Protein AF-0000000079148499 (afdb_homodimer)

Sequence (964 aa):
MKLIAAFCLLALFGLTNADIQADKLYELLKAKRSRNSPVVNTWSATDEATNEYSPVYIPPQDGLAEQDKIGSLPGQPSGVDFNQYSGYVTVNPTAGRALFYYFVESPTDSSNKPLVLWLNGGPGCSSMIGAMSELGPFRITNDGKSLFRNDYAWSNVANMLFLESPAGVGFSYSNTTSDYDHAGDKNTADDAYIFIVNWLERFPQYKTRDFYITGESYAGHYVPQLALNIVFNNKKTNQTIVNIKGIAIGNAWIDDETSEKGMYDYWWTHAVNSDATHDAILKYCDFANETSTDMCDKSTDKAWDEMGNVDIYNIYAPICLNPDLRNASTTGSINDFDPCWQYTLVNYLNNSAVQKELHVKPTSWDVCSDVIPGWNDSPVTILPTIKYLIENGQRIWVFSGDTDARVPITSSRYSVNALNLPIVTAWRPWYLNKEVGGYLEAYQGLLLITVRGAGHTVPSYQPERALTLFSSFLGGMLPPSSMKLIAAFCLLALFGLTNADIQADKLYELLKAKRSRNSPVVNTWSATDEATNEYSPVYIPPQDGLAEQDKIGSLPGQPSGVDFNQYSGYVTVNPTAGRALFYYFVESPTDSSNKPLVLWLNGGPGCSSMIGAMSELGPFRITNDGKSLFRNDYAWSNVANMLFLESPAGVGFSYSNTTSDYDHAGDKNTADDAYIFIVNWLERFPQYKTRDFYITGESYAGHYVPQLALNIVFNNKKTNQTIVNIKGIAIGNAWIDDETSEKGMYDYWWTHAVNSDATHDAILKYCDFANETSTDMCDKSTDKAWDEMGNVDIYNIYAPICLNPDLRNASTTGSINDFDPCWQYTLVNYLNNSAVQKELHVKPTSWDVCSDVIPGWNDSPVTILPTIKYLIENGQRIWVFSGDTDARVPITSSRYSVNALNLPIVTAWRPWYLNKEVGGYLEAYQGLLLITVRGAGHTVPSYQPERALTLFSSFLGGMLPPSS

pLDDT: mean 89.92, std 16.59, range [23.19, 98.94]

Foldseek 3Di:
DPPPPPPPPPVPPPPQLADLLLVLVVVFLVVLQVPQDNPLPPPPPPVPPPPPDDAQDADDQPPVQVVQWFDDFFQEDPDDQWTKGKDWDARDVVFQWIKIKIKIAASPPSLAAFEEEEDEPSPFFFQVCCQAQFAHQWHFALVLGHIDGDPLHLNNRHTYMTIRDDAQRFQTHTNHLCVLQAAAQVVRLSSVLSRVQNVCSNVVSNLPGEYEYEYFEQCLSNRLSNVLVLLSCLVRPPHRRHNYAAYEYELHDFAQQLQVLLLLVVCVVVVQDDPVLNVQCVVQDRRVDSHHDPSNVVSVVVSVVSNPNAHLLFRPDDADPDLPVSPDDPDPDLQDFDNNRQSSSQSNSLDPSSCVSNVGDNDRGHRGGPSNPHHDDDNNGNLVSLVVCLVVNHAYEYEYECRRSSSHLSSVVSNVVVNVFAWDADKAFADDPRDGQWIWTDGRRYIYTYGYQAGRSRRNNPSNSVSQCSSCVSVVHDHHRD/DPPPPPPPPPVPPPPQLADLLLVLVVVFLVVLQVPQDAPLPPPPPPVPPPPPDDAQDADDQPPVQVVQWFDDFFQEDPDDQWTKGKDWDQRDVVFQWIKIKIKIAASPPSLAAFEEEEDEPSPFFFQVCCQAQFAHQWHFALVLGHIDGDPLHLNNRHTYMTIRDDAQRFQTHTSHLCVLQAAAQVVRLSSVLSRVQNVCSNVVSNLPGEYEYEYFEQCLRNRLSNVLVLLSCLPDPPGRRHNYAAYEYELHDFAQQLQVLLLLVVCVVVVQDDPVLNVQCVPQDRRVDSHHDPSNVVSVVVSVVSNPNAHLLFRPDDADPDLPCSVVPDDSDLQDFGNNSQSSSQSNSLDPSSCVSNVGDNDRGHRGGPSNPHHDDDNNGCLVSLVVCLVVNHAYEYEYECRRSSSHLSSVVSNVVVNVFAWDADKAFADDPRDGQWIWTDGRRYIYTYGYQAGRSRRNNPSNSVSQCSSCVSVVHDHHRD

InterPro domains:
  IPR001563 Peptidase S10, serine carboxypeptidase [PF00450] (74-475)
  IPR001563 Peptidase S10, serine carboxypeptidase [PR00724] (150-162)
  IPR001563 Peptidase S10, serine carboxypeptidase [PR00724] (163-173)
  IPR001563 Peptidase S10, serine carboxypeptidase [PR00724] (199-224)
  IPR001563 Peptidase S10, serine carboxypeptidase [PR00724] (446-459)
  IPR001563 Peptidase S10, serine carboxypeptidase [PTHR11802] (72-463)
  IPR018202 Serine carboxypeptidase, serine active site [PS00131] (213-220)
  IPR029058 Alpha/Beta hydrolase fold [G3DSA:3.40.50.1820] (64-322)
  IPR029058 Alpha/Beta hydrolase fold [SSF53474] (70-477)
  IPR033124 Serine carboxypeptidases, histidine active site [PS00560] (446-463)

Nearest PDB structures (foldseek):
  4ci9-assembly1_A-2  TM=8.808E-01  e=1.629E-41  Homo sapiens
  6wia-assembly1_A-2  TM=8.748E-01  e=1.825E-41  Homo sapiens
  4cib-assembly1_A-2  TM=8.719E-01  e=4.039E-41  Homo sapiens
  1ivy-assembly1_A  TM=8.769E-01  e=2.482E-40  Homo sapiens
  7kdv-assembly1_B  TM=8.535E-01  e=1.060E-40  Mus musculus

Organism: Lactuca saligna (NCBI:txid75948)

Radius of gyration: 31.11 Å; Cα contacts (8 Å, |Δi|>4): 2090; chains: 2; bounding box: 101×101×72 Å

Structure (mmCIF, N/CA/C/O backbone):
data_AF-0000000079148499-model_v1
#
loop_
_entity.id
_entity.type
_entity.pdbx_description
1 polymer Carboxypeptidase
#
loop_
_atom_site.group_PDB
_atom_site.id
_atom_site.type_symbol
_atom_site.label_atom_id
_atom_site.label_alt_id
_atom_site.label_comp_id
_atom_site.label_asym_id
_atom_site.label_entity_id
_atom_site.label_seq_id
_atom_site.pdbx_PDB_ins_code
_atom_site.Cartn_x
_atom_site.Cartn_y
_atom_site.Cartn_z
_atom_site.occupancy
_atom_site.B_iso_or_equiv
_atom_site.auth_seq_id
_atom_site.auth_comp_id
_atom_site.auth_asym_id
_atom_site.auth_atom_id
_atom_site.pdbx_PDB_model_num
ATOM 1 N N . MET A 1 1 ? -51 -31.609 3.83 1 23.19 1 MET A N 1
ATOM 2 C CA . MET A 1 1 ? -49.719 -31.828 3.143 1 23.19 1 MET A CA 1
ATOM 3 C C . MET A 1 1 ? -49.062 -30.5 2.812 1 23.19 1 MET A C 1
ATOM 5 O O . MET A 1 1 ? -49.312 -29.922 1.755 1 23.19 1 MET A O 1
ATOM 9 N N . LYS A 1 2 ? -48.938 -29.547 3.816 1 28.95 2 LYS A N 1
ATOM 10 C CA . LYS A 1 2 ? -48.344 -28.219 3.752 1 28.95 2 LYS A CA 1
ATOM 11 C C . LYS A 1 2 ? -46.875 -28.281 3.289 1 28.95 2 LYS A C 1
ATOM 13 O O . LYS A 1 2 ? -46.062 -28.922 3.943 1 28.95 2 LYS A O 1
ATOM 18 N N . LEU A 1 3 ? -46.719 -28.125 1.939 1 25.94 3 LEU A N 1
ATOM 19 C CA . LEU A 1 3 ? -45.438 -28.031 1.26 1 25.94 3 LEU A CA 1
ATOM 20 C C . LEU A 1 3 ? -44.562 -26.922 1.875 1 25.94 3 LEU A C 1
ATOM 22 O O . LEU A 1 3 ? -44.938 -25.75 1.823 1 25.94 3 LEU A O 1
ATOM 26 N N . ILE A 1 4 ? -43.938 -27.219 2.928 1 32.44 4 ILE A N 1
ATOM 27 C CA . ILE A 1 4 ? -42.969 -26.328 3.539 1 32.44 4 ILE A CA 1
ATOM 28 C C . ILE A 1 4 ? -41.906 -25.953 2.521 1 32.44 4 ILE A C 1
ATOM 30 O O . ILE A 1 4 ? -41.125 -26.812 2.08 1 32.44 4 ILE A O 1
ATOM 34 N N . ALA A 1 5 ? -42.156 -24.891 1.682 1 30.02 5 ALA A N 1
ATOM 35 C CA . ALA A 1 5 ? -41.188 -24.234 0.806 1 30.02 5 ALA A CA 1
ATOM 36 C C . ALA A 1 5 ? -40 -23.75 1.592 1 30.02 5 ALA A C 1
ATOM 38 O O . ALA A 1 5 ? -40.094 -22.859 2.436 1 30.02 5 ALA A O 1
ATOM 39 N N . ALA A 1 6 ? -39.094 -24.703 1.84 1 30.42 6 ALA A N 1
ATOM 40 C CA . ALA A 1 6 ? -37.75 -24.344 2.33 1 30.42 6 ALA A CA 1
ATOM 41 C C . ALA A 1 6 ? -37.094 -23.344 1.389 1 30.42 6 ALA A C 1
ATOM 43 O O . ALA A 1 6 ? -36.656 -23.719 0.299 1 30.42 6 ALA A O 1
ATOM 44 N N . PHE A 1 7 ? -37.531 -22.125 1.354 1 28.66 7 PHE A N 1
ATOM 45 C CA . PHE A 1 7 ? -36.781 -21.078 0.664 1 28.66 7 PHE A CA 1
ATOM 46 C C . PHE A 1 7 ? -35.375 -20.969 1.219 1 28.66 7 PHE A C 1
ATOM 48 O O . PHE A 1 7 ? -35.188 -20.562 2.371 1 28.66 7 PHE A O 1
ATOM 55 N N . CYS A 1 8 ? -34.5 -21.875 0.774 1 27.42 8 CYS A N 1
ATOM 56 C CA . CYS A 1 8 ? -33.062 -21.672 0.943 1 27.42 8 CYS A CA 1
ATOM 57 C C . CYS A 1 8 ? -32.688 -20.234 0.586 1 27.42 8 CYS A C 1
ATOM 59 O O . CYS A 1 8 ? -32.781 -19.844 -0.575 1 27.42 8 CYS A O 1
ATOM 61 N N . LEU A 1 9 ? -32.906 -19.312 1.457 1 27.17 9 LEU A N 1
ATOM 62 C CA . LEU A 1 9 ? -32.312 -17.984 1.374 1 27.17 9 LEU A CA 1
ATOM 63 C C . LEU A 1 9 ? -30.812 -18.078 1.04 1 27.17 9 LEU A C 1
ATOM 65 O O . LEU A 1 9 ? -30 -18.344 1.92 1 27.17 9 LEU A O 1
ATOM 69 N N . LEU A 1 10 ? -30.422 -18.688 -0.08 1 28 10 LEU A N 1
ATOM 70 C CA . LEU A 1 10 ? -29.094 -18.328 -0.557 1 28 10 LEU A CA 1
ATOM 71 C C . LEU A 1 10 ? -28.875 -16.812 -0.499 1 28 10 LEU A C 1
ATOM 73 O O . LEU A 1 10 ? -29.5 -16.062 -1.254 1 28 10 LEU A O 1
ATOM 77 N N . ALA A 1 11 ? -28.703 -16.297 0.637 1 30.64 11 ALA A N 1
ATOM 78 C CA . ALA A 1 11 ? -28.156 -14.938 0.689 1 30.64 11 ALA A CA 1
ATOM 79 C C . ALA A 1 11 ? -27.188 -14.695 -0.465 1 30.64 11 ALA A C 1
ATOM 81 O O . ALA A 1 11 ? -26.188 -15.398 -0.604 1 30.64 11 ALA A O 1
ATOM 82 N N . LEU A 1 12 ? -27.641 -14.211 -1.574 1 30.16 12 LEU A N 1
ATOM 83 C CA . LEU A 1 12 ? -26.828 -13.602 -2.623 1 30.16 12 LEU A CA 1
ATOM 84 C C . LEU A 1 12 ? -25.656 -12.836 -2.027 1 30.16 12 LEU A C 1
ATOM 86 O O . LEU A 1 12 ? -25.844 -11.758 -1.455 1 30.16 12 LEU A O 1
ATOM 90 N N . PHE A 1 13 ? -24.734 -13.461 -1.412 1 34.59 13 PHE A N 1
ATOM 91 C CA . PHE A 1 13 ? -23.453 -12.766 -1.297 1 34.59 13 PHE A CA 1
ATOM 92 C C . PHE A 1 13 ? -23.219 -11.859 -2.496 1 34.59 13 PHE A C 1
ATOM 94 O O . PHE A 1 13 ? -23.266 -12.312 -3.643 1 34.59 13 PHE A O 1
ATOM 101 N N . GLY A 1 14 ? -23.828 -10.734 -2.494 1 34.72 14 GLY A N 1
ATOM 102 C CA . GLY A 1 14 ? -23.484 -9.734 -3.486 1 34.72 14 GLY A CA 1
ATOM 103 C C . GLY A 1 14 ? -22.109 -9.961 -4.105 1 34.72 14 GLY A C 1
ATOM 104 O O . GLY A 1 14 ? -21.141 -10.203 -3.395 1 34.72 14 GLY A O 1
ATOM 105 N N . LEU A 1 15 ? -21.969 -10.508 -5.312 1 39.94 15 LEU A N 1
ATOM 106 C CA . LEU A 1 15 ? -20.812 -10.656 -6.18 1 39.94 15 LEU A CA 1
ATOM 107 C C . LEU A 1 15 ? -19.875 -9.453 -6.047 1 39.94 15 LEU A C 1
ATOM 109 O O . LEU A 1 15 ? -20.188 -8.367 -6.535 1 39.94 15 LEU A O 1
ATOM 113 N N . THR A 1 16 ? -19.297 -9.234 -4.945 1 47.28 16 THR A N 1
ATOM 114 C CA . THR A 1 16 ? -18.203 -8.273 -4.848 1 47.28 16 THR A CA 1
ATOM 115 C C . THR A 1 16 ? -17.281 -8.383 -6.055 1 47.28 16 THR A C 1
ATOM 117 O O . THR A 1 16 ? -17.172 -9.445 -6.672 1 47.28 16 THR A O 1
ATOM 120 N N . ASN A 1 17 ? -17.109 -7.383 -6.809 1 48.78 17 ASN A N 1
ATOM 121 C CA . ASN A 1 17 ? -16.172 -7.18 -7.898 1 48.78 17 ASN A CA 1
ATOM 122 C C . ASN A 1 17 ? -14.789 -7.746 -7.559 1 48.78 17 ASN A C 1
ATOM 124 O O . ASN A 1 17 ? -13.773 -7.293 -8.094 1 48.78 17 ASN A O 1
ATOM 128 N N . ALA A 1 18 ? -14.883 -8.711 -6.668 1 55.72 18 ALA A N 1
ATOM 129 C CA . ALA A 1 18 ? -13.648 -9.359 -6.242 1 55.72 18 ALA A CA 1
ATOM 130 C C . ALA A 1 18 ? -13.148 -10.336 -7.305 1 55.72 18 ALA A C 1
ATOM 132 O O . ALA A 1 18 ? -13.938 -10.859 -8.094 1 55.72 18 ALA A O 1
ATOM 133 N N . ASP A 1 19 ? -11.852 -10.5 -7.359 1 71.62 19 ASP A N 1
ATOM 134 C CA . ASP A 1 19 ? -11.133 -11.484 -8.164 1 71.62 19 ASP A CA 1
ATOM 135 C C . ASP A 1 19 ? -11.656 -12.898 -7.895 1 71.62 19 ASP A C 1
ATOM 137 O O . ASP A 1 19 ? -11.688 -13.344 -6.746 1 71.62 19 ASP A O 1
ATOM 141 N N . ILE A 1 20 ? -12.266 -13.539 -8.836 1 72.38 20 ILE A N 1
ATOM 142 C CA . ILE A 1 20 ? -12.93 -14.836 -8.75 1 72.38 20 ILE A CA 1
ATOM 143 C C . ILE A 1 20 ? -11.969 -15.867 -8.164 1 72.38 20 ILE A C 1
ATOM 145 O O . ILE A 1 20 ? -12.383 -16.75 -7.41 1 72.38 20 ILE A O 1
ATOM 149 N N . GLN A 1 21 ? -10.719 -15.789 -8.461 1 78.69 21 GLN A N 1
ATOM 150 C CA . GLN A 1 21 ? -9.742 -16.719 -7.898 1 78.69 21 GLN A CA 1
ATOM 151 C C . GLN A 1 21 ? -9.688 -16.594 -6.379 1 78.69 21 GLN A C 1
ATOM 153 O O . GLN A 1 21 ? -9.602 -17.609 -5.672 1 78.69 21 GLN A O 1
ATOM 158 N N . ALA A 1 22 ? -9.75 -15.445 -5.895 1 81.56 22 ALA A N 1
ATOM 159 C CA . ALA A 1 22 ? -9.742 -15.203 -4.453 1 81.56 22 ALA A CA 1
ATOM 160 C C . ALA A 1 22 ? -10.953 -15.852 -3.781 1 81.56 22 ALA A C 1
ATOM 162 O O . ALA A 1 22 ? -10.844 -16.391 -2.676 1 81.56 22 ALA A O 1
ATOM 163 N N . ASP A 1 23 ? -12.031 -15.805 -4.484 1 79.25 23 ASP A N 1
ATOM 164 C CA . ASP A 1 23 ? -13.273 -16.344 -3.941 1 79.25 23 ASP A CA 1
ATOM 165 C C . ASP A 1 23 ? -13.18 -17.859 -3.781 1 79.25 23 ASP A C 1
ATOM 167 O O . ASP A 1 23 ? -13.703 -18.422 -2.814 1 79.25 23 ASP A O 1
ATOM 171 N N . LYS A 1 24 ? -12.516 -18.5 -4.723 1 82 24 LYS A N 1
ATOM 172 C CA . LYS A 1 24 ? -12.422 -19.953 -4.684 1 82 24 LYS A CA 1
ATOM 173 C C . LYS A 1 24 ? -11.641 -20.422 -3.459 1 82 24 LYS A C 1
ATOM 175 O O . LYS A 1 24 ? -12.031 -21.375 -2.795 1 82 24 LYS A O 1
ATOM 180 N N . LEU A 1 25 ? -10.57 -19.781 -3.152 1 81.19 25 LEU A N 1
ATOM 181 C CA . LEU A 1 25 ? -9.812 -20.125 -1.954 1 81.19 25 LEU A CA 1
ATOM 182 C C . LEU A 1 25 ? -10.648 -19.891 -0.698 1 81.19 25 LEU A C 1
ATOM 184 O O . LEU A 1 25 ? -10.641 -20.719 0.219 1 81.19 25 LEU A O 1
ATOM 188 N N . TYR A 1 26 ? -11.344 -18.797 -0.679 1 80.19 26 TYR A N 1
ATOM 189 C CA . TYR A 1 26 ? -12.203 -18.484 0.458 1 80.19 26 TYR A CA 1
ATOM 190 C C . TYR A 1 26 ? -13.266 -19.562 0.645 1 80.19 26 TYR A C 1
ATOM 192 O O . TYR A 1 26 ? -13.5 -20.016 1.764 1 80.19 26 TYR A O 1
ATOM 200 N N . GLU A 1 27 ? -13.898 -19.953 -0.492 1 80.31 27 GLU A N 1
ATOM 201 C CA . GLU A 1 27 ? -14.93 -20.984 -0.455 1 80.31 27 GLU A CA 1
ATOM 202 C C . GLU A 1 27 ? -14.367 -22.297 0.094 1 80.31 27 GLU A C 1
ATOM 204 O O . GLU A 1 27 ? -15.031 -22.984 0.88 1 80.31 27 GLU A O 1
ATOM 209 N N . LEU A 1 28 ? -13.242 -22.625 -0.334 1 81.06 28 LEU A N 1
ATOM 210 C CA . LEU A 1 28 ? -12.617 -23.859 0.135 1 81.06 28 LEU A CA 1
ATOM 211 C C . LEU A 1 28 ? -12.391 -23.812 1.643 1 81.06 28 LEU A C 1
ATOM 213 O O . LEU A 1 28 ? -12.719 -24.766 2.354 1 81.06 28 LEU A O 1
ATOM 217 N N . LEU A 1 29 ? -11.844 -22.75 2.129 1 77.56 29 LEU A N 1
ATOM 218 C CA . LEU A 1 29 ? -11.531 -22.625 3.547 1 77.56 29 LEU A CA 1
ATOM 219 C C . LEU A 1 29 ? -12.797 -22.672 4.391 1 77.56 29 LEU A C 1
ATOM 221 O O . LEU A 1 29 ? -12.812 -23.281 5.461 1 77.56 29 LEU A O 1
ATOM 225 N N . LYS A 1 30 ? -13.836 -22.031 3.898 1 76.62 30 LYS A N 1
ATOM 226 C CA . LYS A 1 30 ? -15.117 -22.062 4.594 1 76.62 30 LYS A CA 1
ATOM 227 C C . LYS A 1 30 ? -15.688 -23.484 4.637 1 76.62 30 LYS A C 1
ATOM 229 O O . LYS A 1 30 ? -16.234 -23.906 5.656 1 76.62 30 LYS A O 1
ATOM 234 N N . ALA A 1 31 ? -15.617 -24.188 3.529 1 76.12 31 ALA A N 1
ATOM 235 C CA . ALA A 1 31 ? -16.109 -25.562 3.439 1 76.12 31 ALA A CA 1
ATOM 236 C C . ALA A 1 31 ? -15.359 -26.484 4.395 1 76.12 31 ALA A C 1
ATOM 238 O O . ALA A 1 31 ? -15.953 -27.375 5.004 1 76.12 31 ALA A O 1
ATOM 239 N N . LYS A 1 32 ? -14.102 -26.344 4.477 1 76.75 32 LYS A N 1
ATOM 240 C CA . LYS A 1 32 ? -13.289 -27.156 5.375 1 76.75 32 LYS A CA 1
ATOM 241 C C . LYS A 1 32 ? -13.727 -26.984 6.824 1 76.75 32 LYS A C 1
ATOM 243 O O . LYS A 1 32 ? -13.75 -27.953 7.59 1 76.75 32 LYS A O 1
ATOM 248 N N . ARG A 1 33 ? -13.969 -25.828 7.195 1 73.62 33 ARG A N 1
ATOM 249 C CA . ARG A 1 33 ? -14.344 -25.516 8.57 1 73.62 33 ARG A CA 1
ATOM 250 C C . ARG A 1 33 ? -15.719 -26.094 8.906 1 73.62 33 ARG A C 1
ATOM 252 O O . ARG A 1 33 ? -15.992 -26.422 10.062 1 73.62 33 ARG A O 1
ATOM 259 N N . SER A 1 34 ? -16.562 -26.156 7.949 1 66.12 34 SER A N 1
ATOM 260 C CA . SER A 1 34 ? -17.906 -26.656 8.172 1 66.12 34 SER A CA 1
ATOM 261 C C . SER A 1 34 ? -17.938 -28.172 8.273 1 66.12 34 SER A C 1
ATOM 263 O O . SER A 1 34 ? -18.875 -28.75 8.812 1 66.12 34 SER A O 1
ATOM 265 N N . ARG A 1 35 ? -16.906 -28.875 7.648 1 62.72 35 ARG A N 1
ATOM 266 C CA . ARG A 1 35 ? -16.875 -30.328 7.68 1 62.72 35 ARG A CA 1
ATOM 267 C C . ARG A 1 35 ? -16.312 -30.844 9 1 62.72 35 ARG A C 1
ATOM 269 O O . ARG A 1 35 ? -15.445 -30.203 9.602 1 62.72 35 ARG A O 1
ATOM 276 N N . ASN A 1 36 ? -17.094 -31.234 10.023 1 50.03 36 ASN A N 1
ATOM 277 C CA . ASN A 1 36 ? -16.766 -31.766 11.344 1 50.03 36 ASN A CA 1
ATOM 278 C C . ASN A 1 36 ? -15.57 -32.719 11.297 1 50.03 36 ASN A C 1
ATOM 280 O O . ASN A 1 36 ? -15.18 -33.281 12.32 1 50.03 36 ASN A O 1
ATOM 284 N N . SER A 1 37 ? -15.016 -33.312 10.125 1 43.81 37 SER A N 1
ATOM 285 C CA . SER A 1 37 ? -13.945 -34.281 10.25 1 43.81 37 SER A CA 1
ATOM 286 C C . SER A 1 37 ? -12.734 -33.906 9.406 1 43.81 37 SER A C 1
ATOM 288 O O . SER A 1 37 ? -12.781 -33.938 8.172 1 43.81 37 SER A O 1
ATOM 290 N N . PRO A 1 38 ? -11.758 -33.188 10.062 1 46.81 38 PRO A N 1
ATOM 291 C CA . PRO A 1 38 ? -10.57 -32.844 9.281 1 46.81 38 PRO A CA 1
ATOM 292 C C . PRO A 1 38 ? -9.875 -34.094 8.688 1 46.81 38 PRO A C 1
ATOM 294 O O . PRO A 1 38 ? -9.633 -35.062 9.398 1 46.81 38 PRO A O 1
ATOM 297 N N . VAL A 1 39 ? -10.078 -34.562 7.617 1 43.72 39 VAL A N 1
ATOM 298 C CA . VAL A 1 39 ? -9.156 -35.594 7.16 1 43.72 39 VAL A CA 1
ATOM 299 C C . VAL A 1 39 ? -7.727 -35.031 7.156 1 43.72 39 VAL A C 1
ATOM 301 O O . VAL A 1 39 ? -7.391 -34.156 6.352 1 43.72 39 VAL A O 1
ATOM 304 N N . VAL A 1 40 ? -7.055 -34.906 8.297 1 45.31 40 VAL A N 1
ATOM 305 C CA . VAL A 1 40 ? -5.617 -34.688 8.375 1 45.31 40 VAL A CA 1
ATOM 306 C C . VAL A 1 40 ? -4.879 -35.656 7.453 1 45.31 40 VAL A C 1
ATOM 308 O O . VAL A 1 40 ? -4.578 -36.781 7.844 1 45.31 40 VAL A O 1
ATOM 311 N N . ASN A 1 41 ? -5.25 -35.781 6.273 1 45.62 41 ASN A N 1
ATOM 312 C CA . ASN A 1 41 ? -4.434 -36.688 5.457 1 45.62 41 ASN A CA 1
ATOM 313 C C . ASN A 1 41 ? -3.062 -36.094 5.164 1 45.62 41 ASN A C 1
ATOM 315 O O . ASN A 1 41 ? -2.955 -35.094 4.438 1 45.62 41 ASN A O 1
ATOM 319 N N . THR A 1 42 ? -2.189 -36.094 6.223 1 47.09 42 THR A N 1
ATOM 320 C CA . THR A 1 42 ? -0.797 -35.75 5.949 1 47.09 42 THR A CA 1
ATOM 321 C C . THR A 1 42 ? -0.3 -36.469 4.699 1 47.09 42 THR A C 1
ATOM 323 O O . THR A 1 42 ? -0.424 -37.688 4.586 1 47.09 42 THR A O 1
ATOM 326 N N . TRP A 1 43 ? -0.343 -35.875 3.666 1 50.62 43 TRP A N 1
ATOM 327 C CA . TRP A 1 43 ? 0.445 -36.406 2.561 1 50.62 43 TRP A CA 1
ATOM 328 C C . TRP A 1 43 ? 1.8 -36.906 3.053 1 50.62 43 TRP A C 1
ATOM 330 O O . TRP A 1 43 ? 2.621 -36.125 3.531 1 50.62 43 TRP A O 1
ATOM 340 N N . SER A 1 44 ? 1.838 -37.719 4.117 1 47.69 44 SER A N 1
ATOM 341 C CA . SER A 1 44 ? 3.115 -38.188 4.648 1 47.69 44 SER A CA 1
ATOM 342 C C . SER A 1 44 ? 3.959 -38.844 3.559 1 47.69 44 SER A C 1
ATOM 344 O O . SER A 1 44 ? 3.43 -39.562 2.691 1 47.69 44 SER A O 1
ATOM 346 N N . ALA A 1 45 ? 5.074 -38.344 3.395 1 46.81 45 ALA A N 1
ATOM 347 C CA . ALA A 1 45 ? 6.113 -39.062 2.658 1 46.81 45 ALA A CA 1
ATOM 348 C C . ALA A 1 45 ? 6.008 -40.562 2.889 1 46.81 45 ALA A C 1
ATOM 350 O O . ALA A 1 45 ? 6.656 -41.375 2.193 1 46.81 45 ALA A O 1
ATOM 351 N N . THR A 1 46 ? 5.395 -40.875 4.031 1 40.81 46 THR A N 1
ATOM 352 C CA . THR A 1 46 ? 5.406 -42.281 4.371 1 40.81 46 THR A CA 1
ATOM 353 C C . THR A 1 46 ? 4.414 -43.062 3.506 1 40.81 46 THR A C 1
ATOM 355 O O . THR A 1 46 ? 4.262 -44.281 3.656 1 40.81 46 THR A O 1
ATOM 358 N N . ASP A 1 47 ? 3.281 -42.438 3.252 1 45.06 47 ASP A N 1
ATOM 359 C CA . ASP A 1 47 ? 2.564 -43.281 2.295 1 45.06 47 ASP A CA 1
ATOM 360 C C . ASP A 1 47 ? 3.498 -43.781 1.193 1 45.06 47 ASP A C 1
ATOM 362 O O . ASP A 1 47 ? 3.775 -43.062 0.235 1 45.06 47 ASP A O 1
ATOM 366 N N . GLU A 1 48 ? 4.5 -44.156 1.646 1 41.56 48 GLU A N 1
ATOM 367 C CA . GLU A 1 48 ? 5.543 -44.906 0.93 1 41.56 48 GLU A CA 1
ATOM 368 C C . GLU A 1 48 ? 4.996 -45.531 -0.349 1 41.56 48 GLU A C 1
ATOM 370 O O . GLU A 1 48 ? 3.873 -46.031 -0.367 1 41.56 48 GLU A O 1
ATOM 375 N N . ALA A 1 49 ? 5.594 -45.125 -1.469 1 45.81 49 ALA A N 1
ATOM 376 C CA . ALA A 1 49 ? 5.602 -45.844 -2.742 1 45.81 49 ALA A CA 1
ATOM 377 C C . ALA A 1 49 ? 5.273 -47.312 -2.543 1 45.81 49 ALA A C 1
ATOM 379 O O . ALA A 1 49 ? 6.082 -48.062 -1.993 1 45.81 49 ALA A O 1
ATOM 380 N N . THR A 1 50 ? 4.277 -47.625 -2.072 1 42.22 50 THR A N 1
ATOM 381 C CA . THR A 1 50 ? 4.156 -49 -2.506 1 42.22 50 THR A CA 1
ATOM 382 C C . THR A 1 50 ? 4.859 -49.219 -3.84 1 42.22 50 THR A C 1
ATOM 384 O O . THR A 1 50 ? 4.699 -48.438 -4.77 1 42.22 50 THR A O 1
ATOM 387 N N . ASN A 1 51 ? 6.055 -49.688 -3.75 1 46.06 51 ASN A N 1
ATOM 388 C CA . ASN A 1 51 ? 6.957 -50.156 -4.797 1 46.06 51 ASN A CA 1
ATOM 389 C C . ASN A 1 51 ? 6.191 -50.688 -6.012 1 46.06 51 ASN A C 1
ATOM 391 O O . ASN A 1 51 ? 6.742 -51.406 -6.844 1 46.06 51 ASN A O 1
ATOM 395 N N . GLU A 1 52 ? 4.836 -50.719 -5.855 1 48.78 52 GLU A N 1
ATOM 396 C CA . GLU A 1 52 ? 4.359 -51.312 -7.105 1 48.78 52 GLU A CA 1
ATOM 397 C C . GLU A 1 52 ? 4.422 -50.281 -8.242 1 48.78 52 GLU A C 1
ATOM 399 O O . GLU A 1 52 ? 3.756 -49.25 -8.203 1 48.78 52 GLU A O 1
ATOM 404 N N . TYR A 1 53 ? 5.477 -50.25 -8.875 1 55.69 53 TYR A N 1
ATOM 405 C CA . TYR A 1 53 ? 5.746 -49.469 -10.086 1 55.69 53 TYR A CA 1
ATOM 406 C C . TYR A 1 53 ? 4.602 -49.625 -11.086 1 55.69 53 TYR A C 1
ATOM 408 O O . TYR A 1 53 ? 4.27 -50.75 -11.5 1 55.69 53 TYR A O 1
ATOM 416 N N . SER A 1 54 ? 3.695 -48.719 -11.109 1 64.19 54 SER A N 1
ATOM 417 C CA . SER A 1 54 ? 2.84 -48.719 -12.297 1 64.19 54 SER A CA 1
ATOM 418 C C . SER A 1 54 ? 3.316 -47.719 -13.336 1 64.19 54 SER A C 1
ATOM 420 O O . SER A 1 54 ? 3.26 -46.5 -13.117 1 64.19 54 SER A O 1
ATOM 422 N N . PRO A 1 55 ? 3.914 -48.219 -14.375 1 77.31 55 PRO A N 1
ATOM 423 C CA . PRO A 1 55 ? 4.426 -47.312 -15.414 1 77.31 55 PRO A CA 1
ATOM 424 C C . PRO A 1 55 ? 3.342 -46.406 -16 1 77.31 55 PRO A C 1
ATOM 426 O O . PRO A 1 55 ? 2.188 -46.844 -16.125 1 77.31 55 PRO A O 1
ATOM 429 N N . VAL A 1 56 ? 3.684 -45.125 -16.172 1 86.56 56 VAL A N 1
ATOM 430 C CA . VAL A 1 56 ? 2.809 -44.188 -16.875 1 86.56 56 VAL A CA 1
ATOM 431 C C . VAL A 1 56 ? 2.568 -44.688 -18.297 1 86.56 56 VAL A C 1
ATOM 433 O O . VAL A 1 56 ? 3.508 -45.094 -19 1 86.56 56 VAL A O 1
ATOM 436 N N . TYR A 1 57 ? 1.314 -44.781 -18.625 1 86.19 57 TYR A N 1
ATOM 437 C CA . TYR A 1 57 ? 1.001 -45.094 -20.016 1 86.19 57 TYR A CA 1
ATOM 438 C C . TYR A 1 57 ? 1.381 -43.938 -20.938 1 86.19 57 TYR A C 1
ATOM 440 O O . TYR A 1 57 ? 0.965 -42.812 -20.734 1 86.19 57 TYR A O 1
ATOM 448 N N . ILE A 1 58 ? 2.152 -44.312 -21.969 1 90 58 ILE A N 1
ATOM 449 C CA . ILE A 1 58 ? 2.598 -43.312 -22.938 1 90 58 ILE A CA 1
ATOM 450 C C . ILE A 1 58 ? 2.092 -43.688 -24.328 1 90 58 ILE A C 1
ATOM 452 O O . ILE A 1 58 ? 2.629 -44.594 -24.969 1 90 58 ILE A O 1
ATOM 456 N N . PRO A 1 59 ? 1.072 -43.031 -24.734 1 89.88 59 PRO A N 1
ATOM 457 C CA . PRO A 1 59 ? 0.663 -43.25 -26.125 1 89.88 59 PRO A CA 1
ATOM 458 C C . PRO A 1 59 ? 1.659 -42.688 -27.125 1 89.88 59 PRO A C 1
ATOM 460 O O . PRO A 1 59 ? 2.547 -41.906 -26.75 1 89.88 59 PRO A O 1
ATOM 463 N N . PRO A 1 60 ? 1.559 -43.125 -28.406 1 90.12 60 PRO A N 1
ATOM 464 C CA . PRO A 1 60 ? 2.434 -42.531 -29.422 1 90.12 60 PRO A CA 1
ATOM 465 C C . PRO A 1 60 ? 2.293 -41 -29.5 1 90.12 60 PRO A C 1
ATOM 467 O O . PRO A 1 60 ? 1.176 -40.469 -29.5 1 90.12 60 PRO A O 1
ATOM 470 N N . GLN A 1 61 ? 3.395 -40.281 -29.484 1 92.81 61 GLN A N 1
ATOM 471 C CA . GLN A 1 61 ? 3.406 -38.812 -29.453 1 92.81 61 GLN A CA 1
ATOM 472 C C . GLN A 1 61 ? 3.957 -38.25 -30.75 1 92.81 61 GLN A C 1
ATOM 474 O O . GLN A 1 61 ? 3.959 -37.031 -30.953 1 92.81 61 GLN A O 1
ATOM 479 N N . ASP A 1 62 ? 4.328 -39.062 -31.672 1 89.88 62 ASP A N 1
ATOM 480 C CA . ASP A 1 62 ? 5.012 -38.656 -32.906 1 89.88 62 ASP A CA 1
ATOM 481 C C . ASP A 1 62 ? 4.141 -37.688 -33.719 1 89.88 62 ASP A C 1
ATOM 483 O O . ASP A 1 62 ? 2.975 -38 -33.969 1 89.88 62 ASP A O 1
ATOM 487 N N . GLY A 1 63 ? 4.727 -36.594 -34.062 1 93.5 63 GLY A N 1
ATOM 488 C CA . GLY A 1 63 ? 4.078 -35.625 -34.938 1 93.5 63 GLY A CA 1
ATOM 489 C C . GLY A 1 63 ? 3.102 -34.719 -34.219 1 93.5 63 GLY A C 1
ATOM 490 O O . GLY A 1 63 ? 2.621 -33.75 -34.781 1 93.5 63 GLY A O 1
ATOM 491 N N . LEU A 1 64 ? 2.826 -34.969 -33 1 95.94 64 LEU A N 1
ATOM 492 C CA . LEU A 1 64 ? 1.795 -34.219 -32.281 1 95.94 64 LEU A CA 1
ATOM 493 C C . LEU A 1 64 ? 2.283 -32.844 -31.938 1 95.94 64 LEU A C 1
ATOM 495 O O . LEU A 1 64 ? 1.493 -31.891 -31.891 1 95.94 64 LEU A O 1
ATOM 499 N N . ALA A 1 65 ? 3.574 -32.688 -31.688 1 97.44 65 ALA A N 1
ATOM 500 C CA . ALA A 1 65 ? 4.121 -31.375 -31.406 1 97.44 65 ALA A CA 1
ATOM 501 C C . ALA A 1 65 ? 3.867 -30.406 -32.562 1 97.44 65 ALA A C 1
ATOM 503 O O . ALA A 1 65 ? 3.498 -29.25 -32.344 1 97.44 65 ALA A O 1
ATOM 504 N N . GLU A 1 66 ? 4.062 -30.859 -33.75 1 97.12 66 GLU A N 1
ATOM 505 C CA . GLU A 1 66 ? 3.844 -30.047 -34.906 1 97.12 66 GLU A CA 1
ATOM 506 C C . GLU A 1 66 ? 2.371 -29.672 -35.062 1 97.12 66 GLU A C 1
ATOM 508 O O . GLU A 1 66 ? 2.041 -28.562 -35.5 1 97.12 66 GLU A O 1
ATOM 513 N N . GLN A 1 67 ? 1.559 -30.594 -34.75 1 97.19 67 GLN A N 1
ATOM 514 C CA . GLN A 1 67 ? 0.122 -30.359 -34.844 1 97.19 67 GLN A CA 1
ATOM 515 C C . GLN A 1 67 ? -0.327 -29.328 -33.812 1 97.19 67 GLN A C 1
ATOM 517 O O . GLN A 1 67 ? -1.329 -28.641 -34 1 97.19 67 GLN A O 1
ATOM 522 N N . ASP A 1 68 ? 0.408 -29.281 -32.75 1 98.5 68 ASP A N 1
ATOM 523 C CA . ASP A 1 68 ? 0.056 -28.391 -31.641 1 98.5 68 ASP A CA 1
ATOM 524 C C . ASP A 1 68 ? 0.581 -26.984 -31.891 1 98.5 68 ASP A C 1
ATOM 526 O O . ASP A 1 68 ? 0.278 -26.047 -31.141 1 98.5 68 ASP A O 1
ATOM 530 N N . LYS A 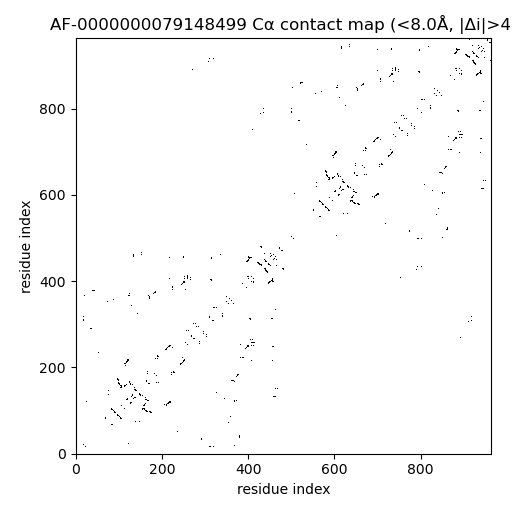1 69 ? 1.359 -26.766 -32.906 1 98.62 69 LYS A N 1
ATOM 531 C CA . LYS A 1 69 ? 1.95 -25.469 -33.188 1 98.62 69 LYS A CA 1
ATOM 532 C C . LYS A 1 69 ? 0.877 -24.438 -33.531 1 98.62 69 LYS A C 1
ATOM 534 O O . LYS A 1 69 ? -0.014 -24.703 -34.344 1 98.62 69 LYS A O 1
ATOM 539 N N . ILE A 1 70 ? 0.963 -23.344 -32.875 1 98.25 70 ILE A N 1
ATOM 540 C CA . ILE A 1 70 ? 0.057 -22.234 -33.125 1 98.25 70 ILE A CA 1
ATOM 541 C C . ILE A 1 70 ? 0.626 -21.344 -34.219 1 98.25 70 ILE A C 1
ATOM 543 O O . ILE A 1 70 ? 1.781 -20.922 -34.156 1 98.25 70 ILE A O 1
ATOM 547 N N . GLY A 1 71 ? -0.125 -21.109 -35.25 1 95.56 71 GLY A N 1
ATOM 548 C CA . GLY A 1 71 ? 0.313 -20.172 -36.281 1 95.56 71 GLY A CA 1
ATOM 549 C C . GLY A 1 71 ? 0.372 -18.734 -35.781 1 95.56 71 GLY A C 1
ATOM 550 O O . GLY A 1 71 ? 1.456 -18.172 -35.625 1 95.56 71 GLY A O 1
ATOM 551 N N . SER A 1 72 ? -0.796 -18.156 -35.594 1 96.62 72 SER A N 1
ATOM 552 C CA . SER A 1 72 ? -0.942 -16.812 -35.031 1 96.62 72 SER A CA 1
ATOM 553 C C . SER A 1 72 ? -2.244 -16.672 -34.25 1 96.62 72 SER A C 1
ATOM 555 O O . SER A 1 72 ? -3.326 -16.922 -34.781 1 96.62 72 SER A O 1
ATOM 557 N N . LEU A 1 73 ? -2.053 -16.25 -33.031 1 97.81 73 LEU A N 1
ATOM 558 C CA . LEU A 1 73 ? -3.273 -15.984 -32.281 1 97.81 73 LEU A CA 1
ATOM 559 C C . LEU A 1 73 ? -4.004 -14.773 -32.844 1 97.81 73 LEU A C 1
ATOM 561 O O . LEU A 1 73 ? -3.375 -13.789 -33.219 1 97.81 73 LEU A O 1
ATOM 565 N N . PRO A 1 74 ? -5.312 -14.867 -32.875 1 97.31 74 PRO A N 1
ATOM 566 C CA . PRO A 1 74 ? -6.051 -13.672 -33.281 1 97.31 74 PRO A CA 1
ATOM 567 C C . PRO A 1 74 ? -5.672 -12.43 -32.5 1 97.31 74 PRO A C 1
ATOM 569 O O . PRO A 1 74 ? -5.629 -12.477 -31.25 1 97.31 74 PRO A O 1
ATOM 572 N N . GLY A 1 75 ? -5.34 -11.383 -33.219 1 96.12 75 GLY A N 1
ATOM 573 C CA . GLY A 1 75 ? -5.016 -10.109 -32.594 1 96.12 75 GLY A CA 1
ATOM 574 C C . GLY A 1 75 ? -3.553 -10 -32.188 1 96.12 75 GLY A C 1
ATOM 575 O O . GLY A 1 75 ? -3.117 -8.953 -31.703 1 96.12 75 GLY A O 1
ATOM 576 N N . GLN A 1 76 ? -2.771 -11.039 -32.344 1 95.62 76 GLN A N 1
ATOM 577 C CA . GLN A 1 76 ? -1.356 -11 -31.984 1 95.62 76 GLN A CA 1
ATOM 578 C C . GLN A 1 76 ? -0.606 -9.984 -32.844 1 95.62 76 GLN A C 1
ATOM 580 O O . GLN A 1 76 ? -0.921 -9.797 -34.031 1 95.62 76 GLN A O 1
ATOM 585 N N . PRO A 1 77 ? 0.371 -9.297 -32.281 1 94.19 77 PRO A N 1
ATOM 586 C CA . PRO A 1 77 ? 1.14 -8.344 -33.094 1 94.19 77 PRO A CA 1
ATOM 587 C C . PRO A 1 77 ? 1.987 -9.023 -34.156 1 94.19 77 PRO A C 1
ATOM 589 O O . PRO A 1 77 ? 2.246 -10.227 -34.062 1 94.19 77 PRO A O 1
ATOM 592 N N . SER A 1 78 ? 2.418 -8.234 -35.125 1 93.56 78 SER A N 1
ATOM 593 C CA . SER A 1 78 ? 3.32 -8.75 -36.156 1 93.56 78 SER A CA 1
ATOM 594 C C . SER A 1 78 ? 4.734 -8.93 -35.594 1 93.56 78 SER A C 1
ATOM 596 O O . SER A 1 78 ? 5.098 -8.305 -34.594 1 93.56 78 SER A O 1
ATOM 598 N N . GLY A 1 79 ? 5.434 -9.781 -36.125 1 93.38 79 GLY A N 1
ATOM 599 C CA . GLY A 1 79 ? 6.852 -9.898 -35.812 1 93.38 79 GLY A CA 1
ATOM 600 C C . GLY A 1 79 ? 7.129 -10.773 -34.594 1 93.38 79 GLY A C 1
ATOM 601 O O . GLY A 1 79 ? 8.141 -10.594 -33.938 1 93.38 79 GLY A O 1
ATOM 602 N N . VAL A 1 80 ? 6.184 -11.609 -34.281 1 95.12 80 VAL A N 1
ATOM 603 C CA . VAL A 1 80 ? 6.426 -12.57 -33.219 1 95.12 80 VAL A CA 1
ATOM 604 C C . VAL A 1 80 ? 7.629 -13.438 -33.562 1 95.12 80 VAL A C 1
ATOM 606 O O . VAL A 1 80 ? 7.707 -13.992 -34.656 1 95.12 80 VAL A O 1
ATOM 609 N N . ASP A 1 81 ? 8.594 -13.555 -32.625 1 97.38 81 ASP A N 1
ATOM 610 C CA . ASP A 1 81 ? 9.891 -14.172 -32.906 1 97.38 81 ASP A CA 1
ATOM 611 C C . ASP A 1 81 ? 10.094 -15.438 -32.094 1 97.38 81 ASP A C 1
ATOM 613 O O . ASP A 1 81 ? 11.227 -15.789 -31.75 1 97.38 81 ASP A O 1
ATOM 617 N N . PHE A 1 82 ? 9.086 -16.062 -31.672 1 97.88 82 PHE A N 1
ATOM 618 C CA . PHE A 1 82 ? 9.133 -17.312 -30.906 1 97.88 82 PHE A CA 1
ATOM 619 C C . PHE A 1 82 ? 8.031 -18.25 -31.359 1 97.88 82 PHE A C 1
ATOM 621 O O . PHE A 1 82 ? 7.055 -17.828 -31.984 1 97.88 82 PHE A O 1
ATOM 628 N N . ASN A 1 83 ? 8.195 -19.5 -31.031 1 97.94 83 ASN A N 1
ATOM 629 C CA . ASN A 1 83 ? 7.172 -20.5 -31.312 1 97.94 83 ASN A CA 1
ATOM 630 C C . ASN A 1 83 ? 6.234 -20.703 -30.125 1 97.94 83 ASN A C 1
ATOM 632 O O . ASN A 1 83 ? 6.641 -20.547 -28.984 1 97.94 83 ASN A O 1
ATOM 636 N N . GLN A 1 84 ? 5.02 -21 -30.438 1 98.25 84 GLN A N 1
ATOM 637 C CA . GLN A 1 84 ? 4.008 -21.328 -29.438 1 98.25 84 GLN A CA 1
ATOM 638 C C . GLN A 1 84 ? 3.242 -22.594 -29.828 1 98.25 84 GLN A C 1
ATOM 640 O O . GLN A 1 84 ? 3.074 -22.875 -31.016 1 98.25 84 GLN A O 1
ATOM 645 N N . TYR A 1 85 ? 2.859 -23.297 -28.859 1 98.75 85 TYR A N 1
ATOM 646 C CA . TYR A 1 85 ? 2.143 -24.562 -29.031 1 98.75 85 TYR A CA 1
ATOM 647 C C . TYR A 1 85 ? 0.99 -24.672 -28.047 1 98.75 85 TYR A C 1
ATOM 649 O O . TYR A 1 85 ? 1.062 -24.141 -26.938 1 98.75 85 TYR A O 1
ATOM 657 N N . SER A 1 86 ? -0.053 -25.328 -28.453 1 98.81 86 SER A N 1
ATOM 658 C CA . SER A 1 86 ? -1.114 -25.703 -27.516 1 98.81 86 SER A CA 1
ATOM 659 C C . SER A 1 86 ? -1.839 -26.953 -27.984 1 98.81 86 SER A C 1
ATOM 661 O O . SER A 1 86 ? -1.84 -27.281 -29.172 1 98.81 86 SER A O 1
ATOM 663 N N . GLY A 1 87 ? -2.375 -27.594 -27.031 1 98.19 87 GLY A N 1
ATOM 664 C CA . GLY A 1 87 ? -3.107 -28.812 -27.312 1 98.19 87 GLY A CA 1
ATOM 665 C C . GLY A 1 87 ? -3.445 -29.594 -26.047 1 98.19 87 GLY A C 1
ATOM 666 O O . GLY A 1 87 ? -3.479 -29.031 -24.953 1 98.19 87 GLY A O 1
ATOM 667 N N . TYR A 1 88 ? -3.803 -30.859 -26.266 1 98.38 88 TYR A N 1
ATOM 668 C CA . TYR A 1 88 ? -4.219 -31.719 -25.156 1 98.38 88 TYR A CA 1
ATOM 669 C C . TYR A 1 88 ? -3.236 -32.875 -24.969 1 98.38 88 TYR A C 1
ATOM 671 O O . TYR A 1 88 ? -2.689 -33.406 -25.938 1 98.38 88 TYR A O 1
ATOM 679 N N . VAL A 1 89 ? -3.027 -33.219 -23.812 1 98.31 89 VAL A N 1
ATOM 680 C CA . VAL A 1 89 ? -2.336 -34.438 -23.453 1 98.31 89 VAL A CA 1
ATOM 681 C C . VAL A 1 89 ? -3.268 -35.344 -22.641 1 98.31 89 VAL A C 1
ATOM 683 O O . VAL A 1 89 ? -3.779 -34.938 -21.594 1 98.31 89 VAL A O 1
ATOM 686 N N . THR A 1 90 ? -3.469 -36.531 -23.141 1 97.38 90 THR A N 1
ATOM 687 C CA . THR A 1 90 ? -4.324 -37.5 -22.438 1 97.38 90 THR A CA 1
ATOM 688 C C . THR A 1 90 ? -3.623 -38.031 -21.203 1 97.38 90 THR A C 1
ATOM 690 O O . THR A 1 90 ? -2.494 -38.531 -21.297 1 97.38 90 THR A O 1
ATOM 693 N N . VAL A 1 91 ? -4.324 -38.031 -20.078 1 97.44 91 VAL A N 1
ATOM 694 C CA . VAL A 1 91 ? -3.689 -38.469 -18.859 1 97.44 91 VAL A CA 1
ATOM 695 C C . VAL A 1 91 ? -4.402 -39.719 -18.328 1 97.44 91 VAL A C 1
ATOM 697 O O . VAL A 1 91 ? -3.861 -40.469 -17.5 1 97.44 91 VAL A O 1
ATOM 700 N N . ASN A 1 92 ? -5.57 -39.969 -18.781 1 97.06 92 ASN A N 1
ATOM 701 C CA . ASN A 1 92 ? -6.332 -41.188 -18.531 1 97.06 92 ASN A CA 1
ATOM 702 C C . ASN A 1 92 ? -7.168 -41.594 -19.734 1 97.06 92 ASN A C 1
ATOM 704 O O . ASN A 1 92 ? -8.305 -41.156 -19.891 1 97.06 92 ASN A O 1
ATOM 708 N N . PRO A 1 93 ? -6.664 -42.438 -20.516 1 95.81 93 PRO A N 1
ATOM 709 C CA . PRO A 1 93 ? -7.367 -42.781 -21.75 1 95.81 93 PRO A CA 1
ATOM 710 C C . PRO A 1 93 ? -8.734 -43.406 -21.484 1 95.81 93 PRO A C 1
ATOM 712 O O . PRO A 1 93 ? -9.68 -43.188 -22.234 1 95.81 93 PRO A O 1
ATOM 715 N N . THR A 1 94 ? -8.836 -44.219 -20.5 1 96.06 94 THR A N 1
ATOM 716 C CA . THR A 1 94 ? -10.094 -44.906 -20.188 1 96.06 94 THR A CA 1
ATOM 717 C C . THR A 1 94 ? -11.195 -43.906 -19.875 1 96.06 94 THR A C 1
ATOM 719 O O . THR A 1 94 ? -12.32 -44.031 -20.359 1 96.06 94 THR A O 1
ATOM 722 N N . ALA A 1 95 ? -10.852 -42.906 -19.156 1 96.69 95 ALA A N 1
ATOM 723 C CA . ALA A 1 95 ? -11.82 -41.875 -18.766 1 96.69 95 ALA A CA 1
ATOM 724 C C . ALA A 1 95 ? -11.945 -40.812 -19.844 1 96.69 95 ALA A C 1
ATOM 726 O O . ALA A 1 95 ? -12.875 -40 -19.828 1 96.69 95 ALA A O 1
ATOM 727 N N . GLY A 1 96 ? -11.062 -40.844 -20.828 1 97.25 96 GLY A N 1
ATOM 728 C CA . GLY A 1 96 ? -11 -39.75 -21.781 1 97.25 96 GLY A CA 1
ATOM 729 C C . GLY A 1 96 ? -10.594 -38.438 -21.156 1 97.25 96 GLY A C 1
ATOM 730 O O . GLY A 1 96 ? -11.148 -37.375 -21.484 1 97.25 96 GLY A O 1
ATOM 731 N N . ARG A 1 97 ? -9.805 -38.5 -20.109 1 97.69 97 ARG A N 1
ATOM 732 C CA . ARG A 1 97 ? -9.336 -37.312 -19.406 1 97.69 97 ARG A CA 1
ATOM 733 C C . ARG A 1 97 ? -8.094 -36.719 -20.062 1 97.69 97 ARG A C 1
ATOM 735 O O . ARG A 1 97 ? -7.102 -37.438 -20.266 1 97.69 97 ARG A O 1
ATOM 742 N N . ALA A 1 98 ? -8.148 -35.469 -20.453 1 98.06 98 ALA A N 1
ATOM 743 C CA . ALA A 1 98 ? -7.062 -34.781 -21.156 1 98.06 98 ALA A CA 1
ATOM 744 C C . ALA A 1 98 ? -6.852 -33.375 -20.625 1 98.06 98 ALA A C 1
ATOM 746 O O . ALA A 1 98 ? -7.816 -32.656 -20.344 1 98.06 98 ALA A O 1
ATOM 747 N N . LEU A 1 99 ? -5.637 -33.031 -20.422 1 98.75 99 LEU A N 1
ATOM 748 C CA . LEU A 1 99 ? -5.297 -31.703 -19.906 1 98.75 99 LEU A CA 1
ATOM 749 C C . LEU A 1 99 ? -4.785 -30.797 -21.016 1 98.75 99 LEU A C 1
ATOM 751 O O . LEU A 1 99 ? -4.047 -31.25 -21.906 1 98.75 99 LEU A O 1
ATOM 755 N N . PHE A 1 100 ? -5.234 -29.578 -21 1 98.81 100 PHE A N 1
ATOM 756 C CA . PHE A 1 100 ? -4.832 -28.562 -21.969 1 98.81 100 PHE A CA 1
ATOM 757 C C . PHE A 1 100 ? -3.564 -27.844 -21.5 1 98.81 100 PHE A C 1
ATOM 759 O O . PHE A 1 100 ? -3.391 -27.594 -20.312 1 98.81 100 PHE A O 1
ATOM 766 N N . TYR A 1 101 ? -2.695 -27.562 -22.484 1 98.88 101 TYR A N 1
ATOM 767 C CA . TYR A 1 101 ? -1.506 -26.781 -22.172 1 98.88 101 TYR A CA 1
ATOM 768 C C . TYR A 1 101 ? -1.28 -25.688 -23.219 1 98.88 101 TYR A C 1
ATOM 770 O O . TYR A 1 101 ? -1.773 -25.797 -24.344 1 98.88 101 TYR A O 1
ATOM 778 N N . TYR A 1 102 ? -0.703 -24.625 -22.812 1 98.94 102 TYR A N 1
ATOM 779 C CA . TYR A 1 102 ? -0.137 -23.562 -23.641 1 98.94 102 TYR A CA 1
ATOM 780 C C . TYR A 1 102 ? 1.362 -23.422 -23.406 1 98.94 102 TYR A C 1
ATOM 782 O O . TYR A 1 102 ? 1.808 -23.297 -22.266 1 98.94 102 TYR A O 1
ATOM 790 N N . PHE A 1 103 ? 2.143 -23.594 -24.469 1 98.88 103 PHE A N 1
ATOM 791 C CA . PHE A 1 103 ? 3.598 -23.609 -24.375 1 98.88 103 PHE A CA 1
ATOM 792 C C . PHE A 1 103 ? 4.211 -22.516 -25.234 1 98.88 103 PHE A C 1
ATOM 794 O O . PHE A 1 103 ? 3.846 -22.375 -26.406 1 98.88 103 PHE A O 1
ATOM 801 N N . VAL A 1 104 ? 5.125 -21.75 -24.609 1 98.81 104 VAL A N 1
ATOM 802 C CA . VAL A 1 104 ? 5.789 -20.656 -25.312 1 98.81 104 VAL A CA 1
ATOM 803 C C . VAL A 1 104 ? 7.305 -20.828 -25.219 1 98.81 104 VAL A C 1
ATOM 805 O O . VAL A 1 104 ? 7.863 -20.875 -24.109 1 98.81 104 VAL A O 1
ATOM 808 N N . GLU A 1 105 ? 7.973 -20.922 -26.359 1 98.69 105 GLU A N 1
ATOM 809 C CA . GLU A 1 105 ? 9.43 -20.969 -26.391 1 98.69 105 GLU A CA 1
ATOM 810 C C . GLU A 1 105 ? 10.047 -19.594 -26.172 1 98.69 105 GLU A C 1
ATOM 812 O O . GLU A 1 105 ? 9.453 -18.578 -26.547 1 98.69 105 GLU A O 1
ATOM 817 N N . SER A 1 106 ? 11.188 -19.578 -25.578 1 98.75 106 SER A N 1
ATOM 818 C CA . SER A 1 106 ? 11.922 -18.328 -25.469 1 98.75 106 SER A CA 1
ATOM 819 C C . SER A 1 106 ? 12.281 -17.766 -26.844 1 98.75 106 SER A C 1
ATOM 821 O O . SER A 1 106 ? 12.664 -18.516 -27.734 1 98.75 106 SER A O 1
ATOM 823 N N . PRO A 1 107 ? 12.164 -16.469 -27 1 97.81 107 PRO A N 1
ATOM 824 C CA . PRO A 1 107 ? 12.547 -15.883 -28.281 1 97.81 107 PRO A CA 1
ATOM 825 C C . PRO A 1 107 ? 14.039 -15.977 -28.547 1 97.81 107 PRO A C 1
ATOM 827 O O . PRO A 1 107 ? 14.469 -15.953 -29.719 1 97.81 107 PRO A O 1
ATOM 830 N N . THR A 1 108 ? 14.766 -16.078 -27.469 1 96.69 108 THR A N 1
ATOM 831 C CA . THR A 1 108 ? 16.219 -16.141 -27.625 1 96.69 108 THR A CA 1
ATOM 832 C C . THR A 1 108 ? 16.766 -17.406 -26.984 1 96.69 108 THR A C 1
ATOM 834 O O . THR A 1 108 ? 16.484 -17.703 -25.828 1 96.69 108 THR A O 1
ATOM 837 N N . ASP A 1 109 ? 17.531 -18.188 -27.734 1 97.06 109 ASP A N 1
ATOM 838 C CA . ASP A 1 109 ? 18.281 -19.344 -27.234 1 97.06 109 ASP A CA 1
ATOM 839 C C . ASP A 1 109 ? 17.344 -20.328 -26.562 1 97.06 109 ASP A C 1
ATOM 841 O O . ASP A 1 109 ? 17.625 -20.812 -25.453 1 97.06 109 ASP A O 1
ATOM 845 N N . SER A 1 110 ? 16.203 -20.594 -27.156 1 97.06 110 SER A N 1
ATOM 846 C CA . SER A 1 110 ? 15.203 -21.469 -26.562 1 97.06 110 SER A CA 1
ATOM 847 C C . SER A 1 110 ? 15.773 -22.859 -26.297 1 97.06 110 SER A C 1
ATOM 849 O O . SER A 1 110 ? 15.352 -23.547 -25.359 1 97.06 110 SER A O 1
ATOM 851 N N . SER A 1 111 ? 16.781 -23.297 -27.016 1 97 111 SER A N 1
ATOM 852 C CA . SER A 1 111 ? 17.328 -24.641 -26.922 1 97 111 SER A CA 1
ATOM 853 C C . SER A 1 111 ? 18.172 -24.828 -25.672 1 97 111 SER A C 1
ATOM 855 O O . SER A 1 111 ? 18.469 -25.969 -25.281 1 97 111 SER A O 1
ATOM 857 N N . ASN A 1 112 ? 18.516 -23.766 -25.031 1 96.62 112 ASN A N 1
ATOM 858 C CA . ASN A 1 112 ? 19.375 -23.891 -23.859 1 96.62 112 ASN A CA 1
ATOM 859 C C . ASN A 1 112 ? 18.688 -23.359 -22.594 1 96.62 112 ASN A C 1
ATOM 861 O O . ASN A 1 112 ? 19.156 -23.594 -21.484 1 96.62 112 ASN A O 1
ATOM 865 N N . LYS A 1 113 ? 17.594 -22.719 -22.781 1 98.19 113 LYS A N 1
ATOM 866 C CA . LYS A 1 113 ? 16.891 -22.156 -21.641 1 98.19 113 LYS A CA 1
ATOM 867 C C . LYS A 1 113 ? 16.078 -23.219 -20.906 1 98.19 113 LYS A C 1
ATOM 869 O O . LYS A 1 113 ? 15.641 -24.203 -21.516 1 98.19 113 LYS A O 1
ATOM 874 N N . PRO A 1 114 ? 15.922 -22.984 -19.625 1 98.69 114 PRO A N 1
ATOM 875 C CA . PRO A 1 114 ? 15.172 -23.984 -18.859 1 98.69 114 PRO A CA 1
ATOM 876 C C . PRO A 1 114 ? 13.703 -24.062 -19.266 1 98.69 114 PRO A C 1
ATOM 878 O O . PRO A 1 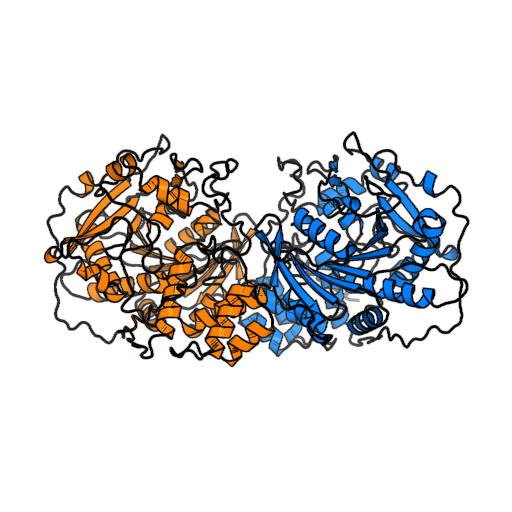114 ? 13.211 -23.172 -19.969 1 98.69 114 PRO A O 1
ATOM 881 N N . LEU A 1 115 ? 13.086 -25.188 -18.906 1 98.88 115 LEU A N 1
ATOM 882 C CA . LEU A 1 115 ? 11.641 -25.391 -19 1 98.88 115 LEU A CA 1
ATOM 883 C C . LEU A 1 115 ? 10.969 -25.094 -17.656 1 98.88 115 LEU A C 1
ATOM 885 O O . LEU A 1 115 ? 11.398 -25.609 -16.625 1 98.88 115 LEU A O 1
ATOM 889 N N . VAL A 1 116 ? 9.961 -24.25 -17.656 1 98.94 116 VAL A N 1
ATOM 890 C CA . VAL A 1 116 ? 9.289 -23.891 -16.422 1 98.94 116 VAL A CA 1
ATOM 891 C C . VAL A 1 116 ? 7.781 -24.109 -16.562 1 98.94 116 VAL A C 1
ATOM 893 O O . VAL A 1 116 ? 7.168 -23.625 -17.516 1 98.94 116 VAL A O 1
ATOM 896 N N . LEU A 1 117 ? 7.223 -24.812 -15.648 1 98.94 117 LEU A N 1
ATOM 897 C CA . LEU A 1 117 ? 5.777 -25.016 -15.562 1 98.94 117 LEU A CA 1
ATOM 898 C C . LEU A 1 117 ? 5.133 -23.969 -14.664 1 98.94 117 LEU A C 1
ATOM 900 O O . LEU A 1 117 ? 5.652 -23.672 -13.586 1 98.94 117 LEU A O 1
ATOM 904 N N . TRP A 1 118 ? 4.055 -23.422 -15.109 1 98.94 118 TRP A N 1
ATOM 905 C CA . TRP A 1 118 ? 3.271 -22.484 -14.32 1 98.94 118 TRP A CA 1
ATOM 906 C C . TRP A 1 118 ? 1.901 -23.062 -13.984 1 98.94 118 TRP A C 1
ATOM 908 O O . TRP A 1 118 ? 1.201 -23.562 -14.859 1 98.94 118 TRP A O 1
ATOM 918 N N . LEU A 1 119 ? 1.519 -22.891 -12.695 1 98.81 119 LEU A N 1
ATOM 919 C CA . LEU A 1 119 ? 0.219 -23.328 -12.203 1 98.81 119 LEU A CA 1
ATOM 920 C C . LEU A 1 119 ? -0.452 -22.234 -11.375 1 98.81 119 LEU A C 1
ATOM 922 O O . LEU A 1 119 ? 0.067 -21.828 -10.336 1 98.81 119 LEU A O 1
ATOM 926 N N . ASN A 1 120 ? -1.58 -21.781 -11.805 1 97.5 120 ASN A N 1
ATOM 927 C CA . ASN A 1 120 ? -2.391 -20.906 -10.961 1 97.5 120 ASN A CA 1
ATOM 928 C C . ASN A 1 120 ? -3.1 -21.688 -9.859 1 97.5 120 ASN A C 1
ATOM 930 O O . ASN A 1 120 ? -3.082 -22.922 -9.859 1 97.5 120 ASN A O 1
ATOM 934 N N . GLY A 1 121 ? -3.664 -20.938 -8.977 1 95 121 GLY A N 1
ATOM 935 C CA . GLY A 1 121 ? -4.277 -21.578 -7.82 1 95 121 GLY A CA 1
ATOM 936 C C . GLY A 1 121 ? -5.781 -21.734 -7.953 1 95 121 GLY A C 1
ATOM 937 O O . GLY A 1 121 ? -6.27 -22.25 -8.953 1 95 121 GLY A O 1
ATOM 938 N N . GLY A 1 122 ? -6.363 -21.312 -7.086 1 92.31 122 GLY A N 1
ATOM 939 C CA . GLY A 1 122 ? -7.797 -21.453 -6.914 1 92.31 122 GLY A CA 1
ATOM 940 C C . GLY A 1 122 ? -8.18 -21.984 -5.543 1 92.31 122 GLY A C 1
ATOM 941 O O . GLY A 1 122 ? -8.055 -21.266 -4.547 1 92.31 122 GLY A O 1
ATOM 942 N N . PRO A 1 123 ? -8.383 -23.188 -5.48 1 94.12 123 PRO A N 1
ATOM 943 C CA . PRO A 1 123 ? -8.094 -24.219 -6.48 1 94.12 123 PRO A CA 1
ATOM 944 C C . PRO A 1 123 ? -9.078 -24.188 -7.648 1 94.12 123 PRO A C 1
ATOM 946 O O . PRO A 1 123 ? -10.133 -23.562 -7.566 1 94.12 123 PRO A O 1
ATOM 949 N N . GLY A 1 124 ? -8.633 -24.781 -8.688 1 95.94 124 GLY A N 1
ATOM 950 C CA . GLY A 1 124 ? -9.5 -25 -9.828 1 95.94 124 GLY A CA 1
ATOM 951 C C . GLY A 1 124 ? -9.562 -23.812 -10.766 1 95.94 124 GLY A C 1
ATOM 952 O O . GLY A 1 124 ? -10.578 -23.578 -11.43 1 95.94 124 GLY A O 1
ATOM 953 N N . CYS A 1 125 ? -8.523 -23 -10.711 1 97.25 125 CYS A N 1
ATOM 954 C CA . CYS A 1 125 ? -8.492 -21.859 -11.625 1 97.25 125 CYS A CA 1
ATOM 955 C C . CYS A 1 125 ? -7.445 -22.078 -12.719 1 97.25 125 CYS A C 1
ATOM 957 O O . CYS A 1 125 ? -6.512 -22.859 -12.547 1 97.25 125 CYS A O 1
ATOM 959 N N . SER A 1 126 ? -7.609 -21.406 -13.766 1 98.25 126 SER A N 1
ATOM 960 C CA . SER A 1 126 ? -6.902 -21.656 -15.016 1 98.25 126 SER A CA 1
ATOM 961 C C . SER A 1 126 ? -5.52 -21.016 -15.016 1 98.25 126 SER A C 1
ATOM 963 O O . SER A 1 126 ? -5.363 -19.875 -14.578 1 98.25 126 SER A O 1
ATOM 965 N N . SER A 1 127 ? -4.586 -21.688 -15.578 1 98.62 127 SER A N 1
ATOM 966 C CA . SER A 1 127 ? -3.24 -21.141 -15.742 1 98.62 127 SER A CA 1
ATOM 967 C C . SER A 1 127 ? -3.178 -20.156 -16.906 1 98.62 127 SER A C 1
ATOM 969 O O . SER A 1 127 ? -2.18 -19.453 -17.078 1 98.62 127 SER A O 1
ATOM 971 N N . MET A 1 128 ? -4.258 -20.047 -17.641 1 98.56 128 MET A N 1
ATOM 972 C CA . MET A 1 128 ? -4.312 -19.031 -18.688 1 98.56 128 MET A CA 1
ATOM 973 C C . MET A 1 128 ? -4.395 -17.625 -18.094 1 98.56 128 MET A C 1
ATOM 975 O O . MET A 1 128 ? -4.129 -16.641 -18.766 1 98.56 128 MET A O 1
ATOM 979 N N . ILE A 1 129 ? -4.762 -17.594 -16.812 1 97.69 129 ILE A N 1
ATOM 980 C CA . ILE A 1 129 ? -4.629 -16.328 -16.094 1 97.69 129 ILE A CA 1
ATOM 981 C C . ILE A 1 129 ? -3.18 -15.852 -16.156 1 97.69 129 ILE A C 1
ATOM 983 O O . ILE A 1 129 ? -2.904 -14.727 -16.562 1 97.69 129 ILE A O 1
ATOM 987 N N . GLY A 1 130 ? -2.264 -16.75 -15.719 1 98.31 130 GLY A N 1
ATOM 988 C CA . GLY A 1 130 ? -0.842 -16.438 -15.789 1 98.31 130 GLY A CA 1
ATOM 989 C C . GLY A 1 130 ? -0.358 -16.172 -17.203 1 98.31 130 GLY A C 1
ATOM 990 O O . GLY A 1 130 ? 0.409 -15.234 -17.438 1 98.31 130 GLY A O 1
ATOM 991 N N . ALA A 1 131 ? -0.865 -16.875 -18.156 1 98.62 131 ALA A N 1
ATOM 992 C CA . ALA A 1 131 ? -0.375 -16.844 -19.531 1 98.62 131 ALA A CA 1
ATOM 993 C C . ALA A 1 131 ? -0.787 -15.539 -20.234 1 98.62 131 ALA A C 1
ATOM 995 O O . ALA A 1 131 ? -0.045 -15.008 -21.062 1 98.62 131 ALA A O 1
ATOM 996 N N . MET A 1 132 ? -1.965 -15.062 -19.844 1 97.12 132 MET A N 1
ATOM 997 C CA . MET A 1 132 ? -2.48 -13.992 -20.688 1 97.12 132 MET A CA 1
ATOM 998 C C . MET A 1 132 ? -2.752 -12.734 -19.875 1 97.12 132 MET A C 1
ATOM 1000 O O . MET A 1 132 ? -3.045 -11.68 -20.422 1 97.12 132 MET A O 1
ATOM 1004 N N . SER A 1 133 ? -2.582 -12.812 -18.547 1 95.38 133 SER A N 1
ATOM 1005 C CA . SER A 1 133 ? -2.865 -11.641 -17.719 1 95.38 133 SER A CA 1
ATOM 1006 C C . SER A 1 133 ? -1.735 -11.375 -16.734 1 95.38 133 SER A C 1
ATOM 1008 O O . SER A 1 133 ? -1.805 -10.43 -15.945 1 95.38 133 SER A O 1
ATOM 1010 N N . GLU A 1 134 ? -0.7 -12.188 -16.734 1 97.19 134 GLU A N 1
ATOM 1011 C CA . GLU A 1 134 ? 0.357 -12 -15.742 1 97.19 134 GLU A CA 1
ATOM 1012 C C . GLU A 1 134 ? 1.736 -12.039 -16.391 1 97.19 134 GLU A C 1
ATOM 1014 O O . GLU A 1 134 ? 2.352 -11 -16.625 1 97.19 134 GLU A O 1
ATOM 1019 N N . LEU A 1 135 ? 2.225 -13.172 -16.781 1 98.56 135 LEU A N 1
ATOM 1020 C CA . LEU A 1 135 ? 3.648 -13.344 -17.047 1 98.56 135 LEU A CA 1
ATOM 1021 C C . LEU A 1 135 ? 3.877 -13.859 -18.453 1 98.56 135 LEU A C 1
ATOM 1023 O O . LEU A 1 135 ? 5.023 -14.047 -18.875 1 98.56 135 LEU A O 1
ATOM 1027 N N . GLY A 1 136 ? 2.848 -14.109 -19.234 1 98.38 136 GLY A N 1
ATOM 1028 C CA . GLY A 1 136 ? 2.979 -14.68 -20.562 1 98.38 136 GLY A CA 1
ATOM 1029 C C . GLY A 1 136 ? 3.512 -13.695 -21.578 1 98.38 136 GLY A C 1
ATOM 1030 O O . GLY A 1 136 ? 3.83 -12.555 -21.25 1 98.38 136 GLY A O 1
ATOM 1031 N N . PRO A 1 137 ? 3.598 -14.133 -22.797 1 98.06 137 PRO A N 1
ATOM 1032 C CA . PRO A 1 137 ? 4.258 -13.336 -23.828 1 98.06 137 PRO A CA 1
ATOM 1033 C C . PRO A 1 137 ? 3.406 -12.156 -24.297 1 98.06 137 PRO A C 1
ATOM 1035 O O . PRO A 1 137 ? 3.939 -11.172 -24.812 1 98.06 137 PRO A O 1
ATOM 1038 N N . PHE A 1 138 ? 2.043 -12.32 -24.109 1 96.62 138 PHE A N 1
ATOM 1039 C CA . PHE A 1 138 ? 1.123 -11.273 -24.562 1 96.62 138 PHE A CA 1
ATOM 1040 C C . PHE A 1 138 ? 0.193 -10.859 -23.422 1 96.62 138 PHE A C 1
ATOM 1042 O O . PHE A 1 138 ? 0.014 -11.602 -22.453 1 96.62 138 PHE A O 1
ATOM 1049 N N . ARG A 1 139 ? -0.322 -9.625 -23.594 1 94.94 139 ARG A N 1
ATOM 1050 C CA . ARG A 1 139 ? -1.457 -9.148 -22.812 1 94.94 139 ARG A CA 1
ATOM 1051 C C . ARG A 1 139 ? -2.629 -8.773 -23.703 1 94.94 139 ARG A C 1
ATOM 1053 O O . ARG A 1 139 ? -2.432 -8.391 -24.859 1 94.94 139 ARG A O 1
ATOM 1060 N N . ILE A 1 140 ? -3.725 -8.938 -23.172 1 92.75 140 ILE A N 1
ATOM 1061 C CA . ILE A 1 140 ? -4.926 -8.594 -23.922 1 92.75 140 ILE A CA 1
ATOM 1062 C C . ILE A 1 140 ? -5.227 -7.102 -23.75 1 92.75 140 ILE A C 1
ATOM 1064 O O . ILE A 1 140 ? -5.238 -6.59 -22.641 1 92.75 140 ILE A O 1
ATOM 1068 N N . THR A 1 141 ? -5.41 -6.43 -24.828 1 87.81 141 THR A N 1
ATOM 1069 C CA . THR A 1 141 ? -5.777 -5.02 -24.75 1 87.81 141 THR A CA 1
ATOM 1070 C C . THR A 1 141 ? -7.195 -4.855 -24.219 1 87.81 141 THR A C 1
ATOM 1072 O O . THR A 1 141 ? -7.965 -5.82 -24.172 1 87.81 141 THR A O 1
ATOM 1075 N N . ASN A 1 142 ? -7.535 -3.682 -23.875 1 79.69 142 ASN A N 1
ATOM 1076 C CA . ASN A 1 142 ? -8.828 -3.391 -23.266 1 79.69 142 ASN A CA 1
ATOM 1077 C C . ASN A 1 142 ? -9.969 -3.607 -24.266 1 79.69 142 ASN A C 1
ATOM 1079 O O . ASN A 1 142 ? -11.133 -3.711 -23.859 1 79.69 142 ASN A O 1
ATOM 1083 N N . ASP A 1 143 ? -9.648 -3.75 -25.578 1 78.5 143 ASP A N 1
ATOM 1084 C CA . ASP A 1 143 ? -10.703 -3.992 -26.547 1 78.5 143 ASP A CA 1
ATOM 1085 C C . ASP A 1 143 ? -11.148 -5.453 -26.531 1 78.5 143 ASP A C 1
ATOM 1087 O O . ASP A 1 143 ? -12.172 -5.805 -27.125 1 78.5 143 ASP A O 1
ATOM 1091 N N . GLY A 1 144 ? -10.328 -6.254 -25.875 1 81.38 144 GLY A N 1
ATOM 1092 C CA . GLY A 1 144 ? -10.688 -7.652 -25.688 1 81.38 144 GLY A CA 1
ATOM 1093 C C . GLY A 1 144 ? -10.398 -8.5 -26.906 1 81.38 144 GLY A C 1
ATOM 1094 O O . GLY A 1 144 ? -10.711 -9.695 -26.938 1 81.38 144 GLY A O 1
ATOM 1095 N N . LYS A 1 145 ? -9.727 -7.934 -27.938 1 88.12 145 LYS A N 1
ATOM 1096 C CA . LYS A 1 145 ? -9.539 -8.656 -29.203 1 88.12 145 LYS A CA 1
ATOM 1097 C C . LYS A 1 145 ? -8.078 -8.633 -29.641 1 88.12 145 LYS A C 1
ATOM 1099 O O . LYS A 1 145 ? -7.621 -9.547 -30.328 1 88.12 145 LYS A O 1
ATOM 1104 N N . SER A 1 146 ? -7.438 -7.609 -29.219 1 91.31 146 SER A N 1
ATOM 1105 C CA . SER A 1 146 ? -6.051 -7.453 -29.641 1 91.31 146 SER A CA 1
ATOM 1106 C C . SER A 1 146 ? -5.086 -7.824 -28.516 1 91.31 146 SER A C 1
ATOM 1108 O O . SER A 1 146 ? -5.445 -7.77 -27.328 1 91.31 146 SER A O 1
ATOM 1110 N N . LEU A 1 147 ? -3.939 -8.305 -28.953 1 95.12 147 LEU A N 1
ATOM 1111 C CA . LEU A 1 147 ? -2.857 -8.633 -28.031 1 95.12 147 LEU A CA 1
ATOM 1112 C C . LEU A 1 147 ? -1.674 -7.691 -28.219 1 95.12 147 LEU A C 1
ATOM 1114 O O . LEU A 1 147 ? -1.435 -7.203 -29.328 1 95.12 147 LEU A O 1
ATOM 1118 N N . PHE A 1 148 ? -1 -7.359 -27.188 1 93.62 148 PHE A N 1
ATOM 1119 C CA . PHE A 1 148 ? 0.271 -6.652 -27.297 1 93.62 148 PHE A CA 1
ATOM 1120 C C . PHE A 1 148 ? 1.37 -7.398 -26.547 1 93.62 148 PHE A C 1
ATOM 1122 O O . PHE A 1 148 ? 1.09 -8.156 -25.625 1 93.62 148 PHE A O 1
ATOM 1129 N N . ARG A 1 149 ? 2.58 -7.223 -26.984 1 95.19 149 ARG A N 1
ATOM 1130 C CA . ARG A 1 149 ? 3.717 -7.961 -26.453 1 95.19 149 ARG A CA 1
ATOM 1131 C C . ARG A 1 149 ? 4.02 -7.531 -25.016 1 95.19 149 ARG A C 1
ATOM 1133 O O . ARG A 1 149 ? 3.979 -6.344 -24.703 1 95.19 149 ARG A O 1
ATOM 1140 N N . ASN A 1 150 ? 4.238 -8.453 -24.172 1 96.44 150 ASN A N 1
ATOM 1141 C CA . ASN A 1 150 ? 4.734 -8.242 -22.828 1 96.44 150 ASN A CA 1
ATOM 1142 C C . ASN A 1 150 ? 6.258 -8.18 -22.781 1 96.44 150 ASN A C 1
ATOM 1144 O O . ASN A 1 150 ? 6.922 -9.219 -22.797 1 96.44 150 ASN A O 1
ATOM 1148 N N . ASP A 1 151 ? 6.805 -7.059 -22.594 1 96 151 ASP A N 1
ATOM 1149 C CA . ASP A 1 151 ? 8.258 -6.891 -22.609 1 96 151 ASP A CA 1
ATOM 1150 C C . ASP A 1 151 ? 8.906 -7.559 -21.406 1 96 151 ASP A C 1
ATOM 1152 O O . ASP A 1 151 ? 10.109 -7.797 -21.391 1 96 151 ASP A O 1
ATOM 1156 N N . TYR A 1 152 ? 8.086 -7.898 -20.5 1 98 152 TYR A N 1
ATOM 1157 C CA . TYR A 1 152 ? 8.609 -8.516 -19.281 1 98 152 TYR A CA 1
ATOM 1158 C C . TYR A 1 152 ? 8.078 -9.938 -19.125 1 98 152 TYR A C 1
ATOM 1160 O O . TYR A 1 152 ? 7.875 -10.414 -18 1 98 152 TYR A O 1
ATOM 1168 N N . ALA A 1 153 ? 7.805 -10.57 -20.188 1 98.5 153 ALA A N 1
ATOM 1169 C CA . ALA A 1 153 ? 7.363 -11.961 -20.172 1 98.5 153 ALA A CA 1
ATOM 1170 C C . ALA A 1 153 ? 8.43 -12.867 -19.562 1 98.5 153 ALA A C 1
ATOM 1172 O O . ALA A 1 153 ? 9.625 -12.672 -19.797 1 98.5 153 ALA A O 1
ATOM 1173 N N . TRP A 1 154 ? 8.016 -13.844 -18.828 1 98.88 154 TRP A N 1
ATOM 1174 C CA . TRP A 1 154 ? 8.953 -14.789 -18.234 1 98.88 154 TRP A CA 1
ATOM 1175 C C . TRP A 1 154 ? 9.617 -15.648 -19.312 1 98.88 154 TRP A C 1
ATOM 1177 O O . TRP A 1 154 ? 10.719 -16.156 -19.109 1 98.88 154 TRP A O 1
ATOM 1187 N N . SER A 1 155 ? 9.031 -15.719 -20.5 1 98.75 155 SER A N 1
ATOM 1188 C CA . SER A 1 155 ? 9.617 -16.453 -21.625 1 98.75 155 SER A CA 1
ATOM 1189 C C . SER A 1 155 ? 10.891 -15.781 -22.125 1 98.75 155 SER A C 1
ATOM 1191 O O . SER A 1 155 ? 11.648 -16.375 -22.891 1 98.75 155 SER A O 1
ATOM 1193 N N . ASN A 1 156 ? 11.102 -14.594 -21.656 1 98.44 156 ASN A N 1
ATOM 1194 C CA . ASN A 1 156 ? 12.367 -13.945 -22 1 98.44 156 ASN A CA 1
ATOM 1195 C C . ASN A 1 156 ? 13.555 -14.727 -21.453 1 98.44 156 ASN A C 1
ATOM 1197 O O . ASN A 1 156 ? 14.664 -14.625 -21.984 1 98.44 156 ASN A O 1
ATOM 1201 N N . VAL A 1 157 ? 13.336 -15.562 -20.406 1 98.69 157 VAL A N 1
ATOM 1202 C CA . VAL A 1 157 ? 14.484 -16.203 -19.781 1 98.69 157 VAL A CA 1
ATOM 1203 C C . VAL A 1 1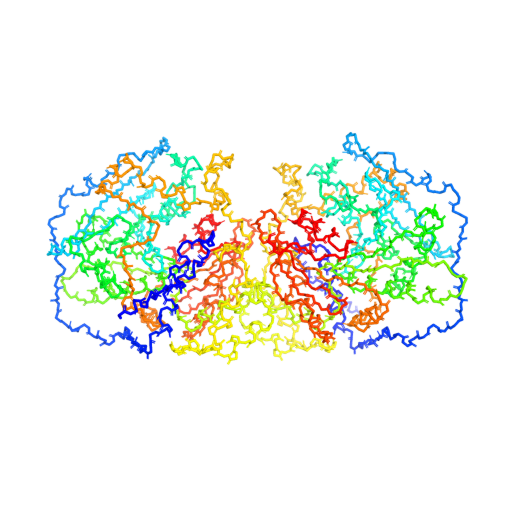57 ? 14.219 -17.688 -19.609 1 98.69 157 VAL A C 1
ATOM 1205 O O . VAL A 1 157 ? 15.039 -18.422 -19.031 1 98.69 157 VAL A O 1
ATOM 1208 N N . ALA A 1 158 ? 13.125 -18.172 -20.078 1 98.88 158 ALA A N 1
ATOM 1209 C CA . ALA A 1 158 ? 12.758 -19.578 -19.953 1 98.88 158 ALA A CA 1
ATOM 1210 C C . ALA A 1 158 ? 11.789 -20 -21.047 1 98.88 158 ALA A C 1
ATOM 1212 O O . ALA A 1 158 ? 11.234 -19.156 -21.75 1 98.88 158 ALA A O 1
ATOM 1213 N N . ASN A 1 159 ? 11.695 -21.266 -21.359 1 98.94 159 ASN A N 1
ATOM 1214 C CA . ASN A 1 159 ? 10.555 -21.844 -22.047 1 98.94 159 ASN A CA 1
ATOM 1215 C C . ASN A 1 159 ? 9.391 -22.109 -21.094 1 98.94 159 ASN A C 1
ATOM 1217 O O . ASN A 1 159 ? 9.531 -22.875 -20.156 1 98.94 159 ASN A O 1
ATOM 1221 N N . MET A 1 160 ? 8.258 -21.5 -21.359 1 98.94 160 MET A N 1
ATOM 1222 C CA . MET A 1 160 ? 7.188 -21.484 -20.359 1 98.94 160 MET A CA 1
ATOM 1223 C C . MET A 1 160 ? 6.066 -22.438 -20.766 1 98.94 160 MET A C 1
ATOM 1225 O O . MET A 1 160 ? 5.543 -22.359 -21.875 1 98.94 160 MET A O 1
ATOM 1229 N N . LEU A 1 161 ? 5.703 -23.281 -19.891 1 98.94 161 LEU A N 1
ATOM 1230 C CA . LEU A 1 161 ? 4.605 -24.234 -20.031 1 98.94 161 LEU A CA 1
ATOM 1231 C C . LEU A 1 161 ? 3.479 -23.906 -19.047 1 98.94 161 LEU A C 1
ATOM 1233 O O . LEU A 1 161 ? 3.691 -23.875 -17.844 1 98.94 161 LEU A O 1
ATOM 1237 N N . PHE A 1 162 ? 2.297 -23.594 -19.578 1 98.94 162 PHE A N 1
ATOM 1238 C CA . PHE A 1 162 ? 1.106 -23.328 -18.766 1 98.94 162 PHE A CA 1
ATOM 1239 C C . PHE A 1 162 ? 0.14 -24.5 -18.828 1 98.94 162 PHE A C 1
ATOM 1241 O O . PHE A 1 162 ? -0.249 -24.953 -19.906 1 98.94 162 PHE A O 1
ATOM 1248 N N . LEU A 1 163 ? -0.232 -24.969 -17.688 1 98.94 163 LEU A N 1
ATOM 1249 C CA . LEU A 1 163 ? -1.069 -26.172 -17.625 1 98.94 163 LEU A CA 1
ATOM 1250 C C . LEU A 1 163 ? -2.395 -25.875 -16.938 1 98.94 163 LEU A C 1
ATOM 1252 O O . LEU A 1 163 ? -2.412 -25.297 -15.836 1 98.94 163 LEU A O 1
ATOM 1256 N N . GLU A 1 164 ? -3.449 -26.156 -17.609 1 98.69 164 GLU A N 1
ATOM 1257 C CA . GLU A 1 164 ? -4.75 -26.125 -16.953 1 98.69 164 GLU A CA 1
ATOM 1258 C C . GLU A 1 164 ? -5.059 -27.453 -16.281 1 98.69 164 GLU A C 1
ATOM 1260 O O . GLU A 1 164 ? -5.309 -28.453 -16.953 1 98.69 164 GLU A O 1
ATOM 1265 N N . SER A 1 165 ? -5.043 -27.453 -15.062 1 97.94 165 SER A N 1
ATOM 1266 C CA . SER A 1 165 ? -5.277 -28.656 -14.273 1 97.94 165 SER A CA 1
ATOM 1267 C C . SER A 1 165 ? -6.066 -28.328 -13.008 1 97.94 165 SER A C 1
ATOM 1269 O O . SER A 1 165 ? -5.992 -27.219 -12.484 1 97.94 165 SER A O 1
ATOM 1271 N N . PRO A 1 166 ? -6.906 -29.328 -12.531 1 97.44 166 PRO A N 1
ATOM 1272 C CA . PRO A 1 166 ? -7.215 -30.656 -13.078 1 97.44 166 PRO A CA 1
ATOM 1273 C C . PRO A 1 166 ? -8.25 -30.609 -14.195 1 97.44 166 PRO A C 1
ATOM 1275 O O . PRO A 1 166 ? -8.547 -29.531 -14.727 1 97.44 166 PRO A O 1
ATOM 1278 N N . ALA A 1 167 ? -8.609 -31.812 -14.68 1 98.12 167 ALA A N 1
ATOM 1279 C CA . ALA A 1 167 ? -9.711 -31.859 -15.633 1 98.12 167 ALA A CA 1
ATOM 1280 C C . ALA A 1 167 ? -10.914 -31.062 -15.117 1 98.12 167 ALA A C 1
ATOM 1282 O O . ALA A 1 167 ? -11.258 -31.141 -13.938 1 98.12 167 ALA A O 1
ATOM 1283 N N . GLY A 1 168 ? -11.523 -30.297 -16.016 1 97.31 168 GLY A N 1
ATOM 1284 C CA . GLY A 1 168 ? -12.625 -29.422 -15.648 1 97.31 168 GLY A CA 1
ATOM 1285 C C . GLY A 1 168 ? -12.219 -27.953 -15.555 1 97.31 168 GLY A C 1
ATOM 1286 O O . GLY A 1 168 ? -13.078 -27.078 -15.531 1 97.31 168 GLY A O 1
ATOM 1287 N N . VAL A 1 169 ? -10.961 -27.688 -15.492 1 97.94 169 VAL A N 1
ATOM 1288 C CA . VAL A 1 169 ? -10.445 -26.328 -15.43 1 97.94 169 VAL A CA 1
ATOM 1289 C C . VAL A 1 169 ? -10.141 -25.828 -16.844 1 97.94 169 VAL A C 1
ATOM 1291 O O . VAL A 1 169 ? -9.406 -26.484 -17.594 1 97.94 169 VAL A O 1
ATOM 1294 N N . GLY A 1 170 ? -10.703 -24.656 -17.172 1 98.06 170 GLY A N 1
ATOM 1295 C CA . GLY A 1 170 ? -10.477 -24.078 -18.484 1 98.06 170 GLY A CA 1
ATOM 1296 C C . GLY A 1 170 ? -10.875 -25 -19.609 1 98.06 170 GLY A C 1
ATOM 1297 O O . GLY A 1 170 ? -12.008 -25.484 -19.656 1 98.06 170 GLY A O 1
ATOM 1298 N N . PHE A 1 171 ? -9.852 -25.328 -20.469 1 98.62 171 PHE A N 1
ATOM 1299 C CA . PHE A 1 171 ? -10.109 -26.156 -21.641 1 98.62 171 PHE A CA 1
ATOM 1300 C C . PHE A 1 171 ? -9.906 -27.641 -21.312 1 98.62 171 PHE A C 1
ATOM 1302 O O . PHE A 1 171 ? -10.289 -28.516 -22.094 1 98.62 171 PHE A O 1
ATOM 1309 N N . SER A 1 172 ? -9.281 -27.953 -20.188 1 98.5 172 SER A N 1
ATOM 1310 C CA . SER A 1 172 ? -9.078 -29.344 -19.812 1 98.5 172 SER A CA 1
ATOM 1311 C C . SER A 1 172 ? -10.414 -30.047 -19.547 1 98.5 172 SER A C 1
ATOM 1313 O O . SER A 1 172 ? -11.352 -29.422 -19.031 1 98.5 172 SER A O 1
ATOM 1315 N N . TYR A 1 173 ? -10.438 -31.391 -19.844 1 98 173 TYR A N 1
ATOM 1316 C CA . TYR A 1 173 ? -11.742 -32.031 -19.75 1 98 173 TYR A CA 1
ATOM 1317 C C . TYR A 1 173 ? -11.602 -33.531 -19.453 1 98 173 TYR A C 1
ATOM 1319 O O . TYR A 1 173 ? -10.492 -34.062 -19.5 1 98 173 TYR A O 1
ATOM 1327 N N . SER A 1 174 ? -12.688 -34.125 -19.125 1 97.94 174 SER A N 1
ATOM 1328 C CA . SER A 1 174 ? -12.883 -35.562 -19.047 1 97.94 174 SER A CA 1
ATOM 1329 C C . SER A 1 174 ? -14.172 -35.969 -19.734 1 97.94 174 SER A C 1
ATOM 1331 O O . SER A 1 174 ? -15.18 -35.25 -19.672 1 97.94 174 SER A O 1
ATOM 1333 N N . ASN A 1 175 ? -14.109 -37.125 -20.406 1 97.38 175 ASN A N 1
ATOM 1334 C CA . ASN A 1 175 ? -15.328 -37.688 -20.969 1 97.38 175 ASN A CA 1
ATOM 1335 C C . ASN A 1 175 ? -16.125 -38.469 -19.938 1 97.38 175 ASN A C 1
ATOM 1337 O O . ASN A 1 175 ? -17.219 -38.938 -20.219 1 97.38 175 ASN A O 1
ATOM 1341 N N . THR A 1 176 ? -15.539 -38.531 -18.766 1 97.44 176 THR A N 1
ATOM 1342 C CA . THR A 1 176 ? -16.188 -39.156 -17.625 1 97.44 176 THR A CA 1
ATOM 1343 C C . THR A 1 176 ? -16.594 -38.094 -16.594 1 97.44 176 THR A C 1
ATOM 1345 O O . THR A 1 176 ? -15.773 -37.656 -15.789 1 97.44 176 THR A O 1
ATOM 1348 N N . THR A 1 177 ? -17.859 -37.875 -16.469 1 95.06 177 THR A N 1
ATOM 1349 C CA . THR A 1 177 ? -18.391 -36.75 -15.703 1 95.06 177 THR A CA 1
ATOM 1350 C C . THR A 1 177 ? -18.062 -36.938 -14.219 1 95.06 177 THR A C 1
ATOM 1352 O O . THR A 1 177 ? -17.844 -35.938 -13.516 1 95.06 177 THR A O 1
ATOM 1355 N N . SER A 1 178 ? -18 -38.094 -13.758 1 95 178 SER A N 1
ATOM 1356 C CA . SER A 1 178 ? -17.766 -38.344 -12.344 1 95 178 SER A CA 1
ATOM 1357 C C . SER A 1 178 ? -16.359 -37.938 -11.922 1 95 178 SER A C 1
ATOM 1359 O O . SER A 1 178 ? -16.094 -37.75 -10.727 1 95 178 SER A O 1
ATOM 1361 N N . ASP A 1 179 ? -15.43 -37.781 -12.898 1 96 179 ASP A N 1
ATOM 1362 C CA . ASP A 1 179 ? -14.086 -37.281 -12.586 1 96 179 ASP A CA 1
ATOM 1363 C C . ASP A 1 179 ? -14.133 -35.938 -11.898 1 96 179 ASP A C 1
ATOM 1365 O O . ASP A 1 179 ? -13.297 -35.625 -11.047 1 96 179 ASP A O 1
ATOM 1369 N N . TYR A 1 180 ? -15.117 -35.125 -12.242 1 96.25 180 TYR A N 1
ATOM 1370 C CA . TYR A 1 180 ? -15.227 -33.781 -11.695 1 96.25 180 TYR A CA 1
ATOM 1371 C C . TYR A 1 180 ? -15.617 -33.812 -10.219 1 96.25 180 TYR A C 1
ATOM 1373 O O . TYR A 1 180 ? -15.219 -32.938 -9.445 1 96.25 180 TYR A O 1
ATOM 1381 N N . ASP A 1 181 ? -16.344 -34.844 -9.805 1 94.19 181 ASP A N 1
ATOM 1382 C CA . ASP A 1 181 ? -16.781 -35 -8.422 1 94.19 181 ASP A CA 1
ATOM 1383 C C . ASP A 1 181 ? -15.625 -35.438 -7.527 1 94.19 181 ASP A C 1
ATOM 1385 O O . ASP A 1 181 ? -15.711 -35.344 -6.301 1 94.19 181 ASP A O 1
ATOM 1389 N N . HIS A 1 182 ? -14.57 -35.875 -8.156 1 92.62 182 HIS A N 1
ATOM 1390 C CA . HIS A 1 182 ? -13.469 -36.438 -7.383 1 92.62 182 HIS A CA 1
ATOM 1391 C C . HIS A 1 182 ? -12.242 -35.531 -7.43 1 92.62 182 HIS A C 1
ATOM 1393 O O . HIS A 1 182 ? -11.156 -35.938 -7.012 1 92.62 182 HIS A O 1
ATOM 1399 N N . ALA A 1 183 ? -12.422 -34.375 -7.918 1 94.06 183 ALA A N 1
ATOM 1400 C CA . ALA A 1 183 ? -11.297 -33.438 -8.016 1 94.06 183 ALA A CA 1
ATOM 1401 C C . ALA A 1 183 ? -10.719 -33.125 -6.637 1 94.06 183 ALA A C 1
ATOM 1403 O O . ALA A 1 183 ? -11.461 -33.031 -5.656 1 94.06 183 ALA A O 1
ATOM 1404 N N . GLY A 1 184 ? -9.445 -33.031 -6.496 1 95.19 184 GLY A N 1
ATOM 1405 C CA . GLY A 1 184 ? -8.68 -32.75 -5.297 1 95.19 184 GLY A CA 1
ATOM 1406 C C . GLY A 1 184 ? -7.184 -32.656 -5.547 1 95.19 184 GLY A C 1
ATOM 1407 O O . GLY A 1 184 ? -6.738 -32.719 -6.695 1 95.19 184 GLY A O 1
ATOM 1408 N N . ASP A 1 185 ? -6.426 -32.469 -4.535 1 96.69 185 ASP A N 1
ATOM 1409 C CA . ASP A 1 185 ? -4.984 -32.281 -4.652 1 96.69 185 ASP A CA 1
ATOM 1410 C C . ASP A 1 185 ? -4.301 -33.531 -5.195 1 96.69 185 ASP A C 1
ATOM 1412 O O . ASP A 1 185 ? -3.42 -33.438 -6.051 1 96.69 185 ASP A O 1
ATOM 1416 N N . LYS A 1 186 ? -4.68 -34.688 -4.715 1 95 186 LYS A N 1
ATOM 1417 C CA . LYS A 1 186 ? -4.012 -35.938 -5.082 1 95 186 LYS A CA 1
ATOM 1418 C C . LYS A 1 186 ? -4.16 -36.219 -6.574 1 95 186 LYS A C 1
ATOM 1420 O O . LYS A 1 186 ? -3.168 -36.438 -7.266 1 95 186 LYS A O 1
ATOM 1425 N N . ASN A 1 187 ? -5.395 -36.219 -7.035 1 95.44 187 ASN A N 1
ATOM 1426 C CA . ASN A 1 187 ? -5.605 -36.5 -8.453 1 95.44 187 ASN A CA 1
ATOM 1427 C C . ASN A 1 187 ? -4.969 -35.406 -9.336 1 95.44 187 ASN A C 1
ATOM 1429 O O . ASN A 1 187 ? -4.508 -35.719 -10.438 1 95.44 187 ASN A O 1
ATOM 1433 N N . THR A 1 188 ? -5.004 -34.156 -8.844 1 97.56 188 THR A N 1
ATOM 1434 C CA . THR A 1 188 ? -4.363 -33.094 -9.586 1 97.56 188 THR A CA 1
ATOM 1435 C C . THR A 1 188 ? -2.867 -33.344 -9.734 1 97.56 188 THR A C 1
ATOM 1437 O O . THR A 1 188 ? -2.318 -33.219 -10.836 1 97.56 188 THR A O 1
ATOM 1440 N N . ALA A 1 189 ? -2.186 -33.719 -8.688 1 97.56 189 ALA A N 1
ATOM 1441 C CA . ALA A 1 189 ? -0.754 -34 -8.711 1 97.56 189 ALA A CA 1
ATOM 1442 C C . ALA A 1 189 ? -0.454 -35.219 -9.602 1 97.56 189 ALA A C 1
ATOM 1444 O O . ALA A 1 189 ? 0.5 -35.188 -10.383 1 97.56 189 ALA A O 1
ATOM 1445 N N . ASP A 1 190 ? -1.257 -36.25 -9.508 1 96.19 190 ASP A N 1
ATOM 1446 C CA . ASP A 1 190 ? -1.056 -37.469 -10.297 1 96.19 190 ASP A CA 1
ATOM 1447 C C . ASP A 1 190 ? -1.21 -37.188 -11.789 1 96.19 190 ASP A C 1
ATOM 1449 O O . ASP A 1 190 ? -0.354 -37.562 -12.594 1 96.19 190 ASP A O 1
ATOM 1453 N N . ASP A 1 191 ? -2.307 -36.531 -12.086 1 97.75 191 ASP A N 1
ATOM 1454 C CA . ASP A 1 191 ? -2.559 -36.25 -13.492 1 97.75 191 ASP A CA 1
ATOM 1455 C C . ASP A 1 191 ? -1.492 -35.281 -14.047 1 97.75 191 ASP A C 1
ATOM 1457 O O . ASP A 1 191 ? -1.087 -35.406 -15.203 1 97.75 191 ASP A O 1
ATOM 1461 N N . ALA A 1 192 ? -1.09 -34.344 -13.25 1 98.56 192 ALA A N 1
ATOM 1462 C CA . ALA A 1 192 ? -0.053 -33.406 -13.703 1 98.56 192 ALA A CA 1
ATOM 1463 C C . ALA A 1 192 ? 1.259 -34.156 -13.969 1 98.56 192 ALA A C 1
ATOM 1465 O O . ALA A 1 192 ? 1.983 -33.812 -14.906 1 98.56 192 ALA A O 1
ATOM 1466 N N . TYR A 1 193 ? 1.599 -35.094 -13.094 1 97.75 193 TYR A N 1
ATOM 1467 C CA . TYR A 1 193 ? 2.807 -35.875 -13.312 1 97.75 193 TYR A CA 1
ATOM 1468 C C . TYR A 1 193 ? 2.717 -36.656 -14.617 1 97.75 193 TYR A C 1
ATOM 1470 O O . TYR A 1 193 ? 3.654 -36.656 -15.422 1 97.75 193 TYR A O 1
ATOM 1478 N N . ILE A 1 194 ? 1.591 -37.344 -14.867 1 97.25 194 ILE A N 1
ATOM 1479 C CA . ILE A 1 194 ? 1.38 -38.094 -16.094 1 97.25 194 ILE A CA 1
ATOM 1480 C C . ILE A 1 194 ? 1.471 -37.156 -17.297 1 97.25 194 ILE A C 1
ATOM 1482 O O . ILE A 1 194 ? 2.059 -37.531 -18.328 1 97.25 194 ILE A O 1
ATOM 1486 N N . PHE A 1 195 ? 0.873 -36.062 -17.172 1 98.44 195 PHE A N 1
ATOM 1487 C CA . PHE A 1 195 ? 0.955 -35.031 -18.219 1 98.44 195 PHE A CA 1
ATOM 1488 C C . PHE A 1 195 ? 2.408 -34.719 -18.562 1 98.44 195 PHE A C 1
ATOM 1490 O O . PHE A 1 195 ? 2.781 -34.719 -19.734 1 98.44 195 PHE A O 1
ATOM 1497 N N . ILE A 1 196 ? 3.252 -34.406 -17.516 1 98.31 196 ILE A N 1
ATOM 1498 C CA . ILE A 1 196 ? 4.637 -34 -17.734 1 98.31 196 ILE A CA 1
ATOM 1499 C C . ILE A 1 196 ? 5.387 -35.125 -18.469 1 98.31 196 ILE A C 1
ATOM 1501 O O . ILE A 1 196 ? 6.109 -34.875 -19.438 1 98.31 196 ILE A O 1
ATOM 1505 N N . VAL A 1 197 ? 5.18 -36.375 -18.109 1 96.44 197 VAL A N 1
ATOM 1506 C CA . VAL A 1 197 ? 5.867 -37.5 -18.719 1 96.44 197 VAL A CA 1
ATOM 1507 C C . VAL A 1 197 ? 5.484 -37.625 -20.188 1 96.44 197 VAL A C 1
ATOM 1509 O O . VAL A 1 197 ? 6.352 -37.719 -21.047 1 96.44 197 VAL A O 1
ATOM 1512 N N . ASN A 1 198 ? 4.211 -37.531 -20.453 1 97.19 198 ASN A N 1
ATOM 1513 C CA . ASN A 1 198 ? 3.74 -37.625 -21.828 1 97.19 198 ASN A CA 1
ATOM 1514 C C . ASN A 1 198 ? 4.164 -36.406 -22.641 1 97.19 198 ASN A C 1
ATOM 1516 O O . ASN A 1 198 ? 4.504 -36.562 -23.828 1 97.19 198 ASN A O 1
ATOM 1520 N N . TRP A 1 199 ? 4.086 -35.25 -22.031 1 98.25 199 TRP A N 1
ATOM 1521 C CA . TRP A 1 199 ? 4.473 -34.031 -22.734 1 98.25 199 TRP A CA 1
ATOM 1522 C C . TRP A 1 199 ? 5.945 -34.094 -23.141 1 98.25 199 TRP A C 1
ATOM 1524 O O . TRP A 1 199 ? 6.316 -33.656 -24.234 1 98.25 199 TRP A O 1
ATOM 1534 N N . LEU A 1 200 ? 6.805 -34.594 -22.266 1 97.19 200 LEU A N 1
ATOM 1535 C CA . LEU A 1 200 ? 8.234 -34.719 -22.547 1 97.19 200 LEU A CA 1
ATOM 1536 C C . LEU A 1 200 ? 8.484 -35.719 -23.656 1 97.19 200 LEU A C 1
ATOM 1538 O O . LEU A 1 200 ? 9.484 -35.625 -24.375 1 97.19 200 LEU A O 1
ATOM 1542 N N . GLU A 1 201 ? 7.613 -36.688 -23.797 1 95.75 201 GLU A N 1
ATOM 1543 C CA . GLU A 1 201 ? 7.715 -37.594 -24.938 1 95.75 201 GLU A CA 1
ATOM 1544 C C . GLU A 1 201 ? 7.332 -36.906 -26.234 1 95.75 201 GLU A C 1
ATOM 1546 O O . GLU A 1 201 ? 7.898 -37.188 -27.297 1 95.75 201 GLU A O 1
ATOM 1551 N N . ARG A 1 202 ? 6.402 -36.031 -26.109 1 97.25 202 ARG A N 1
ATOM 1552 C CA . ARG A 1 202 ? 5.957 -35.281 -27.281 1 97.25 202 ARG A CA 1
ATOM 1553 C C . ARG A 1 202 ? 7.008 -34.25 -27.688 1 97.25 202 ARG A C 1
ATOM 1555 O O . ARG A 1 202 ? 7.195 -34 -28.891 1 97.25 202 ARG A O 1
ATOM 1562 N N . PHE A 1 203 ? 7.641 -33.625 -26.719 1 97.56 203 PHE A N 1
ATOM 1563 C CA . PHE A 1 203 ? 8.719 -32.656 -26.906 1 97.56 203 PHE A CA 1
ATOM 1564 C C . PHE A 1 203 ? 10.023 -33.188 -26.328 1 97.56 203 PHE A C 1
ATOM 1566 O O . PHE A 1 203 ? 10.539 -32.656 -25.359 1 97.56 203 PHE A O 1
ATOM 1573 N N . PRO A 1 204 ? 10.664 -34.125 -26.922 1 95.69 204 PRO A N 1
ATOM 1574 C CA . PRO A 1 204 ? 11.781 -34.844 -26.328 1 95.69 204 PRO A CA 1
ATOM 1575 C C . PRO A 1 204 ? 13.016 -34 -26.109 1 95.69 204 PRO A C 1
ATOM 1577 O O . PRO A 1 204 ? 13.883 -34.312 -25.297 1 95.69 204 PRO A O 1
ATOM 1580 N N . GLN A 1 205 ? 13.156 -32.875 -26.859 1 95.81 205 GLN A N 1
ATOM 1581 C CA . GLN A 1 205 ? 14.297 -31.984 -26.703 1 95.81 205 GLN A CA 1
ATOM 1582 C C . GLN A 1 205 ? 14.328 -31.375 -25.297 1 95.81 205 GLN A C 1
ATOM 1584 O O . GLN A 1 205 ? 15.352 -30.828 -24.875 1 95.81 205 GLN A O 1
ATOM 1589 N N . TYR A 1 206 ? 13.25 -31.469 -24.531 1 97.62 206 TYR A N 1
ATOM 1590 C CA . TYR A 1 206 ? 13.188 -30.859 -23.219 1 97.62 206 TYR A CA 1
ATOM 1591 C C . TYR A 1 206 ? 13.445 -31.891 -22.125 1 97.62 206 TYR A C 1
ATOM 1593 O O . TYR A 1 206 ? 13.484 -31.547 -20.938 1 97.62 206 TYR A O 1
ATOM 1601 N N . LYS A 1 207 ? 13.656 -33.125 -22.359 1 95.56 207 LYS A N 1
ATOM 1602 C CA . LYS A 1 207 ? 13.797 -34.219 -21.375 1 95.56 207 LYS A CA 1
ATOM 1603 C C . LYS A 1 207 ? 14.992 -33.969 -20.469 1 95.56 207 LYS A C 1
ATOM 1605 O O . LYS A 1 207 ? 14.953 -34.312 -19.281 1 95.56 207 LYS A O 1
ATOM 1610 N N . THR A 1 208 ? 16.047 -33.375 -21 1 94.88 208 THR A N 1
ATOM 1611 C CA . THR A 1 208 ? 17.25 -33.188 -20.203 1 94.88 208 THR A CA 1
ATOM 1612 C C . THR A 1 208 ? 17.391 -31.75 -19.734 1 94.88 208 THR A C 1
ATOM 1614 O O . THR A 1 208 ? 18.391 -31.391 -19.094 1 94.88 208 THR A O 1
ATOM 1617 N N . ARG A 1 209 ? 16.438 -30.938 -20.094 1 97.38 209 ARG A N 1
ATOM 1618 C CA . ARG A 1 209 ? 16.5 -29.531 -19.719 1 97.38 209 ARG A CA 1
ATOM 1619 C C . ARG A 1 209 ? 16.25 -29.344 -18.219 1 97.38 209 ARG A C 1
ATOM 1621 O O . ARG A 1 209 ? 15.492 -30.109 -17.609 1 97.38 209 ARG A O 1
ATOM 1628 N N . ASP A 1 210 ? 16.969 -28.328 -17.594 1 98.19 210 ASP A N 1
ATOM 1629 C CA . ASP A 1 210 ? 16.578 -27.953 -16.25 1 98.19 210 ASP A CA 1
ATOM 1630 C C . ASP A 1 210 ? 15.078 -27.641 -16.188 1 98.19 210 ASP A C 1
ATOM 1632 O O . ASP A 1 210 ? 14.555 -26.906 -17.016 1 98.19 210 ASP A O 1
ATOM 1636 N N . PHE A 1 211 ? 14.406 -28.25 -15.234 1 98.75 211 PHE A N 1
ATOM 1637 C CA . PHE A 1 211 ? 12.961 -28.125 -15.117 1 98.75 211 PHE A CA 1
ATOM 1638 C C . PHE A 1 211 ? 12.586 -27.469 -13.789 1 98.75 211 PHE A C 1
ATOM 1640 O O . PHE A 1 211 ? 13.133 -27.828 -12.742 1 98.75 211 PHE A O 1
ATOM 1647 N N . TYR A 1 212 ? 11.789 -26.469 -13.789 1 98.88 212 TYR A N 1
ATOM 1648 C CA . TYR A 1 212 ? 11.266 -25.781 -12.609 1 98.88 212 TYR A CA 1
ATOM 1649 C C . TYR A 1 212 ? 9.742 -25.781 -12.625 1 98.88 212 TYR A C 1
ATOM 1651 O O . TYR A 1 212 ? 9.125 -25.844 -13.688 1 98.88 212 TYR A O 1
ATOM 1659 N N . ILE A 1 213 ? 9.141 -25.734 -11.492 1 98.94 213 ILE A N 1
ATOM 1660 C CA . ILE A 1 213 ? 7.699 -25.562 -11.375 1 98.94 213 ILE A CA 1
ATOM 1661 C C . ILE A 1 213 ? 7.41 -24.266 -10.594 1 98.94 213 ILE A C 1
ATOM 1663 O O . ILE A 1 213 ? 7.973 -24.047 -9.523 1 98.94 213 ILE A O 1
ATOM 1667 N N . THR A 1 214 ? 6.598 -23.438 -11.141 1 98.94 214 THR A N 1
ATOM 1668 C CA . THR A 1 214 ? 6.191 -22.188 -10.5 1 98.94 214 THR A CA 1
ATOM 1669 C C . THR A 1 214 ? 4.672 -22.094 -10.43 1 98.94 214 THR A C 1
ATOM 1671 O O . THR A 1 214 ? 3.963 -22.781 -11.164 1 98.94 214 THR A O 1
ATOM 1674 N N . GLY A 1 215 ? 4.191 -21.297 -9.562 1 98.75 215 GLY A N 1
ATOM 1675 C CA . GLY A 1 215 ? 2.762 -21.094 -9.398 1 98.75 215 GLY A CA 1
ATOM 1676 C C . GLY A 1 215 ? 2.422 -20 -8.422 1 98.75 215 GLY A C 1
ATOM 1677 O O . GLY A 1 215 ? 3.285 -19.203 -8.047 1 98.75 215 GLY A O 1
ATOM 1678 N N . GLU A 1 216 ? 1.175 -19.922 -8.102 1 97.88 216 GLU A N 1
ATOM 1679 C CA . GLU A 1 216 ? 0.709 -18.828 -7.246 1 97.88 216 GLU A CA 1
ATOM 1680 C C . GLU A 1 216 ? -0.506 -19.25 -6.426 1 97.88 216 GLU A C 1
ATOM 1682 O O . GLU A 1 216 ? -1.307 -20.078 -6.871 1 97.88 216 GLU A O 1
ATOM 1687 N N . SER A 1 217 ? -0.662 -18.656 -5.223 1 97.88 217 SER A N 1
ATOM 1688 C CA . SER A 1 217 ? -1.866 -18.844 -4.418 1 97.88 217 SER A CA 1
ATOM 1689 C C . SER A 1 217 ? -2.006 -20.297 -3.961 1 97.88 217 SER A C 1
ATOM 1691 O O . SER A 1 217 ? -1.075 -20.859 -3.385 1 97.88 217 SER A O 1
ATOM 1693 N N . TYR A 1 218 ? -3.076 -20.938 -4.281 1 97.75 218 TYR A N 1
ATOM 1694 C CA . TYR A 1 218 ? -3.299 -22.312 -3.854 1 97.75 218 TYR A CA 1
ATOM 1695 C C . TYR A 1 218 ? -2.303 -23.25 -4.52 1 97.75 218 TYR A C 1
ATOM 1697 O O . TYR A 1 218 ? -2.137 -24.391 -4.086 1 97.75 218 TYR A O 1
ATOM 1705 N N . ALA A 1 219 ? -1.624 -22.766 -5.531 1 98.31 219 ALA A N 1
ATOM 1706 C CA . ALA A 1 219 ? -0.537 -23.578 -6.09 1 98.31 219 ALA A CA 1
ATOM 1707 C C . ALA A 1 219 ? 0.529 -23.859 -5.035 1 98.31 219 ALA A C 1
ATOM 1709 O O . ALA A 1 219 ? 1.406 -24.703 -5.242 1 98.31 219 ALA A O 1
ATOM 1710 N N . GLY A 1 220 ? 0.395 -23.219 -3.934 1 98.5 220 GLY A N 1
ATOM 1711 C CA . GLY A 1 220 ? 1.171 -23.625 -2.775 1 98.5 220 GLY A CA 1
ATOM 1712 C C . GLY A 1 220 ? 0.936 -25.078 -2.387 1 98.5 220 GLY A C 1
ATOM 1713 O O . GLY A 1 220 ? 1.739 -25.672 -1.663 1 98.5 220 GLY A O 1
ATOM 1714 N N . HIS A 1 221 ? -0.146 -25.625 -2.805 1 97.62 221 HIS A N 1
ATOM 1715 C CA . HIS A 1 221 ? -0.414 -27.047 -2.689 1 97.62 221 HIS A CA 1
ATOM 1716 C C . HIS A 1 221 ? 0.041 -27.797 -3.938 1 97.62 221 HIS A C 1
ATOM 1718 O O . HIS A 1 221 ? 0.867 -28.719 -3.854 1 97.62 221 HIS A O 1
ATOM 1724 N N . TYR A 1 222 ? -0.345 -27.328 -5.102 1 98.06 222 TYR A N 1
ATOM 1725 C CA . TYR A 1 222 ? -0.123 -28 -6.379 1 98.06 222 TYR A CA 1
ATOM 1726 C C . TYR A 1 222 ? 1.365 -28.203 -6.637 1 98.06 222 TYR A C 1
ATOM 1728 O O . TYR A 1 222 ? 1.8 -29.312 -6.969 1 98.06 222 TYR A O 1
ATOM 1736 N N . VAL A 1 223 ? 2.082 -27.156 -6.473 1 98.88 223 VAL A N 1
ATOM 1737 C CA . VAL A 1 223 ? 3.461 -27.094 -6.949 1 98.88 223 VAL A CA 1
ATOM 1738 C C . VAL A 1 223 ? 4.332 -28.016 -6.105 1 98.88 223 VAL A C 1
ATOM 1740 O O . VAL A 1 223 ? 4.992 -28.922 -6.641 1 98.88 223 VAL A O 1
ATOM 1743 N N . PRO A 1 224 ? 4.328 -27.922 -4.793 1 98.81 224 PRO A N 1
ATOM 1744 C CA . PRO A 1 224 ? 5.141 -28.844 -4.008 1 98.81 224 PRO A CA 1
ATOM 1745 C C . PRO A 1 224 ? 4.688 -30.297 -4.156 1 98.81 224 PRO A C 1
ATOM 1747 O O . PRO A 1 224 ? 5.52 -31.219 -4.148 1 98.81 224 PRO A O 1
ATOM 1750 N N . GLN A 1 225 ? 3.438 -30.5 -4.285 1 98.5 225 GLN A N 1
ATOM 1751 C CA . GLN A 1 225 ? 2.928 -31.875 -4.398 1 98.5 225 GLN A CA 1
ATOM 1752 C C . GLN A 1 225 ? 3.359 -32.5 -5.715 1 98.5 225 GLN A C 1
ATOM 1754 O O . GLN A 1 225 ? 3.732 -33.688 -5.746 1 98.5 225 GLN A O 1
ATOM 1759 N N . LEU A 1 226 ? 3.266 -31.766 -6.75 1 98.69 226 LEU A N 1
ATOM 1760 C CA . LEU A 1 226 ? 3.762 -32.25 -8.023 1 98.69 226 LEU A CA 1
ATOM 1761 C C . LEU A 1 226 ? 5.266 -32.5 -7.973 1 98.69 226 LEU A C 1
ATOM 1763 O O . LEU A 1 226 ? 5.762 -33.5 -8.484 1 98.69 226 LEU A O 1
ATOM 1767 N N . ALA A 1 227 ? 5.996 -31.578 -7.391 1 98.75 227 ALA A N 1
ATOM 1768 C CA . ALA A 1 227 ? 7.441 -31.734 -7.238 1 98.75 227 ALA A CA 1
ATOM 1769 C C . ALA A 1 227 ? 7.773 -33 -6.465 1 98.75 227 ALA A C 1
ATOM 1771 O O . ALA A 1 227 ? 8.703 -33.719 -6.82 1 98.75 227 ALA A O 1
ATOM 1772 N N . LEU A 1 228 ? 7.023 -33.219 -5.434 1 97.94 228 LEU A N 1
ATOM 1773 C CA . LEU A 1 228 ? 7.215 -34.406 -4.629 1 97.94 228 LEU A CA 1
ATOM 1774 C C . LEU A 1 228 ? 7.016 -35.688 -5.473 1 97.94 228 LEU A C 1
ATOM 1776 O O . LEU A 1 228 ? 7.816 -36.625 -5.402 1 97.94 228 LEU A O 1
ATOM 1780 N N . ASN A 1 229 ? 5.953 -35.719 -6.27 1 96.5 229 ASN A N 1
ATOM 1781 C CA . ASN A 1 229 ? 5.688 -36.844 -7.16 1 96.5 229 ASN A CA 1
ATOM 1782 C C . ASN A 1 229 ? 6.848 -37.062 -8.125 1 96.5 229 ASN A C 1
ATOM 1784 O O . ASN A 1 229 ? 7.223 -38.219 -8.375 1 96.5 229 ASN A O 1
ATOM 1788 N N . ILE A 1 230 ? 7.352 -36.031 -8.648 1 96.88 230 ILE A N 1
ATOM 1789 C CA . ILE A 1 230 ? 8.461 -36.125 -9.594 1 96.88 230 ILE A CA 1
ATOM 1790 C C . ILE A 1 230 ? 9.688 -36.688 -8.891 1 96.88 230 ILE A C 1
ATOM 1792 O O . ILE A 1 230 ? 10.312 -37.625 -9.398 1 96.88 230 ILE A O 1
ATOM 1796 N N . VAL A 1 231 ? 10.031 -36.156 -7.723 1 96.25 231 VAL A N 1
ATOM 1797 C CA . VAL A 1 231 ? 11.203 -36.594 -6.973 1 96.25 231 VAL A CA 1
ATOM 1798 C C . VAL A 1 231 ? 11.062 -38.094 -6.645 1 96.25 231 VAL A C 1
ATOM 1800 O O . VAL A 1 231 ? 12.023 -38.844 -6.773 1 96.25 231 VAL A O 1
ATOM 1803 N N . PHE A 1 232 ? 9.891 -38.562 -6.27 1 93.44 232 PHE A N 1
ATOM 1804 C CA . PHE A 1 232 ? 9.633 -39.938 -5.938 1 93.44 232 PHE A CA 1
ATOM 1805 C C . PHE A 1 232 ? 9.812 -40.844 -7.164 1 93.44 232 PHE A C 1
ATOM 1807 O O . PHE A 1 232 ? 10.453 -41.875 -7.086 1 93.44 232 PHE A O 1
ATOM 1814 N N . ASN A 1 233 ? 9.242 -40.406 -8.219 1 93.31 233 ASN A N 1
ATOM 1815 C CA . ASN A 1 233 ? 9.281 -41.25 -9.422 1 93.31 233 ASN A CA 1
ATOM 1816 C C . ASN A 1 233 ? 10.672 -41.25 -10.039 1 93.31 233 ASN A C 1
ATOM 1818 O O . ASN A 1 233 ? 11.062 -42.25 -10.672 1 93.31 233 ASN A O 1
ATOM 1822 N N . ASN A 1 234 ? 11.391 -40.188 -9.891 1 93.56 234 ASN A N 1
ATOM 1823 C CA . ASN A 1 234 ? 12.766 -40.156 -10.375 1 93.56 234 ASN A CA 1
ATOM 1824 C C . ASN A 1 234 ? 13.641 -41.188 -9.695 1 93.56 234 ASN A C 1
ATOM 1826 O O . ASN A 1 234 ? 14.688 -41.562 -10.219 1 93.56 234 ASN A O 1
ATOM 1830 N N . LYS A 1 235 ? 13.266 -41.656 -8.578 1 91 235 LYS A N 1
ATOM 1831 C CA . LYS A 1 235 ? 14.039 -42.625 -7.828 1 91 235 LYS A CA 1
ATOM 1832 C C . LYS A 1 235 ? 13.703 -44.062 -8.281 1 91 235 LYS A C 1
ATOM 1834 O O . LYS A 1 235 ? 14.414 -45 -7.953 1 91 235 LYS A O 1
ATOM 1839 N N . LYS A 1 236 ? 12.625 -44.062 -9 1 87.44 236 LYS A N 1
ATOM 1840 C CA . LYS A 1 236 ? 12.219 -45.375 -9.508 1 87.44 236 LYS A CA 1
ATOM 1841 C C . LYS A 1 236 ? 12.977 -45.719 -10.789 1 87.44 236 LYS A C 1
ATOM 1843 O O . LYS A 1 236 ? 13.266 -44.844 -11.594 1 87.44 236 LYS A O 1
ATOM 1848 N N . THR A 1 237 ? 13.289 -47.031 -10.969 1 78.81 237 THR A N 1
ATOM 1849 C CA . THR A 1 237 ? 14.031 -47.5 -12.133 1 78.81 237 THR A CA 1
ATOM 1850 C C . THR A 1 237 ? 13.133 -47.562 -13.367 1 78.81 237 THR A C 1
ATOM 1852 O O . THR A 1 237 ? 11.938 -47.812 -13.25 1 78.81 237 THR A O 1
ATOM 1855 N N . ASN A 1 238 ? 13.664 -47.281 -14.523 1 76.19 238 ASN A N 1
ATOM 1856 C CA . ASN A 1 238 ? 13.039 -47.406 -15.828 1 76.19 238 ASN A CA 1
ATOM 1857 C C . ASN A 1 238 ? 11.922 -46.375 -16.031 1 76.19 238 ASN A C 1
ATOM 1859 O O . ASN A 1 238 ? 10.867 -46.719 -16.578 1 76.19 238 ASN A O 1
ATOM 1863 N N . GLN A 1 239 ? 12.078 -45.281 -15.352 1 77.25 239 GLN A N 1
ATOM 1864 C CA . GLN A 1 239 ? 11.125 -44.219 -15.547 1 77.25 239 GLN A CA 1
ATOM 1865 C C . GLN A 1 239 ? 11.789 -43 -16.203 1 77.25 239 GLN A C 1
ATOM 1867 O O . GLN A 1 239 ? 13.016 -42.875 -16.156 1 77.25 239 GLN A O 1
ATOM 1872 N N . THR A 1 240 ? 10.945 -42.281 -16.828 1 82.88 240 THR A N 1
ATOM 1873 C CA . THR A 1 240 ? 11.43 -41 -17.344 1 82.88 240 THR A CA 1
ATOM 1874 C C . THR A 1 240 ? 11.914 -40.125 -16.203 1 82.88 240 THR A C 1
ATOM 1876 O O . THR A 1 240 ? 11.18 -39.875 -15.242 1 82.88 240 THR A O 1
ATOM 1879 N N . ILE A 1 241 ? 13.109 -39.781 -16.266 1 91.06 241 ILE A N 1
ATOM 1880 C CA . ILE A 1 241 ? 13.664 -38.875 -15.258 1 91.06 241 ILE A CA 1
ATOM 1881 C C . ILE A 1 241 ? 13.344 -37.438 -15.625 1 91.06 241 ILE A C 1
ATOM 1883 O O . ILE A 1 241 ? 13.609 -37 -16.75 1 91.06 241 ILE A O 1
ATOM 1887 N N . VAL A 1 242 ? 12.641 -36.781 -14.789 1 96.25 242 VAL A N 1
ATOM 1888 C CA . VAL A 1 242 ? 12.398 -35.344 -14.93 1 96.25 242 VAL A CA 1
ATOM 1889 C C . VAL A 1 242 ? 13.461 -34.562 -14.164 1 96.25 242 VAL A C 1
ATOM 1891 O O . VAL A 1 242 ? 13.648 -34.75 -12.961 1 96.25 242 VAL A O 1
ATOM 1894 N N . ASN A 1 243 ? 14.188 -33.688 -14.789 1 97.44 243 ASN A N 1
ATOM 1895 C CA . ASN A 1 243 ? 15.344 -32.969 -14.234 1 97.44 243 ASN A CA 1
ATOM 1896 C C . ASN A 1 243 ? 14.93 -31.75 -13.43 1 97.44 243 ASN A C 1
ATOM 1898 O O . ASN A 1 243 ? 15.383 -30.641 -13.703 1 97.44 243 ASN A O 1
ATOM 1902 N N . ILE A 1 244 ? 14.148 -31.969 -12.391 1 98.38 244 ILE A N 1
ATOM 1903 C CA . ILE A 1 244 ? 13.602 -30.906 -11.562 1 98.38 244 ILE A CA 1
ATOM 1904 C C . ILE A 1 244 ? 14.711 -30.281 -10.719 1 98.38 244 ILE A C 1
ATOM 1906 O O . ILE A 1 244 ? 15.523 -31 -10.125 1 98.38 244 ILE A O 1
ATOM 1910 N N . LYS A 1 245 ? 14.742 -28.891 -10.664 1 98.25 245 LYS A N 1
ATOM 1911 C CA . LYS A 1 245 ? 15.812 -28.172 -9.977 1 98.25 245 LYS A CA 1
ATOM 1912 C C . LYS A 1 245 ? 15.258 -27.328 -8.828 1 98.25 245 LYS A C 1
ATOM 1914 O O . LYS A 1 245 ? 15.992 -26.969 -7.906 1 98.25 245 LYS A O 1
ATOM 1919 N N . GLY A 1 246 ? 14.016 -27 -8.883 1 98.5 246 GLY A N 1
ATOM 1920 C CA . GLY A 1 246 ? 13.461 -26.125 -7.859 1 98.5 246 GLY A CA 1
ATOM 1921 C C . GLY A 1 246 ? 12.039 -25.703 -8.148 1 98.5 246 GLY A C 1
ATOM 1922 O O . GLY A 1 246 ? 11.5 -25.984 -9.219 1 98.5 246 GLY A O 1
ATOM 1923 N N . ILE A 1 247 ? 11.398 -25.047 -7.156 1 98.94 247 ILE A N 1
ATOM 1924 C CA . ILE A 1 247 ? 10.031 -24.547 -7.281 1 98.94 247 ILE A CA 1
ATOM 1925 C C . ILE A 1 247 ? 9.953 -23.125 -6.727 1 98.94 247 ILE A C 1
ATOM 1927 O O . ILE A 1 247 ? 10.703 -22.766 -5.816 1 98.94 247 ILE A O 1
ATOM 1931 N N . ALA A 1 248 ? 9.086 -22.281 -7.246 1 98.94 248 ALA A N 1
ATOM 1932 C CA . ALA A 1 248 ? 8.812 -20.922 -6.766 1 98.94 248 ALA A CA 1
ATOM 1933 C C . ALA A 1 248 ? 7.312 -20.641 -6.766 1 98.94 248 ALA A C 1
ATOM 1935 O O . ALA A 1 248 ? 6.637 -20.828 -7.781 1 98.94 248 ALA A O 1
ATOM 1936 N N . ILE A 1 249 ? 6.809 -20.188 -5.672 1 98.81 249 ILE A N 1
ATOM 1937 C CA . ILE A 1 249 ? 5.367 -20 -5.566 1 98.81 249 ILE A CA 1
ATOM 1938 C C . ILE A 1 249 ? 5.062 -18.609 -5.043 1 98.81 249 ILE A C 1
ATOM 1940 O O . ILE A 1 249 ? 5.594 -18.188 -4.012 1 98.81 249 ILE A O 1
ATOM 1944 N N . GLY A 1 250 ? 4.23 -17.859 -5.715 1 98.69 250 GLY A N 1
ATOM 1945 C CA . GLY A 1 250 ? 3.805 -16.531 -5.328 1 98.69 250 GLY A CA 1
ATOM 1946 C C . GLY A 1 250 ? 2.605 -16.531 -4.398 1 98.69 250 GLY A C 1
ATOM 1947 O O . GLY A 1 250 ? 1.634 -17.25 -4.629 1 98.69 250 GLY A O 1
ATOM 1948 N N . ASN A 1 251 ? 2.773 -15.664 -3.352 1 98.44 251 ASN A N 1
ATOM 1949 C CA . ASN A 1 251 ? 1.689 -15.617 -2.375 1 98.44 251 ASN A CA 1
ATOM 1950 C C . ASN A 1 251 ? 1.138 -17.016 -2.082 1 98.44 251 ASN A C 1
ATOM 1952 O O . ASN A 1 251 ? -0.069 -17.234 -2.182 1 98.44 251 ASN A O 1
ATOM 1956 N N . ALA A 1 252 ? 1.963 -17.844 -1.61 1 98.69 252 ALA A N 1
ATOM 1957 C CA . ALA A 1 252 ? 1.779 -19.281 -1.541 1 98.69 252 ALA A CA 1
ATOM 1958 C C . ALA A 1 252 ? 0.912 -19.672 -0.347 1 98.69 252 ALA A C 1
ATOM 1960 O O . ALA A 1 252 ? 1.284 -19.438 0.804 1 98.69 252 ALA A O 1
ATOM 1961 N N . TRP A 1 253 ? -0.192 -20.219 -0.609 1 97.94 253 TRP A N 1
ATOM 1962 C CA . TRP A 1 253 ? -0.972 -20.828 0.461 1 97.94 253 TRP A CA 1
ATOM 1963 C C . TRP A 1 253 ? -0.412 -22.203 0.827 1 97.94 253 TRP A C 1
ATOM 1965 O O . TRP A 1 253 ? -0.709 -23.203 0.164 1 97.94 253 TRP A O 1
ATOM 1975 N N . ILE A 1 254 ? 0.329 -22.297 1.954 1 97.94 254 ILE A N 1
ATOM 1976 C CA . ILE A 1 254 ? 1.062 -23.547 2.189 1 97.94 254 ILE A CA 1
ATOM 1977 C C . ILE A 1 254 ? 0.701 -24.109 3.562 1 97.94 254 ILE A C 1
ATOM 1979 O O . ILE A 1 254 ? 1.053 -25.234 3.889 1 97.94 254 ILE A O 1
ATOM 1983 N N . ASP A 1 255 ? -0.036 -23.312 4.352 1 97.19 255 ASP A N 1
ATOM 1984 C CA . ASP A 1 255 ? -0.434 -23.734 5.688 1 97.19 255 ASP A CA 1
ATOM 1985 C C . ASP A 1 255 ? -1.697 -23 6.141 1 97.19 255 ASP A C 1
ATOM 1987 O O . ASP A 1 255 ? -1.68 -21.781 6.348 1 97.19 255 ASP A O 1
ATOM 1991 N N . ASP A 1 256 ? -2.732 -23.734 6.379 1 93.88 256 ASP A N 1
ATOM 1992 C CA . ASP A 1 256 ? -4.035 -23.125 6.652 1 93.88 256 ASP A CA 1
ATOM 1993 C C . ASP A 1 256 ? -3.99 -22.266 7.918 1 93.88 256 ASP A C 1
ATOM 1995 O O . ASP A 1 256 ? -4.445 -21.125 7.914 1 93.88 256 ASP A O 1
ATOM 1999 N N . GLU A 1 257 ? -3.463 -22.797 8.977 1 94.56 257 GLU A N 1
ATOM 2000 C CA . GLU A 1 257 ? -3.5 -22.141 10.273 1 94.56 257 GLU A CA 1
ATOM 2001 C C . GLU A 1 257 ? -2.736 -20.828 10.25 1 94.56 257 GLU A C 1
ATOM 2003 O O . GLU A 1 257 ? -3.305 -19.766 10.531 1 94.56 257 GLU A O 1
ATOM 2008 N N . THR A 1 258 ? -1.449 -20.906 9.898 1 97.38 258 THR A N 1
ATOM 2009 C CA . THR A 1 258 ? -0.602 -19.719 9.93 1 97.38 258 THR A CA 1
ATOM 2010 C C . THR A 1 258 ? -1.039 -18.719 8.867 1 97.38 258 THR A C 1
ATOM 2012 O O . THR A 1 258 ? -0.955 -17.5 9.078 1 97.38 258 THR A O 1
ATOM 2015 N N . SER A 1 259 ? -1.485 -19.188 7.719 1 97.5 259 SER A N 1
ATOM 2016 C CA . SER A 1 259 ? -1.918 -18.297 6.645 1 97.5 259 SER A CA 1
ATOM 2017 C C . SER A 1 259 ? -3.174 -17.531 7.035 1 97.5 259 SER A C 1
ATOM 2019 O O . SER A 1 259 ? -3.293 -16.344 6.746 1 97.5 259 SER A O 1
ATOM 2021 N N . GLU A 1 260 ? -4.117 -18.234 7.668 1 95.5 260 GLU A N 1
ATOM 2022 C CA . GLU A 1 260 ? -5.332 -17.547 8.109 1 95.5 260 GLU A CA 1
ATOM 2023 C C . GLU A 1 260 ? -5.02 -16.5 9.18 1 95.5 260 GLU A C 1
ATOM 2025 O O . GLU A 1 260 ? -5.508 -15.375 9.109 1 95.5 260 GLU A O 1
ATOM 2030 N N . LYS A 1 261 ? -4.238 -16.891 10.172 1 96.81 261 LYS A N 1
ATOM 2031 C CA . LYS A 1 261 ? -3.832 -15.945 11.211 1 96.81 261 LYS A CA 1
ATOM 2032 C C . LYS A 1 261 ? -3.152 -14.719 10.594 1 96.81 261 LYS A C 1
ATOM 2034 O O . LYS A 1 261 ? -3.467 -13.586 10.953 1 96.81 261 LYS A O 1
ATOM 2039 N N . GLY A 1 262 ? -2.199 -15 9.68 1 98.19 262 GLY A N 1
ATOM 2040 C CA . GLY A 1 262 ? -1.479 -13.922 9.023 1 98.19 262 GLY A CA 1
ATOM 2041 C C . GLY A 1 262 ? -2.379 -13.008 8.211 1 98.19 262 GLY A C 1
ATOM 2042 O O . GLY A 1 262 ? -2.15 -11.797 8.148 1 98.19 262 GLY A O 1
ATOM 2043 N N . MET A 1 263 ? -3.363 -13.57 7.559 1 98.06 263 MET A N 1
ATOM 2044 C CA . MET A 1 263 ? -4.297 -12.797 6.746 1 98.06 263 MET A CA 1
ATOM 2045 C C . MET A 1 263 ? -5.02 -11.758 7.594 1 98.06 263 MET A C 1
ATOM 2047 O O . MET A 1 263 ? -5.059 -10.578 7.238 1 98.06 263 MET A O 1
ATOM 2051 N N . TYR A 1 264 ? -5.559 -12.148 8.734 1 97.94 264 TYR A N 1
ATOM 2052 C CA . TYR A 1 264 ? -6.336 -11.219 9.547 1 97.94 264 TYR A CA 1
ATOM 2053 C C . TYR A 1 264 ? -5.426 -10.219 10.258 1 97.94 264 TYR A C 1
ATOM 2055 O O . TYR A 1 264 ? -5.809 -9.07 10.469 1 97.94 264 TYR A O 1
ATOM 2063 N N . ASP A 1 265 ? -4.191 -10.625 10.656 1 98.12 265 ASP A N 1
ATOM 2064 C CA . ASP A 1 265 ? -3.227 -9.664 11.188 1 98.12 265 ASP A CA 1
ATOM 2065 C C . ASP A 1 265 ? -2.91 -8.578 10.156 1 98.12 265 ASP A C 1
ATOM 2067 O O . ASP A 1 265 ? -2.811 -7.398 10.5 1 98.12 265 ASP A O 1
ATOM 2071 N N . TYR A 1 266 ? -2.686 -9.016 8.953 1 98.56 266 TYR A N 1
ATOM 2072 C CA . TYR A 1 266 ? -2.434 -8.07 7.871 1 98.56 266 TYR A CA 1
ATOM 2073 C C . TYR A 1 266 ? -3.604 -7.109 7.703 1 98.56 266 TYR A C 1
ATOM 2075 O O . TYR A 1 266 ? -3.408 -5.898 7.566 1 98.56 266 TYR A O 1
ATOM 2083 N N . TRP A 1 267 ? -4.844 -7.645 7.656 1 98.56 267 TRP A N 1
ATOM 2084 C CA . TRP A 1 267 ? -6.027 -6.805 7.504 1 98.56 267 TRP A CA 1
ATOM 2085 C C . TRP A 1 267 ? -6.09 -5.738 8.594 1 98.56 267 TRP A C 1
ATOM 2087 O O . TRP A 1 267 ? -6.355 -4.57 8.312 1 98.56 267 TRP A O 1
ATOM 2097 N N . TRP A 1 268 ? -5.812 -6.141 9.773 1 98.31 268 TRP A N 1
ATOM 2098 C CA . TRP A 1 268 ? -5.898 -5.242 10.922 1 98.31 268 TRP A CA 1
ATOM 2099 C C . TRP A 1 268 ? -4.859 -4.133 10.828 1 98.31 268 TRP A C 1
ATOM 2101 O O . TRP A 1 268 ? -5.188 -2.953 10.977 1 98.31 268 TRP A O 1
ATOM 2111 N N . THR A 1 269 ? -3.607 -4.465 10.5 1 97.56 269 THR A N 1
ATOM 2112 C CA . THR A 1 269 ? -2.516 -3.5 10.5 1 97.56 269 THR A CA 1
ATOM 2113 C C . THR A 1 269 ? -2.578 -2.604 9.266 1 97.56 269 THR A C 1
ATOM 2115 O O . THR A 1 269 ? -1.916 -1.566 9.211 1 97.56 269 THR A O 1
ATOM 2118 N N . HIS A 1 270 ? -3.355 -2.953 8.258 1 97.12 270 HIS A N 1
ATOM 2119 C CA . HIS A 1 270 ? -3.537 -2.145 7.059 1 97.12 270 HIS A CA 1
ATOM 2120 C C . HIS A 1 270 ? -4.871 -1.404 7.09 1 97.12 270 HIS A C 1
ATOM 2122 O O . HIS A 1 270 ? -5.379 -0.99 6.047 1 97.12 270 HIS A O 1
ATOM 2128 N N . ALA A 1 271 ? -5.48 -1.301 8.25 1 96.56 271 ALA A N 1
ATOM 2129 C CA . ALA A 1 271 ? -6.652 -0.479 8.531 1 96.56 271 ALA A CA 1
ATOM 2130 C C . ALA A 1 271 ? -7.93 -1.148 8.031 1 96.56 271 ALA A C 1
ATOM 2132 O O . ALA A 1 271 ? -9.031 -0.621 8.211 1 96.56 271 ALA A O 1
ATOM 2133 N N . VAL A 1 272 ? -7.883 -2.377 7.48 1 97.62 272 VAL A N 1
ATOM 2134 C CA . VAL A 1 272 ? -9.031 -3.01 6.836 1 97.62 272 VAL A CA 1
ATOM 2135 C C . VAL A 1 272 ? -10.055 -3.412 7.891 1 97.62 272 VAL A C 1
ATOM 2137 O O . VAL A 1 272 ? -11.266 -3.371 7.637 1 97.62 272 VAL A O 1
ATOM 2140 N N . ASN A 1 273 ? -9.555 -3.752 9.062 1 97.62 273 ASN A N 1
ATOM 2141 C CA . ASN A 1 273 ? -10.461 -4.207 10.109 1 97.62 273 ASN A CA 1
ATOM 2142 C C . ASN A 1 273 ? -10.266 -3.428 11.406 1 97.62 273 ASN A C 1
ATOM 2144 O O . ASN A 1 273 ? -9.227 -2.799 11.602 1 97.62 273 ASN A O 1
ATOM 2148 N N . SER A 1 274 ? -11.297 -3.48 12.227 1 97.88 274 SER A N 1
ATOM 2149 C CA . SER A 1 274 ? -11.266 -2.805 13.523 1 97.88 274 SER A CA 1
ATOM 2150 C C . SER A 1 274 ? -10.438 -3.586 14.531 1 97.88 274 SER A C 1
ATOM 2152 O O . SER A 1 274 ? -10.156 -4.77 14.336 1 97.88 274 SER A O 1
ATOM 2154 N N . ASP A 1 275 ? -10.062 -2.879 15.586 1 97.25 275 ASP A N 1
ATOM 2155 C CA . ASP A 1 275 ? -9.43 -3.537 16.734 1 97.25 275 ASP A CA 1
ATOM 2156 C C . ASP A 1 275 ? -10.336 -4.633 17.297 1 97.25 275 ASP A C 1
ATOM 2158 O O . ASP A 1 275 ? -9.875 -5.746 17.562 1 97.25 275 ASP A O 1
ATOM 2162 N N . ALA A 1 276 ? -11.594 -4.32 17.438 1 96.94 276 ALA A N 1
ATOM 2163 C CA . ALA A 1 276 ? -12.547 -5.23 18.062 1 96.94 276 ALA A CA 1
ATOM 2164 C C . ALA A 1 276 ? -12.688 -6.516 17.25 1 96.94 276 ALA A C 1
ATOM 2166 O O . ALA A 1 276 ? -12.727 -7.613 17.812 1 96.94 276 ALA A O 1
ATOM 2167 N N . THR A 1 277 ? -12.828 -6.367 15.969 1 98.06 277 THR A N 1
ATOM 2168 C CA . THR A 1 277 ? -12.977 -7.527 15.102 1 98.06 277 THR A CA 1
ATOM 2169 C C . THR A 1 277 ? -11.719 -8.391 15.141 1 98.06 277 THR A C 1
ATOM 2171 O O . THR A 1 277 ? -11.805 -9.617 15.25 1 98.06 277 THR A O 1
ATOM 2174 N N . HIS A 1 278 ? -10.57 -7.773 15.047 1 98.06 278 HIS A N 1
ATOM 2175 C CA . HIS A 1 278 ? -9.312 -8.508 15.109 1 98.06 278 HIS A CA 1
ATOM 2176 C C . HIS A 1 278 ? -9.164 -9.242 16.438 1 98.06 278 HIS A C 1
ATOM 2178 O O . HIS A 1 278 ? -8.789 -10.414 16.469 1 98.06 278 HIS A O 1
ATOM 2184 N N . ASP A 1 279 ? -9.461 -8.562 17.562 1 97.06 279 ASP A N 1
ATOM 2185 C CA . ASP A 1 279 ? -9.391 -9.164 18.891 1 97.06 279 ASP A CA 1
ATOM 2186 C C . ASP A 1 279 ? -10.32 -10.367 18.984 1 97.06 279 ASP A C 1
ATOM 2188 O O . ASP A 1 279 ? -9.961 -11.391 19.578 1 97.06 279 ASP A O 1
ATOM 2192 N N . ALA A 1 280 ? -11.492 -10.219 18.484 1 97.12 280 ALA A N 1
ATOM 2193 C CA . ALA A 1 280 ? -12.461 -11.305 18.516 1 97.12 280 ALA A CA 1
ATOM 2194 C C . ALA A 1 280 ? -11.953 -12.516 17.734 1 97.12 280 ALA A C 1
ATOM 2196 O O . ALA A 1 280 ? -12.117 -13.656 18.172 1 97.12 280 ALA A O 1
ATOM 2197 N N . ILE A 1 281 ? -11.406 -12.305 16.609 1 96.62 281 ILE A N 1
ATOM 2198 C CA . ILE A 1 281 ? -10.875 -13.391 15.789 1 96.62 281 ILE A CA 1
ATOM 2199 C C . ILE A 1 281 ? -9.75 -14.094 16.547 1 96.62 281 ILE A C 1
ATOM 2201 O O . ILE A 1 281 ? -9.719 -15.328 16.609 1 96.62 281 ILE A O 1
ATOM 2205 N N . LEU A 1 282 ? -8.828 -13.312 17.156 1 95.19 282 LEU A N 1
ATOM 2206 C CA . LEU A 1 282 ? -7.734 -13.883 17.938 1 95.19 282 LEU A CA 1
ATOM 2207 C C . LEU A 1 282 ? -8.273 -14.703 19.109 1 95.19 282 LEU A C 1
ATOM 2209 O O . LEU A 1 282 ? -7.711 -15.742 19.453 1 95.19 282 LEU A O 1
ATOM 2213 N N . LYS A 1 283 ? -9.312 -14.242 19.672 1 94.94 283 LYS A N 1
ATOM 2214 C CA . LYS A 1 283 ? -9.867 -14.852 20.875 1 94.94 283 LYS A CA 1
ATOM 2215 C C . LYS A 1 283 ? -10.664 -16.109 20.547 1 94.94 283 LYS A C 1
ATOM 2217 O O . LYS A 1 283 ? -10.594 -17.109 21.25 1 94.94 283 LYS A O 1
ATOM 2222 N N . TYR A 1 284 ? -11.43 -16.062 19.469 1 94.31 284 TYR A N 1
ATOM 2223 C CA . TYR A 1 284 ? -12.469 -17.078 19.297 1 94.31 284 TYR A CA 1
ATOM 2224 C C . TYR A 1 284 ? -12.102 -18.031 18.172 1 94.31 284 TYR A C 1
ATOM 2226 O O . TYR A 1 284 ? -12.727 -19.094 18.031 1 94.31 284 TYR A O 1
ATOM 2234 N N . CYS A 1 285 ? -11.18 -17.703 17.344 1 92.44 285 CYS A N 1
ATOM 2235 C CA . CYS A 1 285 ? -10.883 -18.562 16.203 1 92.44 285 CYS A CA 1
ATOM 2236 C C . CYS A 1 285 ? -9.633 -19.391 16.453 1 92.44 285 CYS A C 1
ATOM 2238 O O . CYS A 1 285 ? -8.586 -18.859 16.812 1 92.44 285 CYS A O 1
ATOM 2240 N N . ASP A 1 286 ? -9.781 -20.656 16.344 1 90.56 286 ASP A N 1
ATOM 2241 C CA . ASP A 1 286 ? -8.68 -21.609 16.297 1 90.56 286 ASP A CA 1
ATOM 2242 C C . ASP A 1 286 ? -8.516 -22.188 14.891 1 90.56 286 ASP A C 1
ATOM 2244 O O . ASP A 1 286 ? -9.164 -23.172 14.531 1 90.56 286 ASP A O 1
ATOM 2248 N N . PHE A 1 287 ? -7.59 -21.703 14.172 1 88 287 PHE A N 1
ATOM 2249 C CA . PHE A 1 287 ? -7.453 -22.062 12.766 1 88 287 PHE A CA 1
ATOM 2250 C C . PHE A 1 287 ? -6.699 -23.375 12.602 1 88 287 PHE A C 1
ATOM 2252 O O . PHE A 1 287 ? -6.57 -23.875 11.484 1 88 287 PHE A O 1
ATOM 2259 N N . ALA A 1 288 ? -6.113 -23.828 13.703 1 81.88 288 ALA A N 1
ATOM 2260 C CA . ALA A 1 288 ? -5.465 -25.141 13.672 1 81.88 288 ALA A CA 1
ATOM 2261 C C . ALA A 1 288 ? -6.496 -26.266 13.609 1 81.88 288 ALA A C 1
ATOM 2263 O O . ALA A 1 288 ? -6.207 -27.344 13.094 1 81.88 288 ALA A O 1
ATOM 2264 N N . ASN A 1 289 ? -7.645 -25.766 14.234 1 72 289 ASN A N 1
ATOM 2265 C CA . ASN A 1 289 ? -8.719 -26.75 14.281 1 72 289 ASN A CA 1
ATOM 2266 C C . ASN A 1 289 ? -9.742 -26.531 13.172 1 72 289 ASN A C 1
ATOM 2268 O O . ASN A 1 289 ? -9.992 -25.391 12.781 1 72 289 ASN A O 1
ATOM 2272 N N . GLU A 1 290 ? -10.18 -27.516 12.695 1 64.31 290 GLU A N 1
ATOM 2273 C CA . GLU A 1 290 ? -11.078 -27.438 11.547 1 64.31 290 GLU A CA 1
ATOM 2274 C C . GLU A 1 290 ? -12.492 -27.062 11.984 1 64.31 290 GLU A C 1
ATOM 2276 O O . GLU A 1 290 ? -13.336 -26.719 11.148 1 64.31 290 GLU A O 1
ATOM 2281 N N . THR A 1 291 ? -12.75 -27.156 13.164 1 69.38 291 THR A N 1
ATOM 2282 C CA . THR A 1 291 ? -14.094 -26.781 13.594 1 69.38 291 THR A CA 1
ATOM 2283 C C . THR A 1 291 ? -14.133 -25.344 14.086 1 69.38 291 THR A C 1
ATOM 2285 O O . THR A 1 291 ? -13.328 -24.938 14.922 1 69.38 291 THR A O 1
ATOM 2288 N N . SER A 1 292 ? -15.094 -24.672 13.398 1 76.81 292 SER A N 1
ATOM 2289 C CA . SER A 1 292 ? -15.211 -23.266 13.789 1 76.81 292 SER A CA 1
ATOM 2290 C C . SER A 1 292 ? -16.375 -23.047 14.75 1 76.81 292 SER A C 1
ATOM 2292 O O . SER A 1 292 ? -17.375 -23.75 14.68 1 76.81 292 SER A O 1
ATOM 2294 N N . THR A 1 293 ? -16.203 -22.188 15.688 1 86.12 293 THR A N 1
ATOM 2295 C CA . THR A 1 293 ? -17.281 -21.781 16.594 1 86.12 293 THR A CA 1
ATOM 2296 C C . THR A 1 293 ? -18.156 -20.703 15.938 1 86.12 293 THR A C 1
ATOM 2298 O O . THR A 1 293 ? -17.734 -20.062 14.969 1 86.12 293 THR A O 1
ATOM 2301 N N . ASP A 1 294 ? -19.297 -20.609 16.422 1 90.25 294 ASP A N 1
ATOM 2302 C CA . ASP A 1 294 ? -20.219 -19.578 15.961 1 90.25 294 ASP A CA 1
ATOM 2303 C C . ASP A 1 294 ? -19.578 -18.188 16.094 1 90.25 294 ASP A C 1
ATOM 2305 O O . ASP A 1 294 ? -19.734 -17.344 15.211 1 90.25 294 ASP A O 1
ATOM 2309 N N . MET A 1 295 ? -18.922 -18.031 17.188 1 93.25 295 MET A N 1
ATOM 2310 C CA . MET A 1 295 ? -18.297 -16.734 17.438 1 93.25 295 MET A CA 1
ATOM 2311 C C . MET A 1 295 ? -17.188 -16.469 16.422 1 93.25 295 MET A C 1
ATOM 2313 O O . MET A 1 295 ? -17 -15.328 15.992 1 93.25 295 MET A O 1
ATOM 2317 N N . CYS A 1 296 ? -16.453 -17.469 16.125 1 93.69 296 CYS A N 1
ATOM 2318 C CA . CYS A 1 296 ? -15.43 -17.312 15.102 1 93.69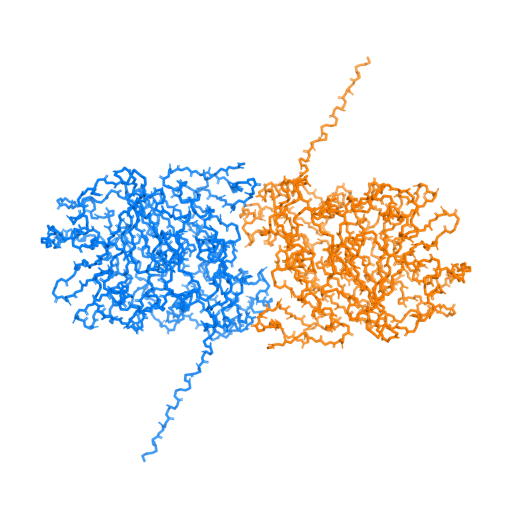 296 CYS A CA 1
ATOM 2319 C C . CYS A 1 296 ? -16.047 -16.969 13.75 1 93.69 296 CYS A C 1
ATOM 2321 O O . CYS A 1 296 ? -15.578 -16.062 13.062 1 93.69 296 CYS A O 1
ATOM 2323 N N . ASP A 1 297 ? -17.078 -17.609 13.344 1 91.69 297 ASP A N 1
ATOM 2324 C CA . ASP A 1 297 ? -17.75 -17.359 12.07 1 91.69 297 ASP A CA 1
ATOM 2325 C C . ASP A 1 297 ? -18.297 -15.93 12.023 1 91.69 297 ASP A C 1
ATOM 2327 O O . ASP A 1 297 ? -18.141 -15.234 11.016 1 91.69 297 ASP A O 1
ATOM 2331 N N . LYS A 1 298 ? -18.922 -15.547 13.078 1 94.06 298 LYS A N 1
ATOM 2332 C CA . LYS A 1 298 ? -19.469 -14.195 13.156 1 94.06 298 LYS A CA 1
ATOM 2333 C C . LYS A 1 298 ? -18.359 -13.148 13.031 1 94.06 298 LYS A C 1
ATOM 2335 O O . LYS A 1 298 ? -18.516 -12.141 12.352 1 94.06 298 LYS A O 1
ATOM 2340 N N . SER A 1 299 ? -17.234 -13.406 13.719 1 95.94 299 SER A N 1
ATOM 2341 C CA . SER A 1 299 ? -16.125 -12.461 13.719 1 95.94 299 SER A CA 1
ATOM 2342 C C . SER A 1 299 ? -15.477 -12.375 12.344 1 95.94 299 SER A C 1
ATOM 2344 O O . SER A 1 299 ? -15.117 -11.289 11.883 1 95.94 299 SER A O 1
ATOM 2346 N N . THR A 1 300 ? -15.289 -13.523 11.695 1 94.69 300 THR A N 1
ATOM 2347 C CA . THR A 1 300 ? -14.672 -13.516 10.375 1 94.69 300 THR A CA 1
ATOM 2348 C C . THR A 1 300 ? -15.617 -12.906 9.344 1 94.69 300 THR A C 1
ATOM 2350 O O . THR A 1 300 ? -15.18 -12.219 8.414 1 94.69 300 THR A O 1
ATOM 2353 N N . ASP A 1 301 ? -16.922 -13.141 9.438 1 94.81 301 ASP A N 1
ATOM 2354 C CA . ASP A 1 301 ? -17.906 -12.492 8.57 1 94.81 301 ASP A CA 1
ATOM 2355 C C . ASP A 1 301 ? -17.859 -10.977 8.734 1 94.81 301 ASP A C 1
ATOM 2357 O O . ASP A 1 301 ? -17.906 -10.234 7.746 1 94.81 301 ASP A O 1
ATOM 2361 N N . LYS A 1 302 ? -17.781 -10.578 9.961 1 96.69 302 LYS A N 1
ATOM 2362 C CA . LYS A 1 302 ? -17.688 -9.148 10.242 1 96.69 302 LYS A CA 1
ATOM 2363 C C . LYS A 1 302 ? -16.438 -8.539 9.609 1 96.69 302 LYS A C 1
ATOM 2365 O O . LYS A 1 302 ? -16.484 -7.414 9.117 1 96.69 302 LYS A O 1
ATOM 2370 N N . ALA A 1 303 ? -15.352 -9.266 9.703 1 97.19 303 ALA A N 1
ATOM 2371 C CA . ALA A 1 303 ? -14.117 -8.797 9.078 1 97.19 303 ALA A CA 1
ATOM 2372 C C . ALA A 1 303 ? -14.32 -8.539 7.586 1 97.19 303 ALA A C 1
ATOM 2374 O O . ALA A 1 303 ? -13.859 -7.527 7.055 1 97.19 303 ALA A O 1
ATOM 2375 N N . TRP A 1 304 ? -15 -9.406 6.91 1 94.88 304 TRP A N 1
ATOM 2376 C CA . TRP A 1 304 ? -15.273 -9.234 5.488 1 94.88 304 TRP A CA 1
ATOM 2377 C C . TRP A 1 304 ? -16.188 -8.039 5.246 1 94.88 304 TRP A C 1
ATOM 2379 O O . TRP A 1 304 ? -16 -7.297 4.281 1 94.88 304 TRP A O 1
ATOM 2389 N N . ASP A 1 305 ? -17.156 -7.879 6.09 1 95.56 305 ASP A N 1
ATOM 2390 C CA . ASP A 1 305 ? -18.047 -6.73 5.984 1 95.56 305 ASP A CA 1
ATOM 2391 C C . ASP A 1 305 ? -17.281 -5.422 6.133 1 95.56 305 ASP A C 1
ATOM 2393 O O . ASP A 1 305 ? -17.516 -4.469 5.391 1 95.56 305 ASP A O 1
ATOM 2397 N N . GLU A 1 306 ? -16.406 -5.406 7.082 1 97.44 306 GLU A N 1
ATOM 2398 C CA . GLU A 1 306 ? -15.633 -4.199 7.359 1 97.44 306 GLU A CA 1
ATOM 2399 C C . GLU A 1 306 ? -14.719 -3.852 6.195 1 97.44 306 GLU A C 1
ATOM 2401 O O . GLU A 1 306 ? -14.43 -2.676 5.949 1 97.44 306 GLU A O 1
ATOM 2406 N N . MET A 1 307 ? -14.211 -4.805 5.527 1 97.06 307 MET A N 1
ATOM 2407 C CA . MET A 1 307 ? -13.328 -4.566 4.391 1 97.06 307 MET A CA 1
ATOM 2408 C C . MET A 1 307 ? -14.039 -3.758 3.309 1 97.06 307 MET A C 1
ATOM 2410 O O . MET A 1 307 ? -13.438 -2.871 2.697 1 97.06 307 MET A O 1
ATOM 2414 N N . GLY A 1 308 ? -15.281 -4.047 3.086 1 96.44 308 GLY A N 1
ATOM 2415 C CA . GLY A 1 308 ? -16.016 -3.385 2.016 1 96.44 308 GLY A CA 1
ATOM 2416 C C . GLY A 1 308 ? -15.617 -3.873 0.634 1 96.44 308 GLY A C 1
ATOM 2417 O O . GLY A 1 308 ? -15.117 -4.992 0.484 1 96.44 308 GLY A O 1
ATOM 2418 N N . ASN A 1 309 ? -15.898 -3.09 -0.383 1 94.38 309 ASN A N 1
ATOM 2419 C CA . ASN A 1 309 ? -15.703 -3.49 -1.772 1 94.38 309 ASN A CA 1
ATOM 2420 C C . ASN A 1 309 ? -14.305 -3.143 -2.268 1 94.38 309 ASN A C 1
ATOM 2422 O O . ASN A 1 309 ? -14.125 -2.186 -3.025 1 94.38 309 ASN A O 1
ATOM 2426 N N . VAL A 1 310 ? -13.375 -3.93 -1.878 1 95.62 310 VAL A N 1
ATOM 2427 C CA . VAL A 1 310 ? -11.977 -3.787 -2.289 1 95.62 310 VAL A CA 1
ATOM 2428 C C . VAL A 1 310 ? -11.508 -5.066 -2.971 1 95.62 310 VAL A C 1
ATOM 2430 O O . VAL A 1 310 ? -12.031 -6.152 -2.703 1 95.62 310 VAL A O 1
ATOM 2433 N N . ASP A 1 311 ? -10.656 -4.91 -3.951 1 94.31 311 ASP A N 1
ATOM 2434 C CA . ASP A 1 311 ? -9.992 -6.094 -4.488 1 94.31 311 ASP A CA 1
ATOM 2435 C C . ASP A 1 311 ? -8.969 -6.645 -3.498 1 94.31 311 ASP A C 1
ATOM 2437 O O . ASP A 1 311 ? -7.91 -6.047 -3.293 1 94.31 311 ASP A O 1
ATOM 2441 N N . ILE A 1 312 ? -9.219 -7.77 -2.9 1 96.12 312 ILE A N 1
ATOM 2442 C CA . ILE A 1 312 ? -8.383 -8.344 -1.854 1 96.12 312 ILE A CA 1
ATOM 2443 C C . ILE A 1 312 ? -7.016 -8.711 -2.432 1 96.12 312 ILE A C 1
ATOM 2445 O O . ILE A 1 312 ? -6.043 -8.859 -1.689 1 96.12 312 ILE A O 1
ATOM 2449 N N . TYR A 1 313 ? -6.863 -8.852 -3.752 1 96.38 313 TYR A N 1
ATOM 2450 C CA . TYR A 1 313 ? -5.613 -9.211 -4.414 1 96.38 313 TYR A CA 1
ATOM 2451 C C . TYR A 1 313 ? -4.68 -8.008 -4.5 1 96.38 313 TYR A C 1
ATOM 2453 O O . TYR A 1 313 ? -3.486 -8.164 -4.777 1 96.38 313 TYR A O 1
ATOM 2461 N N . ASN A 1 314 ? -5.172 -6.891 -4.289 1 97 314 ASN A N 1
ATOM 2462 C CA . ASN A 1 314 ? -4.449 -5.637 -4.121 1 97 314 ASN A CA 1
ATOM 2463 C C . ASN A 1 314 ? -5.32 -4.566 -3.467 1 97 314 ASN A C 1
ATOM 2465 O O . ASN A 1 314 ? -6.109 -3.906 -4.145 1 97 314 ASN A O 1
ATOM 2469 N N . ILE A 1 315 ? -5.133 -4.324 -2.26 1 97.31 315 ILE A N 1
ATOM 2470 C CA . ILE A 1 315 ? -6.102 -3.568 -1.471 1 97.31 315 ILE A CA 1
ATOM 2471 C C . ILE A 1 315 ? -6 -2.084 -1.813 1 97.31 315 ILE A C 1
ATOM 2473 O O . ILE A 1 315 ? -6.855 -1.29 -1.422 1 97.31 315 ILE A O 1
ATOM 2477 N N . TYR A 1 316 ? -5.039 -1.668 -2.594 1 96.12 316 TYR A N 1
ATOM 2478 C CA . TYR A 1 316 ? -4.902 -0.259 -2.947 1 96.12 316 TYR A CA 1
ATOM 2479 C C . TYR A 1 316 ? -5.219 -0.034 -4.422 1 96.12 316 TYR A C 1
ATOM 2481 O O . TYR A 1 316 ? -5.191 1.102 -4.902 1 96.12 316 TYR A O 1
ATOM 2489 N N . ALA A 1 317 ? -5.52 -1.104 -5.176 1 94.44 317 ALA A N 1
ATOM 2490 C CA . ALA A 1 317 ? -5.848 -0.995 -6.594 1 94.44 317 ALA A CA 1
ATOM 2491 C C . ALA A 1 317 ? -7.328 -0.669 -6.789 1 94.44 317 ALA A C 1
ATOM 2493 O O . ALA A 1 317 ? -8.148 -0.95 -5.914 1 94.44 317 ALA A O 1
ATOM 2494 N N . PRO A 1 318 ? -7.668 -0.027 -7.938 1 92.75 318 PRO A N 1
ATOM 2495 C CA . PRO A 1 318 ? -9.086 0.152 -8.25 1 92.75 318 PRO A CA 1
ATOM 2496 C C . PRO A 1 318 ? -9.797 -1.167 -8.539 1 92.75 318 PRO A C 1
ATOM 2498 O O . PRO A 1 318 ? -9.148 -2.16 -8.875 1 92.75 318 PRO A O 1
ATOM 2501 N N . ILE A 1 319 ? -11.078 -1.167 -8.391 1 93.19 319 ILE A N 1
ATOM 2502 C CA . ILE A 1 319 ? -11.883 -2.334 -8.734 1 93.19 319 ILE A CA 1
ATOM 2503 C C . ILE A 1 319 ? -12.492 -2.146 -10.117 1 93.19 319 ILE A C 1
ATOM 2505 O O . ILE A 1 319 ? -12.469 -1.044 -10.672 1 93.19 319 ILE A O 1
ATOM 2509 N N . CYS A 1 320 ? -12.93 -3.182 -10.703 1 91.19 320 CYS A N 1
ATOM 2510 C CA . CYS A 1 320 ? -13.625 -3.098 -11.977 1 91.19 320 CYS A CA 1
ATOM 2511 C C . CYS A 1 320 ? -15.031 -2.551 -11.805 1 91.19 320 CYS A C 1
ATOM 2513 O O . CYS A 1 320 ? -15.883 -3.203 -11.188 1 91.19 320 CYS A O 1
ATOM 2515 N N . LEU A 1 321 ? -15.32 -1.39 -12.273 1 88.44 321 LEU A N 1
ATOM 2516 C CA . LEU A 1 321 ? -16.625 -0.769 -12.102 1 88.44 321 LEU A CA 1
ATOM 2517 C C . LEU A 1 321 ? -17.484 -0.967 -13.344 1 88.44 321 LEU A C 1
ATOM 2519 O O . LEU A 1 321 ? -18.719 -1.016 -13.258 1 88.44 321 LEU A O 1
ATOM 2523 N N . ASN A 1 322 ? -16.844 -0.98 -14.445 1 84.06 322 ASN A N 1
ATOM 2524 C CA . ASN A 1 322 ? -17.578 -1.145 -15.695 1 84.06 322 ASN A CA 1
ATOM 2525 C C . ASN A 1 322 ? -16.969 -2.234 -16.562 1 84.06 322 ASN A C 1
ATOM 2527 O O . ASN A 1 322 ? -16.125 -1.948 -17.438 1 84.06 322 ASN A O 1
ATOM 2531 N N . PRO A 1 323 ? -17.438 -3.371 -16.359 1 77.5 323 PRO A N 1
ATOM 2532 C CA . PRO A 1 323 ? -16.891 -4.473 -17.156 1 77.5 323 PRO A CA 1
ATOM 2533 C C . PRO A 1 323 ? -17.078 -4.266 -18.656 1 77.5 323 PRO A C 1
ATOM 2535 O O . PRO A 1 323 ? -16.312 -4.801 -19.453 1 77.5 323 PRO A O 1
ATOM 2538 N N . ASP A 1 324 ? -18.188 -3.477 -18.969 1 67.81 324 ASP A N 1
ATOM 2539 C CA . ASP A 1 324 ? -18.516 -3.295 -20.375 1 67.81 324 ASP A CA 1
ATOM 2540 C C . ASP A 1 324 ? -17.719 -2.141 -20.984 1 67.81 324 ASP A C 1
ATOM 2542 O O . ASP A 1 324 ? -17.609 -2.025 -22.203 1 67.81 324 ASP A O 1
ATOM 2546 N N . LEU A 1 325 ? -17.375 -1.11 -20.203 1 58.16 325 LEU A N 1
ATOM 2547 C CA . LEU A 1 325 ? -16.656 0.041 -20.75 1 58.16 325 LEU A CA 1
ATOM 2548 C C . LEU A 1 325 ? -15.195 -0.305 -21.031 1 58.16 325 LEU A C 1
ATOM 2550 O O . LEU A 1 325 ? -14.312 0.538 -20.859 1 58.16 325 LEU A O 1
ATOM 2554 N N . ARG A 1 326 ? -14.914 -1.478 -21.375 1 53.41 326 ARG A N 1
ATOM 2555 C CA . ARG A 1 326 ? -13.656 -2.027 -21.859 1 53.41 326 ARG A CA 1
ATOM 2556 C C . ARG A 1 326 ? -12.969 -1.066 -22.812 1 53.41 326 ARG A C 1
ATOM 2558 O O . ARG A 1 326 ? -11.789 -1.238 -23.141 1 53.41 326 ARG A O 1
ATOM 2565 N N . ASN A 1 327 ? -13.781 -0.172 -23.469 1 45 327 ASN A N 1
ATOM 2566 C CA . ASN A 1 327 ? -13.25 0.599 -24.594 1 45 327 ASN A CA 1
ATOM 2567 C C . ASN A 1 327 ? -12.406 1.774 -24.125 1 45 327 ASN A C 1
ATOM 2569 O O . ASN A 1 327 ? -11.945 2.582 -24.922 1 45 327 ASN A O 1
ATOM 2573 N N . ALA A 1 328 ? -12.578 2.121 -22.859 1 45.34 328 ALA A N 1
ATOM 2574 C CA . ALA A 1 328 ? -11.828 3.367 -22.719 1 45.34 328 ALA A CA 1
ATOM 2575 C C . ALA A 1 328 ? -10.328 3.119 -22.828 1 45.34 328 ALA A C 1
ATOM 2577 O O . ALA A 1 328 ? -9.867 1.983 -22.703 1 45.34 328 ALA A O 1
ATOM 2578 N N . SER A 1 329 ? -9.523 4.336 -22.906 1 45.62 329 SER A N 1
ATOM 2579 C CA . SER A 1 329 ? -8.203 4.715 -23.406 1 45.62 329 SER A CA 1
ATOM 2580 C C . SER A 1 329 ? -7.102 3.939 -22.688 1 45.62 329 SER A C 1
ATOM 2582 O O . SER A 1 329 ? -5.965 4.41 -22.594 1 45.62 329 SER A O 1
ATOM 2584 N N . THR A 1 330 ? -7.418 3.02 -21.734 1 51.09 330 THR A N 1
ATOM 2585 C CA . THR A 1 330 ? -6.066 2.809 -21.219 1 51.09 330 THR A CA 1
ATOM 2586 C C . THR A 1 330 ? -5.16 2.252 -22.312 1 51.09 330 THR A C 1
ATOM 2588 O O . THR A 1 330 ? -5.574 1.389 -23.094 1 51.09 330 THR A O 1
ATOM 2591 N N . THR A 1 331 ? -4.258 2.936 -22.672 1 55.06 331 THR A N 1
ATOM 2592 C CA . THR A 1 331 ? -3.086 2.619 -23.484 1 55.06 331 THR A CA 1
ATOM 2593 C C . THR A 1 331 ? -2.498 1.271 -23.078 1 55.06 331 THR A C 1
ATOM 2595 O O . THR A 1 331 ? -2.588 0.872 -21.922 1 55.06 331 THR A O 1
ATOM 2598 N N . GLY A 1 332 ? -2.691 0.195 -23.922 1 63.88 332 GLY A N 1
ATOM 2599 C CA . GLY A 1 332 ? -1.944 -1.053 -23.922 1 63.88 332 GLY A CA 1
ATOM 2600 C C . GLY A 1 332 ? -0.575 -0.93 -23.297 1 63.88 332 GLY A C 1
ATOM 2601 O O . GLY A 1 332 ? 0.447 -1.052 -23.969 1 63.88 332 GLY A O 1
ATOM 2602 N N . SER A 1 333 ? -0.567 -0.436 -22.016 1 80.88 333 SER A N 1
ATOM 2603 C CA . SER A 1 333 ? 0.734 -0.408 -21.359 1 80.88 333 SER A CA 1
ATOM 2604 C C . SER A 1 333 ? 0.876 -1.558 -20.359 1 80.88 333 SER A C 1
ATOM 2606 O O . SER A 1 333 ? -0.055 -1.856 -19.609 1 80.88 333 SER A O 1
ATOM 2608 N N . ILE A 1 334 ? 2.006 -2.17 -20.438 1 86.06 334 ILE A N 1
ATOM 2609 C CA . ILE A 1 334 ? 2.332 -3.301 -19.578 1 86.06 334 ILE A CA 1
ATOM 2610 C C . ILE A 1 334 ? 2.375 -2.848 -18.109 1 86.06 334 ILE A C 1
ATOM 2612 O O . ILE A 1 334 ? 2.225 -3.66 -17.203 1 86.06 334 ILE A O 1
ATOM 2616 N N . ASN A 1 335 ? 2.514 -1.548 -17.906 1 82.69 335 ASN A N 1
ATOM 2617 C CA . ASN A 1 335 ? 2.656 -1.022 -16.547 1 82.69 335 ASN A CA 1
ATOM 2618 C C . ASN A 1 335 ? 1.308 -0.624 -15.953 1 82.69 335 ASN A C 1
ATOM 2620 O O . ASN A 1 335 ? 1.219 -0.279 -14.773 1 82.69 335 ASN A O 1
ATOM 2624 N N . ASP A 1 336 ? 0.293 -0.683 -16.75 1 82.06 336 ASP A N 1
ATOM 2625 C CA . ASP A 1 336 ? -1.045 -0.335 -16.281 1 82.06 336 ASP A CA 1
ATOM 2626 C C . ASP A 1 336 ? -1.88 -1.587 -16.016 1 82.06 336 ASP A C 1
ATOM 2628 O O . ASP A 1 336 ? -2.178 -2.342 -16.953 1 82.06 336 ASP A O 1
ATOM 2632 N N . PHE A 1 337 ? -2.275 -1.736 -14.828 1 84.06 337 PHE A N 1
ATOM 2633 C CA . PHE A 1 337 ? -3.096 -2.891 -14.484 1 84.06 337 PHE A CA 1
ATOM 2634 C C . PHE A 1 337 ? -4.559 -2.639 -14.82 1 84.06 337 PHE A C 1
ATOM 2636 O O . PHE A 1 337 ? -5.105 -1.587 -14.484 1 84.06 337 PHE A O 1
ATOM 2643 N N . ASP A 1 338 ? -5.145 -3.564 -15.508 1 87 338 ASP A N 1
ATOM 2644 C CA . ASP A 1 338 ? -6.57 -3.506 -15.82 1 87 338 ASP A CA 1
ATOM 2645 C C . ASP A 1 338 ? -7.398 -4.176 -14.727 1 87 338 ASP A C 1
ATOM 2647 O O . ASP A 1 338 ? -7.402 -5.406 -14.609 1 87 338 ASP A O 1
ATOM 2651 N N . PRO A 1 339 ? -8.164 -3.406 -14.016 1 89.56 339 PRO A N 1
ATOM 2652 C CA . PRO A 1 339 ? -8.961 -4.043 -12.969 1 89.56 339 PRO A CA 1
ATOM 2653 C C . PRO A 1 339 ? -10.047 -4.957 -13.531 1 89.56 339 PRO A C 1
ATOM 2655 O O . PRO A 1 339 ? -10.617 -5.773 -12.797 1 89.56 339 PRO A O 1
ATOM 2658 N N . CYS A 1 340 ? -10.344 -4.883 -14.82 1 89.81 340 CYS A N 1
ATOM 2659 C CA . CYS A 1 340 ? -11.398 -5.699 -15.422 1 89.81 340 CYS A CA 1
ATOM 2660 C C . CYS A 1 340 ? -10.805 -6.84 -16.234 1 89.81 340 CYS A C 1
ATOM 2662 O O . CYS A 1 340 ? -11.453 -7.367 -17.141 1 89.81 340 CYS A O 1
ATOM 2664 N N . TRP A 1 341 ? -9.602 -7.227 -15.93 1 89.62 341 TRP A N 1
ATOM 2665 C CA . TRP A 1 341 ? -8.852 -8.195 -16.719 1 89.62 341 TRP A CA 1
ATOM 2666 C C . TRP A 1 341 ? -9.625 -9.5 -16.859 1 89.62 341 TRP A C 1
ATOM 2668 O O . TRP A 1 341 ? -9.539 -10.172 -17.891 1 89.62 341 TRP A O 1
ATOM 2678 N N . GLN A 1 342 ? -10.375 -9.898 -15.867 1 92.25 342 GLN A N 1
ATOM 2679 C CA . GLN A 1 342 ? -11.086 -11.18 -15.898 1 92.25 342 GLN A CA 1
ATOM 2680 C C . GLN A 1 342 ? -12.102 -11.219 -17.031 1 92.25 342 GLN A C 1
ATOM 2682 O O . GLN A 1 342 ? -12.25 -12.242 -17.703 1 92.25 342 GLN A O 1
ATOM 2687 N N . TYR A 1 343 ? -12.742 -10.125 -17.25 1 90.62 343 TYR A N 1
ATOM 2688 C CA . TYR A 1 343 ? -13.742 -10.062 -18.312 1 90.62 343 TYR A C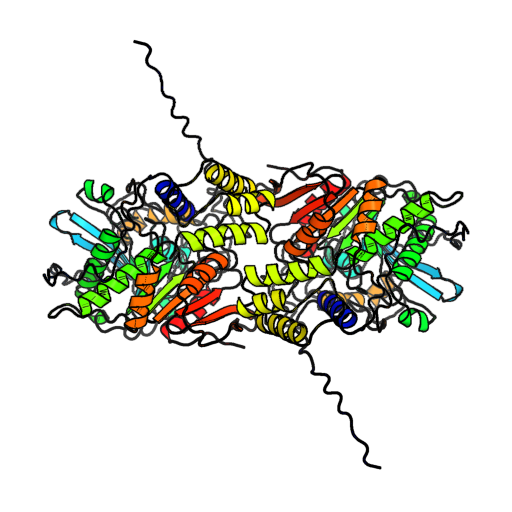A 1
ATOM 2689 C C . TYR A 1 343 ? -13.094 -10.078 -19.688 1 90.62 343 TYR A C 1
ATOM 2691 O O . TYR A 1 343 ? -13.594 -10.727 -20.609 1 90.62 343 TYR A O 1
ATOM 2699 N N . THR A 1 344 ? -11.992 -9.352 -19.703 1 90.5 344 THR A N 1
ATOM 2700 C CA . THR A 1 344 ? -11.266 -9.32 -20.969 1 90.5 344 THR A CA 1
ATOM 2701 C C . THR A 1 344 ? -10.719 -10.703 -21.312 1 90.5 344 THR A C 1
ATOM 2703 O O . THR A 1 344 ? -10.766 -11.117 -22.469 1 90.5 344 THR A O 1
ATOM 2706 N N . LEU A 1 345 ? -10.25 -11.391 -20.359 1 94.62 345 LEU A N 1
ATOM 2707 C CA . LEU A 1 345 ? -9.711 -12.734 -20.562 1 94.62 345 LEU A CA 1
ATOM 2708 C C . LEU A 1 345 ? -10.812 -13.703 -20.984 1 94.62 345 LEU A C 1
ATOM 2710 O O . LEU A 1 345 ? -10.641 -14.461 -21.938 1 94.62 345 LEU A O 1
ATOM 2714 N N . VAL A 1 346 ? -11.906 -13.625 -20.297 1 94.88 346 VAL A N 1
ATOM 2715 C CA . VAL A 1 346 ? -13.039 -14.492 -20.609 1 94.88 346 VAL A CA 1
ATOM 2716 C C . VAL A 1 346 ? -13.523 -14.234 -22.031 1 94.88 346 VAL A C 1
ATOM 2718 O O . VAL A 1 346 ? -13.781 -15.172 -22.797 1 94.88 346 VAL A O 1
ATOM 2721 N N . ASN A 1 347 ? -13.633 -12.969 -22.391 1 93.31 347 ASN A N 1
ATOM 2722 C CA . ASN A 1 347 ? -14.078 -12.617 -23.734 1 93.31 347 ASN A CA 1
ATOM 2723 C C . ASN A 1 347 ? -13.117 -13.148 -24.812 1 93.31 347 ASN A C 1
ATOM 2725 O O . ASN A 1 347 ? -13.555 -13.711 -25.812 1 93.31 347 ASN A O 1
ATOM 2729 N N . TYR A 1 348 ? -11.883 -12.984 -24.562 1 96.06 348 TYR A N 1
ATOM 2730 C CA . TYR A 1 348 ? -10.883 -13.375 -25.547 1 96.06 348 TYR A CA 1
ATOM 2731 C C . TYR A 1 348 ? -10.852 -14.883 -25.719 1 96.06 348 TYR A C 1
ATOM 2733 O O . TYR A 1 348 ? -10.836 -15.391 -26.844 1 96.06 348 TYR A O 1
ATOM 2741 N N . LEU A 1 349 ? -10.875 -15.648 -24.656 1 97.62 349 LEU A N 1
ATOM 2742 C CA . LEU A 1 349 ? -10.68 -17.094 -24.719 1 97.62 349 LEU A CA 1
ATOM 2743 C C . LEU A 1 349 ? -11.969 -17.797 -25.125 1 97.62 349 LEU A C 1
ATOM 2745 O O . LEU A 1 349 ? -11.961 -18.984 -25.453 1 97.62 349 LEU A O 1
ATOM 2749 N N . ASN A 1 350 ? -13.055 -17.078 -25.156 1 97.06 350 ASN A N 1
ATOM 2750 C CA . ASN A 1 350 ? -14.297 -17.656 -25.641 1 97.06 350 ASN A CA 1
ATOM 2751 C C . ASN A 1 350 ? -14.555 -17.312 -27.109 1 97.06 350 ASN A C 1
ATOM 2753 O O . ASN A 1 350 ? -15.562 -17.734 -27.672 1 97.06 350 ASN A O 1
ATOM 2757 N N . ASN A 1 351 ? -13.68 -16.516 -27.688 1 97 351 ASN A N 1
ATOM 2758 C CA . ASN A 1 351 ? -13.75 -16.266 -29.125 1 97 351 ASN A CA 1
ATOM 2759 C C . ASN A 1 351 ? -13.477 -17.531 -29.938 1 97 351 ASN A C 1
ATOM 2761 O O . ASN A 1 351 ? -12.461 -18.188 -29.734 1 97 351 ASN A O 1
ATOM 2765 N N . SER A 1 352 ? -14.297 -17.812 -30.938 1 97.56 352 SER A N 1
ATOM 2766 C CA . SER A 1 352 ? -14.219 -19.062 -31.688 1 97.56 352 SER A CA 1
ATOM 2767 C C . SER A 1 352 ? -12.93 -19.125 -32.5 1 97.56 352 SER A C 1
ATOM 2769 O O . SER A 1 352 ? -12.336 -20.203 -32.625 1 97.56 352 SER A O 1
ATOM 2771 N N . ALA A 1 353 ? -12.484 -18.047 -33.031 1 97.75 353 ALA A N 1
ATOM 2772 C CA . ALA A 1 353 ? -11.242 -18.016 -33.781 1 97.75 353 ALA A CA 1
ATOM 2773 C C . ALA A 1 353 ? -10.039 -18.297 -32.906 1 97.75 353 ALA A C 1
ATOM 2775 O O . ALA A 1 353 ? -9.086 -18.953 -33.312 1 97.75 353 ALA A O 1
ATOM 2776 N N . VAL A 1 354 ? -10.086 -17.766 -31.703 1 98.12 354 VAL A N 1
ATOM 2777 C CA . VAL A 1 354 ? -9.016 -18 -30.734 1 98.12 354 VAL A CA 1
ATOM 2778 C C . VAL A 1 354 ? -8.977 -19.484 -30.359 1 98.12 354 VAL A C 1
ATOM 2780 O O . VAL A 1 354 ? -7.91 -20.109 -30.375 1 98.12 354 VAL A O 1
ATOM 2783 N N . GLN A 1 355 ? -10.102 -20.062 -30.047 1 98.38 355 GLN A N 1
ATOM 2784 C CA . GLN A 1 355 ? -10.172 -21.469 -29.656 1 98.38 355 GLN A CA 1
ATOM 2785 C C . GLN A 1 355 ? -9.688 -22.375 -30.781 1 98.38 355 GLN A C 1
ATOM 2787 O O . GLN A 1 355 ? -9.008 -23.375 -30.547 1 98.38 355 GLN A O 1
ATOM 2792 N N . LYS A 1 356 ? -10.031 -22 -32 1 98.19 356 LYS A N 1
ATOM 2793 C CA . LYS A 1 356 ? -9.555 -22.766 -33.156 1 98.19 356 LYS A CA 1
ATOM 2794 C C . LYS A 1 356 ? -8.031 -22.766 -33.219 1 98.19 356 LYS A C 1
ATOM 2796 O O . LYS A 1 356 ? -7.41 -23.812 -33.406 1 98.19 356 LYS A O 1
ATOM 2801 N N . GLU A 1 357 ? -7.434 -21.609 -33.094 1 97.88 357 GLU A N 1
ATOM 2802 C CA . GLU A 1 357 ? -5.984 -21.469 -33.156 1 97.88 357 GLU A CA 1
ATOM 2803 C C . GLU A 1 357 ? -5.297 -22.156 -31.984 1 97.88 357 GLU A C 1
ATOM 2805 O O . GLU A 1 357 ? -4.156 -22.609 -32.094 1 97.88 357 GLU A O 1
ATOM 2810 N N . LEU A 1 358 ? -6 -22.281 -30.844 1 98.56 358 LEU A N 1
ATOM 2811 C CA . LEU A 1 358 ? -5.461 -22.953 -29.656 1 98.56 358 LEU A CA 1
ATOM 2812 C C . LEU A 1 358 ? -5.656 -24.453 -29.75 1 98.56 358 LEU A C 1
ATOM 2814 O O . LEU A 1 358 ? -5.215 -25.203 -28.859 1 98.56 358 LEU A O 1
ATOM 2818 N N . HIS A 1 359 ? -6.297 -24.922 -30.766 1 98.19 359 HIS A N 1
ATOM 2819 C CA . HIS A 1 359 ? -6.543 -26.344 -31.016 1 98.19 359 HIS A CA 1
ATOM 2820 C C . HIS A 1 359 ? -7.387 -26.953 -29.906 1 98.19 359 HIS A C 1
ATOM 2822 O O . HIS A 1 359 ? -7.113 -28.078 -29.453 1 98.19 359 HIS A O 1
ATOM 2828 N N . VAL A 1 360 ? -8.352 -26.156 -29.406 1 98.12 360 VAL A N 1
ATOM 2829 C CA . VAL A 1 360 ? -9.18 -26.672 -28.312 1 98.12 360 VAL A CA 1
ATOM 2830 C C . VAL A 1 360 ? -10.555 -27.078 -28.859 1 98.12 360 VAL A C 1
ATOM 2832 O O . VAL A 1 360 ? -10.969 -26.594 -29.922 1 98.12 360 VAL A O 1
ATOM 2835 N N . LYS A 1 361 ? -11.172 -27.953 -28.156 1 94.38 361 LYS A N 1
ATOM 2836 C CA . LYS A 1 361 ? -12.586 -28.234 -28.422 1 94.38 361 LYS A CA 1
ATOM 2837 C C . LYS A 1 361 ? -13.461 -27.047 -28.062 1 94.38 361 LYS A C 1
ATOM 2839 O O . LYS A 1 361 ? -13.242 -26.406 -27.031 1 94.38 361 LYS A O 1
ATOM 2844 N N . PRO A 1 362 ? -14.383 -26.781 -29.016 1 95 362 PRO A N 1
ATOM 2845 C CA . PRO A 1 362 ? -15.266 -25.656 -28.688 1 95 362 PRO A CA 1
ATOM 2846 C C . PRO A 1 362 ? -15.906 -25.812 -27.312 1 95 362 PRO A C 1
ATOM 2848 O O . PRO A 1 362 ? -16.469 -26.859 -27 1 95 362 PRO A O 1
ATOM 2851 N N . THR A 1 363 ? -15.766 -24.844 -26.5 1 94.81 363 THR A N 1
ATOM 2852 C CA . THR A 1 363 ? -16.25 -24.891 -25.125 1 94.81 363 THR A CA 1
ATOM 2853 C C . THR A 1 363 ? -16.406 -23.484 -24.562 1 94.81 363 THR A C 1
ATOM 2855 O O . THR A 1 363 ? -15.961 -22.516 -25.172 1 94.81 363 THR A O 1
ATOM 2858 N N . SER A 1 364 ? -17.234 -23.406 -23.484 1 95.94 364 SER A N 1
ATOM 2859 C CA . SER A 1 364 ? -17.281 -22.172 -22.703 1 95.94 364 SER A CA 1
ATOM 2860 C C . SER A 1 364 ? -16.156 -22.125 -21.672 1 95.94 364 SER A C 1
ATOM 2862 O O . SER A 1 364 ? -16.031 -23.031 -20.844 1 95.94 364 SER A O 1
ATOM 2864 N N . TRP A 1 365 ? -15.352 -21.188 -21.797 1 97.5 365 TRP A N 1
ATOM 2865 C CA . TRP A 1 365 ? -14.188 -21.047 -20.922 1 97.5 365 TRP A CA 1
ATOM 2866 C C . TRP A 1 365 ? -14.469 -20.031 -19.812 1 97.5 365 TRP A C 1
ATOM 2868 O O . TRP A 1 365 ? -15.102 -19 -20.047 1 97.5 365 TRP A O 1
ATOM 2878 N N . ASP A 1 366 ? -14 -20.281 -18.578 1 96.38 366 ASP A N 1
ATOM 2879 C CA . ASP A 1 366 ? -14.07 -19.344 -17.453 1 96.38 366 ASP A CA 1
ATOM 2880 C C . ASP A 1 366 ? -12.773 -19.359 -16.656 1 96.38 366 ASP A C 1
ATOM 2882 O O . ASP A 1 366 ? -11.945 -20.266 -16.812 1 96.38 366 ASP A O 1
ATOM 2886 N N . VAL A 1 367 ? -12.594 -18.344 -15.844 1 96.31 367 VAL A N 1
ATOM 2887 C CA . VAL A 1 367 ? -11.375 -18.141 -15.07 1 96.31 367 VAL A CA 1
ATOM 2888 C C . VAL A 1 367 ? -11.156 -19.297 -14.117 1 96.31 367 VAL A C 1
ATOM 2890 O O . VAL A 1 367 ? -10.039 -19.812 -14.008 1 96.31 367 VAL A O 1
ATOM 2893 N N . CYS A 1 368 ? -12.172 -19.688 -13.391 1 96.38 368 CYS A N 1
ATOM 2894 C CA . CYS A 1 368 ? -12.164 -20.859 -12.516 1 96.38 368 CYS A CA 1
ATOM 2895 C C . CYS A 1 368 ? -13.273 -21.828 -12.898 1 96.38 368 CYS A C 1
ATOM 2897 O O . CYS A 1 368 ? -14.266 -21.438 -13.516 1 96.38 368 CYS A O 1
ATOM 2899 N N . SER A 1 369 ? -13.102 -23.016 -12.523 1 95.69 369 SER A N 1
ATOM 2900 C CA . SER A 1 369 ? -14.008 -24.078 -12.938 1 95.69 369 SER A CA 1
ATOM 2901 C C . SER A 1 369 ? -15.391 -23.891 -12.328 1 95.69 369 SER A C 1
ATOM 2903 O O . SER A 1 369 ? -15.516 -23.562 -11.141 1 95.69 369 SER A O 1
ATOM 2905 N N . ASP A 1 370 ? -16.359 -24.109 -13.125 1 91.06 370 ASP A N 1
ATOM 2906 C CA . ASP A 1 370 ? -17.734 -24.125 -12.633 1 91.06 370 ASP A CA 1
ATOM 2907 C C . ASP A 1 370 ? -18.297 -25.547 -12.586 1 91.06 370 ASP A C 1
ATOM 2909 O O . ASP A 1 370 ? -19.406 -25.766 -12.109 1 91.06 370 ASP A O 1
ATOM 2913 N N . VAL A 1 371 ? -17.484 -26.5 -13.039 1 93.94 371 VAL A N 1
ATOM 2914 C CA . VAL A 1 371 ? -18.031 -27.859 -13.133 1 93.94 371 VAL A CA 1
ATOM 2915 C C . VAL A 1 371 ? -17.516 -28.688 -11.969 1 93.94 371 VAL A C 1
ATOM 2917 O O . VAL A 1 371 ? -18.031 -29.781 -11.703 1 93.94 371 VAL A O 1
ATOM 2920 N N . ILE A 1 372 ? -16.438 -28.281 -11.391 1 94.19 372 ILE A N 1
ATOM 2921 C CA . ILE A 1 372 ? -15.953 -28.953 -10.188 1 94.19 372 ILE A CA 1
ATOM 2922 C C . ILE A 1 372 ? -16.766 -28.516 -8.977 1 94.19 372 ILE A C 1
ATOM 2924 O O . ILE A 1 372 ? -16.641 -27.375 -8.523 1 94.19 372 ILE A O 1
ATOM 2928 N N . PRO A 1 373 ? -17.625 -29.312 -8.438 1 90.19 373 PRO A N 1
ATOM 2929 C CA . PRO A 1 373 ? -18.562 -28.875 -7.398 1 90.19 373 PRO A CA 1
ATOM 2930 C C . PRO A 1 373 ? -17.906 -28.75 -6.027 1 90.19 373 PRO A C 1
ATOM 2932 O O . PRO A 1 373 ? -18.438 -28.078 -5.141 1 90.19 373 PRO A O 1
ATOM 2935 N N . GLY A 1 374 ? -16.797 -29.438 -5.855 1 89.81 374 GLY A N 1
ATOM 2936 C CA . GLY A 1 374 ? -16.094 -29.438 -4.578 1 89.81 374 GLY A CA 1
ATOM 2937 C C . GLY A 1 374 ? -14.68 -29.969 -4.664 1 89.81 374 GLY A C 1
ATOM 2938 O O . GLY A 1 374 ? -14.336 -30.656 -5.629 1 89.81 374 GLY A O 1
ATOM 2939 N N . TRP A 1 375 ? -13.906 -29.641 -3.701 1 91.25 375 TRP A N 1
ATOM 2940 C CA . TRP A 1 375 ? -12.516 -30.078 -3.617 1 91.25 375 TRP A CA 1
ATOM 2941 C C . TRP A 1 375 ? -12.344 -31.141 -2.537 1 91.25 375 TRP A C 1
ATOM 2943 O O . TRP A 1 375 ? -12.438 -30.844 -1.345 1 91.25 375 TRP A O 1
ATOM 2953 N N . ASN A 1 376 ? -12.07 -32.344 -2.928 1 90.5 376 ASN A N 1
ATOM 2954 C CA . ASN A 1 376 ? -12.297 -33.531 -2.09 1 90.5 376 ASN A CA 1
ATOM 2955 C C . ASN A 1 376 ? -11.156 -33.719 -1.096 1 90.5 376 ASN A C 1
ATOM 2957 O O . ASN A 1 376 ? -11.336 -34.375 -0.064 1 90.5 376 ASN A O 1
ATOM 2961 N N . ASP A 1 377 ? -9.992 -33.375 -1.466 1 91.38 377 ASP A N 1
ATOM 2962 C CA . ASP A 1 377 ? -8.859 -33.5 -0.557 1 91.38 377 ASP A CA 1
ATOM 2963 C C . ASP A 1 377 ? -7.93 -32.312 -0.66 1 91.38 377 ASP A C 1
ATOM 2965 O O . ASP A 1 377 ? -7.59 -31.859 -1.762 1 91.38 377 ASP A O 1
ATOM 2969 N N . SER A 1 378 ? -7.605 -31.734 0.4 1 91.94 378 SER A N 1
ATOM 2970 C CA . SER A 1 378 ? -6.695 -30.609 0.588 1 91.94 378 SER A CA 1
ATOM 2971 C C . SER A 1 378 ? -6.051 -30.641 1.97 1 91.94 378 SER A C 1
ATOM 2973 O O . SER A 1 378 ? -6.676 -30.266 2.963 1 91.94 378 SER A O 1
ATOM 2975 N N . PRO A 1 379 ? -4.863 -31.078 1.979 1 91.69 379 PRO A N 1
ATOM 2976 C CA . PRO A 1 379 ? -4.215 -31.094 3.291 1 91.69 379 PRO A CA 1
ATOM 2977 C C . PRO A 1 379 ? -4.168 -29.719 3.949 1 91.69 379 PRO A C 1
ATOM 2979 O O . PRO A 1 379 ? -4.027 -28.703 3.26 1 91.69 379 PRO A O 1
ATOM 2982 N N . VAL A 1 380 ? -4.18 -29.688 5.273 1 91.56 380 VAL A N 1
ATOM 2983 C CA . VAL A 1 380 ? -4.207 -28.438 6.016 1 91.56 380 VAL A CA 1
ATOM 2984 C C . VAL A 1 380 ? -2.828 -27.781 5.98 1 91.56 380 VAL A C 1
ATOM 2986 O O . VAL A 1 380 ? -2.695 -26.578 6.223 1 91.56 380 VAL A O 1
ATOM 2989 N N . THR A 1 381 ? -1.771 -28.625 5.684 1 95.81 381 THR A N 1
ATOM 2990 C CA . THR A 1 381 ? -0.422 -28.078 5.652 1 95.81 381 THR A CA 1
ATOM 2991 C C . THR A 1 381 ? 0.429 -28.781 4.602 1 95.81 381 THR A C 1
ATOM 2993 O O . THR A 1 381 ? 0.315 -30 4.414 1 95.81 381 THR A O 1
ATOM 2996 N N . ILE A 1 382 ? 1.235 -28.047 3.949 1 97.5 382 ILE A N 1
ATOM 2997 C CA . ILE A 1 382 ? 2.172 -28.547 2.951 1 97.5 382 ILE A CA 1
ATOM 2998 C C . ILE A 1 382 ? 3.598 -28.469 3.49 1 97.5 382 ILE A C 1
ATOM 3000 O O . ILE A 1 382 ? 4.555 -28.797 2.787 1 97.5 382 ILE A O 1
ATOM 3004 N N . LEU A 1 383 ? 3.812 -28.016 4.691 1 98.12 383 LEU A N 1
ATOM 3005 C CA . LEU A 1 383 ? 5.125 -27.734 5.262 1 98.12 383 LEU A CA 1
ATOM 3006 C C . LEU A 1 383 ? 5.984 -29 5.297 1 98.12 383 LEU A C 1
ATOM 3008 O O . LEU A 1 383 ? 7.168 -28.953 4.961 1 98.12 383 LEU A O 1
ATOM 3012 N N . PRO A 1 384 ? 5.41 -30.188 5.656 1 97.81 384 PRO A N 1
ATOM 3013 C CA . PRO A 1 384 ? 6.246 -31.375 5.613 1 97.81 384 PRO A CA 1
ATOM 3014 C C . PRO A 1 384 ? 6.742 -31.703 4.203 1 97.81 384 PRO A C 1
ATOM 3016 O O . PRO A 1 384 ? 7.883 -32.156 4.035 1 97.81 384 PRO A O 1
ATOM 3019 N N . THR A 1 385 ? 5.887 -31.5 3.227 1 98.19 385 THR A N 1
ATOM 3020 C CA . THR A 1 385 ? 6.277 -31.719 1.838 1 98.19 385 THR A CA 1
ATOM 3021 C C . THR A 1 385 ? 7.426 -30.781 1.452 1 98.19 385 THR A C 1
ATOM 3023 O O . THR A 1 385 ? 8.391 -31.203 0.82 1 98.19 385 THR A O 1
ATOM 3026 N N . ILE A 1 386 ? 7.332 -29.531 1.842 1 98.62 386 ILE A N 1
ATOM 3027 C CA . ILE A 1 386 ? 8.359 -28.547 1.55 1 98.62 386 ILE A CA 1
ATOM 3028 C C . ILE A 1 386 ? 9.672 -28.953 2.215 1 98.62 386 ILE A C 1
ATOM 3030 O O . ILE A 1 386 ? 10.734 -28.891 1.591 1 98.62 386 ILE A O 1
ATOM 3034 N N . LYS A 1 387 ? 9.633 -29.344 3.438 1 97.81 387 LYS A N 1
ATOM 3035 C CA . LYS A 1 387 ? 10.828 -29.781 4.145 1 97.81 387 LYS A CA 1
ATOM 3036 C C . LYS A 1 387 ? 11.492 -30.953 3.42 1 97.81 387 LYS A C 1
ATOM 3038 O O . LYS A 1 387 ? 12.719 -31 3.275 1 97.81 387 LYS A O 1
ATOM 3043 N N . TYR A 1 388 ? 10.672 -31.922 3.002 1 97.5 388 TYR A N 1
ATOM 3044 C CA . TYR A 1 388 ? 11.188 -33.094 2.271 1 97.5 388 TYR A CA 1
ATOM 3045 C C . TYR A 1 388 ? 11.883 -32.656 0.986 1 97.5 388 TYR A C 1
ATOM 3047 O O . TYR A 1 388 ? 12.953 -33.156 0.65 1 97.5 388 TYR A O 1
ATOM 3055 N N . LEU A 1 389 ? 11.289 -31.766 0.238 1 98.56 389 LEU A N 1
ATOM 3056 C CA . LEU A 1 389 ? 11.859 -31.281 -1.014 1 98.56 389 LEU A CA 1
ATOM 3057 C C . LEU A 1 389 ? 13.203 -30.594 -0.77 1 98.56 389 LEU A C 1
ATOM 3059 O O . LEU A 1 389 ? 14.148 -30.781 -1.531 1 98.56 389 LEU A O 1
ATOM 3063 N N . ILE A 1 390 ? 13.242 -29.766 0.293 1 98.19 390 ILE A N 1
ATOM 3064 C CA . ILE A 1 390 ? 14.484 -29.109 0.656 1 98.19 390 ILE A CA 1
ATOM 3065 C C . ILE A 1 390 ? 15.562 -30.156 0.943 1 98.19 390 ILE A C 1
ATOM 3067 O O . ILE A 1 390 ? 16.688 -30.062 0.433 1 98.19 390 ILE A O 1
ATOM 3071 N N . GLU A 1 391 ? 15.258 -31.141 1.688 1 96.75 391 GLU A N 1
ATOM 3072 C CA . GLU A 1 391 ? 16.188 -32.188 2.074 1 96.75 391 GLU A CA 1
ATOM 3073 C C . GLU A 1 391 ? 16.672 -33 0.859 1 96.75 391 GLU A C 1
ATOM 3075 O O . GLU A 1 391 ? 17.734 -33.594 0.887 1 96.75 391 GLU A O 1
ATOM 3080 N N . ASN A 1 392 ? 15.844 -33 -0.17 1 95.88 392 ASN A N 1
ATOM 3081 C CA . ASN A 1 392 ? 16.188 -33.75 -1.376 1 95.88 392 ASN A CA 1
ATOM 3082 C C . ASN A 1 392 ? 16.734 -32.812 -2.463 1 95.88 392 ASN A C 1
ATOM 3084 O O . ASN A 1 392 ? 16.609 -33.094 -3.652 1 95.88 392 ASN A O 1
ATOM 3088 N N . GLY A 1 393 ? 17.203 -31.656 -2.105 1 95.81 393 GLY A N 1
ATOM 3089 C CA . GLY A 1 393 ? 18.047 -30.844 -2.959 1 95.81 393 GLY A CA 1
ATOM 3090 C C . GLY A 1 393 ? 17.266 -29.859 -3.803 1 95.81 393 GLY A C 1
ATOM 3091 O O . GLY A 1 393 ? 17.828 -29.203 -4.684 1 95.81 393 GLY A O 1
ATOM 3092 N N . GLN A 1 394 ? 15.984 -29.75 -3.602 1 97.38 394 GLN A N 1
ATOM 3093 C CA . GLN A 1 394 ? 15.195 -28.781 -4.363 1 97.38 394 GLN A CA 1
ATOM 3094 C C . GLN A 1 394 ? 15.336 -27.375 -3.773 1 97.38 394 GLN A C 1
ATOM 3096 O O . GLN A 1 394 ? 15.32 -27.203 -2.553 1 97.38 394 GLN A O 1
ATOM 3101 N N . ARG A 1 395 ? 15.516 -26.391 -4.598 1 97.81 395 ARG A N 1
ATOM 3102 C CA . ARG A 1 395 ? 15.492 -24.984 -4.184 1 97.81 395 ARG A CA 1
ATOM 3103 C C . ARG A 1 395 ? 14.062 -24.453 -4.156 1 97.81 395 ARG A C 1
ATOM 3105 O O . ARG A 1 395 ? 13.328 -24.578 -5.137 1 97.81 395 ARG A O 1
ATOM 3112 N N . ILE A 1 396 ? 13.695 -23.812 -3.072 1 98.69 396 ILE A N 1
ATOM 3113 C CA . ILE A 1 396 ? 12.32 -23.359 -2.926 1 98.69 396 ILE A CA 1
ATOM 3114 C C . ILE A 1 396 ? 12.289 -21.828 -2.748 1 98.69 396 ILE A C 1
ATOM 3116 O O . ILE A 1 396 ? 12.992 -21.297 -1.895 1 98.69 396 ILE A O 1
ATOM 3120 N N . TRP A 1 397 ? 11.523 -21.125 -3.52 1 98.88 397 TRP A N 1
ATOM 3121 C CA . TRP A 1 397 ? 11.266 -19.703 -3.324 1 98.88 397 TRP A CA 1
ATOM 3122 C C . TRP A 1 397 ? 9.789 -19.453 -3.012 1 98.88 397 TRP A C 1
ATOM 3124 O O . TRP A 1 397 ? 8.906 -20.016 -3.674 1 98.88 397 TRP A O 1
ATOM 3134 N N . VAL A 1 398 ? 9.539 -18.75 -1.992 1 98.88 398 VAL A N 1
ATOM 3135 C CA . VAL A 1 398 ? 8.227 -18.172 -1.698 1 98.88 398 VAL A CA 1
ATOM 3136 C C . VAL A 1 398 ? 8.266 -16.656 -1.902 1 98.88 398 VAL A C 1
ATOM 3138 O O . VAL A 1 398 ? 8.977 -15.953 -1.191 1 98.88 398 VAL A O 1
ATOM 3141 N N . PHE A 1 399 ? 7.59 -16.172 -2.898 1 98.81 399 PHE A N 1
ATOM 3142 C CA . PHE A 1 399 ? 7.574 -14.734 -3.117 1 98.81 399 PHE A CA 1
ATOM 3143 C C . PHE A 1 399 ? 6.188 -14.164 -2.865 1 98.81 399 PHE A C 1
ATOM 3145 O O . PHE A 1 399 ? 5.184 -14.867 -3.021 1 98.81 399 PHE A O 1
ATOM 3152 N N . SER A 1 400 ? 6.129 -12.984 -2.393 1 98.62 400 SER A N 1
ATOM 3153 C CA . SER A 1 400 ? 4.879 -12.383 -1.934 1 98.62 400 SER A CA 1
ATOM 3154 C C . SER A 1 400 ? 4.762 -10.938 -2.383 1 98.62 400 SER A C 1
ATOM 3156 O O . SER A 1 400 ? 5.699 -10.148 -2.217 1 98.62 400 SER A O 1
ATOM 3158 N N . GLY A 1 401 ? 3.604 -10.617 -3.012 1 98.62 401 GLY A N 1
ATOM 3159 C CA . GLY A 1 401 ? 3.299 -9.211 -3.221 1 98.62 401 GLY A CA 1
ATOM 3160 C C . GLY A 1 401 ? 2.92 -8.484 -1.944 1 98.62 401 GLY A C 1
ATOM 3161 O O . GLY A 1 401 ? 2.168 -9.008 -1.123 1 98.62 401 GLY A O 1
ATOM 3162 N N . ASP A 1 402 ? 3.324 -7.254 -1.842 1 97.5 402 ASP A N 1
ATOM 3163 C CA . ASP A 1 402 ? 3.254 -6.527 -0.579 1 97.5 402 ASP A CA 1
ATOM 3164 C C . ASP A 1 402 ? 1.827 -6.07 -0.287 1 97.5 402 ASP A C 1
ATOM 3166 O O . ASP A 1 402 ? 1.477 -5.809 0.866 1 97.5 402 ASP A O 1
ATOM 3170 N N . THR A 1 403 ? 1.043 -5.906 -1.297 1 97.88 403 THR A N 1
ATOM 3171 C CA . THR A 1 403 ? -0.254 -5.273 -1.081 1 97.88 403 THR A CA 1
ATOM 3172 C C . THR A 1 403 ? -1.383 -6.289 -1.229 1 97.88 403 THR A C 1
ATOM 3174 O O . THR A 1 403 ? -2.549 -5.914 -1.364 1 97.88 403 THR A O 1
ATOM 3177 N N . ASP A 1 404 ? -0.998 -7.59 -1.269 1 98.25 404 ASP A N 1
ATOM 3178 C CA . ASP A 1 404 ? -1.954 -8.695 -1.283 1 98.25 404 ASP A CA 1
ATOM 3179 C C . ASP A 1 404 ? -2.537 -8.93 0.108 1 98.25 404 ASP A C 1
ATOM 3181 O O . ASP A 1 404 ? -1.794 -9.094 1.078 1 98.25 404 ASP A O 1
ATOM 3185 N N . ALA A 1 405 ? -3.822 -9.039 0.173 1 98.25 405 ALA A N 1
ATOM 3186 C CA . ALA A 1 405 ? -4.445 -9.281 1.473 1 98.25 405 ALA A CA 1
ATOM 3187 C C . ALA A 1 405 ? -5.07 -10.672 1.536 1 98.25 405 ALA A C 1
ATOM 3189 O O . ALA A 1 405 ? -5.691 -11.031 2.537 1 98.25 405 ALA A O 1
ATOM 3190 N N . ARG A 1 406 ? -4.961 -11.445 0.529 1 97.75 406 ARG A N 1
ATOM 3191 C CA . ARG A 1 406 ? -5.48 -12.805 0.528 1 97.75 406 ARG A CA 1
ATOM 3192 C C . ARG A 1 406 ? -4.469 -13.781 1.13 1 97.75 406 ARG A C 1
ATOM 3194 O O . ARG A 1 406 ? -4.812 -14.578 2.006 1 97.75 406 ARG A O 1
ATOM 3201 N N . VAL A 1 407 ? -3.336 -13.781 0.615 1 98.31 407 VAL A N 1
ATOM 3202 C CA . VAL A 1 407 ? -2.176 -14.461 1.184 1 98.31 407 VAL A CA 1
ATOM 3203 C C . VAL A 1 407 ? -1.04 -13.461 1.388 1 98.31 407 VAL A C 1
ATOM 3205 O O . VAL A 1 407 ? -0.034 -13.5 0.676 1 98.31 407 VAL A O 1
ATOM 3208 N N . PRO A 1 408 ? -1.196 -12.641 2.377 1 98.62 408 PRO A N 1
ATOM 3209 C CA . PRO A 1 408 ? -0.257 -11.531 2.566 1 98.62 408 PRO A CA 1
ATOM 3210 C C . PRO A 1 408 ? 1.106 -11.992 3.072 1 98.62 408 PRO A C 1
ATOM 3212 O O . PRO A 1 408 ? 1.29 -13.18 3.371 1 98.62 408 PRO A O 1
ATOM 3215 N N . ILE A 1 409 ? 2.018 -11.094 3.096 1 98.62 409 ILE A N 1
ATOM 3216 C CA . ILE A 1 409 ? 3.383 -11.383 3.521 1 98.62 409 ILE A CA 1
ATOM 3217 C C . ILE A 1 409 ? 3.377 -11.906 4.957 1 98.62 409 ILE A C 1
ATOM 3219 O O . ILE A 1 409 ? 4.191 -12.758 5.316 1 98.62 409 ILE A O 1
ATOM 3223 N N . THR A 1 410 ? 2.477 -11.438 5.82 1 98.69 410 THR A N 1
ATOM 3224 C CA . THR A 1 410 ? 2.379 -11.961 7.18 1 98.69 410 THR A CA 1
ATOM 3225 C C . THR A 1 410 ? 2.047 -13.445 7.16 1 98.69 410 THR A C 1
ATOM 3227 O O . THR A 1 410 ? 2.607 -14.219 7.941 1 98.69 410 THR A O 1
ATOM 3230 N N . SER A 1 411 ? 1.138 -13.883 6.242 1 98.56 411 SER A N 1
ATOM 3231 C CA . SER A 1 411 ? 0.835 -15.297 6.074 1 98.56 411 SER A CA 1
ATOM 3232 C C . SER A 1 411 ? 2.074 -16.078 5.656 1 98.56 411 SER A C 1
ATOM 3234 O O . SER A 1 411 ? 2.371 -17.141 6.223 1 98.56 411 SER A O 1
ATOM 3236 N N . SER A 1 412 ? 2.744 -15.602 4.652 1 98.69 412 SER A N 1
ATOM 3237 C CA . SER A 1 412 ? 3.945 -16.266 4.156 1 98.69 412 SER A CA 1
ATOM 3238 C C . SER A 1 412 ? 5.008 -16.375 5.246 1 98.69 412 SER A C 1
ATOM 3240 O O . SER A 1 412 ? 5.613 -17.438 5.426 1 98.69 412 SER A O 1
ATOM 3242 N N . ARG A 1 413 ? 5.152 -15.273 5.965 1 98.25 413 ARG A N 1
ATOM 3243 C CA . ARG A 1 413 ? 6.148 -15.234 7.031 1 98.25 413 ARG A CA 1
ATOM 3244 C C . ARG A 1 413 ? 5.824 -16.25 8.125 1 98.25 413 ARG A C 1
ATOM 3246 O O . ARG A 1 413 ? 6.707 -16.984 8.578 1 98.25 413 ARG A O 1
ATOM 3253 N N . TYR A 1 414 ? 4.586 -16.203 8.562 1 98.44 414 TYR A N 1
ATOM 3254 C CA . TYR A 1 414 ? 4.191 -17.141 9.617 1 98.44 414 TYR A CA 1
ATOM 3255 C C . TYR A 1 414 ? 4.387 -18.578 9.18 1 98.44 414 TYR A C 1
ATOM 3257 O O . TYR A 1 414 ? 4.879 -19.406 9.953 1 98.44 414 TYR A O 1
ATOM 3265 N N . SER A 1 415 ? 4.062 -18.906 7.945 1 98.56 415 SER A N 1
ATOM 3266 C CA . SER A 1 415 ? 4.195 -20.266 7.426 1 98.56 415 SER A CA 1
ATOM 3267 C C . SER A 1 415 ? 5.66 -20.672 7.32 1 98.56 415 SER A C 1
ATOM 3269 O O . SER A 1 415 ? 6.031 -21.781 7.715 1 98.56 415 SER A O 1
ATOM 3271 N N . VAL A 1 416 ? 6.48 -19.812 6.762 1 98.56 416 VAL A N 1
ATOM 3272 C CA . VAL A 1 416 ? 7.898 -20.109 6.586 1 98.56 416 VAL A CA 1
ATOM 3273 C C . VAL A 1 416 ? 8.57 -20.266 7.949 1 98.56 416 VAL A C 1
ATOM 3275 O O . VAL A 1 416 ? 9.414 -21.141 8.133 1 98.56 416 VAL A O 1
ATOM 3278 N N . ASN A 1 417 ? 8.172 -19.375 8.922 1 98.12 417 ASN A N 1
ATOM 3279 C CA . ASN A 1 417 ? 8.727 -19.469 10.266 1 98.12 417 ASN A CA 1
ATOM 3280 C C . ASN A 1 417 ? 8.43 -20.812 10.906 1 98.12 417 ASN A C 1
ATOM 3282 O O . ASN A 1 417 ? 9.234 -21.328 11.688 1 98.12 417 ASN A O 1
ATOM 3286 N N . ALA A 1 418 ? 7.324 -21.391 10.57 1 98 418 ALA A N 1
ATOM 3287 C CA . ALA A 1 418 ? 6.922 -22.672 11.148 1 98 418 ALA A CA 1
ATOM 3288 C C . ALA A 1 418 ? 7.836 -23.797 10.672 1 98 418 ALA A C 1
ATOM 3290 O O . ALA A 1 418 ? 7.855 -24.875 11.266 1 98 418 ALA A O 1
ATOM 3291 N N . LEU A 1 419 ? 8.594 -23.594 9.609 1 98.19 419 LEU A N 1
ATOM 3292 C CA . LEU A 1 419 ? 9.539 -24.594 9.109 1 98.19 419 LEU A CA 1
ATOM 3293 C C . LEU A 1 419 ? 10.789 -24.641 9.977 1 98.19 419 LEU A C 1
ATOM 3295 O O . LEU A 1 419 ? 11.555 -25.609 9.93 1 98.19 419 LEU A O 1
ATOM 3299 N N . ASN A 1 420 ? 11.039 -23.562 10.766 1 97.38 420 ASN A N 1
ATOM 3300 C CA . ASN A 1 420 ? 12.18 -23.469 11.664 1 97.38 420 ASN A CA 1
ATOM 3301 C C . ASN A 1 420 ? 13.492 -23.734 10.945 1 97.38 420 ASN A C 1
ATOM 3303 O O . ASN A 1 420 ? 14.312 -24.531 11.414 1 97.38 420 ASN A O 1
ATOM 3307 N N . LEU A 1 421 ? 13.656 -23.188 9.789 1 98.06 421 LEU A N 1
ATOM 3308 C CA . LEU A 1 421 ? 14.883 -23.312 9.016 1 98.06 421 LEU A CA 1
ATOM 3309 C C . LEU A 1 421 ? 15.914 -22.281 9.461 1 98.06 421 LEU A C 1
ATOM 3311 O O . LEU A 1 421 ? 15.57 -21.156 9.789 1 98.06 421 LEU A O 1
ATOM 3315 N N . PRO A 1 422 ? 17.203 -22.672 9.461 1 97.44 422 PRO A N 1
ATOM 3316 C CA . PRO A 1 422 ? 18.234 -21.688 9.789 1 97.44 422 PRO A CA 1
ATOM 3317 C C . PRO A 1 422 ? 18.328 -20.547 8.773 1 97.44 422 PRO A C 1
ATOM 3319 O O . PRO A 1 422 ? 18.203 -20.781 7.57 1 97.44 422 PRO A O 1
ATOM 3322 N N . ILE A 1 423 ? 18.547 -19.344 9.227 1 97.56 423 ILE A N 1
ATOM 3323 C CA . ILE A 1 423 ? 18.719 -18.188 8.352 1 97.56 423 ILE A CA 1
ATOM 3324 C C . ILE A 1 423 ? 20.141 -18.188 7.766 1 97.56 423 ILE A C 1
ATOM 3326 O O . ILE A 1 423 ? 21.109 -18.359 8.5 1 97.56 423 ILE A O 1
ATOM 3330 N N . VAL A 1 424 ? 20.25 -18.047 6.496 1 97.25 424 VAL A N 1
ATOM 3331 C CA . VAL A 1 424 ? 21.531 -18.031 5.797 1 97.25 424 VAL A CA 1
ATOM 3332 C C . VAL A 1 424 ? 21.875 -16.609 5.371 1 97.25 424 VAL A C 1
ATOM 3334 O O . VAL A 1 424 ? 23.047 -16.219 5.363 1 97.25 424 VAL A O 1
ATOM 3337 N N . THR A 1 425 ? 20.953 -15.828 4.914 1 97.12 425 THR A N 1
ATOM 3338 C CA . THR A 1 425 ? 21.062 -14.414 4.598 1 97.12 425 THR A CA 1
ATOM 3339 C C . THR A 1 425 ? 20.016 -13.602 5.359 1 97.12 425 THR A C 1
ATOM 3341 O O . THR A 1 425 ? 18.812 -13.852 5.223 1 97.12 425 THR A O 1
ATOM 3344 N N . ALA A 1 426 ? 20.516 -12.656 6.117 1 96.75 426 ALA A N 1
ATOM 3345 C CA . ALA A 1 426 ? 19.625 -11.836 6.93 1 96.75 426 ALA A CA 1
ATOM 3346 C C . ALA A 1 426 ? 18.734 -10.969 6.051 1 96.75 426 ALA A C 1
ATOM 3348 O O . ALA A 1 426 ? 19.062 -10.68 4.902 1 96.75 426 ALA A O 1
ATOM 3349 N N . TRP A 1 427 ? 17.641 -10.586 6.648 1 98 427 TRP A N 1
ATOM 3350 C CA . TRP A 1 427 ? 16.641 -9.742 5.992 1 98 427 TRP A CA 1
ATOM 3351 C C . TRP A 1 427 ? 17.281 -8.484 5.422 1 98 427 TRP A C 1
ATOM 3353 O O . TRP A 1 427 ? 18.016 -7.781 6.125 1 98 427 TRP A O 1
ATOM 3363 N N . ARG A 1 428 ? 17.062 -8.148 4.188 1 97.62 428 ARG A N 1
ATOM 3364 C CA . ARG A 1 428 ? 17.594 -6.969 3.518 1 97.62 428 ARG A CA 1
ATOM 3365 C C . ARG A 1 428 ? 16.75 -6.602 2.299 1 97.62 428 ARG A C 1
ATOM 3367 O O . ARG A 1 428 ? 16.031 -7.445 1.759 1 97.62 428 ARG A O 1
ATOM 3374 N N . PRO A 1 429 ? 16.891 -5.371 1.838 1 98.06 429 PRO A N 1
ATOM 3375 C CA . PRO A 1 429 ? 16.234 -5.016 0.572 1 98.06 429 PRO A CA 1
ATOM 3376 C C . PRO A 1 429 ? 16.969 -5.574 -0.644 1 98.06 429 PRO A C 1
ATOM 3378 O O . PRO A 1 429 ? 18.156 -5.93 -0.547 1 98.06 429 PRO A O 1
ATOM 3381 N N . TRP A 1 430 ? 16.281 -5.801 -1.685 1 98.38 430 TRP A N 1
ATOM 3382 C CA . TRP A 1 430 ? 16.875 -5.945 -3.01 1 98.38 430 TRP A CA 1
ATOM 3383 C C . TRP A 1 430 ? 16.453 -4.801 -3.922 1 98.38 430 TRP A C 1
ATOM 3385 O O . TRP A 1 430 ? 15.43 -4.156 -3.686 1 98.38 430 TRP A O 1
ATOM 3395 N N . TYR A 1 431 ? 17.281 -4.449 -4.93 1 97.69 431 TYR A N 1
ATOM 3396 C CA . TYR A 1 431 ? 17.094 -3.211 -5.68 1 97.69 431 TYR A CA 1
ATOM 3397 C C . TYR A 1 431 ? 16.953 -3.49 -7.172 1 97.69 431 TYR A C 1
ATOM 3399 O O . TYR A 1 431 ? 17.531 -4.457 -7.684 1 97.69 431 TYR A O 1
ATOM 3407 N N . LEU A 1 432 ? 16.188 -2.781 -7.801 1 96.88 432 LEU A N 1
ATOM 3408 C CA . LEU A 1 432 ? 16.062 -2.67 -9.25 1 96.88 432 LEU A CA 1
ATOM 3409 C C . LEU A 1 432 ? 15.93 -1.21 -9.672 1 96.88 432 LEU A C 1
ATOM 3411 O O . LEU A 1 432 ? 15.086 -0.479 -9.148 1 96.88 432 LEU A O 1
ATOM 3415 N N . ASN A 1 433 ? 16.766 -0.756 -10.594 1 94 433 ASN A N 1
ATOM 3416 C CA . ASN A 1 433 ? 16.75 0.62 -11.078 1 94 433 ASN A CA 1
ATOM 3417 C C . ASN A 1 433 ? 16.844 1.621 -9.938 1 94 433 ASN A C 1
ATOM 3419 O O . ASN A 1 433 ? 16.094 2.59 -9.883 1 94 433 ASN A O 1
ATOM 3423 N N . LYS A 1 434 ? 17.594 1.341 -8.953 1 93.81 434 LYS A N 1
ATOM 3424 C CA . LYS A 1 434 ? 17.938 2.209 -7.832 1 93.81 434 LYS A CA 1
ATOM 3425 C C . LYS A 1 434 ? 16.75 2.371 -6.883 1 93.81 434 LYS A C 1
ATOM 3427 O O . LYS A 1 434 ? 16.734 3.271 -6.043 1 93.81 434 LYS A O 1
ATOM 3432 N N . GLU A 1 435 ? 15.812 1.558 -7.02 1 96.12 435 GLU A N 1
ATOM 3433 C CA . GLU A 1 435 ? 14.68 1.516 -6.105 1 96.12 435 GLU A CA 1
ATOM 3434 C C . GLU A 1 435 ? 14.594 0.17 -5.391 1 96.12 435 GLU A C 1
ATOM 3436 O O . GLU A 1 435 ? 14.984 -0.859 -5.945 1 96.12 435 GLU A O 1
ATOM 3441 N N . VAL A 1 436 ? 14.148 0.234 -4.188 1 97.81 436 VAL A N 1
ATOM 3442 C CA . VAL A 1 436 ? 13.898 -1.021 -3.488 1 97.81 436 VAL A CA 1
ATOM 3443 C C . VAL A 1 436 ? 12.859 -1.837 -4.246 1 97.81 436 VAL A C 1
ATOM 3445 O O . VAL A 1 436 ? 11.734 -1.374 -4.457 1 97.81 436 VAL A O 1
ATOM 3448 N N . GLY A 1 437 ? 13.227 -3 -4.703 1 98.19 437 GLY A N 1
ATOM 3449 C CA . GLY A 1 437 ? 12.297 -3.908 -5.359 1 98.19 437 GLY A CA 1
ATOM 3450 C C . GLY A 1 437 ? 11.445 -4.695 -4.383 1 98.19 437 GLY A C 1
ATOM 3451 O O . GLY A 1 437 ? 10.344 -5.141 -4.73 1 98.19 437 GLY A O 1
ATOM 3452 N N . GLY A 1 438 ? 11.914 -4.871 -3.24 1 98.44 438 GLY A N 1
ATOM 3453 C CA . GLY A 1 438 ? 11.328 -5.609 -2.131 1 98.44 438 GLY A CA 1
ATOM 3454 C C . GLY A 1 438 ? 12.352 -6.023 -1.089 1 98.44 438 GLY A C 1
ATOM 3455 O O . GLY A 1 438 ? 13.359 -5.34 -0.895 1 98.44 438 GLY A O 1
ATOM 3456 N N . TYR A 1 439 ? 12.039 -7.039 -0.375 1 98.69 439 TYR A N 1
ATOM 3457 C CA . TYR A 1 439 ? 12.906 -7.52 0.692 1 98.69 439 TYR A CA 1
ATOM 3458 C C . TYR A 1 439 ? 13.062 -9.039 0.629 1 98.69 439 TYR A C 1
ATOM 3460 O O . TYR A 1 439 ? 12.289 -9.711 -0.052 1 98.69 439 TYR A O 1
ATOM 3468 N N . LEU A 1 440 ? 14.094 -9.539 1.292 1 98.5 440 LEU A N 1
ATOM 3469 C CA . LEU A 1 440 ? 14.273 -10.984 1.268 1 98.5 440 LEU A CA 1
ATOM 3470 C C . LEU A 1 440 ? 14.984 -11.469 2.527 1 98.5 440 LEU A C 1
ATOM 3472 O O . LEU A 1 440 ? 15.625 -10.68 3.223 1 98.5 440 LEU A O 1
ATOM 3476 N N . GLU A 1 441 ? 14.766 -12.617 2.857 1 98.31 441 GLU A N 1
ATOM 3477 C CA . GLU A 1 441 ? 15.469 -13.414 3.859 1 98.31 441 GLU A CA 1
ATOM 3478 C C . GLU A 1 441 ? 15.68 -14.852 3.381 1 98.31 441 GLU A C 1
ATOM 3480 O O . GLU A 1 441 ? 14.719 -15.523 2.996 1 98.31 441 GLU A O 1
ATOM 3485 N N . ALA A 1 442 ? 16.922 -15.258 3.334 1 98.12 442 ALA A N 1
ATOM 3486 C CA . ALA A 1 442 ? 17.234 -16.609 2.854 1 98.12 442 ALA A CA 1
ATOM 3487 C C . ALA A 1 442 ? 17.422 -17.562 4.016 1 98.12 442 ALA A C 1
ATOM 3489 O O . ALA A 1 442 ? 18.125 -17.25 4.98 1 98.12 442 ALA A O 1
ATOM 3490 N N . TYR A 1 443 ? 16.75 -18.625 3.926 1 98.12 443 TYR A N 1
ATOM 3491 C CA . TYR A 1 443 ? 16.906 -19.766 4.824 1 98.12 443 TYR A CA 1
ATOM 3492 C C . TYR A 1 443 ? 17.609 -20.922 4.125 1 98.12 443 TYR A C 1
ATOM 3494 O O . TYR A 1 443 ? 17.797 -20.891 2.908 1 98.12 443 TYR A O 1
ATOM 3502 N N . GLN A 1 444 ? 18.062 -21.859 4.918 1 97.75 444 GLN A N 1
ATOM 3503 C CA . GLN A 1 444 ? 18.625 -23.062 4.297 1 97.75 444 GLN A CA 1
ATOM 3504 C C . GLN A 1 444 ? 17.578 -23.75 3.414 1 97.75 444 GLN A C 1
ATOM 3506 O O . GLN A 1 444 ? 16.609 -24.312 3.916 1 97.75 444 GLN A O 1
ATOM 3511 N N . GLY A 1 445 ? 17.75 -23.672 2.127 1 97.94 445 GLY A N 1
ATOM 3512 C CA . GLY A 1 445 ? 16.906 -24.375 1.169 1 97.94 445 GLY A CA 1
ATOM 3513 C C . GLY A 1 445 ? 15.703 -23.578 0.719 1 97.94 445 GLY A C 1
ATOM 3514 O O . GLY A 1 445 ? 14.977 -24 -0.186 1 97.94 445 GLY A O 1
ATOM 3515 N N . LEU A 1 446 ? 15.422 -22.422 1.355 1 98.69 446 LEU A N 1
ATOM 3516 C CA . LEU A 1 446 ? 14.219 -21.656 1.041 1 98.69 446 LEU A CA 1
ATOM 3517 C C . LEU A 1 446 ? 14.492 -20.156 1.078 1 98.69 446 LEU A C 1
ATOM 3519 O O . LEU A 1 446 ? 15.188 -19.672 1.977 1 98.69 446 LEU A O 1
ATOM 3523 N N . LEU A 1 447 ? 14.023 -19.469 0.128 1 98.75 447 LEU A N 1
ATOM 3524 C CA . LEU A 1 447 ? 14.078 -18 0.111 1 98.75 447 LEU A CA 1
ATOM 3525 C C . LEU A 1 447 ? 12.688 -17.406 0.245 1 98.75 447 LEU A C 1
ATOM 3527 O O . LEU A 1 447 ? 11.773 -17.781 -0.494 1 98.75 447 LEU A O 1
ATOM 3531 N N . LEU A 1 448 ? 12.484 -16.594 1.262 1 98.81 448 LEU A N 1
ATOM 3532 C CA . LEU A 1 448 ? 11.32 -15.719 1.328 1 98.81 448 LEU A CA 1
ATOM 3533 C C . LEU A 1 448 ? 11.648 -14.352 0.738 1 98.81 448 LEU A C 1
ATOM 3535 O O . LEU A 1 448 ? 12.609 -13.695 1.16 1 98.81 448 LEU A O 1
ATOM 3539 N N . ILE A 1 449 ? 10.898 -13.922 -0.246 1 98.75 449 ILE A N 1
ATOM 3540 C CA . ILE A 1 449 ? 11.211 -12.672 -0.932 1 98.75 449 ILE A CA 1
ATOM 3541 C C . ILE A 1 449 ? 9.922 -11.922 -1.262 1 98.75 449 ILE A C 1
ATOM 3543 O O . ILE A 1 449 ? 8.906 -12.539 -1.571 1 98.75 449 ILE A O 1
ATOM 3547 N N . THR A 1 450 ? 9.922 -10.617 -1.099 1 98.69 450 THR A N 1
ATOM 3548 C CA . THR A 1 450 ? 8.727 -9.82 -1.383 1 98.69 450 THR A CA 1
ATOM 3549 C C . THR A 1 450 ? 8.953 -8.93 -2.6 1 98.69 450 THR A C 1
ATOM 3551 O O . THR A 1 450 ? 10.094 -8.719 -3.023 1 98.69 450 THR A O 1
ATOM 3554 N N . VAL A 1 451 ? 7.918 -8.531 -3.211 1 98.69 451 VAL A N 1
ATOM 3555 C CA . VAL A 1 451 ? 7.938 -7.582 -4.316 1 98.69 451 VAL A CA 1
ATOM 3556 C C . VAL A 1 451 ? 7.133 -6.34 -3.943 1 98.69 451 VAL A C 1
ATOM 3558 O O . VAL A 1 451 ? 5.906 -6.398 -3.83 1 98.69 451 VAL A O 1
ATOM 3561 N N . ARG A 1 452 ? 7.793 -5.23 -3.809 1 98.06 452 ARG A N 1
ATOM 3562 C CA . ARG A 1 452 ? 7.215 -3.977 -3.336 1 98.06 452 ARG A CA 1
ATOM 3563 C C . ARG A 1 452 ? 6.172 -3.451 -4.312 1 98.06 452 ARG A C 1
ATOM 3565 O O . ARG A 1 452 ? 6.441 -3.326 -5.512 1 98.06 452 ARG A O 1
ATOM 3572 N N . GLY A 1 453 ? 4.984 -3.174 -3.785 1 96.44 453 GLY A N 1
ATOM 3573 C CA . GLY A 1 453 ? 3.934 -2.553 -4.578 1 96.44 453 GLY A CA 1
ATOM 3574 C C . GLY A 1 453 ? 3.133 -3.549 -5.395 1 96.44 453 GLY A C 1
ATOM 3575 O O . GLY A 1 453 ? 2.209 -3.168 -6.117 1 96.44 453 GLY A O 1
ATOM 3576 N N . ALA A 1 454 ? 3.451 -4.824 -5.285 1 98 454 ALA A N 1
ATOM 3577 C CA . ALA A 1 454 ? 2.713 -5.824 -6.051 1 98 454 ALA A CA 1
ATOM 3578 C C . ALA A 1 454 ? 1.561 -6.398 -5.234 1 98 454 ALA A C 1
ATOM 3580 O O . ALA A 1 454 ? 1.679 -6.578 -4.02 1 98 454 ALA A O 1
ATOM 3581 N N . GLY A 1 455 ? 0.454 -6.738 -5.934 1 97.31 455 GLY A N 1
ATOM 3582 C CA . GLY A 1 455 ? -0.624 -7.523 -5.352 1 97.31 455 GLY A CA 1
ATOM 3583 C C . GLY A 1 455 ? -0.394 -9.016 -5.457 1 97.31 455 GLY A C 1
ATOM 3584 O O . GLY A 1 455 ? 0.751 -9.477 -5.473 1 97.31 455 GLY A O 1
ATOM 3585 N N . HIS A 1 456 ? -1.48 -9.75 -5.453 1 97.5 456 HIS A N 1
ATOM 3586 C CA . HIS A 1 456 ? -1.489 -11.203 -5.422 1 97.5 456 HIS A CA 1
ATOM 3587 C C . HIS A 1 456 ? -0.819 -11.789 -6.66 1 97.5 456 HIS A C 1
ATOM 3589 O O . HIS A 1 456 ? -0.041 -12.742 -6.559 1 97.5 456 HIS A O 1
ATOM 3595 N N . THR A 1 457 ? -1.244 -11.227 -7.801 1 97.44 457 THR A N 1
ATOM 3596 C CA . THR A 1 457 ? -0.628 -11.625 -9.062 1 97.44 457 THR A CA 1
ATOM 3597 C C . THR A 1 457 ? 0.58 -10.742 -9.375 1 97.44 457 THR A C 1
ATOM 3599 O O . THR A 1 457 ? 0.498 -9.844 -10.211 1 97.44 457 THR A O 1
ATOM 3602 N N . VAL A 1 458 ? 1.666 -11.078 -8.805 1 98.38 458 VAL A N 1
ATOM 3603 C CA . VAL A 1 458 ? 2.865 -10.25 -8.742 1 98.38 458 VAL A CA 1
ATOM 3604 C C . VAL A 1 458 ? 3.262 -9.805 -10.148 1 98.38 458 VAL A C 1
ATOM 3606 O O . VAL A 1 458 ? 3.475 -8.617 -10.398 1 98.38 458 VAL A O 1
ATOM 3609 N N . PRO A 1 459 ? 3.264 -10.688 -11.164 1 98.06 459 PRO A N 1
ATOM 3610 C CA . PRO A 1 459 ? 3.713 -10.25 -12.492 1 98.06 459 PRO A CA 1
ATOM 3611 C C . PRO A 1 459 ? 2.732 -9.289 -13.164 1 98.06 459 PRO A C 1
ATOM 3613 O O . PRO A 1 459 ? 3.104 -8.578 -14.094 1 98.06 459 PRO A O 1
ATOM 3616 N N . SER A 1 460 ? 1.44 -9.336 -12.711 1 96 460 SER A N 1
ATOM 3617 C CA . SER A 1 460 ? 0.468 -8.398 -13.273 1 96 460 SER A CA 1
ATOM 3618 C C . SER A 1 460 ? 0.71 -6.98 -12.766 1 96 460 SER A C 1
ATOM 3620 O O . SER A 1 460 ? 0.592 -6.02 -13.531 1 96 460 SER A O 1
ATOM 3622 N N . TYR A 1 461 ? 1.126 -6.879 -11.555 1 95.94 461 TYR A N 1
ATOM 3623 C CA . TYR A 1 461 ? 1.2 -5.574 -10.898 1 95.94 461 TYR A CA 1
ATOM 3624 C C . TYR A 1 461 ? 2.594 -4.973 -11.047 1 95.94 461 TYR A C 1
ATOM 3626 O O . TYR A 1 461 ? 2.746 -3.75 -11.078 1 95.94 461 TYR A O 1
ATOM 3634 N N . GLN A 1 462 ? 3.578 -5.859 -11.016 1 97.44 462 GLN A N 1
ATOM 3635 C CA . GLN A 1 462 ? 4.969 -5.434 -11.141 1 97.44 462 GLN A CA 1
ATOM 3636 C C . GLN A 1 462 ? 5.734 -6.328 -12.109 1 97.44 462 GLN A C 1
ATOM 3638 O O . GLN A 1 462 ? 6.617 -7.086 -11.695 1 97.44 462 GLN A O 1
ATOM 3643 N N . PRO A 1 463 ? 5.527 -6.16 -13.391 1 97.75 463 PRO A N 1
ATOM 3644 C CA . PRO A 1 463 ? 6.074 -7.094 -14.375 1 97.75 463 PRO A CA 1
ATOM 3645 C C . PRO A 1 463 ? 7.602 -7.102 -14.398 1 97.75 463 PRO A C 1
ATOM 3647 O O . PRO A 1 463 ? 8.219 -8.172 -14.445 1 97.75 463 PRO A O 1
ATOM 3650 N N . GLU A 1 464 ? 8.234 -5.918 -14.359 1 97.62 464 GLU A N 1
ATOM 3651 C CA . GLU A 1 464 ? 9.695 -5.855 -14.43 1 97.62 464 GLU A CA 1
ATOM 3652 C C . GLU A 1 464 ? 10.336 -6.48 -13.195 1 97.62 464 GLU A C 1
ATOM 3654 O O . GLU A 1 464 ? 11.297 -7.238 -13.305 1 97.62 464 GLU A O 1
ATOM 3659 N N . ARG A 1 465 ? 9.836 -6.125 -12.055 1 97.94 465 ARG A N 1
ATOM 3660 C CA . ARG A 1 465 ? 10.359 -6.695 -10.82 1 97.94 465 ARG A CA 1
ATOM 3661 C C . ARG A 1 465 ? 10.148 -8.203 -10.789 1 97.94 465 ARG A C 1
ATOM 3663 O O . ARG A 1 465 ? 11.008 -8.945 -10.305 1 97.94 465 ARG A O 1
ATOM 3670 N N . ALA A 1 466 ? 9.008 -8.633 -11.258 1 98.38 466 ALA A N 1
ATOM 3671 C CA . ALA A 1 466 ? 8.703 -10.062 -11.289 1 98.38 466 ALA A CA 1
ATOM 3672 C C . ALA A 1 466 ? 9.695 -10.812 -12.172 1 98.38 466 ALA A C 1
ATOM 3674 O O . ALA A 1 466 ? 10.188 -11.875 -11.797 1 98.38 466 ALA A O 1
ATOM 3675 N N . LEU A 1 467 ? 9.984 -10.273 -13.336 1 98.44 467 LEU A N 1
ATOM 3676 C CA . LEU A 1 467 ? 10.938 -10.914 -14.234 1 98.44 467 LEU A CA 1
ATOM 3677 C C . LEU A 1 467 ? 12.336 -10.945 -13.609 1 98.44 467 LEU A C 1
ATOM 3679 O O . LEU A 1 467 ? 13.062 -11.922 -13.758 1 98.44 467 LEU A O 1
ATOM 3683 N N . THR A 1 468 ? 12.68 -9.828 -12.93 1 97.88 468 THR A N 1
ATOM 3684 C CA . THR A 1 468 ? 13.969 -9.766 -12.266 1 97.88 468 THR A CA 1
ATOM 3685 C C . THR A 1 468 ? 14.086 -10.859 -11.211 1 97.88 468 THR A C 1
ATOM 3687 O O . THR A 1 468 ? 15.102 -11.555 -11.133 1 97.88 468 THR A O 1
ATOM 3690 N N . LEU A 1 469 ? 13.062 -10.961 -10.414 1 98 469 LEU A N 1
ATOM 3691 C CA . LEU A 1 469 ? 13.016 -12 -9.391 1 98 469 LEU A CA 1
ATOM 3692 C C . LEU A 1 469 ? 13.086 -13.383 -10.023 1 98 469 LEU A C 1
ATOM 3694 O O . LEU A 1 469 ? 13.836 -14.25 -9.562 1 98 469 LEU A O 1
ATOM 3698 N N . PHE A 1 470 ? 12.367 -13.625 -11.039 1 98.56 470 PHE A N 1
ATOM 3699 C CA . PHE A 1 470 ? 12.312 -14.906 -11.727 1 98.56 470 PHE A CA 1
ATOM 3700 C C . PHE A 1 470 ? 13.664 -15.266 -12.32 1 98.56 470 PHE A C 1
ATOM 3702 O O . PHE A 1 470 ? 14.117 -16.406 -12.211 1 98.56 470 PHE A O 1
ATOM 3709 N N . SER A 1 471 ? 14.281 -14.312 -12.945 1 98.38 471 SER A N 1
ATOM 3710 C CA . SER A 1 471 ? 15.617 -14.523 -13.492 1 98.38 471 SER A CA 1
ATOM 3711 C C . SER A 1 471 ? 16.609 -14.93 -12.406 1 98.38 471 SER A C 1
ATOM 3713 O O . SER A 1 471 ? 17.438 -15.812 -12.617 1 98.38 471 SER A O 1
ATOM 3715 N N . SER A 1 472 ? 16.531 -14.25 -11.297 1 98.25 472 SER A N 1
ATOM 3716 C CA . SER A 1 472 ? 17.391 -14.594 -10.164 1 98.25 472 SER A CA 1
ATOM 3717 C C . SER A 1 472 ? 17.125 -16.016 -9.688 1 98.25 472 SER A C 1
ATOM 3719 O O . SER A 1 472 ? 18.062 -16.75 -9.367 1 98.25 472 SER A O 1
ATOM 3721 N N . PHE A 1 473 ? 15.914 -16.391 -9.625 1 98.62 473 PHE A N 1
ATOM 3722 C CA . PHE A 1 473 ? 15.531 -17.734 -9.219 1 98.62 473 PHE A CA 1
ATOM 3723 C C . PHE A 1 473 ? 16.172 -18.781 -10.125 1 98.62 473 PHE A C 1
ATOM 3725 O O . PHE A 1 473 ? 16.797 -19.719 -9.648 1 98.62 473 PHE A O 1
ATOM 3732 N N . LEU A 1 474 ? 16 -18.594 -11.453 1 98.5 474 LEU A N 1
ATOM 3733 C CA . LEU A 1 474 ? 16.531 -19.547 -12.43 1 98.5 474 LEU A CA 1
ATOM 3734 C C . LEU A 1 474 ? 18.047 -19.609 -12.359 1 98.5 474 LEU A C 1
ATOM 3736 O O . LEU A 1 474 ? 18.641 -20.672 -12.547 1 98.5 474 LEU A O 1
ATOM 3740 N N . GLY A 1 475 ? 18.672 -18.453 -12.047 1 96.56 475 GLY A N 1
ATOM 3741 C CA . GLY A 1 475 ? 20.109 -18.375 -11.977 1 96.56 475 GLY A CA 1
ATOM 3742 C C . GLY A 1 475 ? 20.672 -18.859 -10.648 1 96.56 475 GLY A C 1
ATOM 3743 O O . GLY A 1 475 ? 21.875 -19.062 -10.508 1 96.56 475 GLY A O 1
ATOM 3744 N N . GLY A 1 476 ? 19.844 -19.047 -9.68 1 95.38 476 GLY A N 1
ATOM 3745 C CA . GLY A 1 476 ? 20.297 -19.453 -8.352 1 95.38 476 GLY A CA 1
ATOM 3746 C C . GLY A 1 476 ? 21.047 -18.375 -7.609 1 95.38 476 GLY A C 1
ATOM 3747 O O . GLY A 1 476 ? 22 -18.641 -6.898 1 95.38 476 GLY A O 1
ATOM 3748 N N . MET A 1 477 ? 20.656 -17.172 -7.891 1 95.19 477 MET A N 1
ATOM 3749 C CA . MET A 1 477 ? 21.281 -16.016 -7.266 1 95.19 477 MET A CA 1
ATOM 3750 C C . MET A 1 477 ? 20.25 -15.094 -6.641 1 95.19 477 MET A C 1
ATOM 3752 O O . MET A 1 477 ? 19.125 -14.977 -7.148 1 95.19 477 MET A O 1
ATOM 3756 N N . LEU A 1 478 ? 20.641 -14.5 -5.539 1 95.5 478 LEU A N 1
ATOM 3757 C CA . LEU A 1 478 ? 19.75 -13.508 -4.941 1 95.5 478 LEU A CA 1
ATOM 3758 C C . LEU A 1 478 ? 19.734 -12.227 -5.762 1 95.5 478 LEU A C 1
ATOM 3760 O O . LEU A 1 478 ? 20.75 -11.852 -6.355 1 95.5 478 LEU A O 1
ATOM 3764 N N . PRO A 1 479 ? 18.609 -11.562 -5.824 1 93.25 479 PRO A N 1
ATOM 3765 C CA . PRO A 1 479 ? 18.594 -10.266 -6.512 1 93.25 479 PRO A CA 1
ATOM 3766 C C . PRO A 1 479 ? 19.547 -9.258 -5.887 1 93.25 479 PRO A C 1
ATOM 3768 O O . PRO A 1 479 ? 19.984 -9.438 -4.746 1 93.25 479 PRO A O 1
ATOM 3771 N N . PRO A 1 480 ? 19.844 -8.195 -6.605 1 89 480 PRO A N 1
ATOM 3772 C CA . PRO A 1 480 ? 20.875 -7.246 -6.191 1 89 480 PRO A CA 1
ATOM 3773 C C . PRO A 1 480 ? 20.547 -6.547 -4.871 1 89 480 PRO A C 1
ATOM 3775 O O . PRO A 1 480 ? 19.375 -6.215 -4.625 1 89 480 PRO A O 1
ATOM 3778 N N . SER A 1 481 ? 21.578 -6.27 -4.043 1 89.88 481 SER A N 1
ATOM 3779 C CA . SER A 1 481 ? 21.422 -5.625 -2.744 1 89.88 481 SER A CA 1
ATOM 3780 C C . SER A 1 481 ? 21.609 -4.113 -2.852 1 89.88 481 SER A C 1
ATOM 3782 O O . SER A 1 481 ? 21.531 -3.4 -1.847 1 89.88 481 SER A O 1
ATOM 3784 N N . SER A 1 482 ? 22.047 -3.592 -3.947 1 85.44 482 SER A N 1
ATOM 3785 C CA . SER A 1 482 ? 22.219 -2.164 -4.195 1 85.44 482 SER A CA 1
ATOM 3786 C C . SER A 1 482 ? 21.969 -1.824 -5.66 1 85.44 482 SER A C 1
ATOM 3788 O O . SER A 1 482 ? 22.078 -2.688 -6.535 1 85.44 482 SER A O 1
ATOM 3790 N N . MET B 1 1 ? 52.312 18.75 23.281 1 23.34 1 MET B N 1
ATOM 3791 C CA . MET B 1 1 ? 51 19.375 23.078 1 23.34 1 MET B CA 1
ATOM 3792 C C . MET B 1 1 ? 50.281 18.734 21.906 1 23.34 1 MET B C 1
ATOM 3794 O O . MET B 1 1 ? 50.438 19.172 20.75 1 23.34 1 MET B O 1
ATOM 3798 N N . LYS B 1 2 ? 50.25 17.344 21.844 1 28.42 2 LYS B N 1
ATOM 3799 C CA . LYS B 1 2 ? 49.594 16.516 20.828 1 28.42 2 LYS B CA 1
ATOM 3800 C C . LYS B 1 2 ? 48.125 16.844 20.688 1 28.42 2 LYS B C 1
ATOM 3802 O O . LYS B 1 2 ? 47.344 16.688 21.656 1 28.42 2 LYS B O 1
ATOM 3807 N N . LEU B 1 3 ? 47.844 17.75 19.703 1 26.84 3 LEU B N 1
ATOM 3808 C CA . LEU B 1 3 ? 46.5 18.141 19.281 1 26.84 3 LEU B CA 1
ATOM 3809 C C . LEU B 1 3 ? 45.656 16.922 18.891 1 26.84 3 LEU B C 1
ATOM 3811 O O . LEU B 1 3 ? 46 16.219 17.953 1 26.84 3 LEU B O 1
ATOM 3815 N N . ILE B 1 4 ? 45.094 16.312 19.844 1 31.7 4 ILE B N 1
ATOM 3816 C CA . ILE B 1 4 ? 44.125 15.219 19.641 1 31.7 4 ILE B CA 1
ATOM 3817 C C . ILE B 1 4 ? 43 15.688 18.734 1 31.7 4 ILE B C 1
ATOM 3819 O O . ILE B 1 4 ? 42.219 16.562 19.125 1 31.7 4 ILE B O 1
ATOM 3823 N N . ALA B 1 5 ? 43.219 15.633 17.391 1 29.94 5 ALA B N 1
ATOM 3824 C CA . ALA B 1 5 ? 42.188 15.805 16.359 1 29.94 5 ALA B CA 1
ATOM 3825 C C . ALA B 1 5 ? 41.031 14.859 16.578 1 29.94 5 ALA B C 1
ATOM 3827 O O . ALA B 1 5 ? 41.156 13.641 16.469 1 29.94 5 ALA B O 1
ATOM 3828 N N . ALA B 1 6 ? 40.156 15.25 17.516 1 29.16 6 ALA B N 1
ATOM 3829 C CA . ALA B 1 6 ? 38.844 14.586 17.625 1 29.16 6 ALA B CA 1
ATOM 3830 C C . ALA B 1 6 ? 38.094 14.633 16.297 1 29.16 6 ALA B C 1
ATOM 3832 O O . ALA B 1 6 ? 37.594 15.688 15.891 1 29.16 6 ALA B O 1
ATOM 3833 N N . PHE B 1 7 ? 38.5 13.859 15.328 1 28.25 7 PHE B N 1
ATOM 3834 C CA . PHE B 1 7 ? 37.719 13.68 14.125 1 28.25 7 PHE B CA 1
ATOM 3835 C C . PHE B 1 7 ? 36.312 13.141 14.469 1 28.25 7 PHE B C 1
ATOM 3837 O O . PHE B 1 7 ? 36.188 12 14.922 1 28.25 7 PHE B O 1
ATOM 3844 N N . CYS B 1 8 ? 35.438 14.039 14.906 1 27.27 8 CYS B N 1
ATOM 3845 C CA . CYS B 1 8 ? 34 13.734 14.922 1 27.27 8 CYS B CA 1
ATOM 3846 C C . CYS B 1 8 ? 33.562 13.086 13.609 1 27.27 8 CYS B C 1
ATOM 3848 O O . CYS B 1 8 ? 33.562 13.734 12.562 1 27.27 8 CYS B O 1
ATOM 3850 N N . LEU B 1 9 ? 33.812 11.82 13.406 1 27.19 9 LEU B N 1
ATOM 3851 C CA . LEU B 1 9 ? 33.188 11.023 12.359 1 27.19 9 LEU B CA 1
ATOM 3852 C C . LEU B 1 9 ? 31.672 11.266 12.312 1 27.19 9 LEU B C 1
ATOM 3854 O O . LEU B 1 9 ? 30.922 10.719 13.125 1 27.19 9 LEU B O 1
ATOM 3858 N N . LEU B 1 10 ? 31.219 12.484 12.078 1 27.91 10 LEU B N 1
ATOM 3859 C CA . LEU B 1 10 ? 29.859 12.57 11.586 1 27.91 10 LEU B CA 1
ATOM 3860 C C . LEU B 1 10 ? 29.609 11.555 10.477 1 27.91 10 LEU B C 1
ATOM 3862 O O . LEU B 1 10 ? 30.172 11.68 9.383 1 27.91 10 LEU B O 1
ATOM 3866 N N . ALA B 1 11 ? 29.484 10.336 10.805 1 30.45 11 ALA B N 1
ATOM 3867 C CA . ALA B 1 11 ? 28.906 9.406 9.836 1 30.45 11 ALA B CA 1
ATOM 3868 C C . ALA B 1 11 ? 27.875 10.109 8.953 1 30.45 11 ALA B C 1
ATOM 3870 O O . ALA B 1 11 ? 26.891 10.656 9.453 1 30.45 11 ALA B O 1
ATOM 3871 N N . LEU B 1 12 ? 28.266 10.633 7.824 1 30.3 12 LEU B N 1
ATOM 3872 C CA . LEU B 1 12 ? 27.391 11.023 6.727 1 30.3 12 LEU B CA 1
ATOM 3873 C C . LEU B 1 12 ? 26.203 10.062 6.609 1 30.3 12 LEU B C 1
ATOM 3875 O O . LEU B 1 12 ? 26.375 8.922 6.152 1 30.3 12 LEU B O 1
ATOM 3879 N N . PHE B 1 13 ? 25.328 9.992 7.535 1 34.5 13 PHE B N 1
ATOM 3880 C CA . PHE B 1 13 ? 24.031 9.445 7.156 1 34.5 13 PHE B CA 1
ATOM 3881 C C . PHE B 1 13 ? 23.719 9.758 5.699 1 34.5 13 PHE B C 1
ATOM 3883 O O . PHE B 1 13 ? 23.719 10.914 5.293 1 34.5 13 PHE B O 1
ATOM 3890 N N . GLY B 1 14 ? 24.281 9.047 4.816 1 34.69 14 GLY B N 1
ATOM 3891 C CA . GLY B 1 14 ? 23.844 9.141 3.432 1 34.69 14 GLY B CA 1
ATOM 3892 C C . GLY B 1 14 ? 22.453 9.734 3.281 1 34.69 14 GLY B C 1
ATOM 3893 O O . GLY B 1 14 ? 21.531 9.359 4 1 34.69 14 GLY B O 1
ATOM 3894 N N . LEU B 1 15 ? 22.266 10.992 2.887 1 39.88 15 LEU B N 1
ATOM 3895 C CA . LEU B 1 15 ? 21.062 11.734 2.498 1 39.88 15 LEU B CA 1
ATOM 3896 C C . LEU B 1 15 ? 20.078 10.828 1.761 1 39.88 15 LEU B C 1
ATOM 3898 O O . LEU B 1 15 ? 20.297 10.477 0.599 1 39.88 15 LEU B O 1
ATOM 3902 N N . THR B 1 16 ? 19.578 9.859 2.354 1 47.16 16 THR B N 1
ATOM 3903 C CA . THR B 1 16 ? 18.453 9.117 1.777 1 47.16 16 THR B CA 1
ATOM 3904 C C . THR B 1 16 ? 17.438 10.07 1.152 1 47.16 16 THR B C 1
ATOM 3906 O O . THR B 1 16 ? 17.312 11.219 1.579 1 47.16 16 THR B O 1
ATOM 3909 N N . ASN B 1 17 ? 17.188 10.008 -0.091 1 48.34 17 ASN B N 1
ATOM 3910 C CA . ASN B 1 17 ? 16.172 10.672 -0.885 1 48.34 17 ASN B CA 1
ATOM 3911 C C . ASN B 1 17 ? 14.836 10.727 -0.144 1 48.34 17 ASN B C 1
ATOM 3913 O O . ASN B 1 17 ? 13.773 10.812 -0.769 1 48.34 17 ASN B O 1
ATOM 3917 N N . ALA B 1 18 ? 15 10.664 1.163 1 54.84 18 ALA B N 1
ATOM 3918 C CA . ALA B 1 18 ? 13.805 10.727 1.998 1 54.84 18 ALA B CA 1
ATOM 3919 C C . ALA B 1 18 ? 13.281 12.156 2.098 1 54.84 18 ALA B C 1
ATOM 3921 O O . ALA B 1 18 ? 14.047 13.117 1.95 1 54.84 18 ALA B O 1
ATOM 3922 N N . ASP B 1 19 ? 11.992 12.281 2.254 1 71.31 19 ASP B N 1
ATOM 3923 C CA . ASP B 1 19 ? 11.273 13.516 2.539 1 71.31 19 ASP B CA 1
ATOM 3924 C C . ASP B 1 19 ? 11.852 14.219 3.76 1 71.31 19 ASP B C 1
ATOM 3926 O O . ASP B 1 19 ? 11.969 13.625 4.832 1 71.31 19 ASP B O 1
ATOM 3930 N N . ILE B 1 20 ? 12.43 15.383 3.611 1 72 20 ILE B N 1
ATOM 3931 C CA . ILE B 1 20 ? 13.133 16.156 4.621 1 72 20 ILE B CA 1
ATOM 3932 C C . ILE B 1 20 ? 12.25 16.344 5.852 1 72 20 ILE B C 1
ATOM 3934 O O . ILE B 1 20 ? 12.742 16.344 6.98 1 72 20 ILE B O 1
ATOM 3938 N N . GLN B 1 21 ? 10.977 16.484 5.676 1 78.5 21 GLN B N 1
ATOM 3939 C CA . GLN B 1 21 ? 10.07 16.609 6.812 1 78.5 21 GLN B CA 1
ATOM 3940 C C . GLN B 1 21 ? 10.125 15.367 7.699 1 78.5 21 GLN B C 1
ATOM 3942 O O . GLN B 1 21 ? 10.125 15.477 8.922 1 78.5 21 GLN B O 1
ATOM 3947 N N . ALA B 1 22 ? 10.195 14.25 7.125 1 81.31 22 ALA B N 1
ATOM 3948 C CA . ALA B 1 22 ? 10.289 13 7.867 1 81.31 22 ALA B CA 1
ATOM 3949 C C . ALA B 1 22 ? 11.562 12.945 8.703 1 81.31 22 ALA B C 1
ATOM 3951 O O . ALA B 1 22 ? 11.547 12.438 9.828 1 81.31 22 ALA B O 1
ATOM 3952 N N . ASP B 1 23 ? 12.578 13.5 8.141 1 79.44 23 ASP B N 1
ATOM 3953 C CA . ASP B 1 23 ? 13.875 13.477 8.82 1 79.44 23 ASP B CA 1
ATOM 3954 C C . ASP B 1 23 ? 13.836 14.328 10.094 1 79.44 23 ASP B C 1
ATOM 3956 O O . ASP B 1 23 ? 14.438 13.961 11.109 1 79.44 23 ASP B O 1
ATOM 3960 N N . LYS B 1 24 ? 13.141 15.43 10.023 1 81.94 24 LYS B N 1
ATOM 3961 C CA . LYS B 1 24 ? 13.086 16.328 11.172 1 81.94 24 LYS B CA 1
ATOM 3962 C C . LYS B 1 24 ? 12.406 15.664 12.367 1 81.94 24 LYS B C 1
ATOM 3964 O O . LYS B 1 24 ? 12.875 15.781 13.5 1 81.94 24 LYS B O 1
ATOM 3969 N N . LEU B 1 25 ? 11.344 14.992 12.156 1 81.25 25 LEU B N 1
ATOM 3970 C CA . LEU B 1 25 ? 10.68 14.266 13.234 1 81.25 25 LEU B CA 1
ATOM 3971 C C . LEU B 1 25 ? 11.578 13.18 13.797 1 81.25 25 LEU B C 1
ATOM 3973 O O . LEU B 1 25 ? 11.664 13 15.016 1 81.25 25 LEU B O 1
ATOM 3977 N N . TYR B 1 26 ? 12.242 12.477 12.914 1 80.31 26 TYR B N 1
ATOM 3978 C CA . TYR B 1 26 ? 13.156 11.43 13.344 1 80.31 26 TYR B CA 1
ATOM 3979 C C . TYR B 1 26 ? 14.273 12.008 14.219 1 80.31 26 TYR B C 1
ATOM 3981 O O . TYR B 1 26 ? 14.602 11.453 15.266 1 80.31 26 TYR B O 1
ATOM 3989 N N . GLU B 1 27 ? 14.844 13.148 13.758 1 80.5 27 GLU B N 1
ATOM 3990 C CA . GLU B 1 27 ? 15.906 13.82 14.5 1 80.5 27 GLU B CA 1
ATOM 3991 C C . GLU B 1 27 ? 15.43 14.227 15.898 1 80.5 27 GLU B C 1
ATOM 3993 O O . GLU B 1 27 ? 16.156 14.078 16.875 1 80.5 27 GLU B O 1
ATOM 3998 N N . LEU B 1 28 ? 14.297 14.734 15.953 1 81.44 28 LEU B N 1
ATOM 3999 C CA . LEU B 1 28 ? 13.734 15.148 17.234 1 81.44 28 LEU B CA 1
ATOM 4000 C C . LEU B 1 28 ? 13.609 13.953 18.188 1 81.44 28 LEU B C 1
ATOM 4002 O O . LEU B 1 28 ? 14.016 14.031 19.344 1 81.44 28 LEU B O 1
ATOM 4006 N N . LEU B 1 29 ? 13.055 12.883 17.719 1 77.25 29 LEU B N 1
ATOM 4007 C CA . LEU B 1 29 ? 12.828 11.703 18.547 1 77.25 29 LEU B CA 1
ATOM 4008 C C . LEU B 1 29 ? 14.148 11.125 19.031 1 77.25 29 LEU B C 1
ATOM 4010 O O . LEU B 1 29 ? 14.258 10.695 20.188 1 77.25 29 LEU B O 1
ATOM 4014 N N . LYS B 1 30 ? 15.133 11.117 18.141 1 77.06 30 LYS B N 1
ATOM 4015 C CA . LYS B 1 30 ? 16.453 10.641 18.531 1 77.06 30 LYS B CA 1
ATOM 4016 C C . LYS B 1 30 ? 17.078 11.539 19.609 1 77.06 30 LYS B C 1
ATOM 4018 O O . LYS B 1 30 ? 17.703 11.047 20.547 1 77.06 30 LYS B O 1
ATOM 4023 N N . ALA B 1 31 ? 16.953 12.828 19.438 1 76.38 31 ALA B N 1
ATOM 4024 C CA . ALA B 1 31 ? 17.484 13.789 20.391 1 76.38 31 ALA B CA 1
ATOM 4025 C C . ALA B 1 31 ? 16.828 13.633 21.766 1 76.38 31 ALA B C 1
ATOM 4027 O O . ALA B 1 31 ? 17.484 13.758 22.797 1 76.38 31 ALA B O 1
ATOM 4028 N N . LYS B 1 32 ? 15.578 13.461 21.797 1 76.88 32 LYS B N 1
ATOM 4029 C CA . LYS B 1 32 ? 14.844 13.273 23.047 1 76.88 32 LYS B CA 1
ATOM 4030 C C . LYS B 1 32 ? 15.375 12.062 23.812 1 76.88 32 LYS B C 1
ATOM 4032 O O . LYS B 1 32 ? 15.477 12.102 25.047 1 76.88 32 LYS B O 1
ATOM 4037 N N . ARG B 1 33 ? 15.609 11.062 23.172 1 73.62 33 ARG B N 1
ATOM 4038 C CA . ARG B 1 33 ? 16.062 9.82 23.781 1 73.62 33 ARG B CA 1
ATOM 4039 C C . ARG B 1 33 ? 17.469 9.969 24.344 1 73.62 33 ARG B C 1
ATOM 4041 O O . ARG B 1 33 ? 17.828 9.297 25.312 1 73.62 33 ARG B O 1
ATOM 4048 N N . SER B 1 34 ? 18.25 10.789 23.688 1 66.38 34 SER B N 1
ATOM 4049 C CA . SER B 1 34 ? 19.641 10.961 24.125 1 66.38 34 SER B CA 1
ATOM 4050 C C . SER B 1 34 ? 19.719 11.852 25.359 1 66.38 34 SER B C 1
ATOM 4052 O O . SER B 1 34 ? 20.734 11.859 26.062 1 66.38 34 SER B O 1
ATOM 4054 N N . ARG B 1 35 ? 18.641 12.758 25.547 1 59.66 35 ARG B N 1
ATOM 4055 C CA . ARG B 1 35 ? 18.672 13.648 26.703 1 59.66 35 ARG B CA 1
ATOM 4056 C C . ARG B 1 35 ? 18.203 12.93 27.969 1 59.66 35 ARG B C 1
ATOM 4058 O O . ARG B 1 35 ? 17.312 12.07 27.906 1 59.66 35 ARG B O 1
ATOM 4065 N N . ASN B 1 36 ? 19.016 12.438 28.859 1 50.16 36 ASN B N 1
ATOM 4066 C CA . ASN B 1 36 ? 18.797 11.734 30.109 1 50.16 36 ASN B CA 1
ATOM 4067 C C . ASN B 1 36 ? 17.641 12.336 30.906 1 50.16 36 ASN B C 1
ATOM 4069 O O . ASN B 1 36 ? 17.312 11.875 32 1 50.16 36 ASN B O 1
ATOM 4073 N N . SER B 1 37 ? 16.984 13.617 30.594 1 44.22 37 SER B N 1
ATOM 4074 C CA . SER B 1 37 ? 15.961 14.125 31.484 1 44.22 37 SER B CA 1
ATOM 4075 C C . SER B 1 37 ? 14.688 14.484 30.734 1 44.22 37 SER B C 1
ATOM 4077 O O . SER B 1 37 ? 14.664 15.469 29.984 1 44.22 37 SER B O 1
ATOM 4079 N N . PRO B 1 38 ? 13.742 13.516 30.688 1 46.66 38 PRO B N 1
ATOM 4080 C CA . PRO B 1 38 ? 12.492 13.852 30 1 46.66 38 PRO B CA 1
ATOM 4081 C C . PRO B 1 38 ? 11.797 15.07 30.625 1 46.66 38 PRO B C 1
ATOM 4083 O O . PRO B 1 38 ? 11.641 15.141 31.844 1 46.66 38 PRO B O 1
ATOM 4086 N N . VAL B 1 39 ? 11.945 16.188 30.266 1 44.28 39 VAL B N 1
ATOM 4087 C CA . VAL B 1 39 ? 11.039 17.188 30.844 1 44.28 39 VAL B CA 1
ATOM 4088 C C . VAL B 1 39 ? 9.594 16.812 30.531 1 44.28 39 VAL B C 1
ATOM 4090 O O . VAL B 1 39 ? 9.164 16.844 29.375 1 44.28 39 VAL B O 1
ATOM 4093 N N . VAL B 1 40 ? 9 15.836 31.219 1 45.12 40 VAL B N 1
ATOM 4094 C CA . VAL B 1 40 ? 7.566 15.562 31.188 1 45.12 40 VAL B CA 1
ATOM 4095 C C . VAL B 1 40 ? 6.785 16.859 31.391 1 45.12 40 VAL B C 1
ATOM 4097 O O . VAL B 1 40 ? 6.539 17.266 32.531 1 45.12 40 VAL B O 1
ATOM 4100 N N . ASN B 1 41 ? 7.082 17.859 30.766 1 45.59 41 ASN B N 1
ATOM 4101 C CA . ASN B 1 41 ? 6.246 19.031 30.984 1 45.59 41 ASN B CA 1
ATOM 4102 C C . ASN B 1 41 ? 4.84 18.844 30.422 1 45.59 41 ASN B C 1
ATOM 4104 O O . ASN B 1 41 ? 4.66 18.766 29.203 1 45.59 41 ASN B O 1
ATOM 4108 N N . THR B 1 42 ? 4.027 18.016 31.156 1 47.09 42 THR B N 1
ATOM 4109 C CA . THR B 1 42 ? 2.609 17.984 30.812 1 47.09 42 THR B CA 1
ATOM 4110 C C . THR B 1 42 ? 2.061 19.391 30.625 1 47.09 42 THR B C 1
ATOM 4112 O O . THR B 1 42 ? 2.215 20.25 31.5 1 47.09 42 THR B O 1
ATOM 4115 N N . TRP B 1 43 ? 2.018 19.812 29.531 1 50.28 43 TRP B N 1
ATOM 4116 C CA . TRP B 1 43 ? 1.187 21 29.328 1 50.28 43 TRP B CA 1
ATOM 4117 C C . TRP B 1 43 ? -0.114 20.891 30.109 1 50.28 43 TRP B C 1
ATOM 4119 O O . TRP B 1 43 ? -0.934 20.016 29.859 1 50.28 43 TRP B O 1
ATOM 4129 N N . SER B 1 44 ? -0.061 20.609 31.406 1 47.5 44 SER B N 1
ATOM 4130 C CA . SER B 1 44 ? -1.278 20.453 32.219 1 47.5 44 SER B CA 1
ATOM 4131 C C . SER B 1 44 ? -2.182 21.672 32.062 1 47.5 44 SER B C 1
ATOM 4133 O O . SER B 1 44 ? -1.699 22.812 31.969 1 47.5 44 SER B O 1
ATOM 4135 N N . ALA B 1 45 ? -3.336 21.438 31.672 1 46.12 45 ALA B N 1
ATOM 4136 C CA . ALA B 1 45 ? -4.406 22.406 31.812 1 46.12 45 ALA B CA 1
ATOM 4137 C C . ALA B 1 45 ? -4.23 23.234 33.094 1 46.12 45 ALA B C 1
ATOM 4139 O O . ALA B 1 45 ? -4.91 24.25 33.281 1 46.12 45 ALA B O 1
ATOM 4140 N N . THR B 1 46 ? -3.52 22.594 34 1 40.19 46 THR B N 1
ATOM 4141 C CA . THR B 1 46 ? -3.459 23.266 35.312 1 40.19 46 THR B CA 1
ATOM 4142 C C . THR B 1 46 ? -2.5 24.453 35.25 1 40.19 46 THR B C 1
ATOM 4144 O O . THR B 1 46 ? -2.293 25.141 36.25 1 40.19 46 THR B O 1
ATOM 4147 N N . ASP B 1 47 ? -1.432 24.281 34.5 1 44.81 47 ASP B N 1
ATOM 4148 C CA . ASP B 1 47 ? -0.753 25.578 34.469 1 44.81 47 ASP B CA 1
ATOM 4149 C C . ASP B 1 47 ? -1.742 26.719 34.219 1 44.81 47 ASP B C 1
ATOM 4151 O O . ASP B 1 47 ? -2.098 26.984 33.062 1 44.81 47 ASP B O 1
ATOM 4155 N N . GLU B 1 48 ? -2.711 26.578 34.875 1 41.59 48 GLU B N 1
ATOM 4156 C CA . GLU B 1 48 ? -3.766 27.562 35.031 1 41.59 48 GLU B CA 1
ATOM 4157 C C . GLU B 1 48 ? -3.262 28.969 34.688 1 41.59 48 GLU B C 1
ATOM 4159 O O . GLU B 1 48 ? -2.139 29.328 35.031 1 41.59 48 GLU B O 1
ATOM 4164 N N . ALA B 1 49 ? -3.875 29.516 33.625 1 45.94 49 ALA B N 1
ATOM 4165 C CA . ALA B 1 49 ? -3.889 30.953 33.375 1 45.94 49 ALA B CA 1
ATOM 4166 C C . ALA B 1 49 ? -3.539 31.75 34.625 1 45.94 49 ALA B C 1
ATOM 4168 O O . ALA B 1 49 ? -4.32 31.797 35.562 1 45.94 49 ALA B O 1
ATOM 4169 N N . THR B 1 50 ? -2.51 31.656 35.094 1 42 50 THR B N 1
ATOM 4170 C CA . THR B 1 50 ? -2.379 32.875 35.906 1 42 50 THR B CA 1
ATOM 4171 C C . THR B 1 50 ? -3.178 34.031 35.281 1 42 50 THR B C 1
ATOM 4173 O O . THR B 1 50 ? -3.113 34.25 34.062 1 42 50 THR B O 1
ATOM 4176 N N . ASN B 1 51 ? -4.332 34.219 35.812 1 45.97 51 ASN B N 1
ATOM 4177 C CA . ASN B 1 51 ? -5.289 35.312 35.594 1 45.97 51 ASN B CA 1
ATOM 4178 C C . ASN B 1 51 ? -4.594 36.594 35.125 1 45.97 51 ASN B C 1
ATOM 4180 O O . ASN B 1 51 ? -5.184 37.656 35.188 1 45.97 51 ASN B O 1
ATOM 4184 N N . GLU B 1 52 ? -3.234 36.562 35.188 1 48.41 52 GLU B N 1
ATOM 4185 C CA . GLU B 1 52 ? -2.822 37.906 34.781 1 48.41 52 GLU B CA 1
ATOM 4186 C C . GLU B 1 52 ? -2.99 38.094 33.281 1 48.41 52 GLU B C 1
ATOM 4188 O O . GLU B 1 52 ? -2.348 37.438 32.469 1 48.41 52 GLU B O 1
ATOM 4193 N N . TYR B 1 53 ? -4.086 38.531 32.906 1 55.41 53 TYR B N 1
ATOM 4194 C CA . TYR B 1 53 ? -4.465 38.938 31.562 1 55.41 53 TYR B CA 1
ATOM 4195 C C . TYR B 1 53 ? -3.385 39.844 30.938 1 55.41 53 TYR B C 1
ATOM 4197 O O . TYR B 1 53 ? -3.031 40.875 31.5 1 55.41 53 TYR B O 1
ATOM 4205 N N . SER B 1 54 ? -2.506 39.281 30.156 1 63.78 54 SER B N 1
ATOM 4206 C CA . SER B 1 54 ? -1.736 40.219 29.344 1 63.78 54 SER B CA 1
ATOM 4207 C C . SER B 1 54 ? -2.318 40.344 27.938 1 63.78 54 SER B C 1
ATOM 4209 O O . SER B 1 54 ? -2.281 39.406 27.156 1 63.78 54 SER B O 1
ATOM 4211 N N . PRO B 1 55 ? -2.98 41.438 27.688 1 77.12 55 PRO B N 1
ATOM 4212 C CA . PRO B 1 55 ? -3.594 41.625 26.359 1 77.12 55 PRO B CA 1
ATOM 4213 C C . PRO B 1 55 ? -2.586 41.531 25.219 1 77.12 55 PRO B C 1
ATOM 4215 O O . PRO B 1 55 ? -1.429 41.938 25.375 1 77.12 55 PRO B O 1
ATOM 4218 N N . VAL B 1 56 ? -2.982 40.844 24.156 1 86.38 56 VAL B N 1
ATOM 4219 C CA . VAL B 1 56 ? -2.189 40.781 22.938 1 86.38 56 VAL B CA 1
ATOM 4220 C C . VAL B 1 56 ? -2.035 42.188 22.359 1 86.38 56 VAL B C 1
ATOM 4222 O O . VAL B 1 56 ? -3.008 42.938 22.281 1 86.38 56 VAL B O 1
ATOM 4225 N N . TYR B 1 57 ? -0.808 42.531 22.141 1 85.88 57 TYR B N 1
ATOM 4226 C CA . TYR B 1 57 ? -0.58 43.812 21.469 1 85.88 57 TYR B CA 1
ATOM 4227 C C . TYR B 1 57 ? -1.056 43.781 20.031 1 85.88 57 TYR B C 1
ATOM 4229 O O . TYR B 1 57 ? -0.657 42.906 19.266 1 85.88 57 TYR B O 1
ATOM 4237 N N . ILE B 1 58 ? -1.879 44.75 19.672 1 89.75 58 ILE B N 1
ATOM 4238 C CA . ILE B 1 58 ? -2.422 44.844 18.328 1 89.75 58 ILE B CA 1
ATOM 4239 C C . ILE B 1 58 ? -1.993 46.156 17.688 1 89.75 58 ILE B C 1
ATOM 4241 O O . ILE B 1 58 ? -2.553 47.219 18 1 89.75 58 ILE B O 1
ATOM 4245 N N . PRO B 1 59 ? -1.035 46.094 16.875 1 89.62 59 PRO B N 1
ATOM 4246 C CA . PRO B 1 59 ? -0.709 47.312 16.109 1 89.62 59 PRO B CA 1
ATOM 4247 C C . PRO B 1 59 ? -1.787 47.656 15.102 1 89.62 59 PRO B C 1
ATOM 4249 O O . PRO B 1 59 ? -2.674 46.875 14.812 1 89.62 59 PRO B O 1
ATOM 4252 N N . PRO B 1 60 ? -1.746 48.938 14.602 1 89.81 60 PRO B N 1
ATOM 4253 C CA . PRO B 1 60 ? -2.707 49.281 13.555 1 89.81 60 PRO B CA 1
ATOM 4254 C C . PRO B 1 60 ? -2.621 48.375 12.336 1 89.81 60 PRO B C 1
ATOM 4256 O O . PRO B 1 60 ? -1.522 48.062 11.867 1 89.81 60 PRO B O 1
ATOM 4259 N N . GLN B 1 61 ? -3.75 47.844 11.875 1 92.62 61 GLN B N 1
ATOM 4260 C CA . GLN B 1 61 ? -3.805 46.906 10.773 1 92.62 61 GLN B CA 1
ATOM 4261 C C . GLN B 1 61 ? -4.461 47.5 9.539 1 92.62 61 GLN B C 1
ATOM 4263 O O . GLN B 1 61 ? -4.516 46.875 8.484 1 92.62 61 GLN B O 1
ATOM 4268 N N . ASP B 1 62 ? -4.859 48.75 9.609 1 89.62 62 ASP B N 1
ATOM 4269 C CA . ASP B 1 62 ? -5.633 49.375 8.547 1 89.62 62 ASP B CA 1
ATOM 4270 C C . ASP B 1 62 ? -4.852 49.406 7.238 1 89.62 62 ASP B C 1
ATOM 4272 O O . ASP B 1 62 ? -3.697 49.844 7.207 1 89.62 62 ASP B O 1
ATOM 4276 N N . GLY B 1 63 ? -5.5 48.938 6.199 1 93.25 63 GLY B N 1
ATOM 4277 C CA . GLY B 1 63 ? -4.941 49.031 4.859 1 93.25 63 GLY B CA 1
ATOM 4278 C C . GLY B 1 63 ? -3.945 47.906 4.559 1 93.25 63 GLY B C 1
ATOM 4279 O O . GLY B 1 63 ? -3.535 47.75 3.41 1 93.25 63 GLY B O 1
ATOM 4280 N N . LEU B 1 64 ? -3.588 47.156 5.516 1 95.81 64 LEU B N 1
ATOM 4281 C CA . LEU B 1 64 ? -2.535 46.156 5.34 1 95.81 64 LEU B CA 1
ATOM 4282 C C . LEU B 1 64 ? -3.043 44.969 4.539 1 95.81 64 LEU B C 1
ATOM 4284 O O . LEU B 1 64 ? -2.283 44.344 3.793 1 95.81 64 LEU B O 1
ATOM 4288 N N . ALA B 1 65 ? -4.316 44.656 4.668 1 97.38 65 ALA B N 1
ATOM 4289 C CA . ALA B 1 65 ? -4.883 43.562 3.879 1 97.38 65 ALA B CA 1
ATOM 4290 C C . ALA B 1 65 ? -4.738 43.844 2.385 1 97.38 65 ALA B C 1
ATOM 4292 O O . ALA B 1 65 ? -4.395 42.938 1.614 1 97.38 65 ALA B O 1
ATOM 4293 N N . GLU B 1 66 ? -5 45.031 1.995 1 97.12 66 GLU B N 1
ATOM 4294 C CA . GLU B 1 66 ? -4.887 45.406 0.59 1 97.12 66 GLU B CA 1
ATOM 4295 C C . GLU B 1 66 ? -3.438 45.344 0.114 1 97.12 66 GLU B C 1
ATOM 4297 O O . GLU B 1 66 ? -3.174 44.969 -1.034 1 97.12 66 GLU B O 1
ATOM 4302 N N . GLN B 1 67 ? -2.584 45.719 0.972 1 97.19 67 GLN B N 1
ATOM 4303 C CA . GLN B 1 67 ? -1.164 45.656 0.636 1 97.19 67 GLN B CA 1
ATOM 4304 C C . GLN B 1 67 ? -0.678 44.219 0.482 1 97.19 67 GLN B C 1
ATOM 4306 O O . GLN B 1 67 ? 0.285 43.969 -0.241 1 97.19 67 GLN B O 1
ATOM 4311 N N . ASP B 1 68 ? -1.339 43.375 1.178 1 98.5 68 ASP B N 1
ATOM 4312 C CA . ASP B 1 68 ? -0.94 41.969 1.175 1 98.5 68 ASP B CA 1
ATOM 4313 C C . ASP B 1 68 ? -1.526 41.219 -0.028 1 98.5 68 ASP B C 1
ATOM 4315 O O . ASP B 1 68 ? -1.207 40.062 -0.265 1 98.5 68 ASP B O 1
ATOM 4319 N N . LYS B 1 69 ? -2.381 41.875 -0.793 1 98.62 69 LYS B N 1
ATOM 4320 C CA . LYS B 1 69 ? -3.029 41.188 -1.919 1 98.62 69 LYS B CA 1
ATOM 4321 C C . LYS B 1 69 ? -2.016 40.812 -2.998 1 98.62 69 LYS B C 1
ATOM 4323 O O . LYS B 1 69 ? -1.172 41.656 -3.371 1 98.62 69 LYS B O 1
ATOM 4328 N N . ILE B 1 70 ? -2.088 39.625 -3.395 1 98.25 70 ILE B N 1
ATOM 4329 C CA . ILE B 1 70 ? -1.239 39.125 -4.469 1 98.25 70 ILE B CA 1
ATOM 4330 C C . ILE B 1 70 ? -1.914 39.375 -5.816 1 98.25 70 ILE B C 1
ATOM 4332 O O . ILE B 1 70 ? -3.072 39 -6.016 1 98.25 70 ILE B O 1
ATOM 4336 N N . GLY B 1 71 ? -1.237 40.031 -6.715 1 95.56 71 GLY B N 1
ATOM 4337 C CA . GLY B 1 71 ? -1.778 40.188 -8.055 1 95.56 71 GLY B CA 1
ATOM 4338 C C . GLY B 1 71 ? -1.848 38.875 -8.828 1 95.56 71 GLY B C 1
ATOM 4339 O O . GLY B 1 71 ? -2.938 38.375 -9.109 1 95.56 71 GLY B O 1
ATOM 4340 N N . SER B 1 72 ? -0.688 38.406 -9.227 1 96.62 72 SER B N 1
ATOM 4341 C CA . SER B 1 72 ? -0.545 37.125 -9.898 1 96.62 72 SER B CA 1
ATOM 4342 C C . SER B 1 72 ? 0.804 36.5 -9.594 1 96.62 72 SER B C 1
ATOM 4344 O O . SER B 1 72 ? 1.852 37.094 -9.812 1 96.62 72 SER B O 1
ATOM 4346 N N . LEU B 1 73 ? 0.679 35.281 -9.133 1 97.81 73 LEU B N 1
ATOM 4347 C CA . LEU B 1 73 ? 1.941 34.562 -8.93 1 97.81 73 LEU B CA 1
ATOM 4348 C C . LEU B 1 73 ? 2.598 34.25 -10.266 1 97.81 73 LEU B C 1
ATOM 4350 O O . LEU B 1 73 ? 1.911 33.875 -11.227 1 97.81 73 LEU B O 1
ATOM 4354 N N . PRO B 1 74 ? 3.902 34.375 -10.297 1 97.25 74 PRO B N 1
ATOM 4355 C CA . PRO B 1 74 ? 4.574 33.938 -11.531 1 97.25 74 PRO B CA 1
ATOM 4356 C C . PRO B 1 74 ? 4.211 32.531 -11.945 1 97.25 74 PRO B C 1
ATOM 4358 O O . PRO B 1 74 ? 4.25 31.609 -11.117 1 97.25 74 PRO B O 1
ATOM 4361 N N . GLY B 1 75 ? 3.797 32.406 -13.195 1 96.06 75 GLY B N 1
ATOM 4362 C CA . GLY B 1 75 ? 3.473 31.078 -13.742 1 96.06 75 GLY B CA 1
ATOM 4363 C C . GLY B 1 75 ? 2.035 30.672 -13.484 1 96.06 75 GLY B C 1
ATOM 4364 O O . GLY B 1 75 ? 1.597 29.609 -13.938 1 96.06 75 GLY B O 1
ATOM 4365 N N . GLN B 1 76 ? 1.288 31.422 -12.727 1 95.5 76 GLN B N 1
ATOM 4366 C CA . GLN B 1 76 ? -0.103 31.094 -12.438 1 95.5 76 GLN B CA 1
ATOM 4367 C C . GLN B 1 76 ? -0.938 31.062 -13.719 1 95.5 76 GLN B C 1
ATOM 4369 O O . GLN B 1 76 ? -0.714 31.859 -14.633 1 95.5 76 GLN B O 1
ATOM 4374 N N . PRO B 1 77 ? -1.891 30.156 -13.805 1 94.19 77 PRO B N 1
ATOM 4375 C CA . PRO B 1 77 ? -2.74 30.125 -15 1 94.19 77 PRO B CA 1
ATOM 4376 C C . PRO B 1 77 ? -3.641 31.359 -15.102 1 94.19 77 PRO B C 1
ATOM 4378 O O . PRO B 1 77 ? -3.857 32.062 -14.109 1 94.19 77 PRO B O 1
ATOM 4381 N N . SER B 1 78 ? -4.156 31.578 -16.312 1 93.56 78 SER B N 1
ATOM 4382 C CA . SER B 1 78 ? -5.109 32.656 -16.5 1 93.56 78 SER B CA 1
ATOM 4383 C C . SER B 1 78 ? -6.477 32.312 -15.922 1 93.56 78 SER B C 1
ATOM 4385 O O . SER B 1 78 ? -6.789 31.125 -15.727 1 93.56 78 SER B O 1
ATOM 4387 N N . GLY B 1 79 ? -7.203 33.219 -15.555 1 93.31 79 GLY B N 1
ATOM 4388 C CA . GLY B 1 79 ? -8.594 33.031 -15.172 1 93.31 79 GLY B CA 1
ATOM 4389 C C . GLY B 1 79 ? -8.758 32.656 -13.711 1 93.31 79 GLY B C 1
ATOM 4390 O O . GLY B 1 79 ? -9.734 32 -13.336 1 93.31 79 GLY B O 1
ATOM 4391 N N . VAL B 1 80 ? -7.773 32.969 -12.922 1 95.06 80 VAL B N 1
ATOM 4392 C CA . VAL B 1 80 ? -7.91 32.75 -11.484 1 95.06 80 VAL B CA 1
ATOM 4393 C C . VAL B 1 80 ? -9.102 33.562 -10.961 1 95.06 80 VAL B C 1
ATOM 4395 O O . VAL B 1 80 ? -9.234 34.75 -11.242 1 95.06 80 VAL B O 1
ATOM 4398 N N . ASP B 1 81 ? -10 32.906 -10.211 1 97.31 81 ASP B N 1
ATOM 4399 C CA . ASP B 1 81 ? -11.289 33.469 -9.844 1 97.31 81 ASP B CA 1
ATOM 4400 C C . ASP B 1 81 ? -11.391 33.656 -8.328 1 97.31 81 ASP B C 1
ATOM 4402 O O . ASP B 1 81 ? -12.484 33.594 -7.766 1 97.31 81 ASP B O 1
ATOM 4406 N N . PHE B 1 82 ? -10.328 33.75 -7.656 1 97.88 82 PHE B N 1
ATOM 4407 C CA . PHE B 1 82 ? -10.289 33.969 -6.219 1 97.88 82 PHE B CA 1
ATOM 4408 C C . PHE B 1 82 ? -9.188 34.969 -5.852 1 97.88 82 PHE B C 1
ATOM 4410 O O . PHE B 1 82 ? -8.266 35.188 -6.637 1 97.88 82 PHE B O 1
ATOM 4417 N N . ASN B 1 83 ? -9.297 35.5 -4.672 1 97.94 83 ASN B N 1
ATOM 4418 C CA . ASN B 1 83 ? -8.266 36.406 -4.164 1 97.94 83 ASN B CA 1
ATOM 4419 C C . ASN B 1 83 ? -7.242 35.656 -3.316 1 97.94 83 ASN B C 1
ATOM 4421 O O . ASN B 1 83 ? -7.57 34.656 -2.67 1 97.94 83 ASN B O 1
ATOM 4425 N N . GLN B 1 84 ? -6.043 36.125 -3.373 1 98.25 84 GLN B N 1
ATOM 4426 C CA . GLN B 1 84 ? -4.957 35.625 -2.551 1 98.25 84 GLN B CA 1
ATOM 4427 C C . GLN B 1 84 ? -4.184 36.75 -1.881 1 98.25 84 GLN B C 1
ATOM 4429 O O . GLN B 1 84 ? -4.094 37.844 -2.426 1 98.25 84 GLN B O 1
ATOM 4434 N N . TYR B 1 85 ? -3.715 36.469 -0.738 1 98.81 85 TYR B N 1
ATOM 4435 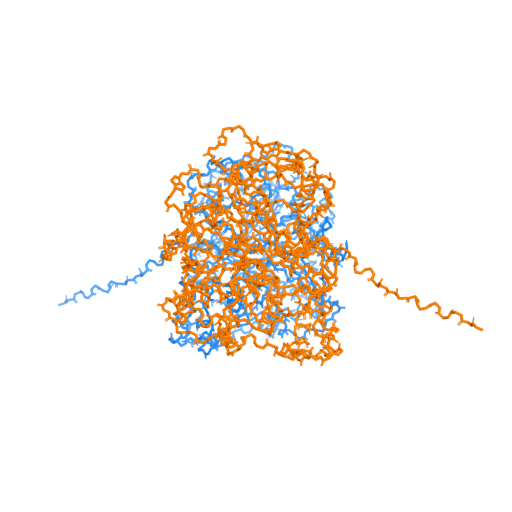C CA . TYR B 1 85 ? -2.973 37.438 0.06 1 98.81 85 TYR B CA 1
ATOM 4436 C C . TYR B 1 85 ? -1.753 36.812 0.706 1 98.81 85 TYR B C 1
ATOM 4438 O O . TYR B 1 85 ? -1.767 35.594 1.02 1 98.81 85 TYR B O 1
ATOM 4446 N N . SER B 1 86 ? -0.715 37.562 0.875 1 98.81 86 SER B N 1
ATOM 4447 C CA . SER B 1 86 ? 0.418 37.125 1.684 1 98.81 86 SER B CA 1
ATOM 4448 C C . SER B 1 86 ? 1.147 38.312 2.301 1 98.81 86 SER B C 1
ATOM 4450 O O . SER B 1 86 ? 1.075 39.438 1.783 1 98.81 86 SER B O 1
ATOM 4452 N N . GLY B 1 87 ? 1.769 38 3.352 1 98.19 87 GLY B N 1
ATOM 4453 C CA . GLY B 1 87 ? 2.516 39.031 4.07 1 98.19 87 GLY B CA 1
ATOM 4454 C C . GLY B 1 87 ? 2.959 38.594 5.449 1 98.19 87 GLY B C 1
ATOM 4455 O O . GLY B 1 87 ? 3.043 37.375 5.727 1 98.19 87 GLY B O 1
ATOM 4456 N N . TYR B 1 88 ? 3.338 39.562 6.246 1 98.38 88 TYR B N 1
ATOM 4457 C CA . TYR B 1 88 ? 3.854 39.281 7.586 1 98.38 88 TYR B CA 1
ATOM 4458 C C . TYR B 1 88 ? 2.92 39.844 8.648 1 98.38 88 TYR B C 1
ATOM 4460 O O . TYR B 1 88 ? 2.322 40.906 8.469 1 98.38 88 TYR B O 1
ATOM 4468 N N . VAL B 1 89 ? 2.805 39.188 9.672 1 98.31 89 VAL B N 1
ATOM 4469 C CA . VAL B 1 89 ? 2.174 39.688 10.891 1 98.31 89 VAL B CA 1
ATOM 4470 C C . VAL B 1 89 ? 3.186 39.656 12.039 1 98.31 89 VAL B C 1
ATOM 4472 O O . VAL B 1 89 ? 3.752 38.625 12.367 1 98.31 89 VAL B O 1
ATOM 4475 N N . THR B 1 90 ? 3.393 40.812 12.609 1 97.38 90 THR B N 1
ATOM 4476 C CA . THR B 1 90 ? 4.32 40.938 13.727 1 97.38 90 THR B CA 1
ATOM 4477 C C . THR B 1 90 ? 3.719 40.344 14.992 1 97.38 90 THR B C 1
ATOM 4479 O O . THR B 1 90 ? 2.605 40.688 15.383 1 97.38 90 THR B O 1
ATOM 4482 N N . VAL B 1 91 ? 4.492 39.469 15.656 1 97.44 91 VAL B N 1
ATOM 4483 C CA . VAL B 1 91 ? 3.957 38.812 16.828 1 97.44 91 VAL B CA 1
ATOM 4484 C C . VAL B 1 91 ? 4.742 39.25 18.078 1 97.44 91 VAL B C 1
ATOM 4486 O O . VAL B 1 91 ? 4.277 39.062 19.203 1 97.44 91 VAL B O 1
ATOM 4489 N N . ASN B 1 92 ? 5.879 39.781 17.891 1 97 92 ASN B N 1
ATOM 4490 C CA . ASN B 1 92 ? 6.691 40.406 18.938 1 97 92 ASN B CA 1
ATOM 4491 C C . ASN B 1 92 ? 7.457 41.625 18.406 1 97 92 ASN B C 1
ATOM 4493 O O . ASN B 1 92 ? 8.57 41.469 17.906 1 97 92 ASN B O 1
ATOM 4497 N N . PRO B 1 93 ? 6.938 42.75 18.578 1 95.81 93 PRO B N 1
ATOM 4498 C CA . PRO B 1 93 ? 7.562 43.938 18.016 1 95.81 93 PRO B CA 1
ATOM 4499 C C . PRO B 1 93 ? 8.961 44.188 18.578 1 95.81 93 PRO B C 1
ATOM 4501 O O . PRO B 1 93 ? 9.852 44.625 17.844 1 95.81 93 PRO B O 1
ATOM 4504 N N . THR B 1 94 ? 9.164 43.969 19.828 1 95.94 94 THR B N 1
ATOM 4505 C CA . THR B 1 94 ? 10.453 44.188 20.453 1 95.94 94 THR B CA 1
ATOM 4506 C C . THR B 1 94 ? 11.539 43.344 19.812 1 95.94 94 THR B C 1
ATOM 4508 O O . THR B 1 94 ? 12.633 43.844 19.531 1 95.94 94 THR B O 1
ATOM 4511 N N . ALA B 1 95 ? 11.219 42.125 19.531 1 96.62 95 ALA B N 1
ATOM 4512 C CA . ALA B 1 95 ? 12.188 41.219 18.938 1 96.62 95 ALA B CA 1
ATOM 4513 C C . ALA B 1 95 ? 12.203 41.344 17.422 1 96.62 95 ALA B C 1
ATOM 4515 O O . ALA B 1 95 ? 13.109 40.844 16.75 1 96.62 95 ALA B O 1
ATOM 4516 N N . GLY B 1 96 ? 11.258 42.094 16.875 1 97.19 96 GLY B N 1
ATOM 4517 C CA . GLY B 1 96 ? 11.094 42.125 15.438 1 97.19 96 GLY B CA 1
ATOM 4518 C C . GLY B 1 96 ? 10.695 40.781 14.867 1 97.19 96 GLY B C 1
ATOM 4519 O O . GLY B 1 96 ? 11.203 40.344 13.82 1 97.19 96 GLY B O 1
ATOM 4520 N N . ARG B 1 97 ? 9.969 40 15.633 1 97.69 97 ARG B N 1
ATOM 4521 C CA . ARG B 1 97 ? 9.516 38.656 15.219 1 97.69 97 ARG B CA 1
ATOM 4522 C C . ARG B 1 97 ? 8.211 38.75 14.43 1 97.69 97 ARG B C 1
ATOM 4524 O O . ARG B 1 97 ? 7.23 39.312 14.906 1 97.69 97 ARG B O 1
ATOM 4531 N N . ALA B 1 98 ? 8.203 38.25 13.211 1 98.06 98 ALA B N 1
ATOM 4532 C CA . ALA B 1 98 ? 7.055 38.312 12.312 1 98.06 98 ALA B CA 1
ATOM 4533 C C . ALA B 1 98 ? 6.84 36.969 11.594 1 98.06 98 ALA B C 1
ATOM 4535 O O . ALA B 1 98 ? 7.801 36.312 11.172 1 98.06 98 ALA B O 1
ATOM 4536 N N . LEU B 1 99 ? 5.633 36.562 11.531 1 98.75 99 LEU B N 1
ATOM 4537 C CA . LEU B 1 99 ? 5.285 35.312 10.875 1 98.75 99 LEU B CA 1
ATOM 4538 C C . LEU B 1 99 ? 4.672 35.562 9.5 1 98.75 99 LEU B C 1
ATOM 4540 O O . LEU B 1 99 ? 3.889 36.5 9.336 1 98.75 99 LEU B O 1
ATOM 4544 N N . PHE B 1 100 ? 5.086 34.781 8.562 1 98.81 100 PHE B N 1
ATOM 4545 C CA . PHE B 1 100 ? 4.59 34.844 7.191 1 98.81 100 PHE B CA 1
ATOM 4546 C C . PHE B 1 100 ? 3.336 34 7.027 1 98.81 100 PHE B C 1
ATOM 4548 O O . PHE B 1 100 ? 3.234 32.906 7.602 1 98.81 100 PHE B O 1
ATOM 4555 N N . TYR B 1 101 ? 2.396 34.531 6.234 1 98.88 101 TYR B N 1
ATOM 4556 C CA . TYR B 1 101 ? 1.208 33.75 5.914 1 98.88 101 TYR B CA 1
ATOM 4557 C C . TYR B 1 101 ? 0.878 33.844 4.43 1 98.88 101 TYR B C 1
ATOM 4559 O O . TYR B 1 101 ? 1.302 34.781 3.752 1 98.88 101 TYR B O 1
ATOM 4567 N N . TYR B 1 102 ? 0.295 32.812 3.906 1 98.94 102 TYR B N 1
ATOM 4568 C CA . TYR B 1 102 ? -0.36 32.75 2.604 1 98.94 102 TYR B CA 1
ATOM 4569 C C . TYR B 1 102 ? -1.844 32.438 2.754 1 98.94 102 TYR B C 1
ATOM 4571 O O . TYR B 1 102 ? -2.213 31.469 3.422 1 98.94 102 TYR B O 1
ATOM 4579 N N . PHE B 1 103 ? -2.684 33.312 2.256 1 98.88 103 PHE B N 1
ATOM 4580 C CA . PHE B 1 103 ? -4.125 33.219 2.428 1 98.88 103 PHE B CA 1
ATOM 4581 C C . PHE B 1 103 ? -4.832 33.156 1.077 1 98.88 103 PHE B C 1
ATOM 4583 O O . PHE B 1 103 ? -4.551 33.969 0.191 1 98.88 103 PHE B O 1
ATOM 4590 N N . VAL B 1 104 ? -5.727 32.156 0.958 1 98.81 104 VAL B N 1
ATOM 4591 C CA . VAL B 1 104 ? -6.469 31.969 -0.282 1 98.81 104 VAL B CA 1
ATOM 4592 C C . VAL B 1 104 ? -7.969 31.953 0.008 1 98.81 104 VAL B C 1
ATOM 4594 O O . VAL B 1 104 ? -8.453 31.125 0.791 1 98.81 104 VAL B O 1
ATOM 4597 N N . GLU B 1 105 ? -8.711 32.875 -0.612 1 98.69 105 GLU B N 1
ATOM 4598 C CA . GLU B 1 105 ? -10.164 32.875 -0.488 1 98.69 105 GLU B CA 1
ATOM 4599 C C . GLU B 1 105 ? -10.805 31.812 -1.363 1 98.69 105 GLU B C 1
ATOM 4601 O O . GLU B 1 105 ? -10.273 31.469 -2.424 1 98.69 105 GLU B O 1
ATOM 4606 N N . SER B 1 106 ? -11.906 31.297 -0.92 1 98.75 106 SER B N 1
ATOM 4607 C CA . SER B 1 106 ? -12.672 30.391 -1.759 1 98.75 106 SER B CA 1
ATOM 4608 C C . SER B 1 106 ? -13.141 31.062 -3.039 1 98.75 106 SER B C 1
ATOM 4610 O O . SER B 1 106 ? -13.547 32.219 -3.014 1 98.75 106 SER B O 1
ATOM 4612 N N . PRO B 1 107 ? -13.07 30.344 -4.141 1 97.81 107 PRO B N 1
ATOM 4613 C CA . PRO B 1 107 ? -13.555 30.938 -5.387 1 97.81 107 PRO B CA 1
ATOM 4614 C C . PRO B 1 107 ? -15.062 31.172 -5.387 1 97.81 107 PRO B C 1
ATOM 4616 O O . PRO B 1 107 ? -15.562 32.031 -6.117 1 97.81 107 PRO B O 1
ATOM 4619 N N . THR B 1 108 ? -15.711 30.391 -4.57 1 96.69 108 THR B N 1
ATOM 4620 C CA . THR B 1 108 ? -17.156 30.5 -4.523 1 96.69 108 THR B CA 1
ATOM 4621 C C . THR B 1 108 ? -17.641 30.797 -3.104 1 96.69 108 THR B C 1
ATOM 4623 O O . THR B 1 108 ? -17.234 30.125 -2.15 1 96.69 108 THR B O 1
ATOM 4626 N N . ASP B 1 109 ? -18.438 31.844 -2.941 1 97.12 109 ASP B N 1
ATOM 4627 C CA . ASP B 1 109 ? -19.109 32.188 -1.689 1 97.12 109 ASP B CA 1
ATOM 4628 C C . ASP B 1 109 ? -18.094 32.344 -0.551 1 97.12 109 ASP B C 1
ATOM 4630 O O . ASP B 1 109 ? -18.297 31.781 0.534 1 97.12 109 ASP B O 1
ATOM 4634 N N . SER B 1 110 ? -16.984 33 -0.815 1 97.06 110 SER B N 1
ATOM 4635 C CA . SER B 1 110 ? -15.922 33.125 0.176 1 97.06 110 SER B CA 1
ATOM 4636 C C . SER B 1 110 ? -16.438 33.812 1.443 1 97.06 110 SER B C 1
ATOM 4638 O O . SER B 1 110 ? -15.93 33.562 2.539 1 97.06 110 SER B O 1
ATOM 4640 N N . SER B 1 111 ? -17.484 34.594 1.386 1 97.06 111 SER B N 1
ATOM 4641 C CA . SER B 1 111 ? -17.969 35.406 2.508 1 97.06 111 SER B CA 1
ATOM 4642 C C . SER B 1 111 ? -18.734 34.531 3.51 1 97.06 111 SER B C 1
ATOM 4644 O O . SER B 1 111 ? -18.969 34.969 4.645 1 97.06 111 SER B O 1
ATOM 4646 N N . ASN B 1 112 ? -19.062 33.344 3.133 1 96.69 112 ASN B N 1
ATOM 4647 C CA . ASN B 1 112 ? -19.844 32.5 4.035 1 96.69 112 ASN B CA 1
ATOM 4648 C C . ASN B 1 112 ? -19.078 31.219 4.391 1 96.69 112 ASN B C 1
ATOM 4650 O O . ASN B 1 112 ? -19.469 30.5 5.309 1 96.69 112 ASN B O 1
ATOM 4654 N N . LYS B 1 113 ? -18.016 30.984 3.719 1 98.19 113 LYS B N 1
ATOM 4655 C CA . LYS B 1 113 ? -17.25 29.766 3.975 1 98.19 113 LYS B CA 1
ATOM 4656 C C . LYS B 1 113 ? -16.359 29.922 5.203 1 98.19 113 LYS B C 1
ATOM 4658 O O . LYS B 1 113 ? -15.945 31.031 5.535 1 98.19 113 LYS B O 1
ATOM 4663 N N . PRO B 1 114 ? -16.125 28.797 5.836 1 98.69 114 PRO B N 1
ATOM 4664 C CA . PRO B 1 114 ? -15.289 28.875 7.039 1 98.69 114 PRO B CA 1
ATOM 4665 C C . PRO B 1 114 ? -13.852 29.281 6.73 1 98.69 114 PRO B C 1
ATOM 4667 O O . PRO B 1 114 ? -13.438 29.266 5.57 1 98.69 114 PRO B O 1
ATOM 4670 N N . LEU B 1 115 ? -13.172 29.75 7.777 1 98.88 115 LEU B N 1
ATOM 4671 C CA . LEU B 1 115 ? -11.734 30 7.773 1 98.88 115 LEU B CA 1
ATOM 4672 C C . LEU B 1 115 ? -10.984 28.812 8.359 1 98.88 115 LEU B C 1
ATOM 4674 O O . LEU B 1 115 ? -11.32 28.328 9.445 1 98.88 115 LEU B O 1
ATOM 4678 N N . VAL B 1 116 ? -10.008 28.297 7.652 1 98.94 116 VAL B N 1
ATOM 4679 C CA . VAL B 1 116 ? -9.258 27.141 8.133 1 98.94 116 VAL B CA 1
ATOM 4680 C C . VAL B 1 116 ? -7.766 27.438 8.102 1 98.94 116 VAL B C 1
ATOM 4682 O O . VAL B 1 116 ? -7.234 27.875 7.078 1 98.94 116 VAL B O 1
ATOM 4685 N N . LEU B 1 117 ? -7.125 27.203 9.195 1 98.94 117 LEU B N 1
ATOM 4686 C CA . LEU B 1 117 ? -5.676 27.328 9.297 1 98.94 117 LEU B CA 1
ATOM 4687 C C . LEU B 1 117 ? -5 25.984 9.031 1 98.94 117 LEU B C 1
ATOM 4689 O O . LEU B 1 117 ? -5.453 24.953 9.523 1 98.94 117 LEU B O 1
ATOM 4693 N N . TRP B 1 118 ? -3.975 26 8.25 1 98.94 118 TRP B N 1
ATOM 4694 C CA . TRP B 1 118 ? -3.166 24.812 7.98 1 98.94 118 TRP B CA 1
ATOM 4695 C C . TRP B 1 118 ? -1.761 24.969 8.555 1 98.94 118 TRP B C 1
ATOM 4697 O O . TRP B 1 118 ? -1.106 26 8.328 1 98.94 118 TRP B O 1
ATOM 4707 N N . LEU B 1 119 ? -1.295 23.891 9.219 1 98.81 119 LEU B N 1
ATOM 4708 C CA . LEU B 1 119 ? 0.048 23.844 9.789 1 98.81 119 LEU B CA 1
ATOM 4709 C C . LEU B 1 119 ? 0.741 22.531 9.445 1 98.81 119 LEU B C 1
ATOM 4711 O O . LEU B 1 119 ? 0.282 21.469 9.836 1 98.81 119 LEU B O 1
ATOM 4715 N N . ASN B 1 120 ? 1.818 22.594 8.742 1 97.44 120 ASN B N 1
ATOM 4716 C CA . ASN B 1 120 ? 2.66 21.422 8.57 1 97.44 120 ASN B CA 1
ATOM 4717 C C . ASN B 1 120 ? 3.465 21.109 9.828 1 97.44 120 ASN B C 1
ATOM 4719 O O . ASN B 1 120 ? 3.484 21.906 10.766 1 97.44 120 ASN B O 1
ATOM 4723 N N . GLY B 1 121 ? 4.07 19.969 9.781 1 94.88 121 GLY B N 1
ATOM 4724 C CA . GLY B 1 121 ? 4.781 19.516 10.969 1 94.88 121 GLY B CA 1
ATOM 4725 C C . GLY B 1 121 ? 6.277 19.766 10.898 1 94.88 121 GLY B C 1
ATOM 4726 O O . GLY B 1 121 ? 6.711 20.891 10.617 1 94.88 121 GLY B O 1
ATOM 4727 N N . GLY B 1 122 ? 6.914 18.859 11.086 1 92.31 122 GLY B N 1
ATOM 4728 C CA . GLY B 1 122 ? 8.367 18.859 11.203 1 92.31 122 GLY B CA 1
ATOM 4729 C C . GLY B 1 122 ? 8.867 18.156 12.453 1 92.31 122 GLY B C 1
ATOM 4730 O O . GLY B 1 122 ? 8.797 16.938 12.547 1 92.31 122 GLY B O 1
ATOM 4731 N N . PRO B 1 123 ? 9.094 18.891 13.398 1 94 123 PRO B N 1
ATOM 4732 C CA . PRO B 1 123 ? 8.773 20.297 13.57 1 94 123 PRO B CA 1
ATOM 4733 C C . PRO B 1 123 ? 9.672 21.219 12.734 1 94 123 PRO B C 1
ATOM 4735 O O . PRO B 1 123 ? 10.703 20.766 12.219 1 94 123 PRO B O 1
ATOM 4738 N N . GLY B 1 124 ? 9.18 22.375 12.562 1 95.88 124 GLY B N 1
ATOM 4739 C CA . GLY B 1 124 ? 9.977 23.422 11.93 1 95.88 124 GLY B CA 1
ATOM 4740 C C . GLY B 1 124 ? 9.938 23.359 10.414 1 95.88 124 GLY B C 1
ATOM 4741 O O . GLY B 1 124 ? 10.898 23.75 9.75 1 95.88 124 GLY B O 1
ATOM 4742 N N . CYS B 1 125 ? 8.867 22.766 9.906 1 97.12 125 CYS B N 1
ATOM 4743 C CA . CYS B 1 125 ? 8.742 22.734 8.453 1 97.12 125 CYS B CA 1
ATOM 4744 C C . CYS B 1 125 ? 7.633 23.672 7.988 1 97.12 125 CYS B C 1
ATOM 4746 O O . CYS B 1 125 ? 6.742 24.031 8.766 1 97.12 125 CYS B O 1
ATOM 4748 N N . SER B 1 126 ? 7.699 24.047 6.785 1 98.19 126 SER B N 1
ATOM 4749 C CA . SER B 1 126 ? 6.918 25.156 6.23 1 98.19 126 SER B CA 1
ATOM 4750 C C . SER B 1 126 ? 5.52 24.688 5.832 1 98.19 126 SER B C 1
ATOM 4752 O O . SER B 1 126 ? 5.359 23.625 5.25 1 98.19 126 SER B O 1
ATOM 4754 N N . SER B 1 127 ? 4.57 25.516 6.039 1 98.62 127 SER B N 1
ATOM 4755 C CA . SER B 1 127 ? 3.201 25.25 5.613 1 98.62 127 SER B CA 1
ATOM 4756 C C . SER B 1 127 ? 3.027 25.516 4.121 1 98.62 127 SER B C 1
ATOM 4758 O O . SER B 1 127 ? 1.999 25.156 3.539 1 98.62 1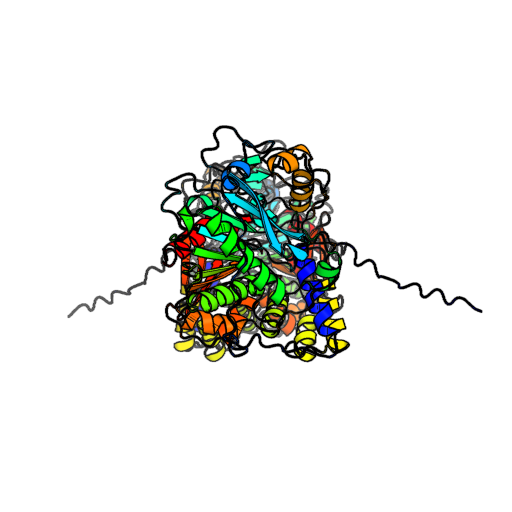27 SER B O 1
ATOM 4760 N N . MET B 1 128 ? 4.051 26.031 3.486 1 98.56 128 MET B N 1
ATOM 4761 C CA . MET B 1 128 ? 4.004 26.172 2.033 1 98.56 128 MET B CA 1
ATOM 4762 C C . MET B 1 128 ? 4.078 24.812 1.351 1 98.56 128 MET B C 1
ATOM 4764 O O . MET B 1 128 ? 3.732 24.688 0.175 1 98.56 128 MET B O 1
ATOM 4768 N N . ILE B 1 129 ? 4.527 23.828 2.109 1 97.62 129 ILE B N 1
ATOM 4769 C CA . ILE B 1 129 ? 4.402 22.469 1.612 1 97.62 129 ILE B CA 1
ATOM 4770 C C . ILE B 1 129 ? 2.938 22.156 1.312 1 97.62 129 ILE B C 1
ATOM 4772 O O . ILE B 1 129 ? 2.602 21.734 0.204 1 97.62 129 ILE B O 1
ATOM 4776 N N . GLY B 1 130 ? 2.08 22.375 2.336 1 98.25 130 GLY B N 1
ATOM 4777 C CA . GLY B 1 130 ? 0.648 22.188 2.154 1 98.25 130 GLY B CA 1
ATOM 4778 C C . GLY B 1 130 ? 0.064 23.078 1.075 1 98.25 130 GLY B C 1
ATOM 4779 O O . GLY B 1 130 ? -0.748 22.625 0.263 1 98.25 130 GLY B O 1
ATOM 4780 N N . ALA B 1 131 ? 0.532 24.281 0.962 1 98.62 131 ALA B N 1
ATOM 4781 C CA . ALA B 1 131 ? -0.051 25.297 0.082 1 98.62 131 ALA B CA 1
ATOM 4782 C C . ALA B 1 131 ? 0.27 25 -1.381 1 98.62 131 ALA B C 1
ATOM 4784 O O . ALA B 1 131 ? -0.542 25.266 -2.268 1 98.62 131 ALA B O 1
ATOM 4785 N N . MET B 1 132 ? 1.451 24.438 -1.574 1 97.06 132 MET B N 1
ATOM 4786 C CA . MET B 1 132 ? 1.873 24.406 -2.973 1 97.06 132 MET B CA 1
ATOM 4787 C C . MET B 1 132 ? 2.16 22.984 -3.428 1 97.06 132 MET B C 1
ATOM 4789 O O . MET B 1 132 ? 2.379 22.734 -4.617 1 97.06 132 MET B O 1
ATOM 4793 N N . SER B 1 133 ? 2.088 22.016 -2.508 1 95.31 133 SER B N 1
ATOM 4794 C CA . SER B 1 133 ? 2.391 20.641 -2.896 1 95.31 133 SER B CA 1
ATOM 4795 C C . SER B 1 133 ? 1.32 19.672 -2.393 1 95.31 133 SER B C 1
ATOM 4797 O O . SER B 1 133 ? 1.408 18.469 -2.623 1 95.31 133 SER B O 1
ATOM 4799 N N . GLU B 1 134 ? 0.322 20.156 -1.693 1 97.12 134 GLU B N 1
ATOM 4800 C CA . GLU B 1 134 ? -0.67 19.25 -1.129 1 97.12 134 GLU B CA 1
ATOM 4801 C C . GLU B 1 134 ? -2.09 19.719 -1.421 1 97.12 134 GLU B C 1
ATOM 4803 O O . GLU B 1 134 ? -2.752 19.203 -2.322 1 97.12 134 GLU B O 1
ATOM 4808 N N . LEU B 1 135 ? -2.574 20.734 -0.765 1 98.56 135 LEU B N 1
ATOM 4809 C CA . LEU B 1 135 ? -4.008 21 -0.711 1 98.56 135 LEU B CA 1
ATOM 4810 C C . LEU B 1 135 ? -4.312 22.406 -1.206 1 98.56 135 LEU B C 1
ATOM 4812 O O . LEU B 1 135 ? -5.477 22.812 -1.253 1 98.56 135 LEU B O 1
ATOM 4816 N N . GLY B 1 136 ? -3.328 23.203 -1.579 1 98.38 136 GLY B N 1
ATOM 4817 C CA . GLY B 1 136 ? -3.531 24.578 -1.988 1 98.38 136 GLY B CA 1
ATOM 4818 C C . GLY B 1 136 ? -4.164 24.703 -3.359 1 98.38 136 GLY B C 1
ATOM 4819 O O . GLY B 1 136 ? -4.496 23.703 -3.994 1 98.38 136 GLY B O 1
ATOM 4820 N N . PRO B 1 137 ? -4.32 25.906 -3.797 1 98 137 PRO B N 1
ATOM 4821 C CA . PRO B 1 137 ? -5.074 26.156 -5.027 1 98 137 PRO B CA 1
ATOM 4822 C C . PRO B 1 137 ? -4.297 25.797 -6.285 1 98 137 PRO B C 1
ATOM 4824 O O . PRO B 1 137 ? -4.895 25.531 -7.332 1 98 137 PRO B O 1
ATOM 4827 N N . PHE B 1 138 ? -2.922 25.812 -6.145 1 96.62 138 PHE B N 1
ATOM 4828 C CA . PHE B 1 138 ? -2.068 25.5 -7.289 1 96.62 138 PHE B CA 1
ATOM 4829 C C . PHE B 1 138 ? -1.077 24.391 -6.945 1 96.62 138 PHE B C 1
ATOM 4831 O O . PHE B 1 138 ? -0.806 24.141 -5.77 1 96.62 138 PHE B O 1
ATOM 4838 N N . ARG B 1 139 ? -0.615 23.734 -8.031 1 94.88 139 ARG B N 1
ATOM 4839 C CA . ARG B 1 139 ? 0.555 22.859 -7.977 1 94.88 139 ARG B CA 1
ATOM 4840 C C . ARG B 1 139 ? 1.649 23.359 -8.914 1 94.88 139 ARG B C 1
ATOM 4842 O O . ARG B 1 139 ? 1.362 24 -9.938 1 94.88 139 ARG B O 1
ATOM 4849 N N . ILE B 1 140 ? 2.787 23.094 -8.523 1 92.62 140 ILE B N 1
ATOM 4850 C CA . ILE B 1 140 ? 3.92 23.484 -9.352 1 92.62 140 ILE B CA 1
ATOM 4851 C C . ILE B 1 140 ? 4.188 22.406 -10.406 1 92.62 140 ILE B C 1
ATOM 4853 O O . ILE B 1 140 ? 4.262 21.219 -10.078 1 92.62 140 ILE B O 1
ATOM 4857 N N . THR B 1 141 ? 4.273 22.797 -11.609 1 87.5 141 THR B N 1
ATOM 4858 C CA . THR B 1 141 ? 4.598 21.859 -12.68 1 87.5 141 THR B CA 1
ATOM 4859 C C . THR B 1 141 ? 6.043 21.391 -12.562 1 87.5 141 THR B C 1
ATOM 4861 O O . THR B 1 141 ? 6.844 22 -11.852 1 87.5 141 THR B O 1
ATOM 4864 N N . ASN B 1 142 ? 6.355 20.375 -13.281 1 79.38 142 ASN B N 1
ATOM 4865 C CA . ASN B 1 142 ? 7.676 19.766 -13.203 1 79.38 142 ASN B CA 1
ATOM 4866 C C . ASN B 1 142 ? 8.758 20.688 -13.742 1 79.38 142 ASN B C 1
ATOM 4868 O O . ASN B 1 142 ? 9.945 20.484 -13.484 1 79.38 142 ASN B O 1
ATOM 4872 N N . ASP B 1 143 ? 8.359 21.766 -14.438 1 78 143 ASP B N 1
ATOM 4873 C CA . ASP B 1 143 ? 9.352 22.703 -14.945 1 78 143 ASP B CA 1
ATOM 4874 C C . ASP B 1 143 ? 9.844 23.641 -13.844 1 78 143 ASP B C 1
ATOM 4876 O O . ASP B 1 143 ? 10.844 24.328 -14.008 1 78 143 ASP B O 1
ATOM 4880 N N . GLY B 1 144 ? 9.102 23.609 -12.75 1 81.06 144 GLY B N 1
ATOM 4881 C CA . GLY B 1 144 ? 9.516 24.391 -11.586 1 81.06 144 GLY B CA 1
ATOM 4882 C C . GLY B 1 144 ? 9.18 25.859 -11.703 1 81.06 144 GLY B C 1
ATOM 4883 O O . GLY B 1 144 ? 9.531 26.656 -10.82 1 81.06 144 GLY B O 1
ATOM 4884 N N . LYS B 1 145 ? 8.422 26.266 -12.742 1 87.75 145 LYS B N 1
ATOM 4885 C CA . LYS B 1 145 ? 8.18 27.688 -12.984 1 87.75 145 LYS B CA 1
ATOM 4886 C C . LYS B 1 145 ? 6.695 27.969 -13.18 1 87.75 145 LYS B C 1
ATOM 4888 O O . LYS B 1 145 ? 6.223 29.078 -12.891 1 87.75 145 LYS B O 1
ATOM 4893 N N . SER B 1 146 ? 6.051 26.969 -13.656 1 91.19 146 SER B N 1
ATOM 4894 C CA . SER B 1 146 ? 4.633 27.156 -13.953 1 91.19 146 SER B CA 1
ATOM 4895 C C . SER B 1 146 ? 3.76 26.5 -12.883 1 91.19 146 SER B C 1
ATOM 4897 O O . SER B 1 146 ? 4.195 25.578 -12.188 1 91.19 146 SER B O 1
ATOM 4899 N N . LEU B 1 147 ? 2.602 27.109 -12.719 1 95 147 LEU B N 1
ATOM 4900 C CA . LEU B 1 147 ? 1.594 26.578 -11.805 1 95 147 LEU B CA 1
ATOM 4901 C C . LEU B 1 147 ? 0.373 26.094 -12.57 1 95 147 LEU B C 1
ATOM 4903 O O . LEU B 1 147 ? 0.045 26.609 -13.633 1 95 147 LEU B O 1
ATOM 4907 N N . PHE B 1 148 ? -0.242 25.062 -12.117 1 93.5 148 PHE B N 1
ATOM 4908 C CA . PHE B 1 148 ? -1.539 24.656 -12.641 1 93.5 148 PHE B CA 1
ATOM 4909 C C . PHE B 1 148 ? -2.561 24.531 -11.516 1 93.5 148 PHE B C 1
ATOM 4911 O O . PHE B 1 148 ? -2.193 24.312 -10.359 1 93.5 148 PHE B O 1
ATOM 4918 N N . ARG B 1 149 ? -3.801 24.703 -11.852 1 95.12 149 ARG B N 1
ATOM 4919 C CA . ARG B 1 149 ? -4.875 24.719 -10.859 1 95.12 149 ARG B CA 1
ATOM 4920 C C . ARG B 1 149 ? -5.09 23.344 -10.25 1 95.12 149 ARG B C 1
ATOM 4922 O O . ARG B 1 149 ? -5.055 22.328 -10.953 1 95.12 149 ARG B O 1
ATOM 4929 N N . ASN B 1 150 ? -5.23 23.297 -8.992 1 96.38 150 ASN B N 1
ATOM 4930 C CA . ASN B 1 150 ? -5.637 22.094 -8.258 1 96.38 150 ASN B CA 1
ATOM 4931 C C . ASN B 1 150 ? -7.156 21.984 -8.172 1 96.38 150 ASN B C 1
ATOM 4933 O O . ASN B 1 150 ? -7.785 22.641 -7.336 1 96.38 150 ASN B O 1
ATOM 4937 N N . ASP B 1 151 ? -7.719 21.094 -8.867 1 95.94 151 ASP B N 1
ATOM 4938 C CA . ASP B 1 151 ? -9.172 20.953 -8.914 1 95.94 151 ASP B CA 1
ATOM 4939 C C . ASP B 1 151 ? -9.719 20.438 -7.582 1 95.94 151 ASP B C 1
ATOM 4941 O O . ASP B 1 151 ? -10.914 20.547 -7.316 1 95.94 151 ASP B O 1
ATOM 4945 N N . TYR B 1 152 ? -8.828 19.984 -6.797 1 98 152 TYR B N 1
ATOM 4946 C CA . TYR B 1 152 ? -9.25 19.453 -5.508 1 98 152 TYR B CA 1
ATOM 4947 C C . TYR B 1 152 ? -8.672 20.25 -4.355 1 98 152 TYR B C 1
ATOM 4949 O O . TYR B 1 152 ? -8.375 19.703 -3.291 1 98 152 TYR B O 1
ATOM 4957 N N . ALA B 1 153 ? -8.445 21.5 -4.57 1 98.5 153 ALA B N 1
ATOM 4958 C CA . ALA B 1 153 ? -7.961 22.391 -3.525 1 98.5 153 ALA B CA 1
ATOM 4959 C C . ALA B 1 153 ? -8.953 22.469 -2.371 1 98.5 153 ALA B C 1
ATOM 4961 O O . ALA B 1 153 ? -10.172 22.484 -2.588 1 98.5 153 ALA B O 1
ATOM 4962 N N . TRP B 1 154 ? -8.469 22.547 -1.185 1 98.88 154 TRP B N 1
ATOM 4963 C CA . TRP B 1 154 ? -9.328 22.672 -0.015 1 98.88 154 TRP B CA 1
ATOM 4964 C C . TRP B 1 154 ? -10.039 24.016 -0.003 1 98.88 154 TRP B C 1
ATOM 4966 O O . TRP B 1 154 ? -11.117 24.156 0.586 1 98.88 154 TRP B O 1
ATOM 4976 N N . SER B 1 155 ? -9.531 25.016 -0.758 1 98.75 155 SER B N 1
ATOM 4977 C CA . SER B 1 155 ? -10.164 26.312 -0.871 1 98.75 155 SER B CA 1
ATOM 4978 C C . SER B 1 155 ? -11.492 26.219 -1.616 1 98.75 155 SER B C 1
ATOM 4980 O O . SER B 1 155 ? -12.281 27.172 -1.61 1 98.75 155 SER B O 1
ATOM 4982 N N . ASN B 1 156 ? -11.711 25.094 -2.219 1 98.44 156 ASN B N 1
ATOM 4983 C CA . ASN B 1 156 ? -13.008 24.906 -2.848 1 98.44 156 ASN B CA 1
ATOM 4984 C C . ASN B 1 156 ? -14.141 24.953 -1.821 1 98.44 156 ASN B C 1
ATOM 4986 O O . ASN B 1 156 ? -15.281 25.25 -2.164 1 98.44 156 ASN B O 1
ATOM 4990 N N . VAL B 1 157 ? -13.828 24.703 -0.531 1 98.69 157 VAL B N 1
ATOM 4991 C CA . VAL B 1 157 ? -14.914 24.594 0.436 1 98.69 157 VAL B CA 1
ATOM 4992 C C . VAL B 1 157 ? -14.586 25.422 1.675 1 98.69 157 VAL B C 1
ATOM 4994 O O . VAL B 1 157 ? -15.352 25.422 2.645 1 98.69 157 VAL B O 1
ATOM 4997 N N . ALA B 1 158 ? -13.516 26.141 1.666 1 98.88 158 ALA B N 1
ATOM 4998 C CA . ALA B 1 158 ? -13.094 26.953 2.803 1 98.88 158 ALA B CA 1
ATOM 4999 C C . ALA B 1 158 ? -12.188 28.094 2.354 1 98.88 158 ALA B C 1
ATOM 5001 O O . ALA B 1 158 ? -11.711 28.109 1.217 1 98.88 158 ALA B O 1
ATOM 5002 N N . ASN B 1 159 ? -12.086 29.141 3.113 1 98.94 159 ASN B N 1
ATOM 5003 C CA . ASN B 1 159 ? -10.969 30.078 3.023 1 98.94 159 ASN B CA 1
ATOM 5004 C C . ASN B 1 159 ? -9.742 29.562 3.764 1 98.94 159 ASN B C 1
ATOM 5006 O O . ASN B 1 159 ? -9.797 29.328 4.973 1 98.94 159 ASN B O 1
ATOM 5010 N N . MET B 1 160 ? -8.648 29.406 3.055 1 98.94 160 MET B N 1
ATOM 5011 C CA . MET B 1 160 ? -7.512 28.672 3.607 1 98.94 160 MET B CA 1
ATOM 5012 C C . MET B 1 160 ? -6.387 29.625 4.004 1 98.94 160 MET B C 1
ATOM 5014 O O . MET B 1 160 ? -5.945 30.438 3.191 1 98.94 160 MET B O 1
ATOM 5018 N N . LEU B 1 161 ? -5.945 29.516 5.191 1 98.94 161 LEU B N 1
ATOM 5019 C CA . LEU B 1 161 ? -4.832 30.266 5.754 1 98.94 161 LEU B CA 1
ATOM 5020 C C . LEU B 1 161 ? -3.65 29.359 6.059 1 98.94 161 LEU B C 1
ATOM 5022 O O . LEU B 1 161 ? -3.781 28.406 6.824 1 98.94 161 LEU B O 1
ATOM 5026 N N . PHE B 1 162 ? -2.512 29.594 5.41 1 98.94 162 PHE B N 1
ATOM 5027 C CA . PHE B 1 162 ? -1.279 28.844 5.637 1 98.94 162 PHE B CA 1
ATOM 5028 C C . PHE B 1 162 ? -0.284 29.672 6.438 1 98.94 162 PHE B C 1
ATOM 5030 O O . PHE B 1 162 ? 0.038 30.797 6.059 1 98.94 162 PHE B O 1
ATOM 5037 N N . LEU B 1 163 ? 0.185 29.109 7.5 1 98.94 163 LEU B N 1
ATOM 5038 C CA . LEU B 1 163 ? 1.058 29.859 8.391 1 98.94 163 LEU B CA 1
ATOM 5039 C C . LEU B 1 163 ? 2.418 29.188 8.523 1 98.94 163 LEU B C 1
ATOM 5041 O O . LEU B 1 163 ? 2.492 27.984 8.797 1 98.94 163 LEU B O 1
ATOM 5045 N N . GLU B 1 164 ? 3.43 29.922 8.234 1 98.69 164 GLU B N 1
ATOM 5046 C CA . GLU B 1 164 ? 4.77 29.438 8.555 1 98.69 164 GLU B CA 1
ATOM 5047 C C . GLU B 1 164 ? 5.164 29.797 9.984 1 98.69 164 GLU B C 1
ATOM 5049 O O . GLU B 1 164 ? 5.398 30.969 10.297 1 98.69 164 GLU B O 1
ATOM 5054 N N . SER B 1 165 ? 5.238 28.859 10.75 1 97.94 165 SER B N 1
ATOM 5055 C CA . SER B 1 165 ? 5.562 29.031 12.156 1 97.94 165 SER B CA 1
ATOM 5056 C C . SER B 1 165 ? 6.422 27.875 12.68 1 97.94 165 SER B C 1
ATOM 5058 O O . SER B 1 165 ? 6.348 26.766 12.164 1 97.94 165 SER B O 1
ATOM 5060 N N . PRO B 1 166 ? 7.312 28.188 13.68 1 97.38 166 PRO B N 1
ATOM 5061 C CA . PRO B 1 166 ? 7.625 29.469 14.328 1 97.38 166 PRO B CA 1
ATOM 5062 C C . PRO B 1 166 ? 8.578 30.328 13.508 1 97.38 166 PRO B C 1
ATOM 5064 O O . PRO B 1 166 ? 8.805 30.047 12.328 1 97.38 166 PRO B O 1
ATOM 5067 N N . ALA B 1 167 ? 8.938 31.469 14.094 1 98.12 167 ALA B N 1
ATOM 5068 C CA . ALA B 1 167 ? 9.977 32.281 13.445 1 98.12 167 ALA B CA 1
ATOM 5069 C C . ALA B 1 167 ? 11.188 31.422 13.094 1 98.12 167 ALA B C 1
ATOM 5071 O O . ALA B 1 167 ? 11.609 30.578 13.891 1 98.12 167 ALA B O 1
ATOM 5072 N N . GLY B 1 168 ? 11.711 31.625 11.883 1 97.25 168 GLY B N 1
ATOM 5073 C CA . GLY B 1 168 ? 12.812 30.828 11.375 1 97.25 168 GLY B CA 1
ATOM 5074 C C . GLY B 1 168 ? 12.375 29.797 10.352 1 97.25 168 GLY B C 1
ATOM 5075 O O . GLY B 1 168 ? 13.203 29.234 9.633 1 97.25 168 GLY B O 1
ATOM 5076 N N . VAL B 1 169 ? 11.117 29.531 10.266 1 97.88 169 VAL B N 1
ATOM 5077 C CA . VAL B 1 169 ? 10.57 28.594 9.297 1 97.88 169 VAL B CA 1
ATOM 5078 C C . VAL B 1 169 ? 10.148 29.344 8.031 1 97.88 169 VAL B C 1
ATOM 5080 O O . VAL B 1 169 ? 9.391 30.312 8.094 1 97.88 169 VAL B O 1
ATOM 5083 N N . GLY B 1 170 ? 10.656 28.844 6.883 1 98.06 170 GLY B N 1
ATOM 5084 C CA . GLY B 1 170 ? 10.328 29.469 5.609 1 98.06 170 GLY B CA 1
ATOM 5085 C C . GLY B 1 170 ? 10.672 30.938 5.562 1 98.06 170 GLY B C 1
ATOM 5086 O O . GLY B 1 170 ? 11.812 31.328 5.836 1 98.06 170 GLY B O 1
ATOM 5087 N N . PHE B 1 171 ? 9.609 31.781 5.344 1 98.62 171 PHE B N 1
ATOM 5088 C CA . PHE B 1 171 ? 9.805 33.219 5.211 1 98.62 171 PHE B CA 1
ATOM 5089 C C . PHE B 1 171 ? 9.672 33.906 6.562 1 98.62 171 PHE B C 1
ATOM 5091 O O . PHE B 1 171 ? 10.023 35.094 6.703 1 98.62 171 PHE B O 1
ATOM 5098 N N . SER B 1 172 ? 9.117 33.25 7.559 1 98.5 172 SER B N 1
ATOM 5099 C CA . SER B 1 172 ? 8.992 33.844 8.883 1 98.5 172 SER B CA 1
ATOM 5100 C C . SER B 1 172 ? 10.352 34.125 9.5 1 98.5 172 SER B C 1
ATOM 5102 O O . SER B 1 172 ? 11.305 33.375 9.289 1 98.5 172 SER B O 1
ATOM 5104 N N . TYR B 1 173 ? 10.406 35.219 10.336 1 98 173 TYR B N 1
ATOM 5105 C CA . TYR B 1 173 ? 11.734 35.625 10.797 1 98 173 TYR B CA 1
ATOM 5106 C C . TYR B 1 173 ? 11.648 36.344 12.133 1 98 173 TYR B C 1
ATOM 5108 O O . TYR B 1 173 ? 10.562 36.688 12.594 1 98 173 TYR B O 1
ATOM 5116 N N . SER B 1 174 ? 12.781 36.5 12.727 1 97.94 174 SER B N 1
ATOM 5117 C CA . SER B 1 174 ? 13.016 37.375 13.867 1 97.94 174 SER B CA 1
ATOM 5118 C C . SER B 1 174 ? 14.273 38.219 13.656 1 97.94 174 SER B C 1
ATOM 5120 O O . SER B 1 174 ? 15.258 37.75 13.086 1 97.94 174 SER B O 1
ATOM 5122 N N . ASN B 1 175 ? 14.195 39.469 14.086 1 97.31 175 ASN B N 1
ATOM 5123 C CA . ASN B 1 175 ? 15.383 40.312 14.07 1 97.31 175 ASN B CA 1
ATOM 5124 C C . ASN B 1 175 ? 16.281 40.031 15.281 1 97.31 175 ASN B C 1
ATOM 5126 O O . ASN B 1 175 ? 17.375 40.594 15.383 1 97.31 175 ASN B O 1
ATOM 5130 N N . THR B 1 176 ? 15.773 39.156 16.125 1 97.38 176 THR B N 1
ATOM 5131 C CA . THR B 1 176 ? 16.531 38.719 17.281 1 97.38 176 THR B CA 1
ATOM 5132 C C . THR B 1 176 ? 16.969 37.281 17.125 1 97.38 176 THR B C 1
ATOM 5134 O O . THR B 1 176 ? 16.188 36.344 17.359 1 97.38 176 THR B O 1
ATOM 5137 N N . THR B 1 177 ? 18.219 37.062 16.953 1 95 177 THR B N 1
ATOM 5138 C CA . THR B 1 177 ? 18.766 35.781 16.547 1 95 177 THR B CA 1
ATOM 5139 C C . THR B 1 177 ? 18.547 34.75 17.656 1 95 177 THR B C 1
ATOM 5141 O O . THR B 1 177 ? 18.344 33.562 17.359 1 95 177 THR B O 1
ATOM 5144 N N . SER B 1 178 ? 18.562 35.156 18.859 1 94.81 178 SER B N 1
ATOM 5145 C CA . SER B 1 178 ? 18.438 34.219 19.969 1 94.81 178 SER B CA 1
ATOM 5146 C C . SER B 1 178 ? 17.062 33.562 20.016 1 94.81 178 SER B C 1
ATOM 5148 O O . SER B 1 178 ? 16.859 32.562 20.672 1 94.81 178 SER B O 1
ATOM 5150 N N . ASP B 1 179 ? 16.047 34.188 19.328 1 95.88 179 ASP B N 1
ATOM 5151 C CA . ASP B 1 179 ? 14.719 33.594 19.25 1 95.88 179 ASP B CA 1
ATOM 5152 C C . ASP B 1 179 ? 14.773 32.188 18.656 1 95.88 179 ASP B C 1
ATOM 5154 O O . ASP B 1 179 ? 13.984 31.328 19.031 1 95.88 179 ASP B O 1
ATOM 5158 N N . TYR B 1 180 ? 15.703 31.969 17.75 1 96.12 180 TYR B N 1
ATOM 5159 C CA . TYR B 1 180 ? 15.805 30.688 17.062 1 96.12 180 TYR B CA 1
ATOM 5160 C C . TYR B 1 180 ? 16.297 29.609 18.016 1 96.12 180 TYR B C 1
ATOM 5162 O O . TYR B 1 180 ? 15.922 28.438 17.875 1 96.12 180 TYR B O 1
ATOM 5170 N N . ASP B 1 181 ? 17.078 29.969 19.016 1 94.12 181 ASP B N 1
ATOM 5171 C CA . ASP B 1 181 ? 17.625 29.031 20 1 94.12 181 ASP B CA 1
ATOM 5172 C C . ASP B 1 181 ? 16.547 28.594 20.984 1 94.12 181 ASP B C 1
ATOM 5174 O O . ASP B 1 181 ? 16.719 27.594 21.703 1 94.12 181 ASP B O 1
ATOM 5178 N N . HIS B 1 182 ? 15.461 29.312 20.984 1 92.44 182 HIS B N 1
ATOM 5179 C CA . HIS B 1 182 ? 14.438 29.047 21.984 1 92.44 182 HIS B CA 1
ATOM 5180 C C . HIS B 1 182 ? 13.18 28.469 21.344 1 92.44 182 HIS B C 1
ATOM 5182 O O . HIS B 1 182 ? 12.141 28.375 22 1 92.44 182 HIS B O 1
ATOM 5188 N N . ALA B 1 183 ? 13.297 28.078 20.125 1 93.88 183 ALA B N 1
ATOM 5189 C CA . ALA B 1 183 ? 12.141 27.531 19.438 1 93.88 183 ALA B CA 1
ATOM 5190 C C . ALA B 1 183 ? 11.648 26.25 20.125 1 93.88 183 ALA B C 1
ATOM 5192 O O . ALA B 1 183 ? 12.453 25.453 20.609 1 93.88 183 ALA B O 1
ATOM 5193 N N . GLY B 1 184 ? 10.383 26.047 20.219 1 95.06 184 GLY B N 1
ATOM 5194 C CA . GLY B 1 184 ? 9.695 24.906 20.812 1 95.06 184 GLY B CA 1
ATOM 5195 C C . GLY B 1 184 ? 8.18 25 20.688 1 95.06 184 GLY B C 1
ATOM 5196 O O . GLY B 1 184 ? 7.66 25.906 20.031 1 95.06 184 GLY B O 1
ATOM 5197 N N . ASP B 1 185 ? 7.484 24.078 21.25 1 96.62 185 ASP B N 1
ATOM 5198 C CA . ASP B 1 185 ? 6.035 24 21.125 1 96.62 185 ASP B CA 1
ATOM 5199 C C . ASP B 1 185 ? 5.355 25.188 21.781 1 96.62 185 ASP B C 1
ATOM 5201 O O . ASP B 1 185 ? 4.414 25.766 21.219 1 96.62 185 ASP B O 1
ATOM 5205 N N . LYS B 1 186 ? 5.793 25.578 22.922 1 94.88 186 LYS B N 1
ATOM 5206 C CA . LYS B 1 186 ? 5.137 26.641 23.688 1 94.88 186 LYS B CA 1
ATOM 5207 C C . LYS B 1 186 ? 5.191 27.969 22.938 1 94.88 186 LYS B C 1
ATOM 5209 O O . LYS B 1 186 ? 4.168 28.625 22.75 1 94.88 186 LYS B O 1
ATOM 5214 N N . ASN B 1 187 ? 6.398 28.375 22.578 1 95.31 187 ASN B N 1
ATOM 5215 C CA . ASN B 1 187 ? 6.523 29.641 21.859 1 95.31 187 ASN B CA 1
ATOM 5216 C C . ASN B 1 187 ? 5.793 29.594 20.531 1 95.31 187 ASN B C 1
ATOM 5218 O O . ASN B 1 187 ? 5.27 30.609 20.062 1 95.31 187 ASN B O 1
ATOM 5222 N N . THR B 1 188 ? 5.824 28.422 19.875 1 97.5 188 THR B N 1
ATOM 5223 C CA . THR B 1 188 ? 5.105 28.266 18.625 1 97.5 188 THR B CA 1
ATOM 5224 C C . THR B 1 188 ? 3.611 28.5 18.812 1 97.5 188 THR B C 1
ATOM 5226 O O . THR B 1 188 ? 2.986 29.234 18.047 1 97.5 188 THR B O 1
ATOM 5229 N N . ALA B 1 189 ? 3.01 27.922 19.828 1 97.5 189 ALA B N 1
ATOM 5230 C CA . ALA B 1 189 ? 1.588 28.078 20.125 1 97.5 189 ALA B CA 1
ATOM 5231 C C . ALA B 1 189 ? 1.265 29.531 20.5 1 97.5 189 ALA B C 1
ATOM 5233 O O . ALA B 1 189 ? 0.259 30.078 20.047 1 97.5 189 ALA B O 1
ATOM 5234 N N . ASP B 1 190 ? 2.104 30.156 21.297 1 96.12 190 ASP B N 1
ATOM 5235 C CA . ASP B 1 190 ? 1.886 31.531 21.734 1 96.12 190 ASP B CA 1
ATOM 5236 C C . ASP B 1 190 ? 1.928 32.5 20.562 1 96.12 190 ASP B C 1
ATOM 5238 O O . ASP B 1 190 ? 1.032 33.344 20.391 1 96.12 190 ASP B O 1
ATOM 5242 N N . ASP B 1 191 ? 2.982 32.344 19.797 1 97.75 191 ASP B N 1
ATOM 5243 C CA . ASP B 1 191 ? 3.129 33.219 18.641 1 97.75 191 ASP B CA 1
ATOM 5244 C C . ASP B 1 191 ? 2.002 33 17.641 1 97.75 191 ASP B C 1
ATOM 5246 O O . ASP B 1 191 ? 1.525 33.969 17.016 1 97.75 191 ASP B O 1
ATOM 5250 N N . ALA B 1 192 ? 1.633 31.766 17.438 1 98.56 192 ALA B N 1
ATOM 5251 C CA . ALA B 1 192 ? 0.54 31.484 16.516 1 98.56 192 ALA B CA 1
ATOM 5252 C C . ALA B 1 192 ? -0.764 32.125 17 1 98.56 192 ALA B C 1
ATOM 5254 O O . ALA B 1 192 ? -1.561 32.594 16.188 1 98.56 192 ALA B O 1
ATOM 5255 N N . TYR B 1 193 ? -1.022 32.062 18.297 1 97.75 193 TYR B N 1
ATOM 5256 C CA . TYR B 1 193 ? -2.219 32.688 18.844 1 97.75 193 TYR B CA 1
ATOM 5257 C C . TYR B 1 193 ? -2.191 34.188 18.594 1 97.75 193 TYR B C 1
ATOM 5259 O O . TYR B 1 193 ? -3.182 34.781 18.141 1 97.75 193 TYR B O 1
ATOM 5267 N N . ILE B 1 194 ? -1.064 34.875 18.875 1 97.19 194 ILE B N 1
ATOM 5268 C CA . ILE B 1 194 ? -0.914 36.312 18.656 1 97.19 194 ILE B CA 1
ATOM 5269 C C . ILE B 1 194 ? -1.116 36.625 17.172 1 97.19 194 ILE B C 1
ATOM 5271 O O . ILE B 1 194 ? -1.757 37.625 16.828 1 97.19 194 ILE B O 1
ATOM 5275 N N . PHE B 1 195 ? -0.545 35.812 16.375 1 98.44 195 PHE B N 1
ATOM 5276 C CA . PHE B 1 195 ? -0.729 35.938 14.93 1 98.44 195 PHE B CA 1
ATOM 5277 C C . PHE B 1 195 ? -2.211 35.969 14.57 1 98.44 195 PHE B C 1
ATOM 5279 O O . PHE B 1 195 ? -2.664 36.844 13.828 1 98.44 195 PHE B O 1
ATOM 5286 N N . ILE B 1 196 ? -2.984 34.938 15.055 1 98.31 196 ILE B N 1
ATOM 5287 C CA . ILE B 1 196 ? -4.395 34.812 14.703 1 98.31 196 ILE B CA 1
ATOM 5288 C C . ILE B 1 196 ? -5.156 36.062 15.133 1 98.31 196 ILE B C 1
ATOM 5290 O O . ILE B 1 196 ? -5.953 36.594 14.367 1 98.31 196 ILE B O 1
ATOM 5294 N N . VAL B 1 197 ? -4.898 36.594 16.312 1 96.44 197 VAL B N 1
ATOM 5295 C CA . VAL B 1 197 ? -5.59 37.75 16.828 1 96.44 197 VAL B CA 1
ATOM 5296 C C . VAL B 1 197 ? -5.301 38.969 15.945 1 96.44 197 VAL B C 1
ATOM 5298 O O . VAL B 1 197 ? -6.223 39.688 15.531 1 96.44 197 VAL B O 1
ATOM 5301 N N . ASN B 1 198 ? -4.051 39.156 15.633 1 97.19 198 ASN B N 1
ATOM 5302 C CA . ASN B 1 198 ? -3.67 40.312 14.789 1 97.19 198 ASN B CA 1
ATOM 5303 C C . ASN B 1 198 ? -4.184 40.125 13.367 1 97.19 198 ASN B C 1
ATOM 5305 O O . ASN B 1 198 ? -4.594 41.125 12.734 1 97.19 198 ASN B O 1
ATOM 5309 N N . TRP B 1 199 ? -4.098 38.938 12.875 1 98.25 199 TRP B N 1
ATOM 5310 C CA . TRP B 1 199 ? -4.566 38.656 11.516 1 98.25 199 TRP B CA 1
ATOM 5311 C C . TRP B 1 199 ? -6.062 38.938 11.398 1 98.25 199 TRP B C 1
ATOM 5313 O O . TRP B 1 199 ? -6.516 39.5 10.391 1 98.25 199 TRP B O 1
ATOM 5323 N N . LEU B 1 200 ? -6.848 38.594 12.398 1 97.12 200 LEU B N 1
ATOM 5324 C CA . LEU B 1 200 ? -8.281 38.812 12.398 1 97.12 200 LEU B CA 1
ATOM 5325 C C . LEU B 1 200 ? -8.586 40.312 12.461 1 97.12 200 LEU B C 1
ATOM 5327 O O . LEU B 1 200 ? -9.633 40.75 11.992 1 97.12 200 LEU B O 1
ATOM 5331 N N . GLU B 1 201 ? -7.691 41.094 13.055 1 95.75 201 GLU B N 1
ATOM 5332 C CA . GLU B 1 201 ? -7.844 42.531 13.023 1 95.75 201 GLU B CA 1
ATOM 5333 C C . GLU B 1 201 ? -7.57 43.094 11.633 1 95.75 201 GLU B C 1
ATOM 5335 O O . GLU B 1 201 ? -8.195 44.062 11.211 1 95.75 201 GLU B O 1
ATOM 5340 N N . ARG B 1 202 ? -6.66 42.469 11 1 97.25 202 ARG B N 1
ATOM 5341 C CA . ARG B 1 202 ? -6.32 42.875 9.641 1 97.25 202 ARG B CA 1
ATOM 5342 C C . ARG B 1 202 ? -7.43 42.5 8.656 1 97.25 202 ARG B C 1
ATOM 5344 O O . ARG B 1 202 ? -7.703 43.25 7.711 1 97.25 202 ARG B O 1
ATOM 5351 N N . PHE B 1 203 ? -8.008 41.344 8.867 1 97.56 203 PHE B N 1
ATOM 5352 C CA . PHE B 1 203 ? -9.133 40.844 8.078 1 97.56 203 PHE B CA 1
ATOM 5353 C C . PHE B 1 203 ? -10.375 40.688 8.945 1 97.56 203 PHE B C 1
ATOM 5355 O O . PHE B 1 203 ? -10.844 39.562 9.188 1 97.56 203 PHE B O 1
ATOM 5362 N N . PRO B 1 204 ? -11.031 41.719 9.312 1 95.75 204 PRO B N 1
ATOM 5363 C CA . PRO B 1 204 ? -12.086 41.688 10.328 1 95.75 204 PRO B CA 1
ATOM 5364 C C . PRO B 1 204 ? -13.328 40.938 9.883 1 95.75 204 PRO B C 1
ATOM 5366 O O . PRO B 1 204 ? -14.117 40.5 10.711 1 95.75 204 PRO B O 1
ATOM 5369 N N . GLN B 1 205 ? -13.547 40.781 8.555 1 95.81 205 GLN B N 1
ATOM 5370 C CA . GLN B 1 205 ? -14.703 40.062 8.055 1 95.81 205 GLN B CA 1
ATOM 5371 C C . GLN B 1 205 ? -14.656 38.594 8.492 1 95.81 205 GLN B C 1
ATOM 5373 O O . GLN B 1 205 ? -15.664 37.875 8.406 1 95.81 205 GLN B O 1
ATOM 5378 N N . TYR B 1 206 ? -13.531 38.094 8.984 1 97.62 206 TYR B N 1
ATOM 5379 C CA . TYR B 1 206 ? -13.398 36.688 9.352 1 97.62 206 TYR B CA 1
ATOM 5380 C C . TYR B 1 206 ? -13.547 36.5 10.859 1 97.62 206 TYR B C 1
ATOM 5382 O O . TYR B 1 206 ? -13.523 35.375 11.359 1 97.62 206 TYR B O 1
ATOM 5390 N N . LYS B 1 207 ? -13.742 37.5 11.672 1 95.62 207 LYS B N 1
ATOM 5391 C CA . LYS B 1 207 ? -13.773 37.438 13.125 1 95.62 207 LYS B CA 1
ATOM 5392 C C . LYS B 1 207 ? -14.914 36.531 13.609 1 95.62 207 LYS B C 1
ATOM 5394 O O . LYS B 1 207 ? -14.789 35.844 14.625 1 95.62 207 LYS B O 1
ATOM 5399 N N . THR B 1 208 ? -16.016 36.531 12.883 1 94.88 208 THR B N 1
ATOM 5400 C CA . THR B 1 208 ? -17.172 35.75 13.352 1 94.88 208 THR B CA 1
ATOM 5401 C C . THR B 1 208 ? -17.328 34.469 12.555 1 94.88 208 THR B C 1
ATOM 5403 O O . THR B 1 208 ? -18.281 33.719 12.75 1 94.88 208 THR B O 1
ATOM 5406 N N . ARG B 1 209 ? -16.422 34.25 11.641 1 97.44 209 ARG B N 1
ATOM 5407 C CA . ARG B 1 209 ? -16.5 33.062 10.805 1 97.44 209 ARG B CA 1
ATOM 5408 C C . ARG B 1 209 ? -16.156 31.812 11.602 1 97.44 209 ARG B C 1
ATOM 5410 O O . ARG B 1 209 ? -15.336 31.859 12.523 1 97.44 209 ARG B O 1
ATOM 5417 N N . ASP B 1 210 ? -16.875 30.656 11.273 1 98.19 210 ASP B N 1
ATOM 5418 C CA . ASP B 1 210 ? -16.391 29.391 11.82 1 98.19 210 ASP B CA 1
ATOM 5419 C C . ASP B 1 210 ? -14.906 29.203 11.531 1 98.19 210 ASP B C 1
ATOM 5421 O O . ASP B 1 210 ? -14.461 29.375 10.398 1 98.19 210 ASP B O 1
ATOM 5425 N N . PHE B 1 211 ? -14.148 28.891 12.57 1 98.75 211 PHE B N 1
ATOM 5426 C CA . PHE B 1 211 ? -12.703 28.75 12.445 1 98.75 211 PHE B CA 1
ATOM 5427 C C . PHE B 1 211 ? -12.258 27.328 12.773 1 98.75 211 PHE B C 1
ATOM 5429 O O . PHE B 1 211 ? -12.719 26.734 13.75 1 98.75 211 PHE B O 1
ATOM 5436 N N . TYR B 1 212 ? -11.5 26.703 11.945 1 98.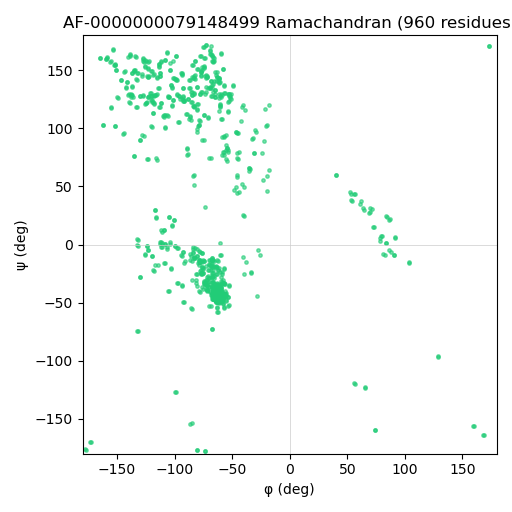88 212 TYR B N 1
ATOM 5437 C CA . TYR B 1 212 ? -10.914 25.391 12.141 1 98.88 212 TYR B CA 1
ATOM 5438 C C . TYR B 1 212 ? -9.398 25.438 12.023 1 98.88 212 TYR B C 1
ATOM 5440 O O . TYR B 1 212 ? -8.852 26.312 11.359 1 98.88 212 TYR B O 1
ATOM 5448 N N . ILE B 1 213 ? -8.727 24.578 12.688 1 98.94 213 ILE B N 1
ATOM 5449 C CA . ILE B 1 213 ? -7.285 24.406 12.531 1 98.94 213 ILE B CA 1
ATOM 5450 C C . ILE B 1 213 ? -6.984 23 12.031 1 98.94 213 ILE B C 1
ATOM 5452 O O . ILE B 1 213 ? -7.477 22.016 12.586 1 98.94 213 ILE B O 1
ATOM 5456 N N . THR B 1 214 ? -6.242 22.891 10.984 1 98.94 214 THR B N 1
ATOM 5457 C CA . THR B 1 214 ? -5.832 21.625 10.406 1 98.94 214 THR B CA 1
ATOM 5458 C C . THR B 1 214 ? -4.312 21.547 10.273 1 98.94 214 THR B C 1
ATOM 5460 O O . THR B 1 214 ? -3.637 22.578 10.281 1 98.94 214 THR B O 1
ATOM 5463 N N . GLY B 1 215 ? -3.803 20.406 10.203 1 98.75 215 GLY B N 1
ATOM 5464 C CA . GLY B 1 215 ? -2.369 20.203 10.062 1 98.75 215 GLY B CA 1
ATOM 5465 C C . GLY B 1 215 ? -1.997 18.75 9.82 1 98.75 215 GLY B C 1
ATOM 5466 O O . GLY B 1 215 ? -2.855 17.922 9.492 1 98.75 215 GLY B O 1
ATOM 5467 N N . GLU B 1 216 ? -0.738 18.484 9.883 1 97.81 216 GLU B N 1
ATOM 5468 C CA . GLU B 1 216 ? -0.247 17.141 9.562 1 97.81 216 GLU B CA 1
ATOM 5469 C C . GLU B 1 216 ? 1.031 16.828 10.336 1 97.81 216 GLU B C 1
ATOM 5471 O O . GLU B 1 216 ? 1.824 17.719 10.625 1 97.81 216 GLU B O 1
ATOM 5476 N N . SER B 1 217 ? 1.263 15.531 10.648 1 97.81 217 SER B N 1
ATOM 5477 C CA . SER B 1 217 ? 2.523 15.078 11.219 1 97.81 217 SER B CA 1
ATOM 5478 C C . SER B 1 217 ? 2.74 15.664 12.609 1 97.81 217 SER B C 1
ATOM 5480 O O . SER B 1 217 ? 1.87 15.555 13.477 1 97.81 217 SER B O 1
ATOM 5482 N N . TYR B 1 218 ? 3.809 16.344 12.82 1 97.69 218 TYR B N 1
ATOM 5483 C CA . TYR B 1 218 ? 4.102 16.922 14.133 1 97.69 218 TYR B CA 1
ATOM 5484 C C . TYR B 1 218 ? 3.092 18 14.492 1 97.69 218 TYR B C 1
ATOM 5486 O O . TYR B 1 218 ? 2.99 18.406 15.656 1 97.69 218 TYR B O 1
ATOM 5494 N N . ALA B 1 219 ? 2.328 18.438 13.516 1 98.31 219 ALA B N 1
ATOM 5495 C CA . ALA B 1 219 ? 1.232 19.344 13.844 1 98.31 219 ALA B CA 1
ATOM 5496 C C . ALA B 1 219 ? 0.249 18.703 14.812 1 98.31 219 ALA B C 1
ATOM 5498 O O . ALA B 1 219 ? -0.612 19.375 15.383 1 98.31 219 ALA B O 1
ATOM 5499 N N . GLY B 1 220 ? 0.435 17.438 15.023 1 98.5 220 GLY B N 1
ATOM 5500 C CA . GLY B 1 220 ? -0.246 16.797 16.141 1 98.5 220 GLY B CA 1
ATOM 5501 C C . GLY B 1 220 ? 0.059 17.438 17.469 1 98.5 220 GLY B C 1
ATOM 5502 O O . GLY B 1 220 ? -0.678 17.25 18.438 1 98.5 220 GLY B O 1
ATOM 5503 N N . HIS B 1 221 ? 1.124 18.156 17.547 1 97.56 221 HIS B N 1
ATOM 5504 C CA . HIS B 1 221 ? 1.443 19 18.703 1 97.56 221 HIS B CA 1
ATOM 5505 C C . HIS B 1 221 ? 0.927 20.422 18.5 1 97.56 221 HIS B C 1
ATOM 5507 O O . HIS B 1 221 ? 0.139 20.906 19.297 1 97.56 221 HIS B O 1
ATOM 5513 N N . TYR B 1 222 ? 1.212 21.016 17.359 1 98.06 222 TYR B N 1
ATOM 5514 C CA . TYR B 1 222 ? 0.925 22.406 17.078 1 98.06 222 TYR B CA 1
ATOM 5515 C C . TYR B 1 222 ? -0.57 22.688 17.156 1 98.06 222 TYR B C 1
ATOM 5517 O O . TYR B 1 222 ? -0.993 23.641 17.812 1 98.06 222 TYR B O 1
ATOM 5525 N N . VAL B 1 223 ? -1.303 21.859 16.5 1 98.88 223 VAL B N 1
ATOM 5526 C CA . VAL B 1 223 ? -2.711 22.141 16.25 1 98.88 223 VAL B CA 1
ATOM 5527 C C . VAL B 1 223 ? -3.496 22.078 17.562 1 98.88 223 VAL B C 1
ATOM 5529 O O . VAL B 1 223 ? -4.168 23.031 17.953 1 98.88 223 VAL B O 1
ATOM 5532 N N . PRO B 1 224 ? -3.408 21.016 18.328 1 98.81 224 PRO B N 1
ATOM 5533 C CA . PRO B 1 224 ? -4.137 20.984 19.594 1 98.81 224 PRO B CA 1
ATOM 5534 C C . PRO B 1 224 ? -3.652 22.047 20.578 1 98.81 224 PRO B C 1
ATOM 5536 O O . PRO B 1 224 ? -4.449 22.594 21.344 1 98.81 224 PRO B O 1
ATOM 5539 N N . GLN B 1 225 ? -2.404 22.312 20.578 1 98.44 225 GLN B N 1
ATOM 5540 C CA . GLN B 1 225 ? -1.861 23.281 21.516 1 98.44 225 GLN B CA 1
ATOM 5541 C C . GLN B 1 225 ? -2.361 24.688 21.188 1 98.44 225 GLN B C 1
ATOM 5543 O O . GLN B 1 225 ? -2.699 25.469 22.094 1 98.44 225 GLN B O 1
ATOM 5548 N N . LEU B 1 226 ? -2.355 25 19.938 1 98.69 226 LEU B N 1
ATOM 5549 C CA . LEU B 1 226 ? -2.922 26.281 19.531 1 98.69 226 LEU B CA 1
ATOM 5550 C C . LEU B 1 226 ? -4.41 26.344 19.859 1 98.69 226 LEU B C 1
ATOM 5552 O O . LEU B 1 226 ? -4.906 27.375 20.328 1 98.69 226 LEU B O 1
ATOM 5556 N N . ALA B 1 227 ? -5.125 25.297 19.562 1 98.75 227 ALA B N 1
ATOM 5557 C CA . ALA B 1 227 ? -6.551 25.234 19.875 1 98.75 227 ALA B CA 1
ATOM 5558 C C . ALA B 1 227 ? -6.793 25.438 21.375 1 98.75 227 ALA B C 1
ATOM 5560 O O . ALA B 1 227 ? -7.723 26.156 21.766 1 98.75 227 ALA B O 1
ATOM 5561 N N . LEU B 1 228 ? -5.977 24.828 22.141 1 97.94 228 LEU B N 1
ATOM 5562 C CA . LEU B 1 228 ? -6.074 24.969 23.594 1 97.94 228 LEU B CA 1
ATOM 5563 C C . LEU B 1 228 ? -5.895 26.438 24 1 97.94 228 LEU B C 1
ATOM 5565 O O . LEU B 1 228 ? -6.656 26.953 24.812 1 97.94 228 LEU B O 1
ATOM 5569 N N . ASN B 1 229 ? -4.879 27.094 23.438 1 96.44 229 ASN B N 1
ATOM 5570 C CA . ASN B 1 229 ? -4.637 28.5 23.703 1 96.44 229 ASN B CA 1
ATOM 5571 C C . ASN B 1 229 ? -5.852 29.359 23.344 1 96.44 229 ASN B C 1
ATOM 5573 O O . ASN B 1 229 ? -6.207 30.281 24.094 1 96.44 229 ASN B O 1
ATOM 5577 N N . ILE B 1 230 ? -6.426 29.078 22.25 1 96.88 230 ILE B N 1
ATOM 5578 C CA . ILE B 1 230 ? -7.594 29.828 21.797 1 96.88 230 ILE B CA 1
ATOM 5579 C C . ILE B 1 230 ? -8.75 29.625 22.766 1 96.88 230 ILE B C 1
ATOM 5581 O O . ILE B 1 230 ? -9.375 30.594 23.203 1 96.88 230 ILE B O 1
ATOM 5585 N N . VAL B 1 231 ? -9.031 28.375 23.125 1 96.19 231 VAL B N 1
ATOM 5586 C CA . VAL B 1 231 ? -10.133 28.047 24.031 1 96.19 231 VAL B CA 1
ATOM 5587 C C . VAL B 1 231 ? -9.93 28.75 25.375 1 96.19 231 VAL B C 1
ATOM 5589 O O . VAL B 1 231 ? -10.875 29.312 25.938 1 96.19 231 VAL B O 1
ATOM 5592 N N . PHE B 1 232 ? -8.719 28.797 25.891 1 93.38 232 PHE B N 1
ATOM 5593 C CA . PHE B 1 232 ? -8.398 29.453 27.141 1 93.38 232 PHE B CA 1
ATOM 5594 C C . PHE B 1 232 ? -8.633 30.953 27.047 1 93.38 232 PHE B C 1
ATOM 5596 O O . PHE B 1 232 ? -9.234 31.562 27.953 1 93.38 232 PHE B O 1
ATOM 5603 N N . ASN B 1 233 ? -8.141 31.516 26.016 1 93.25 233 ASN B N 1
ATOM 5604 C CA . ASN B 1 233 ? -8.242 32.969 25.891 1 93.25 233 ASN B CA 1
ATOM 5605 C C . ASN B 1 233 ? -9.672 33.406 25.594 1 93.25 233 ASN B C 1
ATOM 5607 O O . ASN B 1 233 ? -10.07 34.5 25.953 1 93.25 233 ASN B O 1
ATOM 5611 N N . ASN B 1 234 ? -10.414 32.594 24.922 1 93.56 234 ASN B N 1
ATOM 5612 C CA . ASN B 1 234 ? -11.82 32.875 24.672 1 93.56 234 ASN B CA 1
ATOM 5613 C C . ASN B 1 234 ? -12.609 33 25.969 1 93.56 234 ASN B C 1
ATOM 5615 O O . ASN B 1 234 ? -13.68 33.625 25.984 1 93.56 234 ASN B O 1
ATOM 5619 N N . LYS B 1 235 ? -12.148 32.438 26.984 1 90.94 235 LYS B N 1
ATOM 5620 C CA . LYS B 1 235 ? -12.836 32.5 28.281 1 90.94 235 LYS B CA 1
ATOM 5621 C C . LYS B 1 235 ? -12.484 33.75 29.047 1 90.94 235 LYS B C 1
ATOM 5623 O O . LYS B 1 235 ? -13.148 34.094 30.031 1 90.94 235 LYS B O 1
ATOM 5628 N N . LYS B 1 236 ? -11.453 34.344 28.547 1 87.31 236 LYS B N 1
ATOM 5629 C CA . LYS B 1 236 ? -11.047 35.594 29.188 1 87.31 236 LYS B CA 1
ATOM 5630 C C . LYS B 1 236 ? -11.867 36.781 28.688 1 87.31 236 LYS B C 1
ATOM 5632 O O . LYS B 1 236 ? -12.25 36.812 27.516 1 87.31 236 LYS B O 1
ATOM 5637 N N . THR B 1 237 ? -12.133 37.75 29.594 1 78.19 237 THR B N 1
ATOM 5638 C CA . THR B 1 237 ? -12.938 38.906 29.25 1 78.19 237 THR B CA 1
ATOM 5639 C C . THR B 1 237 ? -12.125 39.906 28.438 1 78.19 237 THR B C 1
ATOM 5641 O O . THR B 1 237 ? -10.914 40.031 28.625 1 78.19 237 THR B O 1
ATOM 5644 N N . ASN B 1 238 ? -12.742 40.594 27.516 1 76 238 ASN B N 1
ATOM 5645 C CA . ASN B 1 238 ? -12.195 41.688 26.734 1 76 238 ASN B CA 1
ATOM 5646 C C . ASN B 1 238 ? -11.133 41.219 25.75 1 76 238 ASN B C 1
ATOM 5648 O O . ASN B 1 238 ? -10.109 41.906 25.562 1 76 238 ASN B O 1
ATOM 5652 N N . GLN B 1 239 ? -11.281 40 25.375 1 77.19 239 GLN B N 1
ATOM 5653 C CA . GLN B 1 239 ? -10.383 39.5 24.344 1 77.19 239 GLN B CA 1
ATOM 5654 C C . GLN B 1 239 ? -11.141 39.188 23.062 1 77.19 239 GLN B C 1
ATOM 5656 O O . GLN B 1 239 ? -12.359 39.031 23.078 1 77.19 239 GLN B O 1
ATOM 5661 N N . THR B 1 240 ? -10.375 39.25 22.047 1 83.31 240 THR B N 1
ATOM 5662 C CA . THR B 1 240 ? -10.938 38.812 20.781 1 83.31 240 THR B CA 1
ATOM 5663 C C . THR B 1 240 ? -11.367 37.344 20.859 1 83.31 240 THR B C 1
ATOM 5665 O O . THR B 1 240 ? -10.578 36.469 21.234 1 83.31 240 THR B O 1
ATOM 5668 N N . ILE B 1 241 ? -12.57 37.125 20.641 1 91.25 241 ILE B N 1
ATOM 5669 C CA . ILE B 1 241 ? -13.086 35.75 20.641 1 91.25 241 ILE B CA 1
ATOM 5670 C C . ILE B 1 241 ? -12.836 35.125 19.266 1 91.25 241 ILE B C 1
ATOM 5672 O O . ILE B 1 241 ? -13.203 35.688 18.234 1 91.25 241 ILE B O 1
ATOM 5676 N N . VAL B 1 242 ? -12.094 34.094 19.25 1 96.25 242 VAL B N 1
ATOM 5677 C CA . VAL B 1 242 ? -11.914 33.281 18.047 1 96.25 242 VAL B CA 1
ATOM 5678 C C . VAL B 1 242 ? -12.945 32.156 18.016 1 96.25 242 VAL B C 1
ATOM 5680 O O . VAL B 1 242 ? -13.039 31.359 18.953 1 96.25 242 VAL B O 1
ATOM 5683 N N . ASN B 1 243 ? -13.742 32.031 16.984 1 97.44 243 ASN B N 1
ATOM 5684 C CA . ASN B 1 243 ? -14.875 31.125 16.875 1 97.44 243 ASN B CA 1
ATOM 5685 C C . ASN B 1 243 ? -14.445 29.734 16.438 1 97.44 243 ASN B C 1
ATOM 5687 O O . ASN B 1 243 ? -14.945 29.203 15.438 1 97.44 243 ASN B O 1
ATOM 5691 N N . ILE B 1 244 ? -13.586 29.109 17.219 1 98.31 244 ILE B N 1
ATOM 5692 C CA . ILE B 1 244 ? -13.016 27.812 16.875 1 98.31 244 ILE B CA 1
ATOM 5693 C C . ILE B 1 244 ? -14.086 26.719 17.031 1 98.31 244 ILE B C 1
ATOM 5695 O O . ILE B 1 244 ? -14.828 26.703 18.016 1 98.31 244 ILE B O 1
ATOM 5699 N N . LYS B 1 245 ? -14.156 25.797 16 1 98.19 245 LYS B N 1
ATOM 5700 C CA . LYS B 1 245 ? -15.195 24.766 15.961 1 98.19 245 LYS B CA 1
ATOM 5701 C C . LYS B 1 245 ? -14.594 23.375 16.016 1 98.19 245 LYS B C 1
ATOM 5703 O O . LYS B 1 245 ? -15.273 22.406 16.391 1 98.19 245 LYS B O 1
ATOM 5708 N N . GLY B 1 246 ? -13.367 23.234 15.641 1 98.44 246 GLY B N 1
ATOM 5709 C CA . GLY B 1 246 ? -12.773 21.906 15.602 1 98.44 246 GLY B CA 1
ATOM 5710 C C . GLY B 1 246 ? -11.383 21.891 14.992 1 98.44 246 GLY B C 1
ATOM 5711 O O . GLY B 1 246 ? -10.906 22.922 14.492 1 98.44 246 GLY B O 1
ATOM 5712 N N . ILE B 1 247 ? -10.703 20.734 15.094 1 98.94 247 ILE B N 1
ATOM 5713 C CA . ILE B 1 247 ? -9.367 20.562 14.539 1 98.94 247 ILE B CA 1
ATOM 5714 C C . ILE B 1 247 ? -9.289 19.219 13.805 1 98.94 247 ILE B C 1
ATOM 5716 O O . ILE B 1 247 ? -9.984 18.266 14.164 1 98.94 247 ILE B O 1
ATOM 5720 N N . ALA B 1 248 ? -8.477 19.094 12.766 1 98.94 248 ALA B N 1
ATOM 5721 C CA . ALA B 1 248 ? -8.211 17.859 12.016 1 98.94 248 ALA B CA 1
ATOM 5722 C C . ALA B 1 248 ? -6.723 17.734 11.703 1 98.94 248 ALA B C 1
ATOM 5724 O O . ALA B 1 248 ? -6.109 18.656 11.164 1 98.94 248 ALA B O 1
ATOM 5725 N N . ILE B 1 249 ? -6.172 16.625 12.023 1 98.81 249 ILE B N 1
ATOM 5726 C CA . ILE B 1 249 ? -4.73 16.469 11.859 1 98.81 249 ILE B CA 1
ATOM 5727 C C . ILE B 1 249 ? -4.438 15.172 11.094 1 98.81 249 ILE B C 1
ATOM 5729 O O . ILE B 1 249 ? -4.906 14.102 11.484 1 98.81 249 ILE B O 1
ATOM 5733 N N . GLY B 1 250 ? -3.67 15.234 10.047 1 98.69 250 GLY B N 1
ATOM 5734 C CA . GLY B 1 250 ? -3.262 14.094 9.242 1 98.69 250 GLY B CA 1
ATOM 5735 C C . GLY B 1 250 ? -2.006 13.422 9.766 1 98.69 250 GLY B C 1
ATOM 5736 O O . GLY B 1 250 ? -1.028 14.094 10.102 1 98.69 250 GLY B O 1
ATOM 5737 N N . ASN B 1 251 ? -2.133 12.062 9.781 1 98.44 251 ASN B N 1
ATOM 5738 C CA . ASN B 1 251 ? -0.988 11.32 10.297 1 98.44 251 ASN B CA 1
ATOM 5739 C C . ASN B 1 251 ? -0.374 12.008 11.516 1 98.44 251 ASN B C 1
ATOM 5741 O O . ASN B 1 251 ? 0.83 12.273 11.539 1 98.44 251 ASN B O 1
ATOM 5745 N N . ALA B 1 252 ? -1.141 12.156 12.508 1 98.62 252 ALA B N 1
ATOM 5746 C CA . ALA B 1 252 ? -0.904 13.039 13.648 1 98.62 252 ALA B CA 1
ATOM 5747 C C . ALA B 1 252 ? 0.054 12.406 14.648 1 98.62 252 ALA B C 1
ATOM 5749 O O . ALA B 1 252 ? -0.245 11.352 15.219 1 98.62 252 ALA B O 1
ATOM 5750 N N . TRP B 1 253 ? 1.155 12.992 14.82 1 97.94 253 TRP B N 1
ATOM 5751 C CA . TRP B 1 253 ? 2.025 12.594 15.922 1 97.94 253 TRP B CA 1
ATOM 5752 C C . TRP B 1 253 ? 1.535 13.18 17.25 1 97.94 253 TRP B C 1
ATOM 5754 O O . TRP B 1 253 ? 1.823 14.336 17.562 1 97.94 253 TRP B O 1
ATOM 5764 N N . ILE B 1 254 ? 0.874 12.352 18.094 1 97.94 254 ILE B N 1
ATOM 5765 C CA . ILE B 1 254 ? 0.198 12.953 19.25 1 97.94 254 ILE B CA 1
ATOM 5766 C C . ILE B 1 254 ? 0.667 12.273 20.531 1 97.94 254 ILE B C 1
ATOM 5768 O O . ILE B 1 254 ? 0.366 12.734 21.625 1 97.94 254 ILE B O 1
ATOM 5772 N N . ASP B 1 255 ? 1.426 11.188 20.359 1 97.19 255 ASP B N 1
ATOM 5773 C CA . ASP B 1 255 ? 1.926 10.445 21.516 1 97.19 255 ASP B CA 1
ATOM 5774 C C . ASP B 1 255 ? 3.193 9.672 21.172 1 97.19 255 ASP B C 1
ATOM 5776 O O . ASP B 1 255 ? 3.152 8.734 20.375 1 97.19 255 ASP B O 1
ATOM 5780 N N . ASP B 1 256 ? 4.266 9.992 21.812 1 93.81 256 ASP B N 1
ATOM 5781 C CA . ASP B 1 256 ? 5.562 9.438 21.438 1 93.81 256 ASP B CA 1
ATOM 5782 C C . ASP B 1 256 ? 5.578 7.918 21.594 1 93.81 256 ASP B C 1
ATOM 5784 O O . ASP B 1 256 ? 5.996 7.195 20.688 1 93.81 256 ASP B O 1
ATOM 5788 N N . GLU B 1 257 ? 5.141 7.438 22.719 1 94.56 257 GLU B N 1
ATOM 5789 C CA . GLU B 1 257 ? 5.242 6.02 23.047 1 94.56 257 GLU B CA 1
ATOM 5790 C C . GLU B 1 257 ? 4.441 5.164 22.062 1 94.56 257 GLU B C 1
ATOM 5792 O O . GLU B 1 257 ? 4.992 4.281 21.406 1 94.56 257 GLU B O 1
ATOM 5797 N N . THR B 1 258 ? 3.139 5.441 21.984 1 97.38 258 THR B N 1
ATOM 5798 C CA . THR B 1 258 ? 2.26 4.625 21.156 1 97.38 258 THR B CA 1
ATOM 5799 C C . THR B 1 258 ? 2.596 4.805 19.672 1 97.38 258 THR B C 1
ATOM 5801 O O . THR B 1 258 ? 2.488 3.859 18.891 1 97.38 258 THR B O 1
ATOM 5804 N N . SER B 1 259 ? 2.977 6.004 19.281 1 97.5 259 SER B N 1
ATOM 5805 C CA . SER B 1 259 ? 3.311 6.266 17.875 1 97.5 259 SER B CA 1
ATOM 5806 C C . SER B 1 259 ? 4.566 5.508 17.469 1 97.5 259 SER B C 1
ATOM 5808 O O . SER B 1 259 ? 4.629 4.965 16.359 1 97.5 259 SER B O 1
ATOM 5810 N N . GLU B 1 260 ? 5.57 5.504 18.344 1 95.44 260 GLU B N 1
ATOM 5811 C CA . GLU B 1 260 ? 6.789 4.766 18.016 1 95.44 260 GLU B CA 1
ATOM 5812 C C . GLU B 1 260 ? 6.516 3.268 17.922 1 95.44 260 GLU B C 1
ATOM 5814 O O . GLU B 1 260 ? 6.969 2.607 16.984 1 95.44 260 GLU B O 1
ATOM 5819 N N . LYS B 1 261 ? 5.816 2.73 18.906 1 96.81 261 LYS B N 1
ATOM 5820 C CA . LYS B 1 261 ? 5.457 1.316 18.875 1 96.81 261 LYS B CA 1
ATOM 5821 C C . LYS B 1 261 ? 4.699 0.975 17.594 1 96.81 261 LYS B C 1
ATOM 5823 O O . LYS B 1 261 ? 5.004 -0.019 16.938 1 96.81 261 LYS B O 1
ATOM 5828 N N . GLY B 1 262 ? 3.693 1.817 17.297 1 98.25 262 GLY B N 1
ATOM 5829 C CA . GLY B 1 262 ? 2.895 1.599 16.094 1 98.25 262 GLY B CA 1
ATOM 5830 C C . GLY B 1 262 ? 3.705 1.658 14.812 1 98.25 262 GLY B C 1
ATOM 5831 O O . GLY B 1 262 ? 3.434 0.919 13.867 1 98.25 262 GLY B O 1
ATOM 5832 N N . MET B 1 263 ? 4.66 2.562 14.758 1 98.06 263 MET B N 1
ATOM 5833 C CA . MET B 1 263 ? 5.512 2.715 13.586 1 98.06 263 MET B CA 1
ATOM 5834 C C . MET B 1 263 ? 6.258 1.42 13.281 1 98.06 263 MET B C 1
ATOM 5836 O O . MET B 1 263 ? 6.23 0.934 12.148 1 98.06 263 MET B O 1
ATOM 5840 N N . TYR B 1 264 ? 6.883 0.817 14.273 1 97.94 264 TYR B N 1
ATOM 5841 C CA . TYR B 1 264 ? 7.684 -0.379 14.031 1 97.94 264 TYR B CA 1
ATOM 5842 C C . TYR B 1 264 ? 6.793 -1.59 13.781 1 97.94 264 TYR B C 1
ATOM 5844 O O . TYR B 1 264 ? 7.152 -2.482 13.008 1 97.94 264 TYR B O 1
ATOM 5852 N N . ASP B 1 265 ? 5.605 -1.683 14.43 1 98.12 265 ASP B N 1
ATOM 5853 C CA . ASP B 1 265 ? 4.648 -2.736 14.102 1 98.12 265 ASP B CA 1
ATOM 5854 C C . ASP B 1 265 ? 4.227 -2.658 12.633 1 98.12 265 ASP B C 1
ATOM 5856 O O . ASP B 1 265 ? 4.117 -3.684 11.961 1 98.12 265 ASP B O 1
ATOM 5860 N N . TYR B 1 266 ? 3.936 -1.468 12.211 1 98.56 266 TYR B N 1
ATOM 5861 C CA . TYR B 1 266 ? 3.578 -1.256 10.812 1 98.56 266 TYR B CA 1
ATOM 5862 C C . TYR B 1 266 ? 4.703 -1.71 9.891 1 98.56 266 TYR B C 1
ATOM 5864 O O . TYR B 1 266 ? 4.457 -2.393 8.891 1 98.56 266 TYR B O 1
ATOM 5872 N N . TRP B 1 267 ? 5.949 -1.282 10.188 1 98.5 267 TRP B N 1
ATOM 5873 C CA . TRP B 1 267 ? 7.09 -1.668 9.359 1 98.5 267 TRP B CA 1
ATOM 5874 C C . TRP B 1 267 ? 7.188 -3.186 9.242 1 98.5 267 TRP B C 1
ATOM 5876 O O . TRP B 1 267 ? 7.391 -3.719 8.148 1 98.5 267 TRP B O 1
ATOM 5886 N N . TRP B 1 268 ? 7.02 -3.84 10.328 1 98.31 268 TRP B N 1
ATOM 5887 C CA . TRP B 1 268 ? 7.164 -5.293 10.375 1 98.31 268 TRP B CA 1
ATOM 5888 C C . TRP B 1 268 ? 6.082 -5.969 9.539 1 98.31 268 TRP B C 1
ATOM 5890 O O . TRP B 1 268 ? 6.379 -6.832 8.711 1 98.31 268 TRP B O 1
ATOM 5900 N N . THR B 1 269 ? 4.824 -5.551 9.672 1 97.56 269 THR B N 1
ATOM 5901 C CA . THR B 1 269 ? 3.705 -6.215 9.016 1 97.56 269 THR B CA 1
ATOM 5902 C C . THR B 1 269 ? 3.66 -5.855 7.531 1 97.56 269 THR B C 1
ATOM 5904 O O . THR B 1 269 ? 2.967 -6.508 6.746 1 97.56 269 THR B O 1
ATOM 5907 N N . HIS B 1 270 ? 4.363 -4.832 7.094 1 97.19 270 HIS B N 1
ATOM 5908 C CA . HIS B 1 270 ? 4.438 -4.438 5.691 1 97.19 270 HIS B CA 1
ATOM 5909 C C . HIS B 1 270 ? 5.746 -4.898 5.059 1 97.19 270 HIS B C 1
ATOM 5911 O O . HIS B 1 270 ? 6.164 -4.363 4.027 1 97.19 270 HIS B O 1
ATOM 5917 N N . ALA B 1 271 ? 6.441 -5.812 5.68 1 96.56 271 ALA B N 1
ATOM 5918 C CA . ALA B 1 271 ? 7.609 -6.523 5.164 1 96.56 271 ALA B CA 1
ATOM 5919 C C . ALA B 1 271 ? 8.859 -5.656 5.242 1 96.56 271 ALA B C 1
ATOM 5921 O O . ALA B 1 271 ? 9.953 -6.086 4.855 1 96.56 271 ALA B O 1
ATOM 5922 N N . VAL B 1 272 ? 8.812 -4.453 5.844 1 97.62 272 VAL B N 1
ATOM 5923 C CA . VAL B 1 272 ? 9.922 -3.514 5.828 1 97.62 272 VAL B CA 1
ATOM 5924 C C . VAL B 1 272 ? 11.039 -4.02 6.738 1 97.62 272 VAL B C 1
ATOM 5926 O O . VAL B 1 272 ? 12.227 -3.807 6.461 1 97.62 272 VAL B O 1
ATOM 5929 N N . ASN B 1 273 ? 10.625 -4.715 7.789 1 97.56 273 ASN B N 1
ATOM 5930 C CA . ASN B 1 273 ? 11.625 -5.188 8.742 1 97.56 273 ASN B CA 1
ATOM 5931 C C . ASN B 1 273 ? 11.492 -6.688 8.992 1 97.56 273 ASN B C 1
ATOM 5933 O O . ASN B 1 273 ? 10.453 -7.281 8.695 1 97.56 273 ASN B O 1
ATOM 5937 N N . SER B 1 274 ? 12.586 -7.254 9.5 1 97.88 274 SER B N 1
ATOM 5938 C CA . SER B 1 274 ? 12.617 -8.68 9.812 1 97.88 274 SER B CA 1
ATOM 5939 C C . SER B 1 274 ? 11.883 -8.977 11.117 1 97.88 274 SER B C 1
ATOM 5941 O O . SER B 1 274 ? 11.625 -8.07 11.914 1 97.88 274 SER B O 1
ATOM 5943 N N . ASP B 1 275 ? 11.555 -10.25 11.273 1 97.25 275 ASP B N 1
ATOM 5944 C CA . ASP B 1 275 ? 11.023 -10.719 12.547 1 97.25 275 ASP B CA 1
ATOM 5945 C C . ASP B 1 275 ? 11.992 -10.422 13.688 1 97.25 275 ASP B C 1
ATOM 5947 O O . ASP B 1 275 ? 11.578 -9.93 14.742 1 97.25 275 ASP B O 1
ATOM 5951 N N . ALA B 1 276 ? 13.242 -10.695 13.461 1 96.94 276 ALA B N 1
ATOM 5952 C CA . ALA B 1 276 ? 14.266 -10.555 14.5 1 96.94 276 ALA B CA 1
ATOM 5953 C C . ALA B 1 276 ? 14.391 -9.109 14.953 1 96.94 276 ALA B C 1
ATOM 5955 O O . ALA B 1 276 ? 14.5 -8.828 16.156 1 96.94 276 ALA B O 1
ATOM 5956 N N . THR B 1 277 ? 14.445 -8.211 14.008 1 98 277 THR B N 1
ATOM 5957 C CA . THR B 1 277 ? 14.562 -6.793 14.328 1 98 277 THR B CA 1
ATOM 5958 C C . THR B 1 277 ? 13.336 -6.309 15.102 1 98 277 THR B C 1
ATOM 5960 O O . THR B 1 277 ? 13.469 -5.598 16.094 1 98 277 THR B O 1
ATOM 5963 N N . HIS B 1 278 ? 12.164 -6.672 14.641 1 98.06 278 HIS B N 1
ATOM 5964 C CA . HIS B 1 278 ? 10.938 -6.293 15.328 1 98.06 278 HIS B CA 1
ATOM 5965 C C . HIS B 1 278 ? 10.906 -6.84 16.75 1 98.06 278 HIS B C 1
ATOM 5967 O O . HIS B 1 278 ? 10.562 -6.121 17.688 1 98.06 278 HIS B O 1
ATOM 5973 N N . ASP B 1 279 ? 11.258 -8.117 16.938 1 97.06 279 ASP B N 1
ATOM 5974 C CA . ASP B 1 279 ? 11.297 -8.75 18.25 1 97.06 279 ASP B CA 1
ATOM 5975 C C . ASP B 1 279 ? 12.266 -8.023 19.172 1 97.06 279 ASP B C 1
ATOM 5977 O O . ASP B 1 279 ? 11.984 -7.836 20.359 1 97.06 279 ASP B O 1
ATOM 5981 N N . ALA B 1 280 ? 13.398 -7.699 18.656 1 97.12 280 ALA B N 1
ATOM 5982 C CA . ALA B 1 280 ? 14.406 -6.992 19.438 1 97.12 280 ALA B CA 1
ATOM 5983 C C . ALA B 1 280 ? 13.883 -5.633 19.906 1 97.12 280 ALA B C 1
ATOM 5985 O O . ALA B 1 280 ? 14.109 -5.23 21.047 1 97.12 280 ALA B O 1
ATOM 5986 N N . ILE B 1 281 ? 13.25 -4.922 19.047 1 96.62 281 ILE B N 1
ATOM 5987 C CA . ILE B 1 281 ? 12.695 -3.617 19.391 1 96.62 281 ILE B CA 1
ATOM 5988 C C . ILE B 1 281 ? 11.648 -3.775 20.5 1 96.62 281 ILE B C 1
ATOM 5990 O O . ILE B 1 281 ? 11.664 -3.035 21.484 1 96.62 281 ILE B O 1
ATOM 5994 N N . LEU B 1 282 ? 10.742 -4.762 20.344 1 95.12 282 LEU B N 1
ATOM 5995 C CA . LEU B 1 282 ? 9.727 -5.031 21.359 1 95.12 282 LEU B CA 1
ATOM 5996 C C . LEU B 1 282 ? 10.367 -5.383 22.703 1 95.12 282 LEU B C 1
ATOM 5998 O O . LEU B 1 282 ? 9.859 -4.996 23.75 1 95.12 282 LEU B O 1
ATOM 6002 N N . LYS B 1 283 ? 11.422 -6.082 22.641 1 94.88 283 LYS B N 1
ATOM 6003 C CA . LYS B 1 283 ? 12.07 -6.594 23.844 1 94.88 283 LYS B CA 1
ATOM 6004 C C . LYS B 1 283 ? 12.891 -5.512 24.531 1 94.88 283 LYS B C 1
ATOM 6006 O O . LYS B 1 283 ? 12.898 -5.414 25.75 1 94.88 283 LYS B O 1
ATOM 6011 N N . TYR B 1 284 ? 13.578 -4.707 23.75 1 94.19 284 TYR B N 1
ATOM 6012 C CA . TYR B 1 284 ? 14.633 -3.889 24.344 1 94.19 284 TYR B CA 1
ATOM 6013 C C . TYR B 1 284 ? 14.227 -2.42 24.391 1 94.19 284 TYR B C 1
ATOM 6015 O O . TYR B 1 284 ? 14.875 -1.611 25.062 1 94.19 284 TYR B O 1
ATOM 6023 N N . CYS B 1 285 ? 13.234 -2.02 23.672 1 92.38 285 CYS B N 1
ATOM 6024 C CA . CYS B 1 285 ? 12.891 -0.604 23.609 1 92.38 285 CYS B CA 1
ATOM 6025 C C . CYS B 1 285 ? 11.688 -0.303 24.5 1 92.38 285 CYS B C 1
ATOM 6027 O O . CYS B 1 285 ? 10.656 -0.968 24.406 1 92.38 285 CYS B O 1
ATOM 6029 N N . ASP B 1 286 ? 11.852 0.601 25.375 1 90.56 286 ASP B N 1
ATOM 6030 C CA . ASP B 1 286 ? 10.789 1.22 26.156 1 90.56 286 ASP B CA 1
ATOM 6031 C C . ASP B 1 286 ? 10.539 2.658 25.703 1 90.56 286 ASP B C 1
ATOM 6033 O O . ASP B 1 286 ? 11.195 3.586 26.188 1 90.56 286 ASP B O 1
ATOM 6037 N N . PHE B 1 287 ? 9.562 2.867 24.938 1 88 287 PHE B N 1
ATOM 6038 C CA . PHE B 1 287 ? 9.336 4.164 24.312 1 88 287 PHE B CA 1
ATOM 6039 C C . PHE B 1 287 ? 8.617 5.109 25.25 1 88 287 PHE B C 1
ATOM 6041 O O . PHE B 1 287 ? 8.43 6.285 24.938 1 88 287 PHE B O 1
ATOM 6048 N N . ALA B 1 288 ? 8.109 4.539 26.359 1 82.06 288 ALA B N 1
ATOM 6049 C CA . ALA B 1 288 ? 7.5 5.379 27.391 1 82.06 288 ALA B CA 1
ATOM 6050 C C . ALA B 1 288 ? 8.555 6.184 28.141 1 82.06 288 ALA B C 1
ATOM 6052 O O . ALA B 1 288 ? 8.266 7.258 28.672 1 82.06 288 ALA B O 1
ATOM 6053 N N . ASN B 1 289 ? 9.742 5.43 28.062 1 72.12 289 ASN B N 1
ATOM 6054 C CA . ASN B 1 289 ? 10.844 6.066 28.781 1 72.12 289 ASN B CA 1
ATOM 6055 C C . ASN B 1 289 ? 11.789 6.785 27.828 1 72.12 289 ASN B C 1
ATOM 6057 O O . ASN B 1 289 ? 11.977 6.355 26.688 1 72.12 289 ASN B O 1
ATOM 6061 N N . GLU B 1 290 ? 12.227 7.789 28.234 1 64.38 290 GLU B N 1
ATOM 6062 C CA . GLU B 1 290 ? 13.039 8.633 27.375 1 64.38 290 GLU B CA 1
ATOM 6063 C C . GLU B 1 290 ? 14.469 8.109 27.281 1 64.38 290 GLU B C 1
ATOM 6065 O O . GLU B 1 290 ? 15.234 8.523 26.406 1 64.38 290 GLU B O 1
ATOM 6070 N N . THR B 1 291 ? 14.805 7.297 28.125 1 69.56 291 THR B N 1
ATOM 6071 C CA . THR B 1 291 ? 16.156 6.773 28.031 1 69.56 291 THR B CA 1
ATOM 6072 C C . THR B 1 291 ? 16.203 5.477 27.234 1 69.56 291 THR B C 1
ATOM 6074 O O . THR B 1 291 ? 15.422 4.559 27.5 1 69.56 291 THR B O 1
ATOM 6077 N N . SER B 1 292 ? 17.094 5.602 26.234 1 76.69 292 SER B N 1
ATOM 6078 C CA . SER B 1 292 ? 17.188 4.41 25.391 1 76.69 292 SER B CA 1
ATOM 6079 C C . SER B 1 292 ? 18.406 3.572 25.766 1 76.69 292 SER B C 1
ATOM 6081 O O . SER B 1 292 ? 19.422 4.109 26.203 1 76.69 292 SER B O 1
ATOM 6083 N N . THR B 1 293 ? 18.281 2.297 25.703 1 85.88 293 THR B N 1
ATOM 6084 C CA . THR B 1 293 ? 19.391 1.373 25.891 1 85.88 293 THR B CA 1
ATOM 6085 C C . THR B 1 293 ? 20.188 1.211 24.594 1 85.88 293 THR B C 1
ATOM 6087 O O . THR B 1 293 ? 19.688 1.522 23.516 1 85.88 293 THR B O 1
ATOM 6090 N N . ASP B 1 294 ? 21.359 0.806 24.766 1 90.19 294 ASP B N 1
ATOM 6091 C CA . ASP B 1 294 ? 22.203 0.529 23.609 1 90.19 294 ASP B CA 1
ATOM 6092 C C . ASP B 1 294 ? 21.547 -0.483 22.672 1 90.19 294 ASP B C 1
ATOM 6094 O O . ASP B 1 294 ? 21.609 -0.341 21.453 1 90.19 294 ASP B O 1
ATOM 6098 N N . MET B 1 295 ? 20.953 -1.433 23.281 1 93.19 295 MET B N 1
ATOM 6099 C CA . MET B 1 295 ? 20.312 -2.473 22.5 1 93.19 295 MET B CA 1
ATOM 6100 C C . MET B 1 295 ? 19.125 -1.908 21.719 1 93.19 295 MET B C 1
ATOM 6102 O O . MET B 1 295 ? 18.875 -2.314 20.578 1 93.19 295 MET B O 1
ATOM 6106 N N . CYS B 1 296 ? 18.422 -1.069 22.344 1 93.62 296 CYS B N 1
ATOM 6107 C CA . CYS B 1 296 ? 17.312 -0.413 21.641 1 93.62 296 CYS B CA 1
ATOM 6108 C C . CYS B 1 296 ? 17.828 0.415 20.469 1 93.62 296 CYS B C 1
ATOM 6110 O O . CYS B 1 296 ? 17.281 0.344 19.375 1 93.62 296 CYS B O 1
ATOM 6112 N N . ASP B 1 297 ? 18.844 1.176 20.625 1 91.62 297 ASP B N 1
ATOM 6113 C CA . ASP B 1 297 ? 19.438 2.002 19.578 1 91.62 297 ASP B CA 1
ATOM 6114 C C . ASP B 1 297 ? 19.922 1.143 18.406 1 91.62 297 ASP B C 1
ATOM 6116 O O . ASP B 1 297 ? 19.672 1.461 17.25 1 91.62 297 ASP B O 1
ATOM 6120 N N . LYS B 1 298 ? 20.594 0.105 18.766 1 93.94 298 LYS B N 1
ATOM 6121 C CA . LYS B 1 298 ? 21.094 -0.802 17.734 1 93.94 298 LYS B CA 1
ATOM 6122 C C . LYS B 1 298 ? 19.953 -1.413 16.922 1 93.94 298 LYS B C 1
ATOM 6124 O O . LYS B 1 298 ? 20.047 -1.537 15.703 1 93.94 298 LYS B O 1
ATOM 6129 N N . SER B 1 299 ? 18.891 -1.809 17.656 1 95.88 299 SER B N 1
ATOM 6130 C CA . SER B 1 299 ? 17.766 -2.451 17 1 95.88 299 SER B CA 1
ATOM 6131 C C . SER B 1 299 ? 17.016 -1.475 16.094 1 95.88 299 SER B C 1
ATOM 6133 O O . SER B 1 299 ? 16.594 -1.835 14.992 1 95.88 299 SER B O 1
ATOM 6135 N N . THR B 1 300 ? 16.828 -0.249 16.578 1 94.62 300 THR B N 1
ATOM 6136 C CA . THR B 1 300 ? 16.125 0.738 15.758 1 94.62 300 THR B CA 1
ATOM 6137 C C . THR B 1 300 ? 16.969 1.166 14.57 1 94.62 300 THR B C 1
ATOM 6139 O O . THR B 1 300 ? 16.453 1.421 13.484 1 94.62 300 THR B O 1
ATOM 6142 N N . ASP B 1 301 ? 18.297 1.282 14.727 1 94.62 301 ASP B N 1
ATOM 6143 C CA . ASP B 1 301 ? 19.188 1.557 13.609 1 94.62 301 ASP B CA 1
ATOM 6144 C C . ASP B 1 301 ? 19.109 0.455 12.555 1 94.62 301 ASP B C 1
ATOM 6146 O O . ASP B 1 301 ? 19.062 0.738 11.352 1 94.62 301 ASP B O 1
ATOM 6150 N N . LYS B 1 302 ? 19.109 -0.742 13.039 1 96.62 302 LYS B N 1
ATOM 6151 C CA . LYS B 1 302 ? 19 -1.878 12.133 1 96.62 302 LYS B CA 1
ATOM 6152 C C . LYS B 1 302 ? 17.688 -1.826 11.344 1 96.62 302 LYS B C 1
ATOM 6154 O O . LYS B 1 302 ? 17.656 -2.17 10.164 1 96.62 302 LYS B O 1
ATOM 6159 N N . ALA B 1 303 ? 16.625 -1.47 12.023 1 97.12 303 ALA B N 1
ATOM 6160 C CA . ALA B 1 303 ? 15.344 -1.335 11.352 1 97.12 303 ALA B CA 1
ATOM 6161 C C . ALA B 1 303 ? 15.43 -0.354 10.188 1 97.12 303 ALA B C 1
ATOM 6163 O O . ALA B 1 303 ? 14.898 -0.616 9.102 1 97.12 303 ALA B O 1
ATOM 6164 N N . TRP B 1 304 ? 16.094 0.748 10.375 1 94.81 304 TRP B N 1
ATOM 6165 C CA . TRP B 1 304 ? 16.266 1.736 9.312 1 94.81 304 TRP B CA 1
ATOM 6166 C C . TRP B 1 304 ? 17.125 1.18 8.18 1 94.81 304 TRP B C 1
ATOM 6168 O O . TRP B 1 304 ? 16.844 1.429 7.004 1 94.81 304 TRP B O 1
ATOM 6178 N N . ASP B 1 305 ? 18.125 0.458 8.539 1 95.5 305 ASP B N 1
ATOM 6179 C CA . ASP B 1 305 ? 18.984 -0.17 7.527 1 95.5 305 ASP B CA 1
ATOM 6180 C C . ASP B 1 305 ? 18.188 -1.152 6.672 1 95.5 305 ASP B C 1
ATOM 6182 O O . ASP B 1 305 ? 18.344 -1.189 5.449 1 95.5 305 ASP B O 1
ATOM 6186 N N . GLU B 1 306 ? 17.375 -1.906 7.32 1 97.44 306 GLU B N 1
ATOM 6187 C CA . GLU B 1 306 ? 16.594 -2.92 6.625 1 97.44 306 GLU B CA 1
ATOM 6188 C C . GLU B 1 306 ? 15.586 -2.281 5.672 1 97.44 306 GLU B C 1
ATOM 6190 O O . GLU B 1 306 ? 15.25 -2.857 4.633 1 97.44 306 GLU B O 1
ATOM 6195 N N . MET B 1 307 ? 15.062 -1.176 6.012 1 97.06 307 MET B N 1
ATOM 6196 C CA . MET B 1 307 ? 14.094 -0.491 5.156 1 97.06 307 MET B CA 1
ATOM 6197 C C . MET B 1 307 ? 14.711 -0.157 3.801 1 97.06 307 MET B C 1
ATOM 6199 O O . MET B 1 307 ? 14.047 -0.278 2.768 1 97.06 307 MET B O 1
ATOM 6203 N N . GLY B 1 308 ? 15.945 0.243 3.797 1 96.44 308 GLY B N 1
ATOM 6204 C CA . GLY B 1 308 ? 16.578 0.659 2.559 1 96.44 308 GLY B CA 1
ATOM 6205 C C . GLY B 1 308 ? 16.109 2.016 2.07 1 96.44 308 GLY B C 1
ATOM 6206 O O . GLY B 1 308 ? 15.641 2.836 2.861 1 96.44 308 GLY B O 1
ATOM 6207 N N . ASN B 1 309 ? 16.297 2.301 0.799 1 94.38 309 ASN B N 1
ATOM 6208 C CA . ASN B 1 309 ? 16.016 3.611 0.225 1 94.38 309 ASN B CA 1
ATOM 6209 C C . ASN B 1 309 ? 14.578 3.717 -0.256 1 94.38 309 ASN B C 1
ATOM 6211 O O . ASN B 1 309 ? 14.312 3.668 -1.459 1 94.38 309 ASN B O 1
ATOM 6215 N N . VAL B 1 310 ? 13.703 3.904 0.664 1 95.81 310 VAL B N 1
ATOM 6216 C CA . VAL B 1 310 ? 12.281 4.074 0.398 1 95.81 310 VAL B CA 1
ATOM 6217 C C . VAL B 1 310 ? 11.797 5.402 0.972 1 95.81 310 VAL B C 1
ATOM 6219 O O . VAL B 1 310 ? 12.375 5.914 1.936 1 95.81 310 VAL B O 1
ATOM 6222 N N . ASP B 1 311 ? 10.883 6.027 0.274 1 94.5 311 ASP B N 1
ATOM 6223 C CA . ASP B 1 311 ? 10.219 7.18 0.879 1 94.5 311 ASP B CA 1
ATOM 6224 C C . ASP B 1 311 ? 9.281 6.75 2.006 1 94.5 311 ASP B C 1
ATOM 6226 O O . ASP B 1 311 ? 8.219 6.176 1.752 1 94.5 311 ASP B O 1
ATOM 6230 N N . ILE B 1 312 ? 9.617 7.016 3.223 1 96 312 ILE B N 1
ATOM 6231 C CA . ILE B 1 312 ? 8.867 6.562 4.391 1 96 312 ILE B CA 1
ATOM 6232 C C . ILE B 1 312 ? 7.48 7.191 4.391 1 96 312 ILE B C 1
ATOM 6234 O O . ILE B 1 312 ? 6.562 6.691 5.047 1 96 312 ILE B O 1
ATOM 6238 N N . TYR B 1 313 ? 7.242 8.289 3.66 1 96.38 313 TYR B N 1
ATOM 6239 C CA . TYR B 1 313 ? 5.961 8.984 3.592 1 96.38 313 TYR B CA 1
ATOM 6240 C C . TYR B 1 313 ? 4.984 8.242 2.684 1 96.38 313 TYR B C 1
ATOM 6242 O O . TYR B 1 313 ? 3.783 8.516 2.701 1 96.38 313 TYR B O 1
ATOM 6250 N N . ASN B 1 314 ? 5.461 7.383 1.937 1 97.19 314 ASN B N 1
ATOM 6251 C CA . ASN B 1 314 ? 4.711 6.426 1.134 1 97.19 314 ASN B CA 1
ATOM 6252 C C . ASN B 1 314 ? 5.59 5.266 0.677 1 97.19 314 ASN B C 1
ATOM 6254 O O . ASN B 1 314 ? 6.309 5.379 -0.32 1 97.19 314 ASN B O 1
ATOM 6258 N N . ILE B 1 315 ? 5.469 4.184 1.275 1 97.31 315 ILE B N 1
ATOM 6259 C CA . ILE B 1 315 ? 6.461 3.123 1.139 1 97.31 315 ILE B CA 1
ATOM 6260 C C . ILE B 1 315 ? 6.289 2.426 -0.21 1 97.31 315 ILE B C 1
ATOM 6262 O O . ILE B 1 315 ? 7.148 1.643 -0.625 1 97.31 315 ILE B O 1
ATOM 6266 N N . TYR B 1 316 ? 5.277 2.723 -0.967 1 96.38 316 TYR B N 1
ATOM 6267 C CA . TYR B 1 316 ? 5.074 2.082 -2.262 1 96.38 316 TYR B CA 1
ATOM 6268 C C . TYR B 1 316 ? 5.281 3.074 -3.4 1 96.38 316 TYR B C 1
ATOM 6270 O O . TYR B 1 316 ? 5.188 2.709 -4.574 1 96.38 316 TYR B O 1
ATOM 6278 N N . ALA B 1 317 ? 5.562 4.348 -3.086 1 94.62 317 ALA B N 1
ATOM 6279 C CA . ALA B 1 317 ? 5.793 5.375 -4.102 1 94.62 317 ALA B CA 1
ATOM 6280 C C . ALA B 1 317 ? 7.242 5.359 -4.578 1 94.62 317 ALA B C 1
ATOM 6282 O O . ALA B 1 317 ? 8.133 4.902 -3.859 1 94.62 317 ALA B O 1
ATOM 6283 N N . PRO B 1 318 ? 7.484 5.836 -5.824 1 92.81 318 PRO B N 1
ATOM 6284 C CA . PRO B 1 318 ? 8.875 6.004 -6.258 1 92.81 318 PRO B CA 1
ATOM 6285 C C . PRO B 1 318 ? 9.602 7.098 -5.484 1 92.81 318 PRO B C 1
ATOM 6287 O O . PRO B 1 318 ? 8.969 7.969 -4.891 1 92.81 318 PRO B O 1
ATOM 6290 N N . ILE B 1 319 ? 10.883 7.02 -5.48 1 93.19 319 ILE B N 1
ATOM 6291 C CA . ILE B 1 319 ? 11.695 8.062 -4.863 1 93.19 319 ILE B CA 1
ATOM 6292 C C . ILE B 1 319 ? 12.219 9.016 -5.934 1 93.19 319 ILE B C 1
ATOM 6294 O O . ILE B 1 319 ? 12.133 8.719 -7.129 1 93.19 319 ILE B O 1
ATOM 6298 N N . CYS B 1 320 ? 12.641 10.148 -5.551 1 91.25 320 CYS B N 1
ATOM 6299 C CA . CYS B 1 320 ? 13.25 11.094 -6.484 1 91.25 320 CYS B CA 1
ATOM 6300 C C . CYS B 1 320 ? 14.656 10.648 -6.867 1 91.25 320 CYS B C 1
ATOM 6302 O O . CYS B 1 320 ? 15.562 10.648 -6.031 1 91.25 320 CYS B O 1
ATOM 6304 N N . LEU B 1 321 ? 14.883 10.25 -8.062 1 88.31 321 LEU B N 1
ATOM 6305 C CA . LEU B 1 321 ? 16.188 9.758 -8.508 1 88.31 321 LEU B CA 1
ATOM 6306 C C . LEU B 1 321 ? 16.969 10.867 -9.203 1 88.31 321 LEU B C 1
ATOM 6308 O O . LEU B 1 321 ? 18.203 10.867 -9.188 1 88.31 321 LEU B O 1
ATOM 6312 N N . ASN B 1 322 ? 16.281 11.703 -9.859 1 83.75 322 ASN B N 1
ATOM 6313 C CA . ASN B 1 322 ? 16.938 12.781 -10.578 1 83.75 322 ASN B CA 1
ATOM 6314 C C . ASN B 1 322 ? 16.297 14.133 -10.266 1 83.75 322 ASN B C 1
ATOM 6316 O O . ASN B 1 322 ? 15.398 14.578 -10.984 1 83.75 322 ASN B O 1
ATOM 6320 N N . PRO B 1 323 ? 16.844 14.695 -9.266 1 76.88 323 PRO B N 1
ATOM 6321 C CA . PRO B 1 323 ? 16.281 16 -8.906 1 76.88 323 PRO B CA 1
ATOM 6322 C C . PRO B 1 323 ? 16.344 17.016 -10.047 1 76.88 323 PRO B C 1
ATOM 6324 O O . PRO B 1 323 ? 15.531 17.938 -10.109 1 76.88 323 PRO B O 1
ATOM 6327 N N . ASP B 1 324 ? 17.438 16.766 -10.852 1 68.44 324 ASP B N 1
ATOM 6328 C CA . ASP B 1 324 ? 17.625 17.719 -11.945 1 68.44 324 ASP B CA 1
ATOM 6329 C C . ASP B 1 324 ? 16.703 17.391 -13.117 1 68.44 324 ASP B C 1
ATOM 6331 O O . ASP B 1 324 ? 16.422 18.25 -13.945 1 68.44 324 ASP B O 1
ATOM 6335 N N . LEU B 1 325 ? 16.531 15.984 -13.281 1 58.72 325 LEU B N 1
ATOM 6336 C CA . LEU B 1 325 ? 15.672 15.586 -14.391 1 58.72 325 LEU B CA 1
ATOM 6337 C C . LEU B 1 325 ? 14.203 15.641 -13.992 1 58.72 325 LEU B C 1
ATOM 6339 O O . LEU B 1 325 ? 13.68 14.703 -13.383 1 58.72 325 LEU B O 1
ATOM 6343 N N . ARG B 1 326 ? 13.812 16.672 -13.477 1 52.66 326 ARG B N 1
ATOM 6344 C CA . ARG B 1 326 ? 12.391 16.875 -13.234 1 52.66 326 ARG B CA 1
ATOM 6345 C C . ARG B 1 326 ? 11.547 16 -14.148 1 52.66 326 ARG B C 1
ATOM 6347 O O . ARG B 1 326 ? 11.82 15.906 -15.352 1 52.66 326 ARG B O 1
ATOM 6354 N N . ASN B 1 327 ? 11.266 14.805 -13.688 1 50.03 327 ASN B N 1
ATOM 6355 C CA . ASN B 1 327 ? 10.57 13.758 -14.438 1 50.03 327 ASN B CA 1
ATOM 6356 C C . ASN B 1 327 ? 9.703 14.344 -15.539 1 50.03 327 ASN B C 1
ATOM 6358 O O . ASN B 1 327 ? 8.727 15.047 -15.266 1 50.03 327 ASN B O 1
ATOM 6362 N N . ALA B 1 328 ? 10.289 14.688 -16.578 1 45.28 328 ALA B N 1
ATOM 6363 C CA . ALA B 1 328 ? 9.664 15.227 -17.781 1 45.28 328 ALA B CA 1
ATOM 6364 C C . ALA B 1 328 ? 8.242 14.703 -17.938 1 45.28 328 ALA B C 1
ATOM 6366 O O . ALA B 1 328 ? 7.391 15.367 -18.531 1 45.28 328 ALA B O 1
ATOM 6367 N N . SER B 1 329 ? 8.102 13.43 -17.719 1 45.62 329 SER B N 1
ATOM 6368 C CA . SER B 1 329 ? 6.883 12.891 -18.312 1 45.62 329 SER B CA 1
ATOM 6369 C C . SER B 1 329 ? 5.648 13.344 -17.547 1 45.62 329 SER B C 1
ATOM 6371 O O . SER B 1 329 ? 4.523 12.977 -17.906 1 45.62 329 SER B O 1
ATOM 6373 N N . THR B 1 330 ? 5.855 13.805 -16.281 1 51.66 330 THR B N 1
ATOM 6374 C CA . THR B 1 330 ? 4.523 13.812 -15.688 1 51.66 330 THR B CA 1
ATOM 6375 C C . THR B 1 330 ? 3.738 15.047 -16.125 1 51.66 330 THR B C 1
ATOM 6377 O O . THR B 1 330 ? 4.23 16.172 -16.031 1 51.66 330 THR B O 1
ATOM 6380 N N . THR B 1 331 ? 2.959 14.836 -16.953 1 55.25 331 THR B N 1
ATOM 6381 C CA . THR B 1 331 ? 1.869 15.75 -17.281 1 55.25 331 THR B CA 1
ATOM 6382 C C . THR B 1 331 ? 1.297 16.375 -16.016 1 55.25 331 THR B C 1
ATOM 6384 O O . THR B 1 331 ? 1.34 15.781 -14.945 1 55.25 331 THR B O 1
ATOM 6387 N N . GLY B 1 332 ? 1.424 17.688 -15.859 1 63.72 332 GLY B N 1
ATOM 6388 C CA . GLY B 1 332 ? 0.685 18.578 -14.977 1 63.72 332 GLY B CA 1
ATOM 6389 C C . GLY B 1 332 ? -0.64 17.984 -14.523 1 63.72 332 GLY B C 1
ATOM 6390 O O . GLY B 1 332 ? -1.69 18.609 -14.695 1 63.72 332 GLY B O 1
ATOM 6391 N N . SER B 1 333 ? -0.562 16.641 -14.094 1 80.62 333 SER B N 1
ATOM 6392 C CA . SER B 1 333 ? -1.822 16.094 -13.602 1 80.62 333 SER B CA 1
ATOM 6393 C C . SER B 1 333 ? -1.847 16.062 -12.07 1 80.62 333 SER B C 1
ATOM 6395 O O . SER B 1 333 ? -0.854 15.703 -11.438 1 80.62 333 SER B O 1
ATOM 6397 N N . ILE B 1 334 ? -2.951 16.469 -11.539 1 85.75 334 ILE B N 1
ATOM 6398 C CA . ILE B 1 334 ? -3.174 16.531 -10.102 1 85.75 334 ILE B CA 1
ATOM 6399 C C . ILE B 1 334 ? -3.129 15.125 -9.516 1 85.75 334 ILE B C 1
ATOM 6401 O O . ILE B 1 334 ? -2.881 14.953 -8.312 1 85.75 334 ILE B O 1
ATOM 6405 N N . ASN B 1 335 ? -3.291 14.109 -10.359 1 82.62 335 ASN B N 1
ATOM 6406 C CA . ASN B 1 335 ? -3.355 12.734 -9.875 1 82.62 335 ASN B CA 1
ATOM 6407 C C . ASN B 1 335 ? -1.981 12.07 -9.898 1 82.62 335 ASN B C 1
ATOM 6409 O O . ASN B 1 335 ? -1.822 10.953 -9.398 1 82.62 335 ASN B O 1
ATOM 6413 N N . ASP B 1 336 ? -1.04 12.742 -10.43 1 82.12 336 ASP B N 1
ATOM 6414 C CA . ASP B 1 336 ? 0.315 12.195 -10.484 1 82.12 336 ASP B CA 1
ATOM 6415 C C . ASP B 1 336 ? 1.201 12.82 -9.414 1 82.12 336 ASP B C 1
ATOM 6417 O O . ASP B 1 336 ? 1.449 14.031 -9.422 1 82.12 336 ASP B O 1
ATOM 6421 N N . PHE B 1 337 ? 1.695 12 -8.578 1 84.5 337 PHE B N 1
ATOM 6422 C CA . PHE B 1 337 ? 2.576 12.484 -7.527 1 84.5 337 PHE B CA 1
ATOM 6423 C C . PHE B 1 337 ? 4.004 12.633 -8.039 1 84.5 337 PHE B C 1
ATOM 6425 O O . PHE B 1 337 ? 4.539 11.719 -8.672 1 84.5 337 PHE B O 1
ATOM 6432 N N . ASP B 1 338 ? 4.559 13.781 -7.797 1 86.94 338 ASP B N 1
ATOM 6433 C CA . ASP B 1 338 ? 5.957 14.031 -8.141 1 86.94 338 ASP B CA 1
ATOM 6434 C C . ASP B 1 338 ? 6.883 13.664 -6.98 1 86.94 338 ASP B C 1
ATOM 6436 O O . ASP B 1 338 ? 6.926 14.367 -5.969 1 86.94 338 ASP B O 1
ATOM 6440 N N . PRO B 1 339 ? 7.676 12.648 -7.152 1 89.69 339 PRO B N 1
ATOM 6441 C CA . PRO B 1 339 ? 8.57 12.297 -6.047 1 89.69 339 PRO B CA 1
ATOM 6442 C C . PRO B 1 339 ? 9.641 13.352 -5.789 1 89.69 339 PRO B C 1
ATOM 6444 O O . PRO B 1 339 ? 10.281 13.344 -4.734 1 89.69 339 PRO B O 1
ATOM 6447 N N . CYS B 1 340 ? 9.836 14.305 -6.703 1 89.81 340 CYS B N 1
ATOM 6448 C CA . CYS B 1 340 ? 10.867 15.328 -6.547 1 89.81 340 CYS B CA 1
ATOM 6449 C C . CYS B 1 340 ? 10.25 16.672 -6.164 1 89.81 340 CYS B C 1
ATOM 6451 O O . CYS B 1 340 ? 10.859 17.719 -6.379 1 89.81 340 CYS B O 1
ATOM 6453 N N . TRP B 1 341 ? 9.094 16.641 -5.586 1 89.75 341 TRP B N 1
ATOM 6454 C CA . TRP B 1 341 ? 8.32 17.844 -5.301 1 89.75 341 TRP B CA 1
ATOM 6455 C C . TRP B 1 341 ? 9.125 18.812 -4.449 1 89.75 341 TRP B C 1
ATOM 6457 O O . TRP B 1 341 ? 8.984 20.031 -4.594 1 89.75 341 TRP B O 1
ATOM 6467 N N . GLN B 1 342 ? 9.953 18.328 -3.557 1 92.12 342 GLN B N 1
ATOM 6468 C CA . GLN B 1 342 ? 10.695 19.203 -2.646 1 92.12 342 GLN B CA 1
ATOM 6469 C C . GLN B 1 342 ? 11.633 20.125 -3.412 1 92.12 342 GLN B C 1
ATOM 6471 O O . GLN B 1 342 ? 11.773 21.297 -3.064 1 92.12 342 GLN B O 1
ATOM 6476 N N . TYR B 1 343 ? 12.219 19.625 -4.43 1 90.38 343 TYR B N 1
ATOM 6477 C CA . TYR B 1 343 ? 13.148 20.422 -5.223 1 90.38 343 TYR B CA 1
ATOM 6478 C C . TYR B 1 343 ? 12.406 21.469 -6.047 1 90.38 343 TYR B C 1
ATOM 6480 O O . TYR B 1 343 ? 12.867 22.594 -6.18 1 90.38 343 TYR B O 1
ATOM 6488 N N . THR B 1 344 ? 11.289 20.984 -6.539 1 90.38 344 THR B N 1
ATOM 6489 C CA . THR B 1 344 ? 10.477 21.906 -7.324 1 90.38 344 THR B CA 1
ATOM 6490 C C . THR B 1 344 ? 9.953 23.047 -6.449 1 90.38 344 THR B C 1
ATOM 6492 O O . THR B 1 344 ? 9.93 24.203 -6.875 1 90.38 344 THR B O 1
ATOM 6495 N N . LEU B 1 345 ? 9.562 22.734 -5.277 1 94.62 345 LEU B N 1
ATOM 6496 C CA . LEU B 1 345 ? 9.062 23.734 -4.344 1 94.62 345 LEU B CA 1
ATOM 6497 C C . LEU B 1 345 ? 10.164 24.719 -3.951 1 94.62 345 LEU B C 1
ATOM 6499 O O . LEU B 1 345 ? 9.945 25.938 -3.963 1 94.62 345 LEU B O 1
ATOM 6503 N N . VAL B 1 346 ? 11.297 24.188 -3.641 1 94.69 346 VAL B N 1
ATOM 6504 C CA . VAL B 1 346 ? 12.43 25.016 -3.25 1 94.69 346 VAL B CA 1
ATOM 6505 C C . VAL B 1 346 ? 12.812 25.953 -4.398 1 94.69 346 VAL B C 1
ATOM 6507 O O . VAL B 1 346 ? 13.055 27.141 -4.184 1 94.69 346 VAL B O 1
ATOM 6510 N N . ASN B 1 347 ? 12.852 25.422 -5.605 1 93 347 ASN B N 1
ATOM 6511 C CA . ASN B 1 347 ? 13.195 26.234 -6.77 1 93 347 ASN B CA 1
ATOM 6512 C C . ASN B 1 347 ? 12.188 27.359 -6.984 1 93 347 ASN B C 1
ATOM 6514 O O . ASN B 1 347 ? 12.57 28.5 -7.227 1 93 347 ASN B O 1
ATOM 6518 N N . TYR B 1 348 ? 10.961 27.016 -6.871 1 95.94 348 TYR B N 1
ATOM 6519 C CA . TYR B 1 348 ? 9.906 28 -7.137 1 95.94 348 TYR B CA 1
ATOM 6520 C C . TYR B 1 348 ? 9.914 29.109 -6.086 1 95.94 348 TYR B C 1
ATOM 6522 O O . TYR B 1 348 ? 9.836 30.281 -6.426 1 95.94 348 TYR B O 1
ATOM 6530 N N . LEU B 1 349 ? 10.031 28.781 -4.816 1 97.56 349 LEU B N 1
ATOM 6531 C CA . LEU B 1 349 ? 9.883 29.75 -3.742 1 97.56 349 LEU B CA 1
ATOM 6532 C C . LEU B 1 349 ? 11.164 30.562 -3.557 1 97.56 349 LEU B C 1
ATOM 6534 O O . LEU B 1 349 ? 11.164 31.578 -2.85 1 97.56 349 LEU B O 1
ATOM 6538 N N . ASN B 1 350 ? 12.219 30.156 -4.203 1 97 350 ASN B N 1
ATOM 6539 C CA . ASN B 1 350 ? 13.438 30.938 -4.141 1 97 350 ASN B CA 1
ATOM 6540 C C . ASN B 1 350 ? 13.586 31.844 -5.355 1 97 350 ASN B C 1
ATOM 6542 O O . ASN B 1 350 ? 14.562 32.594 -5.469 1 97 350 ASN B O 1
ATOM 6546 N N . ASN B 1 351 ? 12.656 31.75 -6.289 1 96.88 351 ASN B N 1
ATOM 6547 C CA . ASN B 1 351 ? 12.617 32.688 -7.41 1 96.88 351 ASN B CA 1
ATOM 6548 C C . ASN B 1 351 ? 12.328 34.125 -6.941 1 96.88 351 ASN B C 1
ATOM 6550 O O . ASN B 1 351 ? 11.352 34.344 -6.23 1 96.88 351 ASN B O 1
ATOM 6554 N N . SER B 1 352 ? 13.094 35.062 -7.426 1 97.5 352 SER B N 1
ATOM 6555 C CA . SER B 1 352 ? 13 36.438 -6.945 1 97.5 352 SER B CA 1
ATOM 6556 C C . SER B 1 352 ? 11.656 37.062 -7.324 1 97.5 352 SER B C 1
ATOM 6558 O O . SER B 1 352 ? 11.094 37.875 -6.555 1 97.5 352 SER B O 1
ATOM 6560 N N . ALA B 1 353 ? 11.141 36.781 -8.469 1 97.69 353 ALA B N 1
ATOM 6561 C CA . ALA B 1 353 ? 9.852 37.312 -8.891 1 97.69 353 ALA B CA 1
ATOM 6562 C C . ALA B 1 353 ? 8.719 36.75 -8.023 1 97.69 353 ALA B C 1
ATOM 6564 O O . ALA B 1 353 ? 7.758 37.469 -7.727 1 97.69 353 ALA B O 1
ATOM 6565 N N . VAL B 1 354 ? 8.836 35.5 -7.66 1 98.06 354 VAL B N 1
ATOM 6566 C CA . VAL B 1 354 ? 7.832 34.875 -6.793 1 98.06 354 VAL B CA 1
ATOM 6567 C C . VAL B 1 354 ? 7.867 35.531 -5.414 1 98.06 354 VAL B C 1
ATOM 6569 O O . VAL B 1 354 ? 6.824 35.906 -4.871 1 98.06 354 VAL B O 1
ATOM 6572 N N . GLN B 1 355 ? 9.023 35.719 -4.84 1 98.38 355 GLN B N 1
ATOM 6573 C CA . GLN B 1 355 ? 9.164 36.312 -3.521 1 98.38 355 GLN B CA 1
ATOM 6574 C C . GLN B 1 355 ? 8.633 37.75 -3.52 1 98.38 355 GLN B C 1
ATOM 6576 O O . GLN B 1 355 ? 8.008 38.188 -2.549 1 98.38 355 GLN B O 1
ATOM 6581 N N . LYS B 1 356 ? 8.883 38.438 -4.617 1 98.19 356 LYS B N 1
ATOM 6582 C CA . LYS B 1 356 ? 8.352 39.812 -4.734 1 98.19 356 LYS B CA 1
ATOM 6583 C C . LYS B 1 356 ? 6.828 39.812 -4.688 1 98.19 356 LYS B C 1
ATOM 6585 O O . LYS B 1 356 ? 6.227 40.594 -3.965 1 98.19 356 LYS B O 1
ATOM 6590 N N . GLU B 1 357 ? 6.211 38.938 -5.434 1 97.81 357 GLU B N 1
ATOM 6591 C CA . GLU B 1 357 ? 4.754 38.875 -5.492 1 97.81 357 GLU B CA 1
ATOM 6592 C C . GLU B 1 357 ? 4.172 38.406 -4.168 1 97.81 357 GLU B C 1
ATOM 6594 O O . GLU B 1 357 ? 3.037 38.75 -3.824 1 97.81 357 GLU B O 1
ATOM 6599 N N . LEU B 1 358 ? 4.953 37.625 -3.383 1 98.56 358 LEU B N 1
ATOM 6600 C CA . LEU B 1 358 ? 4.516 37.125 -2.082 1 98.56 358 LEU B CA 1
ATOM 6601 C C . LEU B 1 358 ? 4.754 38.156 -0.995 1 98.56 358 LEU B C 1
ATOM 6603 O O . LEU B 1 358 ? 4.395 37.938 0.165 1 98.56 358 LEU B O 1
ATOM 6607 N N . HIS B 1 359 ? 5.336 39.281 -1.341 1 98.19 359 HIS B N 1
ATOM 6608 C CA . HIS B 1 359 ? 5.609 40.375 -0.436 1 98.19 359 HIS B CA 1
ATOM 6609 C C . HIS B 1 359 ? 6.547 39.969 0.691 1 98.19 359 HIS B C 1
ATOM 6611 O O . HIS B 1 359 ? 6.336 40.312 1.85 1 98.19 359 HIS B O 1
ATOM 6617 N N . VAL B 1 360 ? 7.516 39.062 0.346 1 98.12 360 VAL B N 1
ATOM 6618 C CA . VAL B 1 360 ? 8.43 38.625 1.383 1 98.12 360 VAL B CA 1
ATOM 6619 C C . VAL B 1 360 ? 9.773 39.344 1.246 1 98.12 360 VAL B C 1
ATOM 6621 O O . VAL B 1 360 ? 10.102 39.844 0.174 1 98.12 360 VAL B O 1
ATOM 6624 N N . LYS B 1 361 ? 10.469 39.375 2.336 1 94.44 361 LYS B N 1
ATOM 6625 C CA . LYS B 1 361 ? 11.859 39.812 2.289 1 94.44 361 LYS B CA 1
ATOM 6626 C C . LYS B 1 361 ? 12.727 38.781 1.551 1 94.44 361 LYS B C 1
ATOM 6628 O O . LYS B 1 361 ? 12.555 37.594 1.729 1 94.44 361 LYS B O 1
ATOM 6633 N N . PRO B 1 362 ? 13.57 39.375 0.661 1 95 362 PRO B N 1
ATOM 6634 C CA . PRO B 1 362 ? 14.445 38.438 -0.035 1 95 362 PRO B CA 1
ATOM 6635 C C . PRO B 1 362 ? 15.18 37.5 0.921 1 95 362 PRO B C 1
ATOM 6637 O O . PRO B 1 362 ? 15.789 37.969 1.889 1 95 362 PRO B O 1
ATOM 6640 N N . THR B 1 363 ? 15.055 36.25 0.713 1 94.81 363 THR B N 1
ATOM 6641 C CA . THR B 1 363 ? 15.633 35.25 1.599 1 94.81 363 THR B CA 1
ATOM 6642 C C . THR B 1 363 ? 15.781 33.906 0.875 1 94.81 363 THR B C 1
ATOM 6644 O O . THR B 1 363 ? 15.258 33.75 -0.223 1 94.81 363 THR B O 1
ATOM 6647 N N . SER B 1 364 ? 16.688 33.062 1.448 1 95.88 364 SER B N 1
ATOM 6648 C CA . SER B 1 364 ? 16.75 31.688 1.004 1 95.88 364 SER B CA 1
ATOM 6649 C C . SER B 1 364 ? 15.703 30.828 1.699 1 95.88 364 SER B C 1
ATOM 6651 O O . SER B 1 364 ? 15.664 30.766 2.93 1 95.88 364 SER B O 1
ATOM 6653 N N . TRP B 1 365 ? 14.859 30.297 0.952 1 97.5 365 TRP B N 1
ATOM 6654 C CA . TRP B 1 365 ? 13.758 29.5 1.478 1 97.5 365 TRP B CA 1
ATOM 6655 C C . TRP B 1 365 ? 14.078 28.016 1.403 1 97.5 365 TRP B C 1
ATOM 6657 O O . TRP B 1 365 ? 14.672 27.547 0.426 1 97.5 365 TRP B O 1
ATOM 6667 N N . ASP B 1 366 ? 13.703 27.203 2.408 1 96.31 366 ASP B N 1
ATOM 6668 C CA . ASP B 1 366 ? 13.828 25.75 2.416 1 96.31 366 ASP B CA 1
ATOM 6669 C C . ASP B 1 366 ? 12.586 25.094 3.025 1 96.31 366 ASP B C 1
ATOM 6671 O O . ASP B 1 366 ? 11.773 25.781 3.666 1 96.31 366 ASP B O 1
ATOM 6675 N N . VAL B 1 367 ? 12.43 23.812 2.777 1 96.19 367 VAL B N 1
ATOM 6676 C CA . VAL B 1 367 ? 11.258 23.047 3.191 1 96.19 367 VAL B CA 1
ATOM 6677 C C . VAL B 1 367 ? 11.141 23.062 4.715 1 96.19 367 VAL B C 1
ATOM 6679 O O . VAL B 1 367 ? 10.055 23.281 5.258 1 96.19 367 VAL B O 1
ATOM 6682 N N . CYS B 1 368 ? 12.219 22.797 5.402 1 96.31 368 CYS B N 1
ATOM 6683 C CA . CYS B 1 368 ? 12.312 22.875 6.855 1 96.31 368 CYS B CA 1
ATOM 6684 C C . CYS B 1 368 ? 13.422 23.828 7.281 1 96.31 368 CYS B C 1
ATOM 6686 O O . CYS B 1 368 ? 14.359 24.094 6.52 1 96.31 368 CYS B O 1
ATOM 6688 N N . SER B 1 369 ? 13.305 24.312 8.445 1 95.56 369 SER B N 1
ATOM 6689 C CA . SER B 1 369 ? 14.219 25.344 8.93 1 95.56 369 SER B CA 1
ATOM 6690 C C . SER B 1 369 ? 15.633 24.797 9.094 1 95.56 369 SER B C 1
ATOM 6692 O O . SER B 1 369 ? 15.828 23.688 9.586 1 95.56 369 SER B O 1
ATOM 6694 N N . ASP B 1 370 ? 16.562 25.578 8.688 1 91.06 370 ASP B N 1
ATOM 6695 C CA . ASP B 1 370 ? 17.969 25.266 8.914 1 91.06 370 ASP B CA 1
ATOM 6696 C C . ASP B 1 370 ? 18.562 26.156 9.992 1 91.06 370 ASP B C 1
ATOM 6698 O O . ASP B 1 370 ? 19.719 25.984 10.383 1 91.06 370 ASP B O 1
ATOM 6702 N N . VAL B 1 371 ? 17.75 27.094 10.484 1 93.81 371 VAL B N 1
ATOM 6703 C CA . VAL B 1 371 ? 18.328 28.047 11.422 1 93.81 371 VAL B CA 1
ATOM 6704 C C . VAL B 1 371 ? 17.922 27.688 12.852 1 93.81 371 VAL B C 1
ATOM 6706 O O . VAL B 1 371 ? 18.5 28.203 13.812 1 93.81 371 VAL B O 1
ATOM 6709 N N . ILE B 1 372 ? 16.875 26.938 12.969 1 94.06 372 ILE B N 1
ATOM 6710 C CA . ILE B 1 372 ? 16.484 26.453 14.289 1 94.06 372 ILE B CA 1
ATOM 6711 C C . ILE B 1 372 ? 17.375 25.266 14.672 1 94.06 372 ILE B C 1
ATOM 6713 O O . ILE B 1 372 ? 17.25 24.172 14.102 1 94.06 372 ILE B O 1
ATOM 6717 N N . PRO B 1 373 ? 18.281 25.391 15.57 1 89.94 373 PRO B N 1
ATOM 6718 C CA . PRO B 1 373 ? 19.281 24.359 15.844 1 89.94 373 PRO B CA 1
ATOM 6719 C C . PRO B 1 373 ? 18.719 23.203 16.672 1 89.94 373 PRO B C 1
ATOM 6721 O O . PRO B 1 373 ? 19.297 22.109 16.688 1 89.94 373 PRO B O 1
ATOM 6724 N N . GLY B 1 374 ? 17.641 23.484 17.391 1 89.44 374 GLY B N 1
ATOM 6725 C CA . GLY B 1 374 ? 17.031 22.469 18.25 1 89.44 374 GLY B CA 1
ATOM 6726 C C . GLY B 1 374 ? 15.633 22.844 18.703 1 89.44 374 GLY B C 1
ATOM 6727 O O . GLY B 1 374 ? 15.242 24 18.641 1 89.44 374 GLY B O 1
ATOM 6728 N N . TRP B 1 375 ? 14.922 21.844 19.109 1 91 375 TRP B N 1
ATOM 6729 C CA . TRP B 1 375 ? 13.555 22.016 19.594 1 91 375 TRP B CA 1
ATOM 6730 C C . TRP B 1 375 ? 13.484 21.875 21.109 1 91 375 TRP B C 1
ATOM 6732 O O . TRP B 1 375 ? 13.656 20.766 21.641 1 91 375 TRP B O 1
ATOM 6742 N N . ASN B 1 376 ? 13.227 22.953 21.812 1 90.31 376 ASN B N 1
ATOM 6743 C CA . ASN B 1 376 ? 13.539 23.062 23.234 1 90.31 376 ASN B CA 1
ATOM 6744 C C . ASN B 1 376 ? 12.484 22.406 24.094 1 90.31 376 ASN B C 1
ATOM 6746 O O . ASN B 1 376 ? 12.75 22.031 25.25 1 90.31 376 ASN B O 1
ATOM 6750 N N . ASP B 1 377 ? 11.289 22.406 23.656 1 91.25 377 ASP B N 1
ATOM 6751 C CA . ASP B 1 377 ? 10.227 21.766 24.422 1 91.25 377 ASP B CA 1
ATOM 6752 C C . ASP B 1 377 ? 9.25 21.031 23.5 1 91.25 377 ASP B C 1
ATOM 6754 O O . ASP B 1 377 ? 8.836 21.578 22.469 1 91.25 377 ASP B O 1
ATOM 6758 N N . SER B 1 378 ? 8.984 19.844 23.766 1 91.81 378 SER B N 1
ATOM 6759 C CA . SER B 1 378 ? 8.055 18.953 23.094 1 91.81 378 SER B CA 1
ATOM 6760 C C . SER B 1 378 ? 7.5 17.906 24.047 1 91.81 378 SER B C 1
ATOM 6762 O O . SER B 1 378 ? 8.18 16.922 24.359 1 91.81 378 SER B O 1
ATOM 6764 N N . PRO B 1 379 ? 6.324 18.141 24.469 1 91.62 379 PRO B N 1
ATOM 6765 C CA . PRO B 1 379 ? 5.766 17.125 25.375 1 91.62 379 PRO B CA 1
ATOM 6766 C C . PRO B 1 379 ? 5.723 15.742 24.75 1 91.62 379 PRO B C 1
ATOM 6768 O O . PRO B 1 379 ? 5.5 15.609 23.531 1 91.62 379 PRO B O 1
ATOM 6771 N N . VAL B 1 380 ? 5.816 14.719 25.578 1 91.5 380 VAL B N 1
ATOM 6772 C CA . VAL B 1 380 ? 5.855 13.344 25.094 1 91.5 380 VAL B CA 1
ATOM 6773 C C . VAL B 1 380 ? 4.457 12.906 24.656 1 91.5 380 VAL B C 1
ATOM 6775 O O . VAL B 1 380 ? 4.305 11.938 23.906 1 91.5 380 VAL B O 1
ATOM 6778 N N . THR B 1 381 ? 3.406 13.641 25.188 1 95.88 381 THR B N 1
ATOM 6779 C CA . THR B 1 381 ? 2.041 13.266 24.828 1 95.88 381 THR B CA 1
ATOM 6780 C C . THR B 1 381 ? 1.145 14.5 24.766 1 95.88 381 THR B C 1
ATOM 6782 O O . THR B 1 381 ? 1.286 15.422 25.562 1 95.88 381 THR B O 1
ATOM 6785 N N . ILE B 1 382 ? 0.282 14.5 23.828 1 97.5 382 ILE B N 1
ATOM 6786 C CA . ILE B 1 382 ? -0.704 15.562 23.625 1 97.5 382 ILE B CA 1
ATOM 6787 C C . ILE B 1 382 ? -2.092 15.047 24 1 97.5 382 ILE B C 1
ATOM 6789 O O . ILE B 1 382 ? -3.082 15.773 23.875 1 97.5 382 ILE B O 1
ATOM 6793 N N . LEU B 1 383 ? -2.238 13.836 24.438 1 98.12 383 LEU B N 1
ATOM 6794 C CA . LEU B 1 383 ? -3.518 13.18 24.688 1 98.12 383 LEU B CA 1
ATOM 6795 C C . LEU B 1 383 ? -4.332 13.93 25.734 1 98.12 383 LEU B C 1
ATOM 6797 O O . LEU B 1 383 ? -5.539 14.117 25.562 1 98.12 383 LEU B O 1
ATOM 6801 N N . PRO B 1 384 ? -3.701 14.438 26.828 1 97.81 384 PRO B N 1
ATOM 6802 C CA . PRO B 1 384 ? -4.5 15.219 27.766 1 97.81 384 PRO B CA 1
ATOM 6803 C C . PRO B 1 384 ? -5.082 16.484 27.156 1 97.81 384 PRO B C 1
ATOM 6805 O O . PRO B 1 384 ? -6.215 16.859 27.453 1 97.81 384 PRO B O 1
ATOM 6808 N N . THR B 1 385 ? -4.297 17.125 26.312 1 98.19 385 THR B N 1
ATOM 6809 C CA . THR B 1 385 ? -4.777 18.312 25.609 1 98.19 385 THR B CA 1
ATOM 6810 C C . THR B 1 385 ? -5.977 17.969 24.719 1 98.19 385 THR B C 1
ATOM 6812 O O . THR B 1 385 ? -6.973 18.703 24.719 1 98.19 385 THR B O 1
ATOM 6815 N N . ILE B 1 386 ? -5.895 16.875 24.016 1 98.56 386 ILE B N 1
ATOM 6816 C CA . ILE B 1 386 ? -6.973 16.422 23.141 1 98.56 386 ILE B CA 1
ATOM 6817 C C . ILE B 1 386 ? -8.227 16.141 23.969 1 98.56 386 ILE B C 1
ATOM 6819 O O . ILE B 1 386 ? -9.328 16.547 23.594 1 98.56 386 ILE B O 1
ATOM 6823 N N . LYS B 1 387 ? -8.086 15.461 25.047 1 97.81 387 LYS B N 1
ATOM 6824 C CA . LYS B 1 387 ? -9.219 15.164 25.922 1 97.81 387 LYS B CA 1
ATOM 6825 C C . LYS B 1 387 ? -9.898 16.453 26.391 1 97.81 387 LYS B C 1
ATOM 6827 O O . LYS B 1 387 ? -11.125 16.547 26.406 1 97.81 387 LYS B O 1
ATOM 6832 N N . TYR B 1 388 ? -9.078 17.422 26.812 1 97.5 388 TYR B N 1
ATOM 6833 C CA . TYR B 1 388 ? -9.609 18.703 27.266 1 97.5 388 TYR B CA 1
ATOM 6834 C C . TYR B 1 388 ? -10.398 19.391 26.156 1 97.5 388 TYR B C 1
ATOM 6836 O O . TYR B 1 388 ? -11.477 19.938 26.406 1 97.5 388 TYR B O 1
ATOM 6844 N N . LEU B 1 389 ? -9.883 19.406 24.953 1 98.5 389 LEU B N 1
ATOM 6845 C CA . LEU B 1 389 ? -10.547 20.031 23.828 1 98.5 389 LEU B CA 1
ATOM 6846 C C . LEU B 1 389 ? -11.891 19.359 23.547 1 98.5 389 LEU B C 1
ATOM 6848 O O . LEU B 1 389 ? -12.883 20.047 23.266 1 98.5 389 LEU B O 1
ATOM 6852 N N . ILE B 1 390 ? -11.891 18.031 23.594 1 98.19 390 ILE B N 1
ATOM 6853 C CA . ILE B 1 390 ? -13.133 17.281 23.406 1 98.19 390 ILE B CA 1
ATOM 6854 C C . ILE B 1 390 ? -14.148 17.703 24.469 1 98.19 390 ILE B C 1
ATOM 6856 O O . ILE B 1 390 ? -15.305 18 24.141 1 98.19 390 ILE B O 1
ATOM 6860 N N . GLU B 1 391 ? -13.766 17.766 25.672 1 96.69 391 GLU B N 1
ATOM 6861 C CA . GLU B 1 391 ? -14.641 18.125 26.797 1 96.69 391 GLU B CA 1
ATOM 6862 C C . GLU B 1 391 ? -15.172 19.547 26.656 1 96.69 391 GLU B C 1
ATOM 6864 O O . GLU B 1 391 ? -16.219 19.891 27.203 1 96.69 391 GLU B O 1
ATOM 6869 N N . ASN B 1 392 ? -14.406 20.359 25.938 1 95.81 392 ASN B N 1
ATOM 6870 C CA . ASN B 1 392 ? -14.812 21.75 25.766 1 95.81 392 ASN B CA 1
ATOM 6871 C C . ASN B 1 392 ? -15.469 21.984 24.391 1 95.81 392 ASN B C 1
ATOM 6873 O O . ASN B 1 392 ? -15.414 23.078 23.844 1 95.81 392 ASN B O 1
ATOM 6877 N N . GLY B 1 393 ? -15.945 20.938 23.781 1 95.69 393 GLY B N 1
ATOM 6878 C CA . GLY B 1 393 ? -16.875 21.047 22.656 1 95.69 393 GLY B CA 1
ATOM 6879 C C . GLY B 1 393 ? -16.172 21.078 21.312 1 95.69 393 GLY B C 1
ATOM 6880 O O . GLY B 1 393 ? -16.812 21.312 20.281 1 95.69 393 GLY B O 1
ATOM 6881 N N . GLN B 1 394 ? -14.891 20.891 21.266 1 97.31 394 GLN B N 1
ATOM 6882 C CA . GLN B 1 394 ? -14.188 20.875 19.984 1 97.31 394 GLN B CA 1
ATOM 6883 C C . GLN B 1 394 ? -14.328 19.516 19.297 1 97.31 394 GLN B C 1
ATOM 6885 O O . GLN B 1 394 ? -14.234 18.484 19.953 1 97.31 394 GLN B O 1
ATOM 6890 N N . ARG B 1 395 ? -14.594 19.516 18.031 1 97.81 395 ARG B N 1
ATOM 6891 C CA . ARG B 1 395 ? -14.586 18.297 17.234 1 97.81 395 ARG B CA 1
ATOM 6892 C C . ARG B 1 395 ? -13.18 17.969 16.734 1 97.81 395 ARG B C 1
ATOM 6894 O O . ARG B 1 395 ? -12.508 18.828 16.156 1 97.81 395 ARG B O 1
ATOM 6901 N N . ILE B 1 396 ? -12.758 16.734 16.906 1 98.69 396 ILE B N 1
ATOM 6902 C CA . ILE B 1 396 ? -11.391 16.391 16.562 1 98.69 396 ILE B CA 1
ATOM 6903 C C . ILE B 1 396 ? -11.391 15.273 15.523 1 98.69 396 ILE B C 1
ATOM 6905 O O . ILE B 1 396 ? -12.047 14.242 15.703 1 98.69 396 ILE B O 1
ATOM 6909 N N . TRP B 1 397 ? -10.703 15.43 14.43 1 98.88 397 TRP B N 1
ATOM 6910 C CA . TRP B 1 397 ? -10.469 14.375 13.453 1 98.88 397 TRP B CA 1
ATOM 6911 C C . TRP B 1 397 ? -8.984 14.023 13.367 1 98.88 397 TRP B C 1
ATOM 6913 O O . TRP B 1 397 ? -8.133 14.914 13.305 1 98.88 397 TRP B O 1
ATOM 6923 N N . VAL B 1 398 ? -8.695 12.789 13.461 1 98.88 398 VAL B N 1
ATOM 6924 C CA . VAL B 1 398 ? -7.383 12.242 13.125 1 98.88 398 VAL B CA 1
ATOM 6925 C C . VAL B 1 398 ? -7.48 11.422 11.844 1 98.88 398 VAL B C 1
ATOM 6927 O O . VAL B 1 398 ? -8.164 10.398 11.797 1 98.88 398 VAL B O 1
ATOM 6930 N N . PHE B 1 399 ? -6.891 11.891 10.781 1 98.81 399 PHE B N 1
ATOM 6931 C CA . PHE B 1 399 ? -6.934 11.133 9.539 1 98.81 399 PHE B CA 1
ATOM 6932 C C . PHE B 1 399 ? -5.547 10.617 9.172 1 98.81 399 PHE B C 1
ATOM 6934 O O . PHE B 1 399 ? -4.535 11.211 9.555 1 98.81 399 PHE B O 1
ATOM 6941 N N . SER B 1 400 ? -5.5 9.5 8.562 1 98.62 400 SER B N 1
ATOM 6942 C CA . SER B 1 400 ? -4.238 8.805 8.312 1 98.62 400 SER B CA 1
ATOM 6943 C C . SER B 1 400 ? -4.199 8.219 6.91 1 98.62 400 SER B C 1
ATOM 6945 O O . SER B 1 400 ? -5.148 7.562 6.477 1 98.62 400 SER B O 1
ATOM 6947 N N . GLY B 1 401 ? -3.092 8.523 6.188 1 98.62 401 GLY B N 1
ATOM 6948 C CA . GLY B 1 401 ? -2.848 7.789 4.957 1 98.62 401 GLY B CA 1
ATOM 6949 C C . GLY B 1 401 ? -2.406 6.359 5.195 1 98.62 401 GLY B C 1
ATOM 6950 O O . GLY B 1 401 ? -1.577 6.094 6.07 1 98.62 401 GLY B O 1
ATOM 6951 N N . ASP B 1 402 ? -2.846 5.473 4.352 1 97.5 402 ASP B N 1
ATOM 6952 C CA . ASP B 1 402 ? -2.711 4.043 4.602 1 97.5 402 ASP B CA 1
ATOM 6953 C C . ASP B 1 402 ? -1.281 3.572 4.344 1 97.5 402 ASP B C 1
ATOM 6955 O O . ASP B 1 402 ? -0.856 2.543 4.875 1 97.5 402 ASP B O 1
ATOM 6959 N N . THR B 1 403 ? -0.581 4.262 3.514 1 97.94 403 THR B N 1
ATOM 6960 C CA . THR B 1 403 ? 0.708 3.732 3.084 1 97.94 403 THR B CA 1
ATOM 6961 C C . THR B 1 403 ? 1.854 4.539 3.691 1 97.94 403 THR B C 1
ATOM 6963 O O . THR B 1 403 ? 2.998 4.438 3.242 1 97.94 403 THR B O 1
ATOM 6966 N N . ASP B 1 404 ? 1.509 5.395 4.684 1 98.25 404 ASP B N 1
ATOM 6967 C CA . ASP B 1 404 ? 2.492 6.145 5.457 1 98.25 404 ASP B CA 1
ATOM 6968 C C . ASP B 1 404 ? 3.176 5.254 6.492 1 98.25 404 ASP B C 1
ATOM 6970 O O . ASP B 1 404 ? 2.506 4.598 7.289 1 98.25 404 ASP B O 1
ATOM 6974 N N . ALA B 1 405 ? 4.473 5.312 6.523 1 98.25 405 ALA B N 1
ATOM 6975 C CA . ALA B 1 405 ? 5.191 4.492 7.492 1 98.25 405 ALA B CA 1
ATOM 6976 C C . ALA B 1 405 ? 5.867 5.359 8.555 1 98.25 405 ALA B C 1
ATOM 6978 O O . ALA B 1 405 ? 6.574 4.848 9.422 1 98.25 405 ALA B O 1
ATOM 6979 N N . ARG B 1 406 ? 5.711 6.633 8.508 1 97.69 406 ARG B N 1
ATOM 6980 C CA . ARG B 1 406 ? 6.27 7.527 9.516 1 97.69 406 ARG B CA 1
ATOM 6981 C C . ARG B 1 406 ? 5.336 7.656 10.719 1 97.69 406 ARG B C 1
ATOM 6983 O O . ARG B 1 406 ? 5.762 7.512 11.867 1 97.69 406 ARG B O 1
ATOM 6990 N N . VAL B 1 407 ? 4.172 8.016 10.461 1 98.31 407 VAL B N 1
ATOM 6991 C CA . VAL B 1 407 ? 3.074 7.977 11.422 1 98.31 407 VAL B CA 1
ATOM 6992 C C . VAL B 1 407 ? 1.925 7.141 10.867 1 98.31 407 VAL B C 1
ATOM 6994 O O . VAL B 1 407 ? 0.873 7.676 10.516 1 98.31 407 VAL B O 1
ATOM 6997 N N . PRO B 1 408 ? 2.123 5.859 10.867 1 98.62 408 PRO B N 1
ATOM 6998 C CA . PRO B 1 408 ? 1.165 4.973 10.203 1 98.62 408 PRO B CA 1
ATOM 6999 C C . PRO B 1 408 ? -0.146 4.836 10.969 1 98.62 408 PRO B C 1
ATOM 7001 O O . PRO B 1 408 ? -0.271 5.359 12.086 1 98.62 408 PRO B O 1
ATOM 7004 N N . ILE B 1 409 ? -1.079 4.215 10.359 1 98.62 409 ILE B N 1
ATOM 7005 C CA . ILE B 1 409 ? -2.404 4.027 10.938 1 98.62 409 ILE B CA 1
ATOM 7006 C C . ILE B 1 409 ? -2.287 3.266 12.258 1 98.62 409 ILE B C 1
ATOM 7008 O O . ILE B 1 409 ? -3.051 3.514 13.195 1 98.62 409 ILE B O 1
ATOM 7012 N N . THR B 1 410 ? -1.344 2.332 12.398 1 98.69 410 THR B N 1
ATOM 7013 C CA . THR B 1 410 ? -1.141 1.63 13.656 1 98.69 410 THR B CA 1
ATOM 7014 C C . THR B 1 410 ? -0.765 2.607 14.766 1 98.69 410 THR B C 1
ATOM 7016 O O . THR B 1 410 ? -1.246 2.49 15.898 1 98.69 410 THR B O 1
ATOM 7019 N N . SER B 1 411 ? 0.094 3.627 14.453 1 98.56 411 SER B N 1
ATOM 7020 C CA . SER B 1 411 ? 0.428 4.676 15.406 1 98.56 411 SER B CA 1
ATOM 7021 C C . SER B 1 411 ? -0.812 5.461 15.82 1 98.56 411 SER B C 1
ATOM 7023 O O . SER B 1 411 ? -1.04 5.688 17.016 1 98.56 411 SER B O 1
ATOM 7025 N N . SER B 1 412 ? -1.562 5.891 14.852 1 98.75 412 SER B N 1
ATOM 7026 C CA . SER B 1 412 ? -2.773 6.66 15.117 1 98.75 412 SER B CA 1
ATOM 7027 C C . SER B 1 412 ? -3.756 5.863 15.977 1 98.75 412 SER B C 1
ATOM 7029 O O . SER B 1 412 ? -4.316 6.391 16.938 1 98.75 412 SER B O 1
ATOM 7031 N N . ARG B 1 413 ? -3.885 4.605 15.609 1 98.25 413 ARG B N 1
ATOM 7032 C CA . ARG B 1 413 ? -4.809 3.732 16.328 1 98.25 413 ARG B CA 1
ATOM 7033 C C . ARG B 1 413 ? -4.383 3.561 17.781 1 98.25 413 ARG B C 1
ATOM 7035 O O . ARG B 1 413 ? -5.207 3.65 18.688 1 98.25 413 ARG B O 1
ATOM 7042 N N . TYR B 1 414 ? -3.121 3.238 17.953 1 98.44 414 TYR B N 1
ATOM 7043 C CA . TYR B 1 414 ? -2.627 3.041 19.312 1 98.44 414 TYR B CA 1
ATOM 7044 C C . TYR B 1 414 ? -2.809 4.301 20.141 1 98.44 414 TYR B C 1
ATOM 7046 O O . TYR B 1 414 ? -3.219 4.23 21.297 1 98.44 414 TYR B O 1
ATOM 7054 N N . SER B 1 415 ? -2.555 5.469 19.594 1 98.56 415 SER B N 1
ATOM 7055 C CA . SER B 1 415 ? -2.684 6.738 20.297 1 98.56 415 SER B CA 1
ATOM 7056 C C . SER B 1 415 ? -4.141 7.035 20.641 1 98.56 415 SER B C 1
ATOM 7058 O O . SER B 1 415 ? -4.449 7.434 21.766 1 98.56 415 SER B O 1
ATOM 7060 N N . VAL B 1 416 ? -5.016 6.875 19.688 1 98.56 416 VAL B N 1
ATOM 7061 C CA . VAL B 1 416 ? -6.43 7.156 19.891 1 98.56 416 VAL B CA 1
ATOM 7062 C C . VAL B 1 416 ? -7.004 6.191 20.922 1 98.56 416 VAL B C 1
ATOM 7064 O O . VAL B 1 416 ? -7.809 6.586 21.781 1 98.56 416 VAL B O 1
ATOM 7067 N N . ASN B 1 417 ? -6.574 4.898 20.828 1 98.12 417 ASN B N 1
ATOM 7068 C CA . ASN B 1 417 ? -7.027 3.906 21.797 1 98.12 417 ASN B CA 1
ATOM 7069 C C . ASN B 1 417 ? -6.648 4.297 23.234 1 98.12 417 ASN B C 1
ATOM 7071 O O . ASN B 1 417 ? -7.379 3.998 24.172 1 98.12 417 ASN B O 1
ATOM 7075 N N . ALA B 1 418 ? -5.551 4.949 23.375 1 98 418 ALA B N 1
ATOM 7076 C CA . ALA B 1 418 ? -5.066 5.348 24.688 1 98 418 ALA B CA 1
ATOM 7077 C C . ALA B 1 418 ? -5.973 6.406 25.312 1 98 418 ALA B C 1
ATOM 7079 O O . ALA B 1 418 ? -5.918 6.648 26.516 1 98 418 ALA B O 1
ATOM 7080 N N . LEU B 1 419 ? -6.812 7.059 24.531 1 98.19 419 LEU B N 1
ATOM 7081 C CA . LEU B 1 419 ? -7.754 8.055 25.031 1 98.19 419 LEU B CA 1
ATOM 7082 C C . LEU B 1 419 ? -8.945 7.379 25.719 1 98.19 419 LEU B C 1
ATOM 7084 O O . LEU B 1 419 ? -9.672 8.023 26.469 1 98.19 419 LEU B O 1
ATOM 7088 N N . ASN B 1 420 ? -9.164 6.082 25.422 1 97.38 420 ASN B N 1
ATOM 7089 C CA . ASN B 1 420 ? -10.242 5.293 26 1 97.38 420 ASN B CA 1
ATOM 7090 C C . ASN B 1 420 ? -11.594 5.984 25.844 1 97.38 420 ASN B C 1
ATOM 7092 O O . ASN B 1 420 ? -12.352 6.113 26.797 1 97.38 420 ASN B O 1
ATOM 7096 N N . LEU B 1 421 ? -11.852 6.5 24.672 1 98.12 421 LEU B N 1
ATOM 7097 C CA . LEU B 1 421 ? -13.125 7.137 24.359 1 98.12 421 LEU B CA 1
ATOM 7098 C C . LEU B 1 421 ? -14.156 6.102 23.922 1 98.12 421 LEU B C 1
ATOM 7100 O O . LEU B 1 421 ? -13.82 5.129 23.25 1 98.12 421 LEU B O 1
ATOM 7104 N N . PRO B 1 422 ? -15.43 6.301 24.297 1 97.44 422 PRO B N 1
ATOM 7105 C CA . PRO B 1 422 ? -16.469 5.379 23.828 1 97.44 422 PRO B CA 1
ATOM 7106 C C . PRO B 1 422 ? -16.672 5.434 22.328 1 97.44 422 PRO B C 1
ATOM 7108 O O . PRO B 1 422 ? -16.625 6.512 21.719 1 97.44 422 PRO B O 1
ATOM 7111 N N . ILE B 1 423 ? -16.891 4.305 21.703 1 97.62 423 ILE B N 1
ATOM 7112 C CA . ILE B 1 423 ? -17.156 4.227 20.281 1 97.62 423 ILE B CA 1
ATOM 7113 C C . ILE B 1 423 ? -18.609 4.629 20 1 97.62 423 ILE B C 1
ATOM 7115 O O . ILE B 1 423 ? -19.531 4.141 20.656 1 97.62 423 ILE B O 1
ATOM 7119 N N . VAL B 1 424 ? -18.812 5.52 19.094 1 97.31 424 VAL B N 1
ATOM 7120 C CA . VAL B 1 424 ? -20.141 6.004 18.719 1 97.31 424 VAL B CA 1
ATOM 7121 C C . VAL B 1 424 ? -20.547 5.398 17.375 1 97.31 424 VAL B C 1
ATOM 7123 O O . VAL B 1 424 ? -21.734 5.117 17.141 1 97.31 424 VAL B O 1
ATOM 7126 N N . THR B 1 425 ? -19.688 5.266 16.422 1 97.19 425 THR B N 1
ATOM 7127 C CA . THR B 1 425 ? -19.859 4.594 15.141 1 97.19 425 THR B CA 1
ATOM 7128 C C . THR B 1 425 ? -18.781 3.527 14.938 1 97.19 425 THR B C 1
ATOM 7130 O O . THR B 1 425 ? -17.594 3.83 14.953 1 97.19 425 THR B O 1
ATOM 7133 N N . ALA B 1 426 ? -19.266 2.318 14.75 1 96.81 426 ALA B N 1
ATOM 7134 C CA . ALA B 1 426 ? -18.344 1.2 14.578 1 96.81 426 ALA B CA 1
ATOM 7135 C C . ALA B 1 426 ? -17.547 1.341 13.281 1 96.81 426 ALA B C 1
ATOM 7137 O O . ALA B 1 426 ? -17.984 2.02 12.352 1 96.81 426 ALA B O 1
ATOM 7138 N N . TRP B 1 427 ? -16.438 0.675 13.297 1 98 427 TRP B N 1
ATOM 7139 C CA . TRP B 1 427 ? -15.516 0.667 12.164 1 98 427 TRP B CA 1
ATOM 7140 C C . TRP B 1 427 ? -16.234 0.272 10.883 1 98 427 TRP B C 1
ATOM 7142 O O . TRP B 1 427 ? -16.938 -0.739 10.844 1 98 427 TRP B O 1
ATOM 7152 N N . ARG B 1 428 ? -16.109 1.014 9.82 1 97.62 428 ARG B N 1
ATOM 7153 C CA . ARG B 1 428 ? -16.719 0.745 8.523 1 97.62 428 ARG B CA 1
ATOM 7154 C C . ARG B 1 428 ? -15.984 1.468 7.406 1 97.62 428 ARG B C 1
ATOM 7156 O O . ARG B 1 428 ? -15.273 2.445 7.656 1 97.62 428 ARG B O 1
ATOM 7163 N N . PRO B 1 429 ? -16.172 1.021 6.176 1 98.06 429 PRO B N 1
ATOM 7164 C CA . PRO B 1 429 ? -15.625 1.779 5.051 1 98.06 429 PRO B CA 1
ATOM 7165 C C . PRO B 1 429 ? -16.422 3.045 4.746 1 98.06 429 PRO B C 1
ATOM 7167 O O . PRO B 1 429 ? -17.578 3.164 5.156 1 98.06 429 PRO B O 1
ATOM 7170 N N . TRP B 1 430 ? -15.797 4.016 4.215 1 98.44 430 TRP B N 1
ATOM 7171 C CA . TRP B 1 430 ? -16.484 5.102 3.516 1 98.44 430 TRP B CA 1
ATOM 7172 C C . TRP B 1 430 ? -16.141 5.078 2.025 1 98.44 430 TRP B C 1
ATOM 7174 O O . TRP B 1 430 ? -15.133 4.516 1.618 1 98.44 430 TRP B O 1
ATOM 7184 N N . TYR B 1 431 ? -17.047 5.602 1.163 1 97.69 431 TYR B N 1
ATOM 7185 C CA . TYR B 1 431 ? -16.953 5.383 -0.275 1 97.69 431 TYR B CA 1
ATOM 7186 C C . TYR B 1 431 ? -16.906 6.707 -1.028 1 97.69 431 TYR B C 1
ATOM 7188 O O . TYR B 1 431 ? -17.469 7.703 -0.577 1 97.69 431 TYR B O 1
ATOM 7196 N N . LEU B 1 432 ? -16.219 6.75 -2.025 1 96.81 432 LEU B N 1
ATOM 7197 C CA . LEU B 1 432 ? -16.188 7.793 -3.047 1 96.81 432 LEU B CA 1
ATOM 7198 C C . LEU B 1 432 ? -16.125 7.18 -4.445 1 96.81 432 LEU B C 1
ATOM 7200 O O . LEU B 1 432 ? -15.273 6.344 -4.727 1 96.81 432 LEU B O 1
ATOM 7204 N N . ASN B 1 433 ? -17.031 7.57 -5.328 1 94 433 ASN B N 1
ATOM 7205 C CA . ASN B 1 433 ? -17.094 7.059 -6.695 1 94 433 ASN B CA 1
ATOM 7206 C C . ASN B 1 433 ? -17.141 5.535 -6.723 1 94 433 ASN B C 1
ATOM 7208 O O . ASN B 1 433 ? -16.406 4.898 -7.484 1 94 433 ASN B O 1
ATOM 7212 N N . LYS B 1 434 ? -17.828 4.938 -5.832 1 93.88 434 LYS B N 1
ATOM 7213 C CA . LYS B 1 434 ? -18.109 3.508 -5.758 1 93.88 434 LYS B CA 1
ATOM 7214 C C . LYS B 1 434 ? -16.875 2.717 -5.352 1 93.88 434 LYS B C 1
ATOM 7216 O O . LYS B 1 434 ? -16.828 1.493 -5.504 1 93.88 434 LYS B O 1
ATOM 7221 N N . GLU B 1 435 ? -15.93 3.367 -4.871 1 96.06 435 GLU B N 1
ATOM 7222 C CA . GLU B 1 435 ? -14.734 2.729 -4.328 1 96.06 435 GLU B CA 1
ATOM 7223 C C . GLU B 1 435 ? -14.555 3.053 -2.846 1 96.06 435 GLU B C 1
ATOM 7225 O O . GLU B 1 435 ? -14.945 4.129 -2.391 1 96.06 435 GLU B O 1
ATOM 7230 N N . VAL B 1 436 ? -14.039 2.109 -2.152 1 97.69 436 VAL B N 1
ATOM 7231 C CA . VAL B 1 436 ? -13.703 2.391 -0.76 1 97.69 436 VAL B CA 1
ATOM 7232 C C . VAL B 1 436 ? -12.68 3.527 -0.692 1 97.69 436 VAL B C 1
ATOM 7234 O O . VAL B 1 436 ? -11.594 3.428 -1.26 1 97.69 436 VAL B O 1
ATOM 7237 N N . GLY B 1 437 ? -13.039 4.609 -0.059 1 98.12 437 GLY B N 1
ATOM 7238 C CA . GLY B 1 437 ? -12.133 5.727 0.15 1 98.12 437 GLY B CA 1
ATOM 7239 C C . GLY B 1 437 ? -11.195 5.52 1.319 1 98.12 437 GLY B C 1
ATOM 7240 O O . GLY B 1 437 ? -10.109 6.109 1.363 1 98.12 437 GLY B O 1
ATOM 7241 N N . GLY B 1 438 ? -11.578 4.742 2.217 1 98.44 438 GLY B N 1
ATOM 7242 C CA . GLY B 1 438 ? -10.898 4.387 3.455 1 98.44 438 GLY B CA 1
ATOM 7243 C C . GLY B 1 438 ? -11.836 3.826 4.508 1 98.44 438 GLY B C 1
ATOM 7244 O O . GLY B 1 438 ? -12.852 3.205 4.176 1 98.44 438 GLY B O 1
ATOM 7245 N N . TYR B 1 439 ? -11.445 3.943 5.707 1 98.69 439 TYR B N 1
ATOM 7246 C CA . TYR B 1 439 ? -12.219 3.41 6.82 1 98.69 439 TYR B CA 1
ATOM 7247 C C . TYR B 1 439 ? -12.328 4.43 7.945 1 98.69 439 TYR B C 1
ATOM 7249 O O . TYR B 1 439 ? -11.586 5.41 7.977 1 98.69 439 TYR B O 1
ATOM 7257 N N . LEU B 1 440 ? -13.305 4.211 8.82 1 98.56 440 LEU B N 1
ATOM 7258 C CA . LEU B 1 440 ? -13.438 5.156 9.922 1 98.56 440 LEU B CA 1
ATOM 7259 C C . LEU B 1 440 ? -14.039 4.48 11.148 1 98.56 440 LEU B C 1
ATOM 7261 O O . LEU B 1 440 ? -14.664 3.424 11.031 1 98.56 440 LEU B O 1
ATOM 7265 N N . GLU B 1 441 ? -13.766 4.973 12.227 1 98.31 441 GLU B N 1
ATOM 7266 C CA . GLU B 1 441 ? -14.375 4.695 13.523 1 98.31 441 GLU B CA 1
ATOM 7267 C C . GLU B 1 441 ? -14.57 5.977 14.328 1 98.31 441 GLU B C 1
ATOM 7269 O O . GLU B 1 441 ? -13.625 6.738 14.531 1 98.31 441 GLU B O 1
ATOM 7274 N N . ALA B 1 442 ? -15.789 6.238 14.703 1 98.12 442 ALA B N 1
ATOM 7275 C CA . ALA B 1 442 ? -16.094 7.461 15.445 1 98.12 442 ALA B CA 1
ATOM 7276 C C . ALA B 1 442 ? -16.172 7.184 16.938 1 98.12 442 ALA B C 1
ATOM 7278 O O . ALA B 1 442 ? -16.828 6.223 17.359 1 98.12 442 ALA B O 1
ATOM 7279 N N . TYR B 1 443 ? -15.477 7.953 17.641 1 98.19 443 TYR B N 1
ATOM 7280 C CA . TYR B 1 443 ? -15.539 7.992 19.094 1 98.19 443 TYR B CA 1
ATOM 7281 C C . TYR B 1 443 ? -16.25 9.25 19.578 1 98.19 443 TYR B C 1
ATOM 7283 O O . TYR B 1 443 ? -16.516 10.156 18.797 1 98.19 443 TYR B O 1
ATOM 7291 N N . GLN B 1 444 ? -16.609 9.242 20.844 1 97.69 444 GLN B N 1
ATOM 7292 C CA . GLN B 1 444 ? -17.172 10.477 21.406 1 97.69 444 GLN B CA 1
ATOM 7293 C C . GLN B 1 444 ? -16.172 11.625 21.297 1 97.69 444 GLN B C 1
ATOM 7295 O O . GLN B 1 444 ? -15.141 11.625 21.969 1 97.69 444 GLN B O 1
ATOM 7300 N N . GLY B 1 445 ? -16.438 12.555 20.422 1 97.88 445 GLY B N 1
ATOM 7301 C CA . GLY B 1 445 ? -15.648 13.766 20.297 1 97.88 445 GLY B CA 1
ATOM 7302 C C . GLY B 1 445 ? -14.5 13.633 19.312 1 97.88 445 GLY B C 1
ATOM 7303 O O . GLY B 1 445 ? -13.82 14.617 19.016 1 97.88 445 GLY B O 1
ATOM 7304 N N . LEU B 1 446 ? -14.211 12.406 18.812 1 98.69 446 LEU B N 1
ATOM 7305 C CA . LEU B 1 446 ? -13.055 12.195 17.953 1 98.69 446 LEU B CA 1
ATOM 7306 C C . LEU B 1 446 ? -13.375 11.195 16.844 1 98.69 446 LEU B C 1
ATOM 7308 O O . LEU B 1 446 ? -14.016 10.172 17.094 1 98.69 446 LEU B O 1
ATOM 7312 N N . LEU B 1 447 ? -13 11.492 15.672 1 98.75 447 LEU B N 1
ATOM 7313 C CA . LEU B 1 447 ? -13.102 10.562 14.547 1 98.75 447 LEU B CA 1
ATOM 7314 C C . LEU B 1 447 ? -11.719 10.117 14.086 1 98.75 447 LEU B C 1
ATOM 7316 O O . LEU B 1 447 ? -10.844 10.953 13.836 1 98.75 447 LEU B O 1
ATOM 7320 N N . LEU B 1 448 ? -11.469 8.828 14.102 1 98.81 448 LEU B N 1
ATOM 7321 C CA . LEU B 1 448 ? -10.336 8.242 13.391 1 98.81 448 LEU B CA 1
ATOM 7322 C C . LEU B 1 448 ? -10.742 7.809 11.984 1 98.81 448 LEU B C 1
ATOM 7324 O O . LEU B 1 448 ? -11.688 7.035 11.82 1 98.81 448 LEU B O 1
ATOM 7328 N N . ILE B 1 449 ? -10.078 8.305 10.977 1 98.81 449 ILE B N 1
ATOM 7329 C CA . ILE B 1 449 ? -10.477 8.016 9.602 1 98.81 449 ILE B CA 1
ATOM 7330 C C . ILE B 1 449 ? -9.234 7.824 8.734 1 98.81 449 ILE B C 1
ATOM 7332 O O . ILE B 1 449 ? -8.219 8.492 8.938 1 98.81 449 ILE B O 1
ATOM 7336 N N . THR B 1 450 ? -9.266 6.859 7.84 1 98.69 450 THR B N 1
ATOM 7337 C CA . THR B 1 450 ? -8.125 6.602 6.969 1 98.69 450 THR B CA 1
ATOM 7338 C C . THR B 1 450 ? -8.453 6.957 5.523 1 98.69 450 THR B C 1
ATOM 7340 O O . THR B 1 450 ? -9.625 7.109 5.168 1 98.69 450 THR B O 1
ATOM 7343 N N . VAL B 1 451 ? -7.477 7.207 4.758 1 98.75 451 VAL B N 1
ATOM 7344 C CA . VAL B 1 451 ? -7.602 7.441 3.322 1 98.75 451 VAL B CA 1
ATOM 7345 C C . VAL B 1 451 ? -6.812 6.383 2.557 1 98.75 451 VAL B C 1
ATOM 7347 O O . VAL B 1 451 ? -5.578 6.367 2.592 1 98.75 451 VAL B O 1
ATOM 7350 N N . ARG B 1 452 ? -7.496 5.539 1.835 1 98.06 452 ARG B N 1
ATOM 7351 C CA . ARG B 1 452 ? -6.93 4.387 1.14 1 98.06 452 ARG B CA 1
ATOM 7352 C C . ARG B 1 452 ? -5.969 4.832 0.042 1 98.06 452 ARG B C 1
ATOM 7354 O O . ARG B 1 452 ? -6.32 5.656 -0.804 1 98.06 452 ARG B O 1
ATOM 7361 N N . GLY B 1 453 ? -4.754 4.285 0.092 1 96.44 453 GLY B N 1
ATOM 7362 C CA . GLY B 1 453 ? -3.777 4.523 -0.96 1 96.44 453 GLY B CA 1
ATOM 7363 C C . GLY B 1 453 ? -3.008 5.82 -0.776 1 96.44 453 GLY B C 1
ATOM 7364 O O . GLY B 1 453 ? -2.152 6.16 -1.595 1 96.44 453 GLY B O 1
ATOM 7365 N N . ALA B 1 454 ? -3.275 6.547 0.3 1 98 454 ALA B N 1
ATOM 7366 C CA . ALA B 1 454 ? -2.561 7.801 0.526 1 98 454 ALA B CA 1
ATOM 7367 C C . ALA B 1 454 ? -1.339 7.582 1.414 1 98 454 ALA B C 1
ATOM 7369 O O . ALA B 1 454 ? -1.374 6.773 2.342 1 98 454 ALA B O 1
ATOM 7370 N N . GLY B 1 455 ? -0.265 8.359 1.143 1 97.38 455 GLY B N 1
ATOM 7371 C CA . GLY B 1 455 ? 0.873 8.461 2.043 1 97.38 455 GLY B CA 1
ATOM 7372 C C . GLY B 1 455 ? 0.683 9.492 3.135 1 97.38 455 GLY B C 1
ATOM 7373 O O . GLY B 1 455 ? -0.445 9.766 3.551 1 97.38 455 GLY B O 1
ATOM 7374 N N . HIS B 1 456 ? 1.788 10 3.613 1 97.44 456 HIS B N 1
ATOM 7375 C CA . HIS B 1 456 ? 1.843 10.914 4.75 1 97.44 456 HIS B CA 1
ATOM 7376 C C . HIS B 1 456 ? 1.114 12.219 4.441 1 97.44 456 HIS B C 1
ATOM 7378 O O . HIS B 1 456 ? 0.374 12.734 5.281 1 97.44 456 HIS B O 1
ATOM 7384 N N . THR B 1 457 ? 1.439 12.742 3.254 1 97.38 457 THR B N 1
ATOM 7385 C CA . THR B 1 457 ? 0.754 13.938 2.783 1 97.38 457 THR B CA 1
ATOM 7386 C C . THR B 1 457 ? -0.5 13.57 1.996 1 97.38 457 THR B C 1
ATOM 7388 O O . THR B 1 457 ? -0.503 13.625 0.764 1 97.38 457 THR B O 1
ATOM 7391 N N . VAL B 1 458 ? -1.533 13.32 2.695 1 98.38 458 VAL B N 1
ATOM 7392 C CA . VAL B 1 458 ? -2.75 12.703 2.184 1 98.38 458 VAL B CA 1
ATOM 7393 C C . VAL B 1 458 ? -3.256 13.477 0.969 1 98.38 458 VAL B C 1
ATOM 7395 O O . VAL B 1 458 ? -3.525 12.891 -0.082 1 98.38 458 VAL B O 1
ATOM 7398 N N . PRO B 1 459 ? -3.299 14.82 0.994 1 98.06 459 PRO B N 1
ATOM 7399 C CA . PRO B 1 459 ? -3.854 15.531 -0.159 1 98.06 459 PRO B CA 1
ATOM 7400 C C . PRO B 1 459 ? -2.949 15.461 -1.389 1 98.06 459 PRO B C 1
ATOM 7402 O O . PRO B 1 459 ? -3.404 15.703 -2.51 1 98.06 459 PRO B O 1
ATOM 7405 N N . SER B 1 460 ? -1.633 15.188 -1.16 1 96.06 460 SER B N 1
ATOM 7406 C CA . SER B 1 460 ? -0.729 15.047 -2.297 1 96.06 460 SER B CA 1
ATOM 7407 C C . SER B 1 460 ? -0.984 13.742 -3.045 1 96.06 460 SER B C 1
ATOM 7409 O O . SER B 1 460 ? -0.954 13.711 -4.277 1 96.06 460 SER B O 1
ATOM 7411 N N . TYR B 1 461 ? -1.313 12.727 -2.312 1 96.12 461 TYR B N 1
ATOM 7412 C CA . TYR B 1 461 ? -1.387 11.391 -2.889 1 96.12 461 TYR B CA 1
ATOM 7413 C C . TYR B 1 461 ? -2.805 11.07 -3.348 1 96.12 461 TYR B C 1
ATOM 7415 O O . TYR B 1 461 ? -2.998 10.305 -4.301 1 96.12 461 TYR B O 1
ATOM 7423 N N . GLN B 1 462 ? -3.754 11.586 -2.582 1 97.44 462 GLN B N 1
ATOM 7424 C CA . GLN B 1 462 ? -5.16 11.359 -2.893 1 97.44 462 GLN B CA 1
ATOM 7425 C C . GLN B 1 462 ? -5.965 12.648 -2.773 1 97.44 462 GLN B C 1
ATOM 7427 O O . GLN B 1 462 ? -6.793 12.789 -1.874 1 97.44 462 GLN B O 1
ATOM 7432 N N . PRO B 1 463 ? -5.844 13.531 -3.742 1 97.75 463 PRO B N 1
ATOM 7433 C CA . PRO B 1 463 ? -6.43 14.867 -3.625 1 97.75 463 PRO B CA 1
ATOM 7434 C C . PRO B 1 463 ? -7.953 14.836 -3.531 1 97.75 463 PRO B C 1
ATOM 7436 O O . PRO B 1 463 ? -8.539 15.547 -2.703 1 97.75 463 PRO B O 1
ATOM 7439 N N . GLU B 1 464 ? -8.617 14.031 -4.363 1 97.62 464 GLU B N 1
ATOM 7440 C CA . GLU B 1 464 ? -10.07 14 -4.359 1 97.62 464 GLU B CA 1
ATOM 7441 C C . GLU B 1 464 ? -10.609 13.43 -3.049 1 97.62 464 GLU B C 1
ATOM 7443 O O . GLU B 1 464 ? -11.562 13.969 -2.477 1 97.62 464 GLU B O 1
ATOM 7448 N N . ARG B 1 465 ? -10.055 12.344 -2.631 1 97.94 465 ARG B N 1
ATOM 7449 C CA . ARG B 1 465 ? -10.477 11.75 -1.365 1 97.94 465 ARG B CA 1
ATOM 7450 C C . ARG B 1 465 ? -10.219 12.703 -0.201 1 97.94 465 ARG B C 1
ATOM 7452 O O . ARG B 1 465 ? -11.023 12.789 0.729 1 97.94 465 ARG B O 1
ATOM 7459 N N . ALA B 1 466 ? -9.094 13.375 -0.248 1 98.38 466 ALA B N 1
ATOM 7460 C CA . ALA B 1 466 ? -8.75 14.328 0.803 1 98.38 466 ALA B CA 1
ATOM 7461 C C . ALA B 1 466 ? -9.773 15.461 0.883 1 98.38 466 ALA B C 1
ATOM 7463 O O . ALA B 1 466 ? -10.203 15.836 1.974 1 98.38 466 ALA B O 1
ATOM 7464 N N . LEU B 1 467 ? -10.156 15.984 -0.262 1 98.5 467 LEU B N 1
ATOM 7465 C CA . LEU B 1 467 ? -11.148 17.062 -0.277 1 98.5 467 LEU B CA 1
ATOM 7466 C C . LEU B 1 467 ? -12.5 16.547 0.233 1 98.5 467 LEU B C 1
ATOM 7468 O O . LEU B 1 467 ? -13.211 17.281 0.937 1 98.5 467 LEU B O 1
ATOM 7472 N N . THR B 1 468 ? -12.836 15.312 -0.165 1 97.88 468 THR B N 1
ATOM 7473 C CA . THR B 1 468 ? -14.086 14.719 0.304 1 97.88 468 THR B CA 1
ATOM 7474 C C . THR B 1 468 ? -14.094 14.609 1.826 1 97.88 468 THR B C 1
ATOM 7476 O O . THR B 1 468 ? -15.086 14.969 2.473 1 97.88 468 THR B O 1
ATOM 7479 N N . LEU B 1 469 ? -13.008 14.086 2.34 1 98 469 LEU B N 1
ATOM 7480 C CA . LEU B 1 469 ? -12.859 13.984 3.787 1 98 469 LEU B CA 1
ATOM 7481 C C . LEU B 1 469 ? -12.938 15.352 4.445 1 98 469 LEU B C 1
ATOM 7483 O O . LEU B 1 469 ? -13.625 15.531 5.449 1 98 469 LEU B O 1
ATOM 7487 N N . PHE B 1 470 ? -12.273 16.312 3.924 1 98.56 470 PHE B N 1
ATOM 7488 C CA . PHE B 1 470 ? -12.227 17.672 4.465 1 98.56 470 PHE B CA 1
ATOM 7489 C C . PHE B 1 470 ? -13.609 18.312 4.449 1 98.56 470 PHE B C 1
ATOM 7491 O O . PHE B 1 470 ? -14.016 18.953 5.422 1 98.56 470 PHE B O 1
ATOM 7498 N N . SER B 1 471 ? -14.297 18.156 3.365 1 98.38 471 SER B N 1
ATOM 7499 C CA . SER B 1 471 ? -15.656 18.656 3.256 1 98.38 471 SER B CA 1
ATOM 7500 C C . SER B 1 471 ? -16.562 18.062 4.328 1 98.38 471 SER B C 1
ATOM 7502 O O . SER B 1 471 ? -17.375 18.766 4.922 1 98.38 471 SER B O 1
ATOM 7504 N N . SER B 1 472 ? -16.422 16.781 4.516 1 98.25 472 SER B N 1
ATOM 7505 C CA . SER B 1 472 ? -17.188 16.109 5.559 1 98.25 472 SER B CA 1
ATOM 7506 C C . SER B 1 472 ? -16.859 16.672 6.938 1 98.25 472 SER B C 1
ATOM 7508 O O . SER B 1 472 ? -17.75 16.875 7.766 1 98.25 472 SER B O 1
ATOM 7510 N N . PHE B 1 473 ? -15.633 16.906 7.188 1 98.69 473 PHE B N 1
ATOM 7511 C CA . PHE B 1 473 ? -15.188 17.469 8.453 1 98.69 473 PHE B CA 1
ATOM 7512 C C . PHE B 1 473 ? -15.852 18.812 8.711 1 98.69 473 PHE B C 1
ATOM 7514 O O . PHE B 1 473 ? -16.422 19.047 9.781 1 98.69 473 PHE B O 1
ATOM 7521 N N . LEU B 1 474 ? -15.789 19.719 7.707 1 98.5 474 LEU B N 1
ATOM 7522 C CA . LEU B 1 474 ? -16.344 21.047 7.844 1 98.5 474 LEU B CA 1
ATOM 7523 C C . LEU B 1 474 ? -17.859 21 8.039 1 98.5 474 LEU B C 1
ATOM 7525 O O . LEU B 1 474 ? -18.422 21.812 8.766 1 98.5 474 LEU B O 1
ATOM 7529 N N . GLY B 1 475 ? -18.484 19.984 7.398 1 96.56 475 GLY B N 1
ATOM 7530 C CA . GLY B 1 475 ? -19.922 19.844 7.496 1 96.56 475 GLY B CA 1
ATOM 7531 C C . GLY B 1 475 ? -20.375 19.125 8.758 1 96.56 475 GLY B C 1
ATOM 7532 O O . GLY B 1 475 ? -21.562 19.125 9.086 1 96.56 475 GLY B O 1
ATOM 7533 N N . GLY B 1 476 ? -19.484 18.531 9.461 1 95.31 476 GLY B N 1
ATOM 7534 C CA . GLY B 1 476 ? -19.828 17.781 10.648 1 95.31 476 GLY B CA 1
ATOM 7535 C C . GLY B 1 476 ? -20.547 16.484 10.344 1 95.31 476 GLY B C 1
ATOM 7536 O O . GLY B 1 476 ? -21.453 16.078 11.078 1 95.31 476 GLY B O 1
ATOM 7537 N N . MET B 1 477 ? -20.219 15.93 9.219 1 95.12 477 MET B N 1
ATOM 7538 C CA . MET B 1 477 ? -20.844 14.688 8.781 1 95.12 477 MET B CA 1
ATOM 7539 C C . MET B 1 477 ? -19.781 13.656 8.406 1 95.12 477 MET B C 1
ATOM 7541 O O . MET B 1 477 ? -18.703 14.008 7.934 1 95.12 477 MET B O 1
ATOM 7545 N N . LEU B 1 478 ? -20.141 12.414 8.68 1 95.31 478 LEU B N 1
ATOM 7546 C CA . LEU B 1 478 ? -19.25 11.352 8.242 1 95.31 478 LEU B CA 1
ATOM 7547 C C . LEU B 1 478 ? -19.328 11.156 6.734 1 95.31 478 LEU B C 1
ATOM 7549 O O . LEU B 1 478 ? -20.391 11.352 6.133 1 95.31 478 LEU B O 1
ATOM 7553 N N . PRO B 1 479 ? -18.203 10.812 6.113 1 93.19 479 PRO B N 1
ATOM 7554 C CA . PRO B 1 479 ? -18.281 10.508 4.684 1 93.19 479 PRO B CA 1
ATOM 7555 C C . PRO B 1 479 ? -19.234 9.344 4.375 1 93.19 479 PRO B C 1
ATOM 7557 O O . PRO B 1 479 ? -19.578 8.578 5.27 1 93.19 479 PRO B O 1
ATOM 7560 N N . PRO B 1 480 ? -19.594 9.203 3.113 1 88.88 480 PRO B N 1
ATOM 7561 C CA . PRO B 1 480 ? -20.641 8.242 2.723 1 88.88 480 PRO B CA 1
ATOM 7562 C C . PRO B 1 480 ? -20.234 6.801 3.016 1 88.88 480 PRO B C 1
ATOM 7564 O O . PRO B 1 480 ? -19.078 6.43 2.844 1 88.88 480 PRO B O 1
ATOM 7567 N N . SER B 1 481 ? -21.234 5.941 3.396 1 89.69 481 SER B N 1
ATOM 7568 C CA . SER B 1 481 ? -21.016 4.539 3.727 1 89.69 481 SER B CA 1
ATOM 7569 C C . SER B 1 481 ? -21.25 3.641 2.516 1 89.69 481 SER B C 1
ATOM 7571 O O . SER B 1 481 ? -21.141 2.418 2.611 1 89.69 481 SER B O 1
ATOM 7573 N N . SER B 1 482 ? -21.766 4.133 1.442 1 85.5 482 SER B N 1
ATOM 7574 C CA . SER B 1 482 ? -22 3.396 0.203 1 85.5 482 SER B CA 1
ATOM 7575 C C . SER B 1 482 ? -21.844 4.305 -1.013 1 85.5 482 SER B C 1
ATOM 7577 O O . SER B 1 482 ? -22 5.523 -0.906 1 85.5 482 SER B O 1
#

Secondary structure (DSSP, 8-state):
----------------S--HHHHHHHHHHHHHHHSS--------TTS---S---PPP----TTHHHHTB----TTPPS---S-EEEEEEEEETTTTEEEEEEEE--SS-TTTSPEEEEE--TTTB-THHHHHHTSSSEEE-TTSS-EEE-TT-GGGTSEEEEEE-STTSTT-B-S-THHHHT-SHHHHHHHHHHHHHHHHHHSGGGTTS-EEEEEETTHHHHHHHHHHHHHHHHTSTTSPPP-EEEEEEET---BHHHHHHHHHHHHHHTTSS-HHHHHHHHHH--TTSSPPPHHHHHHHHHHHHHH-S--TT-TTSPP-S-TT-TTS-----TTS--TTHHHHHHHHHT-HHHHHHTTPPS----SB-SS--------SB-HHHHHHHHHTT-EEEEEEETT-SSS-HHHHHHHHHTT-PPEEEEEEEEEETTEEEEEEEEETTEEEEEETT--SSHHHH-HHHHHHHHHHHHHT-PPP--/----------------S--HHHHHHHHHHHHHHHSS--------TTS---S---PPP----TTHHHHTB----TTPPS---S-EEEEEEEEETTTTEEEEEEEE--SS-TTTSPEEEEE--TTTB-THHHHHHTSSSEEE-TTSS-EEE-TT-GGGTSEEEEEE-STTSTT-B-S-THHHHT-SHHHHHHHHHHHHHHHHHHSGGGTTS-EEEEEETTHHHHHHHHHHHHHHHHTSTTSPPP-EEEEEEET---BHHHHHHHHHHHHHHTTSS-HHHHHHHHHH--TTSSPPPHHHHHHHHHHHHHH-S--TT-TTSPP-S-SSS--TT--S-TTS--TTHHHHHHHHHT-HHHHHHTTPPS----SB-SS--------SB-HHHHHHHHHTT-EEEEEEETT-SSS-HHHHHHHHHTT-PPEEEEEEEEEETTEEEEEEEEETTEEEEEETT--SSHHHH-HHHHHHHHHHHHHT-PPP--

Solvent-accessible surface area (backbone atoms only — not comparable to full-atom values): 49480 Å² total; per-residue (Å²): 134,82,78,76,77,77,74,73,75,70,71,72,69,71,80,57,70,43,58,66,54,60,50,38,38,51,51,50,55,54,51,50,31,68,42,88,67,72,69,76,51,67,81,43,82,68,73,49,72,64,78,70,80,73,79,78,83,70,73,93,36,84,68,47,52,67,71,20,46,38,86,68,58,68,42,52,59,85,82,74,66,52,57,38,33,22,31,71,41,72,56,34,76,91,46,47,25,27,34,27,40,46,35,36,44,14,61,62,65,44,91,75,35,34,39,34,37,38,31,42,17,19,68,40,18,22,11,60,50,44,41,39,62,35,36,22,60,38,33,65,29,53,77,31,55,38,34,41,78,34,94,41,17,49,28,71,70,21,25,37,35,29,41,21,48,39,60,42,6,38,84,8,32,50,73,35,74,67,58,26,69,60,33,27,51,65,59,32,26,51,42,50,50,42,33,51,57,45,48,32,63,38,43,55,88,52,42,80,31,52,26,36,38,32,28,23,32,39,14,28,46,51,45,54,48,32,50,50,52,49,59,56,44,47,72,41,82,95,49,80,57,72,45,70,53,32,39,37,25,27,20,41,48,36,31,51,33,39,28,51,54,17,19,52,52,43,35,36,64,64,60,39,32,43,70,66,42,46,51,42,33,68,70,49,44,52,61,83,45,41,59,68,45,70,64,19,52,54,28,53,51,47,40,54,59,24,49,48,74,51,22,46,46,23,63,71,51,73,60,44,85,53,75,80,62,34,71,55,79,69,68,84,40,80,84,56,70,62,58,43,47,68,57,35,49,36,52,34,60,49,32,68,68,39,31,54,50,43,56,49,76,93,64,84,47,44,67,47,38,82,65,46,82,49,75,70,45,70,55,59,57,37,57,70,55,51,52,52,41,33,77,70,67,29,40,37,37,44,34,20,14,58,40,12,53,66,44,11,50,40,9,45,48,46,42,55,56,71,66,69,58,58,76,74,37,76,59,34,37,23,34,52,95,88,30,60,39,26,29,34,34,30,30,69,48,34,34,44,33,40,33,59,63,7,17,46,57,33,32,33,56,32,28,62,60,38,34,51,52,50,51,20,59,78,67,72,43,81,66,42,73,105,135,83,79,77,77,76,74,76,75,71,71,73,69,71,82,56,72,43,58,65,53,59,49,37,38,51,51,51,56,54,50,50,30,70,40,87,65,71,68,75,52,68,80,45,83,68,74,48,73,64,80,70,79,70,79,77,83,71,73,93,36,83,69,46,52,69,70,20,44,38,88,68,59,67,43,51,60,86,82,74,68,53,57,37,33,22,32,70,41,70,55,36,74,91,46,48,27,27,34,26,36,44,35,36,43,14,62,62,66,46,91,76,35,34,39,34,37,39,31,41,18,19,69,40,17,22,12,60,49,44,40,41,60,34,36,22,61,38,34,64,29,63,82,32,57,40,34,42,80,34,94,40,17,49,28,72,72,21,24,36,34,30,40,21,49,38,58,42,6,40,83,8,32,50,73,36,72,68,58,26,69,59,32,27,51,65,59,34,28,53,44,50,50,43,33,52,56,46,48,33,61,37,43,54,88,52,42,80,30,52,26,35,40,32,29,24,32,40,14,27,46,50,46,56,49,32,51,49,51,49,59,57,46,47,73,42,83,97,50,80,58,70,46,70,51,32,38,38,22,28,18,40,49,37,30,50,33,40,27,53,54,18,21,52,52,42,35,35,63,64,59,37,32,43,71,66,44,47,50,42,32,67,72,49,44,52,60,84,45,42,60,67,45,70,64,19,51,54,27,53,53,47,39,54,60,25,49,49,74,51,23,47,46,23,63,69,51,72,60,43,83,41,78,84,55,39,62,76,76,57,63,87,40,80,82,56,71,61,57,43,46,68,57,36,49,37,53,35,61,46,32,67,68,38,30,55,50,42,57,48,77,93,60,86,46,46,68,47,38,84,66,46,84,50,73,72,46,70,53,59,57,38,56,69,57,49,52,51,39,34,77,69,68,30,41,37,36,42,34,20,14,58,40,13,52,66,45,11,50,39,8,46,48,46,40,54,57,72,65,70,57,58,76,74,38,77,60,32,38,23,33,53,95,87,31,61,39,25,30,34,35,30,30,69,46,34,34,43,34,40,34,59,63,7,16,47,57,34,32,35,56,31,27,63,61,39,34,50,53,49,52,19,59,77,69,73,42,79,66,43,74,105